Protein AF-0000000072544711 (afdb_homodimer)

Nearest PDB structures (foldseek):
  1evu-assembly1_A  TM=9.319E-01  e=9.091E-73  Homo sapiens
  8oxw-assembly1_A  TM=9.090E-01  e=3.418E-74  Homo sapiens
  1nug-assembly2_B  TM=9.069E-01  e=1.353E-73  Homo sapiens
  1ggu-assembly1_B  TM=9.308E-01  e=1.153E-71  Homo sapiens
  1ggu-assembly1_A  TM=9.263E-01  e=1.093E-71  Homo sapiens

InterPro domains:
  IPR001102 Transglutaminase, N-terminal [PF00868] (5-117)
  IPR002931 Transglutaminase-like [PF01841] (257-354)
  IPR002931 Transglutaminase-like [SM00460] (264-356)
  IPR008958 Transglutaminase, C-terminal [PF00927] (583-675)
  IPR013783 Immunoglobulin-like fold [G3DSA:2.60.40.10] (1-149)
  IPR013783 Immunoglobulin-like fold [G3DSA:2.60.40.10] (472-581)
  IPR013783 Immunoglobulin-like fold [G3DSA:2.60.40.10] (583-677)
  IPR014756 Immunoglobulin E-set [SSF81296] (2-148)
  IPR023608 Protein-glutamine gamma-glutamyltransferase, animal [PIRSF000459] (5-678)
  IPR036238 Transglutaminase, C-terminal domain superfamily [SSF49309] (471-578)
  IPR036238 Transglutaminase, C-terminal domain superfamily [SSF49309] (580-678)
  IPR036985 Transglutaminase-like superfamily [G3DSA:3.90.260.10] (151-466)
  IPR038765 Papain-like cysteine peptidase superfamily [SSF54001] (149-456)
  IPR050779 Protein-glutamine gamma-glutamyltransferases [PTHR11590] (3-679)

Secondary structure (DSSP, 8-state):
---EEEEE--HHHHHHHTT-TT-S-SSEEEETTSEEEEEEEESS---TTTEEEEEEEE-SSS--GGGTSEEEE-S---S-TT--EEEEEE--TTEEEEEEE--TTPPPEEEEEEEEEEEE-SSTT-EEEEEEE-SS-EEEE--TT-TTSTT----HHHHIIIII--EEEEEEEETTEEEEEEEE--TTSHHHHHHHHHHHHHSS--TGGGG-HHHHHHHHHHHHB-TTS-SSEEE--SS--TTS--GGG--BHHHHHHHHHHHTSPEEEE-HHHHHHHHHHHHHHTT--EEEEEEEEEE-S--SSS-EEEEEETTS-B-GGGPPPEEEEEEEEEEEE--TTSSTT--EEEEE--S----BTTB----PEEHHHHHTT-TTBSTTHHHHHHHHS--EEEEEE-TT--EEEEEEETT-SSEEEEEEPTTSSSEEE-HHHH-PPTT-HHHHHHHHHHHHHHT--PPP----S---EEEEEEEEE-TTS-EEEEEEEEE-SSS-EEEEEEEEEEEE-TTS-EEEEEEEEEEEEEESEEEEEEEE-GGGTSSSS-TT-EEEEEEEEEETTT--EEEEEEEE------EEEEE-SEEETTS-EEEEEEEE--SSS-B-S-EEEEE-TTBPPEEEEE-SS-B-TT-EEEEEEEE-BSS-EEEEEEEEEE-SS---EEEEEEEEEE--/---EEEEE--HHHHHHHTT-TT-S-SSEEEETTSEEEEEEEESS---TTTEEEEEEEE-SSS--GGGTSEEEE-S---S-TT--EEEEEE--TTEEEEEEE--TTPPPEEEEEEEEEEEE-SSTT-EEEEEEE-SS-EEEE--TT-TTSTT----HHHHIIIII--EEEEEEEETTEEEEEEEE--TTSHHHHHHHHHHHHHSS--TGGGG-HHHHHHHHHHHHB-TTS-SSEEE--SS--TTS--GGG--BHHHHHHHHHHHTSPEEEE-HHHHHHHHHHHHHHTT--EEEEEEEEEE-S--SSS-EEEEEETTS-B-GGGPPPEEEEEEEEEEEE--TTSSTT--EEEEE--S----BTTB----PEEHHHHHTT-TTBSSSHHHHHHHHS--EEEEEE-TT--EEEEEEETT-SSEEEEEEPTTSSSEEE-HHHH-PPTT-HHHHHHHHHHHHHHT--PPP----S---EEEEEEEEE-TTS-EEEEEEEEE-SSS-EEEEEEEEEEEE-TTS-EEEEEEEEEEEEEESEEEEEEEE-GGGTSSSS-TT-EEEEEEEEEETTT--EEEEEEEE------EEEEE-SEEETTS-EEEEEEEE--SSS-B-S-EEEEE-TTBPPEEEEE-SS-B-TT-EEEEEEEE-BSS-EEEEEEEEEE-SS---EEEEEEEEEE--

Foldseek 3Di:
DWAWPDKAQVQCVQCVVQVLNLAPDPAREHEALDKGKMKTFTPWADDPVFKFKKKWKADFDDTDVVLVRIAIEGADDDPQSQDKYKHFPDRDIRMTMIMIHHHLLHQWAKIWMKMKMWGQDPVRDDIDIDIDTDPGIYGYFHGLCRPPHQQPDDDPLLCCFQQVDQKFWDWDFFLVDTDIAIAGLLLSYPLQQVLLRVLVVLFPDHRSCNSDVFVSLQSLLQQCECPVFQHQAHEDQPLDQPPADDALQHRYQSVSSVVCVVVVTHHPHHDQVNSASNSSSNCSSRPWGKFKKKFAFFFQPDLLQEFWEWEAEPLRHTPLVPTGWTFRMGMWMWTFGQDPVDPPPQGGTFTWGSGQRDDDPNGRTFDSHRLQCQAQLVCVPDGRSSNRNCGQWHKYWYWYAYPVGDIATADMGTRPGGRQIWTADRPDNDIDRPSVSRYDDPPDPSRVVSVVSNNVVSVHDDDDHDHQFDDFKDWDKDWAADLQQKIKIKIKIAGRDPDKWKKWKKKWKFWDESRRHTDGTQDIDIDIDIDHIDMDMDMDARVRQLQDSHQQRKMKMWMKMAIDPRRDIDIDIDMYTGDFWAKEKDFDAAAEAPDKGKIKIKTFGQYQAKFPFKWKWKDKNQKDTDGGDTDPDIAHHGRMDMDMDIMHGNDFAKIKMKMFMGTSRHGNHIYIDIHGYDYD/DWAWPDKAQVQCVQCVVQVLNLAPDPAREHEALDKGKMKTFTPWADDPVFKFKKKWKADFDDTDVVLVRIDIEGADDDPQSQDKYKHFPDRDIRMTMIMIHHHLLHQWAKIWMKMKMWGQDPVRPDIDIDIDTDPGIYGYFHGLCRPPHQQPDDDPLLLCFQQVDQKFWDWDFFLVDTDIAIAGLLLSYPLQQVLLRVLVVLFPDHRSCNSDVFVSLQSLLQQCECPVFQHQAHEDQPLDQVPADDALQHRYQSVSSVVCVVVVTHHPHHDQVNSASNSSSNCSSRPWGKFKKKFAFFFQPDLLQEFWEWEAEPLRHTPLVPTGWTFRMGMWMWTFGQDPVDPPPQGGTFTWGSDQRDDDPNGRTFDSHRLQCQAQLVCVDGGRSSRRNCGQWHKYWYWYAYPVGDIATADMGTRPGGHQIWTADRPDNDIDRPSVSRYDDPPDPSRVVSVVSNNVVSVHDDDDHDHQFDPQKDWDKDWAADLQQKIKIKIKIAGRDPDKWKKWKKKWKFWDESRSHTDGTQDIDIDIDIDHIDMDMDMDARVRFLQDSHQQRKMKMWMKMAIDPRRDIDIDIDMYTGNFWAKEKDFDAAAEAPDKGKIKIKTFAQYQAKFPFKWKWKDKNQKDTDTGDTDPDIAHHGRMDMDMDIMHGNDFAKIKMKMFMGTSRHGNHIYIDIHGYDYD

Radius of gyration: 36.53 Å; Cα contacts (8 Å, |Δi|>4): 3651; chains: 2; bounding box: 116×96×81 Å

Sequence (1360 aa):
ELKPKSVDLLRTVNREGHHTKAFNLPNLIIRRGQEFDIIILFERNYIKIEDEIILKFVTGSRPQQSKSTVIPVYNKESKDANDWWYKVMDDAGKQVTLRVKSGANAIIGRYQLFIDTVHKGQNSKEIEKFRYKHPDDIYLLFNPWCENDMVFIDKEENRQEYVLNQTGRIWLGSANKFCVRPWNYDQFEDVCIIAALALLDKSELGDAARRNPIFITRAIGRSVTNEQDAGVMTGNWSGKYDDGVAPFTWNGSAAILEEYLKKRKGVKFGQCWNFAAVATTLLRAMGIPARCVTSYKAAHDSDFSSALDSHWSTSNKPKINLDDALWDYHVWNEAWFTRPDLPNGHGGWQAFDPTPQECNEGVFTCGPASVKAIKEGELYLGFESKFIFAEVNADRINWEVDNEGNMVPFQMDKQIGGLNISTKSVSSDEREDITNTYKYPHGSSDSKKIVEKASKSTFRCDPKITPIGKEDVEFRFQGESQKSGDIKVTLKIKNDSSEGRVADVYICMVQSFYTGVPLNMVLAKTNTMSIPESDVTMVLKCSEYINCQDGDAHVNVYATAKVRETGQRFAARDSFWLEKPTVEVKTEGNAKLGESFEAVVVLVNTLSAPLTNGIINIEGPGLSRVVDIKTKKSIGPGEEYRETVKLSSKRVGRAEIIANFHCKQITDVCGVGSIEIVNKELKPKSVDLLRTVNREGHHTKAFNLPNLIIRRGQEFDIIILFERNYIKIEDEIILKFVTGSRPQQSKSTVIPVYNKESKDANDWWYKVMDDAGKQVTLRVKSGANAIIGRYQLFIDTVHKGQNSKEIEKFRYKHPDDIYLLFNPWCENDMVFIDKEENRQEYVLNQTGRIWLGSANKFCVRPWNYDQFEDVCIIAALALLDKSELGDAARRNPIFITRAIGRSVTNEQDAGVMTGNWSGKYDDGVAPFTWNGSAAILEEYLKKRKGVKFGQCWNFAAVATTLLRAMGIPARCVTSYKAAHDSDFSSALDSHWSTSNKPKINLDDALWDYHVWNEAWFTRPDLPNGHGGWQAFDPTPQECNEGVFTCGPASVKAIKEGELYLGFESKFIFAEVNADRINWEVDNEGNMVPFQMDKQIGGLNISTKSVSSDEREDITNTYKYPHGSSDSKKIVEKASKSTFRCDPKITPIGKEDVEFRFQGESQKSGDIKVTLKIKNDSSEGRVADVYICMVQSFYTGVPLNMVLAKTNTMSIPESDVTMVLKCSEYINCQDGDAHVNVYATAKVRETGQRFAARDSFWLEKPTVEVKTEGNAKLGESFEAVVVLVNTLSAPLTNGIINIEGPGLSRVVDIKTKKSIGPGEEYRETVKLSSKRVGRAEIIANFHCKQITDVCGVGSIEIVNK

Organism: Lottia gigantea (NCBI:txid225164)

Solvent-accessible surface area (backbone atoms only — not comparable to full-atom values): 68900 Å² total; per-residue (Å²): 115,64,42,76,70,45,74,44,63,47,45,71,64,37,12,54,76,46,74,38,62,75,39,59,58,93,56,44,40,40,30,35,42,43,74,41,49,34,37,39,33,35,77,47,68,68,46,80,91,35,43,43,67,34,41,32,45,34,28,70,94,77,62,33,52,92,59,69,20,33,44,77,28,43,80,46,83,68,89,53,64,62,45,54,21,26,42,79,76,42,66,62,52,38,36,35,32,35,41,35,28,44,12,28,60,46,58,47,43,63,27,40,45,33,42,35,24,39,28,49,49,92,71,75,79,56,77,36,73,43,77,44,73,54,88,62,55,34,38,36,27,49,24,31,86,26,84,78,19,59,32,41,49,88,53,64,62,53,49,43,48,26,45,65,47,41,59,50,56,42,62,46,56,34,74,90,42,80,36,69,39,70,34,27,29,31,26,40,40,50,49,32,44,53,47,42,52,52,49,47,70,71,38,93,62,53,63,64,50,46,37,37,67,68,55,44,50,33,50,48,26,40,37,41,25,20,87,80,76,72,12,45,26,29,75,63,89,80,70,75,40,89,92,46,43,49,47,70,70,59,54,40,31,42,66,51,39,43,54,14,66,76,66,71,40,53,34,50,35,24,43,40,59,50,36,18,45,38,50,31,23,36,38,21,42,44,30,33,29,32,42,55,34,20,26,13,30,22,44,68,80,48,89,43,29,51,66,39,39,38,36,23,35,82,85,48,44,75,39,69,91,69,36,54,52,46,18,33,45,44,36,24,29,32,36,38,31,61,36,74,46,46,66,88,84,39,35,44,50,20,32,30,31,27,47,74,77,61,76,52,88,84,29,45,68,34,28,56,12,31,34,55,30,34,34,62,31,40,48,39,44,48,42,58,20,45,54,55,37,37,14,40,50,25,33,35,37,36,26,38,32,47,97,86,65,52,64,45,56,72,47,74,46,72,56,63,12,34,34,73,18,31,30,57,30,77,90,51,92,43,82,31,77,50,34,74,57,48,37,58,59,85,88,36,72,65,32,52,52,27,50,55,50,32,35,48,51,40,60,46,72,77,81,81,63,65,84,81,60,66,81,49,64,50,75,48,80,49,70,51,57,34,60,43,30,30,37,42,37,37,42,39,38,36,44,74,52,96,61,86,42,42,37,44,35,28,39,35,35,27,33,23,40,71,60,49,49,74,68,48,78,76,47,73,48,78,47,78,43,76,39,57,72,49,74,52,73,52,75,45,58,31,77,77,51,34,85,42,78,31,43,62,36,28,34,36,36,42,38,24,36,36,30,69,84,46,60,37,74,45,78,49,73,50,74,44,55,48,41,71,51,55,35,42,40,44,64,72,78,70,40,40,45,69,39,78,39,65,38,36,39,38,36,45,33,52,31,75,47,66,43,41,73,34,34,35,31,36,39,29,60,57,36,54,72,46,68,76,44,64,52,92,60,67,39,40,56,69,33,74,46,79,47,80,44,81,38,34,30,79,47,73,39,81,32,53,41,38,38,38,36,35,36,68,40,40,47,68,28,43,24,63,23,64,42,42,25,36,79,120,116,65,42,76,70,46,73,45,61,48,45,72,63,37,12,53,77,45,75,37,62,75,39,59,56,93,57,43,41,39,30,35,42,42,74,40,50,34,36,41,32,35,77,46,66,67,45,79,93,35,43,44,67,35,40,33,44,34,29,69,94,76,62,33,52,92,58,68,20,34,43,78,27,43,80,45,82,66,89,53,63,62,46,54,21,27,43,81,76,42,66,64,52,37,38,34,32,36,41,36,29,44,11,29,60,46,57,47,43,62,27,41,44,34,41,35,25,39,30,48,47,93,72,76,80,55,76,36,72,41,79,44,72,54,88,65,55,34,37,36,26,48,24,34,85,27,84,78,18,60,33,42,50,88,52,65,62,54,48,43,50,28,46,66,45,39,61,50,56,42,62,46,56,32,78,90,41,80,36,71,40,69,35,27,28,32,28,39,40,49,48,31,44,52,48,40,52,50,50,49,69,69,38,93,63,53,63,63,49,46,36,37,67,67,56,44,50,33,50,47,26,39,36,41,25,21,85,81,76,71,12,44,26,30,76,64,88,80,69,76,43,88,92,48,43,49,46,70,70,59,55,39,32,43,64,51,41,44,54,14,67,75,66,73,41,53,34,48,35,22,43,39,59,49,37,19,43,38,50,32,22,37,38,22,41,43,31,32,30,31,43,57,33,21,26,13,30,22,45,68,78,50,90,41,29,51,66,40,40,39,38,24,35,82,84,49,42,74,38,69,92,69,36,55,51,46,18,33,48,42,37,25,29,32,35,38,31,60,38,74,46,47,66,87,82,39,37,44,51,20,34,30,31,27,46,73,76,60,76,54,88,84,31,46,66,33,27,54,11,31,33,54,31,33,33,62,31,40,47,36,46,60,35,57,20,47,54,56,36,37,16,40,48,25,33,35,36,36,26,38,32,45,98,86,65,54,63,45,56,72,47,74,47,73,55,64,13,34,34,73,17,32,29,56,31,78,91,49,92,43,82,30,76,51,35,72,57,48,37,58,59,85,87,37,70,65,31,52,53,26,51,56,50,31,33,47,52,39,61,45,72,77,82,81,64,66,85,82,61,66,80,50,63,48,77,47,79,49,71,49,57,35,60,42,30,29,36,40,38,37,41,39,39,37,45,74,51,96,61,86,41,42,36,44,33,30,40,37,36,26,34,24,41,72,59,49,50,74,68,49,77,75,48,74,48,78,45,78,42,75,38,58,72,48,74,51,74,51,74,46,57,29,77,79,49,35,85,41,78,32,44,62,35,28,35,35,36,39,37,24,35,36,30,70,85,47,61,38,73,47,78,49,74,50,71,46,55,50,42,71,51,55,35,42,40,44,61,71,78,69,40,42,46,70,39,76,40,63,36,38,40,37,37,45,33,50,29,74,47,66,43,40,73,34,32,36,33,37,39,29,61,56,37,54,74,44,69,75,43,64,50,90,60,69,40,41,55,69,33,75,47,78,48,80,44,82,38,35,29,80,46,72,39,81,33,54,40,39,38,38,37,33,36,70,40,40,47,70,27,42,24,64,24,64,42,42,25,36,80,120

Structure (mmCIF, N/CA/C/O backbone):
data_AF-0000000072544711-model_v1
#
loop_
_entity.id
_entity.type
_entity.pdbx_description
1 polymer 'Transglutaminase-like domain-containing protein'
#
loop_
_atom_site.group_PDB
_atom_site.id
_atom_site.type_symbol
_atom_site.label_atom_id
_atom_site.label_alt_id
_atom_site.label_comp_id
_atom_site.label_asym_id
_atom_site.label_entity_id
_atom_site.label_seq_id
_atom_site.pdbx_PDB_ins_code
_atom_site.Cartn_x
_atom_site.Cartn_y
_atom_site.Cartn_z
_atom_site.occupancy
_atom_site.B_iso_or_equiv
_atom_site.auth_seq_id
_atom_site.auth_comp_id
_atom_site.auth_asym_id
_atom_site.auth_atom_id
_atom_site.pdbx_PDB_model_num
ATOM 1 N N . GLU A 1 1 ? 55.125 -7.191 -7.34 1 83.81 1 GLU A N 1
ATOM 2 C CA . GLU A 1 1 ? 53.75 -6.762 -7.172 1 83.81 1 GLU A CA 1
ATOM 3 C C . GLU A 1 1 ? 53.656 -5.246 -7.008 1 83.81 1 GLU A C 1
ATOM 5 O O . GLU A 1 1 ? 54.562 -4.617 -6.496 1 83.81 1 GLU A O 1
ATOM 10 N N . LEU A 1 2 ? 52.75 -4.648 -7.672 1 92.25 2 LEU A N 1
ATOM 11 C CA . LEU A 1 2 ? 52.438 -3.248 -7.41 1 92.25 2 LEU A CA 1
ATOM 12 C C . LEU A 1 2 ? 51.594 -3.105 -6.156 1 92.25 2 LEU A C 1
ATOM 14 O O . LEU A 1 2 ? 50.375 -3.324 -6.199 1 92.25 2 LEU A O 1
ATOM 18 N N . LYS A 1 3 ? 52.188 -2.723 -5.031 1 95.44 3 LYS A N 1
ATOM 19 C CA . LYS A 1 3 ? 51.5 -2.682 -3.748 1 95.44 3 LYS A CA 1
ATOM 20 C C . LYS A 1 3 ? 51.219 -1.243 -3.309 1 95.44 3 LYS A C 1
ATOM 22 O O . LYS A 1 3 ? 52.156 -0.462 -3.139 1 95.44 3 LYS A O 1
ATOM 27 N N . PRO A 1 4 ? 50 -0.927 -3.137 1 96.19 4 PRO A N 1
ATOM 28 C CA . PRO A 1 4 ? 49.75 0.389 -2.553 1 96.19 4 PRO A CA 1
ATOM 29 C C . PRO A 1 4 ? 50.25 0.52 -1.125 1 96.19 4 PRO A C 1
ATOM 31 O O . PRO A 1 4 ? 50 -0.348 -0.287 1 96.19 4 PRO A O 1
ATOM 34 N N . LYS A 1 5 ? 50.969 1.53 -0.878 1 95.31 5 LYS A N 1
ATOM 35 C CA . LYS A 1 5 ? 51.469 1.842 0.461 1 95.31 5 LYS A CA 1
ATOM 36 C C . LYS A 1 5 ? 50.438 2.68 1.235 1 95.31 5 LYS A C 1
ATOM 38 O O . LYS A 1 5 ? 50.219 2.441 2.422 1 95.31 5 LYS A O 1
ATOM 43 N N . SER A 1 6 ? 49.969 3.672 0.583 1 95.94 6 SER A N 1
ATOM 44 C CA . SER A 1 6 ? 48.938 4.52 1.178 1 95.94 6 SER A CA 1
ATOM 45 C C . SER A 1 6 ? 48.031 5.129 0.108 1 95.94 6 SER A C 1
ATOM 47 O O . SER A 1 6 ? 48.438 5.227 -1.058 1 95.94 6 SER A O 1
ATOM 49 N N . VAL A 1 7 ? 46.844 5.453 0.559 1 97.75 7 VAL A N 1
ATOM 50 C CA . VAL A 1 7 ? 45.875 6.078 -0.322 1 97.75 7 VAL A CA 1
ATOM 51 C C . VAL A 1 7 ? 45.344 7.355 0.327 1 97.75 7 VAL A C 1
ATOM 53 O O . VAL A 1 7 ? 44.844 7.32 1.454 1 97.75 7 VAL A O 1
ATOM 56 N N . ASP A 1 8 ? 45.5 8.469 -0.318 1 97.69 8 ASP A N 1
ATOM 57 C CA . ASP A 1 8 ? 44.938 9.742 0.105 1 97.69 8 ASP A CA 1
ATOM 58 C C . ASP A 1 8 ? 43.625 10.047 -0.659 1 97.69 8 ASP A C 1
ATOM 60 O O . ASP A 1 8 ? 43.656 10.258 -1.873 1 97.69 8 ASP A O 1
ATOM 64 N N . LEU A 1 9 ? 42.562 10.164 0.005 1 98.25 9 LEU A N 1
ATOM 65 C CA . LEU A 1 9 ? 41.281 10.391 -0.618 1 98.25 9 LEU A CA 1
ATOM 66 C C . LEU A 1 9 ? 41.031 11.875 -0.866 1 98.25 9 LEU A C 1
ATOM 68 O O . LEU A 1 9 ? 39.969 12.266 -1.346 1 98.25 9 LEU A O 1
ATOM 72 N N . LEU A 1 10 ? 42 12.656 -0.584 1 97.81 10 LEU A N 1
ATOM 73 C CA . LEU A 1 10 ? 41.906 14.102 -0.778 1 97.81 10 LEU A CA 1
ATOM 74 C C . LEU A 1 10 ? 40.562 14.641 -0.249 1 97.81 10 LEU A C 1
ATOM 76 O O . LEU A 1 10 ? 39.844 15.328 -0.97 1 97.81 10 LEU A O 1
ATOM 80 N N . ARG A 1 11 ? 40.25 14.375 0.987 1 97.62 11 ARG A N 1
ATOM 81 C CA . ARG A 1 11 ? 38.969 14.609 1.601 1 97.62 11 ARG A CA 1
ATOM 82 C C . ARG A 1 11 ? 38.594 16.094 1.543 1 97.62 11 ARG A C 1
ATOM 84 O O . ARG A 1 11 ? 37.469 16.438 1.178 1 97.62 11 ARG A O 1
ATOM 91 N N . THR A 1 12 ? 39.438 16.984 1.888 1 96.56 12 THR A N 1
ATOM 92 C CA . THR A 1 12 ? 39.125 18.406 1.978 1 96.56 12 THR A CA 1
ATOM 93 C C . THR A 1 12 ? 38.688 18.953 0.624 1 96.56 12 THR A C 1
ATOM 95 O O . THR A 1 12 ? 37.594 19.562 0.517 1 96.56 12 THR A O 1
ATOM 98 N N . VAL A 1 13 ? 39.438 18.672 -0.419 1 97.56 13 VAL A N 1
ATOM 99 C CA . VAL A 1 13 ? 39.156 19.203 -1.752 1 97.56 13 VAL A CA 1
ATOM 100 C C . VAL A 1 13 ? 37.875 18.562 -2.307 1 97.56 13 VAL A C 1
ATOM 102 O O . VAL A 1 13 ? 37.031 19.25 -2.869 1 97.56 13 VAL A O 1
ATOM 105 N N . ASN A 1 14 ? 37.812 17.266 -2.186 1 98.5 14 ASN A N 1
ATOM 106 C CA . ASN A 1 14 ? 36.656 16.562 -2.723 1 98.5 14 ASN A CA 1
ATOM 107 C C . ASN A 1 14 ? 35.375 16.984 -2.012 1 98.5 14 ASN A C 1
ATOM 109 O O . ASN A 1 14 ? 34.344 17.188 -2.652 1 98.5 14 ASN A O 1
ATOM 113 N N . ARG A 1 15 ? 35.375 17.156 -0.721 1 98.25 15 ARG A N 1
ATOM 114 C CA . ARG A 1 15 ? 34.188 17.531 0.041 1 98.25 15 ARG A CA 1
ATOM 115 C C . ARG A 1 15 ? 33.719 18.938 -0.307 1 98.25 15 ARG A C 1
ATOM 117 O O . ARG A 1 15 ? 32.531 19.219 -0.344 1 98.25 15 ARG A O 1
ATOM 124 N N . GLU A 1 16 ? 34.656 19.797 -0.48 1 97.44 16 GLU A N 1
ATOM 125 C CA . GLU A 1 16 ? 34.312 21.156 -0.898 1 97.44 16 GLU A CA 1
ATOM 126 C C . GLU A 1 16 ? 33.625 21.156 -2.26 1 97.44 16 GLU A C 1
ATOM 128 O O . GLU A 1 16 ? 32.594 21.781 -2.432 1 97.44 16 GLU A O 1
ATOM 133 N N . GLY A 1 17 ? 34.219 20.453 -3.209 1 97.88 17 GLY A N 1
ATOM 134 C CA . GLY A 1 17 ? 33.656 20.391 -4.547 1 97.88 17 GLY A CA 1
ATOM 135 C C . GLY A 1 17 ? 32.281 19.75 -4.59 1 97.88 17 GLY A C 1
ATOM 136 O O . GLY A 1 17 ? 31.469 20.078 -5.445 1 97.88 17 GLY A O 1
ATOM 137 N N . HIS A 1 18 ? 32.062 18.828 -3.66 1 98.56 18 HIS A N 1
ATOM 138 C CA . HIS A 1 18 ? 30.828 18.062 -3.652 1 98.56 18 HIS A CA 1
ATOM 139 C C . HIS A 1 18 ? 29.812 18.672 -2.691 1 98.56 18 HIS A C 1
ATOM 141 O O . HIS A 1 18 ? 28.781 18.062 -2.418 1 98.56 18 HIS A O 1
ATOM 147 N N . HIS A 1 19 ? 30.094 19.875 -2.098 1 97.88 19 HIS A N 1
ATOM 148 C CA . HIS A 1 19 ? 29.219 20.594 -1.185 1 97.88 19 HIS A CA 1
ATOM 149 C C . HIS A 1 19 ? 28.906 19.75 0.049 1 97.88 19 HIS A C 1
ATOM 151 O O . HIS A 1 19 ? 27.734 19.625 0.448 1 97.88 19 HIS A O 1
ATOM 157 N N . THR A 1 20 ? 29.922 19.062 0.581 1 98 20 THR A N 1
ATOM 158 C CA . THR A 1 20 ? 29.719 18.219 1.749 1 98 20 THR A CA 1
ATOM 159 C C . THR A 1 20 ? 30.672 18.594 2.875 1 98 20 THR A C 1
ATOM 161 O O . THR A 1 20 ? 30.875 17.828 3.811 1 98 20 THR A O 1
ATOM 164 N N . LYS A 1 21 ? 31.234 19.766 2.82 1 95 21 LYS A N 1
ATOM 165 C CA . LYS A 1 21 ? 32.219 20.203 3.807 1 95 21 LYS A CA 1
ATOM 166 C C . LYS A 1 21 ? 31.594 20.375 5.18 1 95 21 LYS A C 1
ATOM 168 O O . LYS A 1 21 ? 32.25 20.234 6.203 1 95 21 LYS A O 1
ATOM 173 N N . ALA A 1 22 ? 30.281 20.641 5.203 1 93.75 22 ALA A N 1
ATOM 174 C CA . ALA A 1 22 ? 29.609 20.984 6.449 1 93.75 22 ALA A CA 1
ATOM 175 C C . ALA A 1 22 ? 29.344 19.734 7.289 1 93.75 22 ALA A C 1
ATOM 177 O O . ALA A 1 22 ? 29.016 19.844 8.477 1 93.75 22 ALA A O 1
ATOM 178 N N . PHE A 1 23 ? 29.5 18.516 6.707 1 96.25 23 PHE A N 1
ATOM 179 C CA . PHE A 1 23 ? 29.234 17.297 7.453 1 96.25 23 PHE A CA 1
ATOM 180 C C . PHE A 1 23 ? 30.234 17.125 8.586 1 96.25 23 PHE A C 1
ATOM 182 O O . PHE A 1 23 ? 31.438 17.344 8.391 1 96.25 23 PHE A O 1
ATOM 189 N N . ASN A 1 24 ? 29.75 16.797 9.703 1 93.56 24 ASN A N 1
ATOM 190 C CA . ASN A 1 24 ? 30.594 16.562 10.867 1 93.56 24 ASN A CA 1
ATOM 191 C C . ASN A 1 24 ? 31.047 15.117 10.953 1 93.56 24 ASN A C 1
ATOM 193 O O . ASN A 1 24 ? 30.781 14.43 11.945 1 93.56 24 ASN A O 1
ATOM 197 N N . LEU A 1 25 ? 31.688 14.594 9.953 1 94.88 25 LEU A N 1
ATOM 198 C CA . LEU A 1 25 ? 32.312 13.281 9.828 1 94.88 25 LEU A CA 1
ATOM 199 C C . LEU A 1 25 ? 33.688 13.398 9.164 1 94.88 25 LEU A C 1
ATOM 201 O O . LEU A 1 25 ? 33.875 14.195 8.234 1 94.88 25 LEU A O 1
ATOM 205 N N . PRO A 1 26 ? 34.594 12.695 9.664 1 95.12 26 PRO A N 1
ATOM 206 C CA . PRO A 1 26 ? 35.938 12.797 9.078 1 95.12 26 PRO A CA 1
ATOM 207 C C . PRO A 1 26 ? 36.062 12.07 7.742 1 95.12 26 PRO A C 1
ATOM 209 O O . PRO A 1 26 ? 37.062 12.242 7.023 1 95.12 26 PRO A O 1
ATOM 212 N N . ASN A 1 27 ? 35.125 11.273 7.348 1 97.69 27 ASN A N 1
ATOM 213 C CA . ASN A 1 27 ? 35.125 10.43 6.156 1 97.69 27 ASN A CA 1
ATOM 214 C C . ASN A 1 27 ? 35 11.258 4.879 1 97.69 27 ASN A C 1
ATOM 216 O O . ASN A 1 27 ? 34.594 12.43 4.93 1 97.69 27 ASN A O 1
ATOM 220 N N . LEU A 1 28 ? 35.375 10.648 3.771 1 98.56 28 LEU A N 1
ATOM 221 C CA . LEU A 1 28 ? 35.031 11.227 2.475 1 98.56 28 LEU A CA 1
ATOM 222 C C . LEU A 1 28 ? 33.531 11.086 2.195 1 98.56 28 LEU A C 1
ATOM 224 O O . LEU A 1 28 ? 33 9.977 2.25 1 98.56 28 LEU A O 1
ATOM 228 N N . ILE A 1 29 ? 32.906 12.188 2.012 1 98.69 29 ILE A N 1
ATOM 229 C CA . ILE A 1 29 ? 31.484 12.242 1.647 1 98.69 29 ILE A CA 1
ATOM 230 C C . ILE A 1 29 ? 31.328 12.938 0.299 1 98.69 29 ILE A C 1
ATOM 232 O O . ILE A 1 29 ? 31.672 14.117 0.156 1 98.69 29 ILE A O 1
ATOM 236 N N . ILE A 1 30 ? 30.859 12.188 -0.66 1 98.75 30 ILE A N 1
ATOM 237 C CA . ILE A 1 30 ? 30.766 12.758 -2.002 1 98.75 30 ILE A CA 1
ATOM 238 C C . ILE A 1 30 ? 29.375 12.523 -2.57 1 98.75 30 ILE A C 1
ATOM 240 O O . ILE A 1 30 ? 28.594 11.742 -2.018 1 98.75 30 ILE A O 1
ATOM 244 N N . ARG A 1 31 ? 29.047 13.242 -3.609 1 98.88 31 ARG A N 1
ATOM 245 C CA . ARG A 1 31 ? 27.766 13.117 -4.297 1 98.88 31 ARG A CA 1
ATOM 246 C C . ARG A 1 31 ? 27.922 12.367 -5.617 1 98.88 31 ARG A C 1
ATOM 248 O O . ARG A 1 31 ? 28.906 12.57 -6.34 1 98.88 31 ARG A O 1
ATOM 255 N N . ARG A 1 32 ? 27 11.5 -5.867 1 98.75 32 ARG A N 1
ATOM 256 C CA . ARG A 1 32 ? 27.094 10.602 -7.016 1 98.75 32 ARG A CA 1
ATOM 257 C C . ARG A 1 32 ? 27.047 11.391 -8.328 1 98.75 32 ARG A C 1
ATOM 259 O O . ARG A 1 32 ? 26.516 12.5 -8.367 1 98.75 32 ARG A O 1
ATOM 266 N N . GLY A 1 33 ? 27.609 10.836 -9.383 1 98.38 33 GLY A N 1
ATOM 267 C CA . GLY A 1 33 ? 27.594 11.422 -10.711 1 98.38 33 GLY A CA 1
ATOM 268 C C . GLY A 1 33 ? 28.594 12.555 -10.867 1 98.38 33 GLY A C 1
ATOM 269 O O . GLY A 1 33 ? 28.578 13.273 -11.867 1 98.38 33 GLY A O 1
ATOM 270 N N . GLN A 1 34 ? 29.438 12.766 -9.945 1 98.38 34 GLN A N 1
ATOM 271 C CA . GLN A 1 34 ? 30.406 13.844 -9.961 1 98.38 34 GLN A CA 1
ATOM 272 C C . GLN A 1 34 ? 31.828 13.305 -9.734 1 98.38 34 GLN A C 1
ATOM 274 O O . GLN A 1 34 ? 32.031 12.375 -8.961 1 98.38 34 GLN A O 1
ATOM 279 N N . GLU A 1 35 ? 32.812 13.922 -10.328 1 98.12 35 GLU A N 1
ATOM 280 C CA . GLU A 1 35 ? 34.188 13.469 -10.281 1 98.12 35 GLU A CA 1
ATOM 281 C C . GLU A 1 35 ? 34.844 13.82 -8.938 1 98.12 35 GLU A C 1
ATOM 283 O O . GLU A 1 35 ? 34.469 14.828 -8.32 1 98.12 35 GLU A O 1
ATOM 288 N N . PHE A 1 36 ? 35.781 13.031 -8.508 1 98.56 36 PHE A N 1
ATOM 289 C CA . PHE A 1 36 ? 36.625 13.297 -7.352 1 98.56 36 PHE A CA 1
ATOM 290 C C . PHE A 1 36 ? 38 12.688 -7.551 1 98.56 36 PHE A C 1
ATOM 292 O O . PHE A 1 36 ? 38.188 11.797 -8.391 1 98.56 36 PHE A O 1
ATOM 299 N N . ASP A 1 37 ? 39 13.148 -6.797 1 98.31 37 ASP A N 1
ATOM 300 C CA . ASP A 1 37 ? 40.375 12.734 -7.004 1 98.31 37 ASP A CA 1
ATOM 301 C C . ASP A 1 37 ? 40.875 11.922 -5.82 1 98.31 37 ASP A C 1
ATOM 303 O O . ASP A 1 37 ? 40.469 12.141 -4.68 1 98.31 37 ASP A O 1
ATOM 307 N N . ILE A 1 38 ? 41.75 11.008 -6.148 1 98.19 38 ILE A N 1
ATOM 308 C CA . ILE A 1 38 ? 42.469 10.266 -5.117 1 98.19 38 ILE A CA 1
ATOM 309 C C . ILE A 1 38 ? 43.938 10.117 -5.52 1 98.19 38 ILE A C 1
ATOM 311 O O . ILE A 1 38 ? 44.281 10.172 -6.703 1 98.19 38 ILE A O 1
ATOM 315 N N . ILE A 1 39 ? 44.812 9.961 -4.539 1 98.06 39 ILE A N 1
ATOM 316 C CA . ILE A 1 39 ? 46.219 9.734 -4.766 1 98.06 39 ILE A CA 1
ATOM 317 C C . ILE A 1 39 ? 46.625 8.406 -4.145 1 98.06 39 ILE A C 1
ATOM 319 O O . ILE A 1 39 ? 46.344 8.133 -2.979 1 98.06 39 ILE A O 1
ATOM 323 N N . ILE A 1 40 ? 47.25 7.598 -4.941 1 97.81 40 ILE A N 1
ATOM 324 C CA . ILE A 1 40 ? 47.781 6.324 -4.461 1 97.81 40 ILE A CA 1
ATOM 325 C C . ILE A 1 40 ? 49.312 6.367 -4.457 1 97.81 40 ILE A C 1
ATOM 327 O O . ILE A 1 40 ? 49.938 6.719 -5.465 1 97.81 40 ILE A O 1
ATOM 331 N N . LEU A 1 41 ? 49.906 6.059 -3.324 1 97.44 41 LEU A N 1
ATOM 332 C CA . LEU A 1 41 ? 51.344 5.871 -3.203 1 97.44 41 LEU A CA 1
ATOM 333 C C . LEU A 1 41 ? 51.719 4.391 -3.195 1 97.44 41 LEU A C 1
ATOM 335 O O . LEU A 1 41 ? 51.25 3.639 -2.336 1 97.44 41 LEU A O 1
ATOM 339 N N . PHE A 1 42 ? 52.562 4.027 -4.16 1 96.94 42 PHE A N 1
ATOM 340 C CA . PHE A 1 42 ? 52.938 2.621 -4.281 1 96.94 42 PHE A CA 1
ATOM 341 C C . PHE A 1 42 ? 54.344 2.383 -3.701 1 96.94 42 PHE A C 1
ATOM 343 O O . PHE A 1 42 ? 55.062 3.332 -3.443 1 96.94 42 PHE A O 1
ATOM 350 N N . GLU A 1 43 ? 54.625 1.068 -3.48 1 95.94 43 GLU A N 1
ATOM 351 C CA . GLU A 1 43 ? 55.938 0.681 -2.965 1 95.94 43 GLU A CA 1
ATOM 352 C C . GLU A 1 43 ? 57 0.766 -4.051 1 95.94 43 GLU A C 1
ATOM 354 O O . GLU A 1 43 ? 58.188 0.902 -3.75 1 95.94 43 GLU A O 1
ATOM 359 N N . ARG A 1 44 ? 56.594 0.535 -5.27 1 95.06 44 ARG A N 1
ATOM 360 C CA . ARG A 1 44 ? 57.469 0.694 -6.426 1 95.06 44 ARG A CA 1
ATOM 361 C C . ARG A 1 44 ? 56.844 1.592 -7.48 1 95.06 44 ARG A C 1
ATOM 363 O O . ARG A 1 44 ? 55.688 2.006 -7.336 1 95.06 44 ARG A O 1
ATOM 370 N N . ASN A 1 45 ? 57.656 1.934 -8.508 1 95.12 45 ASN A N 1
ATOM 371 C CA . ASN A 1 45 ? 57.156 2.781 -9.578 1 95.12 45 ASN A CA 1
ATOM 372 C C . ASN A 1 45 ? 56.031 2.094 -10.352 1 95.12 45 ASN A C 1
ATOM 374 O O . ASN A 1 45 ? 56.062 0.885 -10.586 1 95.12 45 ASN A O 1
ATOM 378 N N . TYR A 1 46 ? 55.031 2.844 -10.664 1 94.94 46 TYR A N 1
ATOM 379 C CA . TYR A 1 46 ? 53.906 2.408 -11.516 1 94.94 46 TYR A CA 1
ATOM 380 C C . TYR A 1 46 ? 54.344 2.383 -12.984 1 94.94 46 TYR A C 1
ATOM 382 O O . TYR A 1 46 ? 54.906 3.354 -13.484 1 94.94 46 TYR A O 1
ATOM 390 N N . ILE A 1 47 ? 54.094 1.277 -13.617 1 92 47 ILE A N 1
ATOM 391 C CA . ILE A 1 47 ? 54.406 1.127 -15.039 1 92 47 ILE A CA 1
ATOM 392 C C . ILE A 1 47 ? 53.125 0.918 -15.828 1 92 47 ILE A C 1
ATOM 394 O O . ILE A 1 47 ? 52.562 -0.178 -15.828 1 92 47 ILE A O 1
ATOM 398 N N . LYS A 1 48 ? 52.719 1.829 -16.641 1 89.12 48 LYS A N 1
ATOM 399 C CA . LYS A 1 48 ? 51.406 1.92 -17.312 1 89.12 48 LYS A CA 1
ATOM 400 C C . LYS A 1 48 ? 51.125 0.679 -18.156 1 89.12 48 LYS A C 1
ATOM 402 O O . LYS A 1 48 ? 50 0.191 -18.203 1 89.12 48 LYS A O 1
ATOM 407 N N . ILE A 1 49 ? 52.094 0.096 -18.812 1 88.56 49 ILE A N 1
ATOM 408 C CA . ILE A 1 49 ? 51.906 -0.99 -19.766 1 88.56 49 ILE A CA 1
ATOM 409 C C . ILE A 1 49 ? 51.812 -2.32 -19.031 1 88.56 49 ILE A C 1
ATOM 411 O O . ILE A 1 49 ? 51.156 -3.262 -19.5 1 88.56 49 ILE A O 1
ATOM 415 N N . GLU A 1 50 ? 52.438 -2.369 -17.797 1 91.56 50 GLU A N 1
ATOM 416 C CA . GLU A 1 50 ? 52.531 -3.641 -17.094 1 91.56 50 GLU A CA 1
ATOM 417 C C . GLU A 1 50 ? 51.594 -3.697 -15.906 1 91.56 50 GLU A C 1
ATOM 419 O O . GLU A 1 50 ? 51.25 -4.781 -15.43 1 91.56 50 GLU A O 1
ATOM 424 N N . ASP A 1 51 ? 51.312 -2.514 -15.453 1 93.62 51 ASP A N 1
ATOM 425 C CA . ASP A 1 51 ? 50.5 -2.467 -14.227 1 93.62 51 ASP A CA 1
ATOM 426 C C . ASP A 1 51 ? 49.062 -2.064 -14.508 1 93.62 51 ASP A C 1
ATOM 428 O O . ASP A 1 51 ? 48.812 -1.141 -15.289 1 93.62 51 ASP A O 1
ATOM 432 N N . GLU A 1 52 ? 48.125 -2.809 -13.938 1 94.31 52 GLU A N 1
ATOM 433 C CA . GLU A 1 52 ? 46.719 -2.465 -14 1 94.31 52 GLU A CA 1
ATOM 434 C C . GLU A 1 52 ? 46.156 -2.193 -12.609 1 94.31 52 GLU A C 1
ATOM 436 O O . GLU A 1 52 ? 46.438 -2.93 -11.664 1 94.31 52 GLU A O 1
ATOM 441 N N . ILE A 1 53 ? 45.5 -1.068 -12.508 1 96.25 53 ILE A N 1
ATOM 442 C CA . ILE A 1 53 ? 44.781 -0.721 -11.266 1 96.25 53 ILE A CA 1
ATOM 443 C C . ILE A 1 53 ? 43.281 -0.898 -11.453 1 96.25 53 ILE A C 1
ATOM 445 O O . ILE A 1 53 ? 42.719 -0.42 -12.438 1 96.25 53 ILE A O 1
ATOM 449 N N . ILE A 1 54 ? 42.656 -1.657 -10.617 1 96.38 54 ILE A N 1
ATOM 450 C CA . ILE A 1 54 ? 41.188 -1.802 -10.586 1 96.38 54 ILE A CA 1
ATOM 451 C C . ILE A 1 54 ? 40.656 -1.332 -9.242 1 96.38 54 ILE A C 1
ATOM 453 O O . ILE A 1 54 ? 41 -1.896 -8.195 1 96.38 54 ILE A O 1
ATOM 457 N N . LEU A 1 55 ? 39.906 -0.282 -9.305 1 97.94 55 LEU A N 1
ATOM 458 C CA . LEU A 1 55 ? 39.219 0.122 -8.086 1 97.94 55 LEU A CA 1
ATOM 459 C C . LEU A 1 55 ? 37.938 -0.697 -7.895 1 97.94 55 LEU A C 1
ATOM 461 O O . LEU A 1 55 ? 37.25 -1.013 -8.859 1 97.94 55 LEU A O 1
ATOM 465 N N . LYS A 1 56 ? 37.594 -1.086 -6.699 1 97.25 56 LYS A N 1
ATOM 466 C CA . LYS A 1 56 ? 36.344 -1.767 -6.379 1 97.25 56 LYS A CA 1
ATOM 467 C C . LYS A 1 56 ? 35.594 -1.051 -5.254 1 97.25 56 LYS A C 1
ATOM 469 O O . LYS A 1 56 ? 36.094 -0.958 -4.133 1 97.25 56 LYS A O 1
ATOM 474 N N . PHE A 1 57 ? 34.5 -0.555 -5.582 1 98.06 57 PHE A N 1
ATOM 475 C CA . PHE A 1 57 ? 33.625 0.033 -4.586 1 98.06 57 PHE A CA 1
ATOM 476 C C . PHE A 1 57 ? 32.562 -0.967 -4.148 1 98.06 57 PHE A C 1
ATOM 478 O O . PHE A 1 57 ? 31.828 -1.511 -4.98 1 98.06 57 PHE A O 1
ATOM 485 N N . VAL A 1 58 ? 32.438 -1.236 -2.863 1 97.25 58 VAL A N 1
ATOM 486 C CA . VAL A 1 58 ? 31.578 -2.289 -2.332 1 97.25 58 VAL A CA 1
ATOM 487 C C . VAL A 1 58 ? 30.594 -1.691 -1.333 1 97.25 58 VAL A C 1
ATOM 489 O O . VAL A 1 58 ? 30.984 -0.948 -0.43 1 97.25 58 VAL A O 1
ATOM 492 N N . THR A 1 59 ? 29.281 -1.951 -1.527 1 96.38 59 THR A N 1
ATOM 493 C CA . THR A 1 59 ? 28.25 -1.505 -0.609 1 96.38 59 THR A CA 1
ATOM 494 C C . THR A 1 59 ? 27.219 -2.609 -0.381 1 96.38 59 THR A C 1
ATOM 496 O O . THR A 1 59 ? 27.266 -3.65 -1.04 1 96.38 59 THR A O 1
ATOM 499 N N . GLY A 1 60 ? 26.406 -2.496 0.705 1 90.94 60 GLY A N 1
ATOM 500 C CA . GLY A 1 60 ? 25.312 -3.412 0.951 1 90.94 60 GLY A CA 1
ATOM 501 C C . GLY A 1 60 ? 25.641 -4.496 1.958 1 90.94 60 GLY A C 1
ATOM 502 O O . GLY A 1 60 ? 26.797 -4.637 2.359 1 90.94 60 GLY A O 1
ATOM 503 N N . SER A 1 61 ? 24.656 -5.254 2.291 1 86.06 61 SER A N 1
ATOM 504 C CA . SER A 1 61 ? 24.797 -6.27 3.33 1 86.06 61 SER A CA 1
ATOM 505 C C . SER A 1 61 ? 25.328 -7.578 2.76 1 86.06 61 SER A C 1
ATOM 507 O O . SER A 1 61 ? 26.016 -8.328 3.457 1 86.06 61 SER A O 1
ATOM 509 N N . ARG A 1 62 ? 24.984 -7.867 1.464 1 84.75 62 ARG A N 1
ATOM 510 C CA . ARG A 1 62 ? 25.469 -9.031 0.736 1 84.75 62 ARG A CA 1
ATOM 511 C C . ARG A 1 62 ? 26 -8.641 -0.639 1 84.75 62 ARG A C 1
ATOM 513 O O . ARG A 1 62 ? 25.391 -8.977 -1.661 1 84.75 62 ARG A O 1
ATOM 520 N N . PRO A 1 63 ? 27.141 -8.156 -0.585 1 89.88 63 PRO A N 1
ATOM 521 C CA . PRO A 1 63 ? 27.656 -7.543 -1.812 1 89.88 63 PRO A CA 1
ATOM 522 C C . PRO A 1 63 ? 27.906 -8.562 -2.922 1 89.88 63 PRO A C 1
ATOM 524 O O . PRO A 1 63 ? 28.484 -9.625 -2.674 1 89.88 63 PRO A O 1
ATOM 527 N N . GLN A 1 64 ? 27.359 -8.289 -4.059 1 89 64 GLN A N 1
ATOM 528 C CA . GLN A 1 64 ? 27.547 -9.07 -5.277 1 89 64 GLN A CA 1
ATOM 529 C C . GLN A 1 64 ? 27.578 -8.164 -6.508 1 89 64 GLN A C 1
ATOM 531 O O . GLN A 1 64 ? 26.844 -7.188 -6.586 1 89 64 GLN A O 1
ATOM 536 N N . GLN A 1 65 ? 28.438 -8.508 -7.461 1 89.81 65 GLN A N 1
ATOM 537 C CA . GLN A 1 65 ? 28.484 -7.738 -8.695 1 89.81 65 GLN A CA 1
ATOM 538 C C . GLN A 1 65 ? 27.172 -7.812 -9.453 1 89.81 65 GLN A C 1
ATOM 540 O O . GLN A 1 65 ? 26.75 -6.836 -10.078 1 89.81 65 GLN A O 1
ATOM 545 N N . SER A 1 66 ? 26.469 -8.953 -9.32 1 86.56 66 SER A N 1
ATOM 546 C CA . SER A 1 66 ? 25.219 -9.156 -10.023 1 86.56 66 SER A CA 1
ATOM 547 C C . SER A 1 66 ? 24.109 -8.281 -9.445 1 86.56 66 SER A C 1
ATOM 549 O O . SER A 1 66 ? 23.062 -8.078 -10.086 1 86.56 66 SER A O 1
ATOM 551 N N . LYS A 1 67 ? 24.281 -7.746 -8.258 1 84 67 LYS A N 1
ATOM 552 C CA . LYS A 1 67 ? 23.297 -6.879 -7.613 1 84 67 LYS A CA 1
ATOM 553 C C . LYS A 1 67 ? 23.766 -5.426 -7.617 1 84 67 LYS A C 1
ATOM 555 O O . LYS A 1 67 ? 23.172 -4.578 -6.941 1 84 67 LYS A O 1
ATOM 560 N N . SER A 1 68 ? 24.828 -5.145 -8.219 1 86.88 68 SER A N 1
ATOM 561 C CA . SER A 1 68 ? 25.391 -3.809 -8.383 1 86.88 68 SER A CA 1
ATOM 562 C C . SER A 1 68 ? 25.891 -3.242 -7.059 1 86.88 68 SER A C 1
ATOM 564 O O . SER A 1 68 ? 25.859 -2.027 -6.848 1 86.88 68 SER A O 1
ATOM 566 N N . THR A 1 69 ? 26.219 -4.133 -6.121 1 92.31 69 THR A N 1
ATOM 567 C CA . THR A 1 69 ? 26.734 -3.674 -4.832 1 92.31 69 THR A CA 1
ATOM 568 C C . THR A 1 69 ? 28.25 -3.852 -4.758 1 92.31 69 THR A C 1
ATOM 570 O O . THR A 1 69 ? 28.875 -3.426 -3.789 1 92.31 69 THR A O 1
ATOM 573 N N . VAL A 1 70 ? 28.812 -4.527 -5.73 1 94.69 70 VAL A N 1
ATOM 574 C CA . VAL A 1 70 ? 30.25 -4.539 -5.992 1 94.69 70 VAL A CA 1
ATOM 575 C C . VAL A 1 70 ? 30.531 -3.955 -7.375 1 94.69 70 VAL A C 1
ATOM 577 O O . VAL A 1 70 ? 30.094 -4.516 -8.391 1 94.69 70 VAL A O 1
ATOM 580 N N . ILE A 1 71 ? 31.281 -2.914 -7.434 1 95 71 ILE A N 1
ATOM 581 C CA . ILE A 1 71 ? 31.453 -2.191 -8.688 1 95 71 ILE A CA 1
ATOM 582 C C . ILE A 1 71 ? 32.938 -2.096 -9.023 1 95 71 ILE A C 1
ATOM 584 O O . ILE A 1 71 ? 33.656 -1.235 -8.492 1 95 71 ILE A O 1
ATOM 588 N N . PRO A 1 72 ? 33.406 -2.898 -9.875 1 95.25 72 PRO A N 1
ATOM 589 C CA . PRO A 1 72 ? 34.781 -2.699 -10.383 1 95.25 72 PRO A CA 1
ATOM 590 C C . PRO A 1 72 ? 34.875 -1.504 -11.328 1 95.25 72 PRO A C 1
ATOM 592 O O . PRO A 1 72 ? 34.031 -1.329 -12.203 1 95.25 72 PRO A O 1
ATOM 595 N N . VAL A 1 73 ? 35.812 -0.698 -11.102 1 96.81 73 VAL A N 1
ATOM 596 C CA . VAL A 1 73 ? 36.031 0.501 -11.898 1 96.81 73 VAL A CA 1
ATOM 597 C C . VAL A 1 73 ? 37.375 0.415 -12.617 1 96.81 73 VAL A C 1
ATOM 599 O O . VAL A 1 73 ? 38.406 0.194 -11.984 1 96.81 73 VAL A O 1
ATOM 602 N N . TYR A 1 74 ? 37.312 0.666 -13.859 1 94.62 74 TYR A N 1
ATOM 603 C CA . TYR A 1 74 ? 38.5 0.491 -14.695 1 94.62 74 TYR A CA 1
ATOM 604 C C . TYR A 1 74 ? 38.938 1.822 -15.273 1 94.62 74 TYR A C 1
ATOM 606 O O . TYR A 1 74 ? 38.219 2.82 -15.203 1 94.62 74 TYR A O 1
ATOM 614 N N . ASN A 1 75 ? 40.219 1.742 -15.789 1 95.12 75 ASN A N 1
ATOM 615 C CA . ASN A 1 75 ? 40.781 2.92 -16.422 1 95.12 75 ASN A CA 1
ATOM 616 C C . ASN A 1 75 ? 40.25 3.137 -17.828 1 95.12 75 ASN A C 1
ATOM 618 O O . ASN A 1 75 ? 40.938 2.938 -18.812 1 95.12 75 ASN A O 1
ATOM 622 N N . LYS A 1 76 ? 39 3.584 -17.859 1 91 76 LYS A N 1
ATOM 623 C CA . LYS A 1 76 ? 38.344 3.85 -19.141 1 91 76 LYS A CA 1
ATOM 624 C C . LYS A 1 76 ? 37.188 4.848 -18.969 1 91 76 LYS A C 1
ATOM 626 O O . LYS A 1 76 ? 36.188 4.543 -18.312 1 91 76 LYS A O 1
ATOM 631 N N . GLU A 1 77 ? 37.375 5.969 -19.625 1 87.56 77 GLU A N 1
ATOM 632 C CA . GLU A 1 77 ? 36.344 6.973 -19.547 1 87.56 77 GLU A CA 1
ATOM 633 C C . GLU A 1 77 ? 35.094 6.539 -20.344 1 87.56 77 GLU A C 1
ATOM 635 O O . GLU A 1 77 ? 35.219 5.883 -21.375 1 87.56 77 GLU A O 1
ATOM 640 N N . SER A 1 78 ? 33.969 6.875 -19.812 1 90.94 78 SER A N 1
ATOM 641 C CA . SER A 1 78 ? 32.688 6.543 -20.453 1 90.94 78 SER A CA 1
ATOM 642 C C . SER A 1 78 ? 31.828 7.785 -20.641 1 90.94 78 SER A C 1
ATOM 644 O O . SER A 1 78 ? 31.844 8.688 -19.797 1 90.94 78 SER A O 1
ATOM 646 N N . LYS A 1 79 ? 31.047 7.789 -21.719 1 92.25 79 LYS A N 1
ATOM 647 C CA . LYS A 1 79 ? 30.109 8.883 -21.969 1 92.25 79 LYS A CA 1
ATOM 648 C C . LYS A 1 79 ? 28.766 8.633 -21.297 1 92.25 79 LYS A C 1
ATOM 650 O O . LYS A 1 79 ? 27.953 9.547 -21.172 1 92.25 79 LYS A O 1
ATOM 655 N N . ASP A 1 80 ? 28.547 7.414 -20.922 1 92.81 80 ASP A N 1
ATOM 656 C CA . ASP A 1 80 ? 27.328 7.09 -20.203 1 92.81 80 ASP A CA 1
ATOM 657 C C . ASP A 1 80 ? 27.344 7.656 -18.797 1 92.81 80 ASP A C 1
ATOM 659 O O . ASP A 1 80 ? 28.234 7.324 -18 1 92.81 80 ASP A O 1
ATOM 663 N N . ALA A 1 81 ? 26.344 8.469 -18.484 1 94.5 81 ALA A N 1
ATOM 664 C CA . ALA A 1 81 ? 26.297 9.188 -17.219 1 94.5 81 ALA A CA 1
ATOM 665 C C . ALA A 1 81 ? 26.188 8.211 -16.047 1 94.5 81 ALA A C 1
ATOM 667 O O . ALA A 1 81 ? 26.531 8.555 -14.914 1 94.5 81 ALA A O 1
ATOM 668 N N . ASN A 1 82 ? 25.75 6.992 -16.312 1 93.19 82 ASN A N 1
ATOM 669 C CA . ASN A 1 82 ? 25.516 6.043 -15.234 1 93.19 82 ASN A CA 1
ATOM 670 C C . ASN A 1 82 ? 26.688 5.09 -15.055 1 93.19 82 ASN A C 1
ATOM 672 O O . ASN A 1 82 ? 26.672 4.234 -14.164 1 93.19 82 ASN A O 1
ATOM 676 N N . ASP A 1 83 ? 27.75 5.27 -15.836 1 94.31 83 ASP A N 1
ATOM 677 C CA . ASP A 1 83 ? 28.938 4.418 -15.734 1 94.31 83 ASP A CA 1
ATOM 678 C C . ASP A 1 83 ? 29.922 4.957 -14.695 1 94.31 83 ASP A C 1
ATOM 680 O O . ASP A 1 83 ? 30.094 6.172 -14.578 1 94.31 83 ASP A O 1
ATOM 684 N N . TRP A 1 84 ? 30.547 4.008 -14.031 1 96.38 84 TRP A N 1
ATOM 685 C CA . TRP A 1 84 ? 31.719 4.34 -13.227 1 96.38 84 TRP A CA 1
ATOM 686 C C . TRP A 1 84 ? 32.969 4.289 -14.07 1 96.38 84 TRP A C 1
ATOM 688 O O . TRP A 1 84 ? 33.125 3.432 -14.945 1 96.38 84 TRP A O 1
ATOM 698 N N . TRP A 1 85 ? 33.875 5.219 -13.828 1 97.38 85 TRP A N 1
ATOM 699 C CA . TRP A 1 85 ? 35.156 5.172 -14.516 1 97.38 85 TRP A CA 1
ATOM 700 C C . TRP A 1 85 ? 36.188 5.977 -13.758 1 97.38 85 TRP A C 1
ATOM 702 O O . TRP A 1 85 ? 35.875 6.695 -12.805 1 97.38 85 TRP A O 1
ATOM 712 N N . TYR A 1 86 ? 37.5 5.723 -14.023 1 97.81 86 TYR A N 1
ATOM 713 C CA . TYR A 1 86 ? 38.531 6.617 -13.555 1 97.81 86 TYR A CA 1
ATOM 714 C C . TYR A 1 86 ? 39.562 6.879 -14.664 1 97.81 86 TYR A C 1
ATOM 716 O O . TYR A 1 86 ? 39.594 6.176 -15.68 1 97.81 86 TYR A O 1
ATOM 724 N N . LYS A 1 87 ? 40.281 7.949 -14.508 1 96.75 87 LYS A N 1
ATOM 725 C CA . LYS A 1 87 ? 41.375 8.305 -15.391 1 96.75 87 LYS A CA 1
ATOM 726 C C . LYS A 1 87 ? 42.625 8.648 -14.586 1 96.75 87 LYS A C 1
ATOM 728 O O . LYS A 1 87 ? 42.531 9.227 -13.5 1 96.75 87 LYS A O 1
ATOM 733 N N . VAL A 1 88 ? 43.75 8.234 -15.109 1 96.06 88 VAL A N 1
ATOM 734 C CA . VAL A 1 88 ? 45 8.586 -14.492 1 96.06 88 VAL A CA 1
ATOM 735 C C . VAL A 1 88 ? 45.406 10.016 -14.883 1 96.06 88 VAL A C 1
ATOM 737 O O . VAL A 1 88 ? 45.594 10.312 -16.062 1 96.06 88 VAL A O 1
ATOM 740 N N . MET A 1 89 ? 45.438 10.852 -13.93 1 95.44 89 MET A N 1
ATOM 741 C CA . MET A 1 89 ? 45.75 12.258 -14.172 1 95.44 89 MET A CA 1
ATOM 742 C C . MET A 1 89 ? 47.25 12.508 -14.141 1 95.44 89 MET A C 1
ATOM 744 O O . MET A 1 89 ? 47.75 13.367 -14.859 1 95.44 89 MET A O 1
ATOM 748 N N . ASP A 1 90 ? 47.938 11.859 -13.188 1 92.88 90 ASP A N 1
ATOM 749 C CA . ASP A 1 90 ? 49.375 11.992 -12.984 1 92.88 90 ASP A CA 1
ATOM 750 C C . ASP A 1 90 ? 49.969 10.68 -12.477 1 92.88 90 ASP A C 1
ATOM 752 O O . ASP A 1 90 ? 49.375 10.008 -11.625 1 92.88 90 ASP A O 1
ATOM 756 N N . ASP A 1 91 ? 51.094 10.195 -13.094 1 86.88 91 ASP A N 1
ATOM 757 C CA . ASP A 1 91 ? 51.75 8.961 -12.688 1 86.88 91 ASP A CA 1
ATOM 758 C C . ASP A 1 91 ? 53.25 9.18 -12.484 1 86.88 91 ASP A C 1
ATOM 760 O O . ASP A 1 91 ? 54.062 8.414 -13.008 1 86.88 91 ASP A O 1
ATOM 764 N N . ALA A 1 92 ? 53.531 10.055 -11.695 1 84.88 92 ALA A N 1
ATOM 765 C CA . ALA A 1 92 ? 54.906 10.422 -11.43 1 84.88 92 ALA A CA 1
ATOM 766 C C . ALA A 1 92 ? 55.562 9.445 -10.453 1 84.88 92 ALA A C 1
ATOM 768 O O . ALA A 1 92 ? 55.344 9.531 -9.242 1 84.88 92 ALA A O 1
ATOM 769 N N . GLY A 1 93 ? 56.375 8.531 -10.883 1 89.12 93 GLY A N 1
ATOM 770 C CA . GLY A 1 93 ? 57.094 7.637 -10 1 89.12 93 GLY A CA 1
ATOM 771 C C . GLY A 1 93 ? 56.188 6.695 -9.227 1 89.12 93 GLY A C 1
ATOM 772 O O . GLY A 1 93 ? 55.406 5.965 -9.82 1 89.12 93 GLY A O 1
ATOM 773 N N . LYS A 1 94 ? 56.281 6.895 -7.793 1 94.69 94 LYS A N 1
ATOM 774 C CA . LYS A 1 94 ? 55.562 5.996 -6.91 1 94.69 94 LYS A CA 1
ATOM 775 C C . LYS A 1 94 ? 54.156 6.52 -6.641 1 94.69 94 LYS A C 1
ATOM 777 O O . LYS A 1 94 ? 53.312 5.801 -6.098 1 94.69 94 LYS A O 1
ATOM 782 N N . GLN A 1 95 ? 53.938 7.719 -7.066 1 96.31 95 GLN A N 1
ATOM 783 C CA . GLN A 1 95 ? 52.625 8.352 -6.793 1 96.31 95 GLN A CA 1
ATOM 784 C C . GLN A 1 95 ? 51.781 8.422 -8.055 1 96.31 95 GLN A C 1
ATOM 786 O O . GLN A 1 95 ? 52.25 8.859 -9.109 1 96.31 95 GLN A O 1
ATOM 791 N N . VAL A 1 96 ? 50.562 7.965 -7.953 1 97.25 96 VAL A N 1
ATOM 792 C CA . VAL A 1 96 ? 49.594 8.031 -9.055 1 97.25 96 VAL A CA 1
ATOM 793 C C . VAL A 1 96 ? 48.344 8.789 -8.617 1 97.25 96 VAL A C 1
ATOM 795 O O . VAL A 1 96 ? 47.781 8.492 -7.566 1 97.25 96 VAL A O 1
ATOM 798 N N . THR A 1 97 ? 47.969 9.828 -9.344 1 97.38 97 THR A N 1
ATOM 799 C CA . THR A 1 97 ? 46.719 10.562 -9.102 1 97.38 97 THR A CA 1
ATOM 800 C C . THR A 1 97 ? 45.625 10.102 -10.047 1 97.38 97 THR A C 1
ATOM 802 O O . THR A 1 97 ? 45.812 10.117 -11.273 1 97.38 97 THR A O 1
ATOM 805 N N . LEU A 1 98 ? 44.531 9.656 -9.445 1 97.69 98 LEU A N 1
ATOM 806 C CA . LEU A 1 98 ? 43.375 9.211 -10.219 1 97.69 98 LEU A CA 1
ATOM 807 C C . LEU A 1 98 ? 42.188 10.18 -10.078 1 97.69 98 LEU A C 1
ATOM 809 O O . LEU A 1 98 ? 41.969 10.711 -8.992 1 97.69 98 LEU A O 1
ATOM 813 N N . ARG A 1 99 ? 41.531 10.461 -11.227 1 97.69 99 ARG A N 1
ATOM 814 C CA . ARG A 1 99 ? 40.219 11.078 -11.234 1 97.69 99 ARG A CA 1
ATOM 815 C C . ARG A 1 99 ? 39.125 10.031 -11.438 1 97.69 99 ARG A C 1
ATOM 817 O O . ARG A 1 99 ? 39.094 9.344 -12.461 1 97.69 99 ARG A O 1
ATOM 824 N N . VAL A 1 100 ? 38.219 9.938 -10.43 1 98.44 100 VAL A N 1
ATOM 825 C CA . VAL A 1 100 ? 37.219 8.891 -10.414 1 98.44 100 VAL A CA 1
ATOM 826 C C . VAL A 1 100 ? 35.812 9.516 -10.547 1 98.44 100 VAL A C 1
ATOM 828 O O . VAL A 1 100 ? 35.594 10.617 -10.047 1 98.44 100 VAL A O 1
ATOM 831 N N . LYS A 1 101 ? 34.938 8.898 -11.25 1 98.12 101 LYS A N 1
ATOM 832 C CA . LYS A 1 101 ? 33.531 9.328 -11.359 1 98.12 101 LYS A CA 1
ATOM 833 C C . LYS A 1 101 ? 32.594 8.164 -11.102 1 98.12 101 LYS A C 1
ATOM 835 O O . LYS A 1 101 ? 32.719 7.094 -11.695 1 98.12 101 LYS A O 1
ATOM 840 N N . SER A 1 102 ? 31.672 8.359 -10.172 1 97.81 102 SER A N 1
ATOM 841 C CA . SER A 1 102 ? 30.609 7.379 -9.953 1 97.81 102 SER A CA 1
ATOM 842 C C . SER A 1 102 ? 29.484 7.555 -10.961 1 97.81 102 SER A C 1
ATOM 844 O O . SER A 1 102 ? 29.406 8.57 -11.648 1 97.81 102 SER A O 1
ATOM 846 N N . GLY A 1 103 ? 28.625 6.543 -11.062 1 96.44 103 GLY A N 1
ATOM 847 C CA . GLY A 1 103 ? 27.406 6.707 -11.852 1 96.44 103 GLY A CA 1
ATOM 848 C C . GLY A 1 103 ? 26.406 7.664 -11.227 1 96.44 103 GLY A C 1
ATOM 849 O O . GLY A 1 103 ? 26.312 7.754 -10 1 96.44 103 GLY A O 1
ATOM 850 N N . ALA A 1 104 ? 25.609 8.328 -12.078 1 97.25 104 ALA A N 1
ATOM 851 C CA . ALA A 1 104 ? 24.594 9.258 -11.602 1 97.25 104 ALA A CA 1
ATOM 852 C C . ALA A 1 104 ? 23.438 8.516 -10.922 1 97.25 104 ALA A C 1
ATOM 854 O O . ALA A 1 104 ? 22.641 9.117 -10.195 1 97.25 104 ALA A O 1
ATOM 855 N N . ASN A 1 105 ? 23.359 7.219 -11.156 1 94.69 105 ASN A N 1
ATOM 856 C CA . ASN A 1 105 ? 22.328 6.398 -10.531 1 94.69 105 ASN A CA 1
ATOM 857 C C . ASN A 1 105 ? 22.922 5.391 -9.555 1 94.69 105 ASN A C 1
ATOM 859 O O . ASN A 1 105 ? 22.328 4.348 -9.289 1 94.69 105 ASN A O 1
ATOM 863 N N . ALA A 1 106 ? 24.094 5.656 -9.07 1 96.56 106 ALA A N 1
ATOM 864 C CA . ALA A 1 106 ? 24.75 4.766 -8.117 1 96.56 106 ALA A CA 1
ATOM 865 C C . ALA A 1 106 ? 23.938 4.625 -6.84 1 96.56 106 ALA A C 1
ATOM 867 O O . ALA A 1 106 ? 23.219 5.547 -6.453 1 96.56 106 ALA A O 1
ATOM 868 N N . ILE A 1 107 ? 24 3.439 -6.199 1 95.38 107 ILE A N 1
ATOM 869 C CA . ILE A 1 107 ? 23.375 3.201 -4.902 1 95.38 107 ILE A CA 1
ATOM 870 C C . ILE A 1 107 ? 23.953 4.168 -3.869 1 95.38 107 ILE A C 1
ATOM 872 O O . ILE A 1 107 ? 25.156 4.406 -3.834 1 95.38 107 ILE A O 1
ATOM 876 N N . ILE A 1 108 ? 23.125 4.785 -3.127 1 97.62 108 ILE A N 1
ATOM 877 C CA . ILE A 1 108 ? 23.641 5.672 -2.088 1 97.62 108 ILE A CA 1
ATOM 878 C C . ILE A 1 108 ? 23.938 4.871 -0.823 1 97.62 108 ILE A C 1
ATOM 880 O O . ILE A 1 108 ? 23.328 3.824 -0.584 1 97.62 108 ILE A O 1
ATOM 884 N N . GLY A 1 109 ? 24.938 5.383 -0.078 1 96.94 109 GLY A N 1
ATOM 885 C CA . GLY A 1 109 ? 25.25 4.715 1.177 1 96.94 109 GLY A CA 1
ATOM 886 C C . GLY A 1 109 ? 26.734 4.672 1.487 1 96.94 109 GLY A C 1
ATOM 887 O O . GLY A 1 109 ? 27.484 5.543 1.048 1 96.94 109 GLY A O 1
ATOM 888 N N . ARG A 1 110 ? 27.047 3.732 2.35 1 97.06 110 ARG A N 1
ATOM 889 C CA . ARG A 1 110 ? 28.422 3.541 2.801 1 97.06 110 ARG A CA 1
ATOM 890 C C . ARG A 1 110 ? 29.156 2.553 1.905 1 97.06 110 ARG A C 1
ATOM 892 O O . ARG A 1 110 ? 28.656 1.464 1.623 1 97.06 110 ARG A O 1
ATOM 899 N N . TYR A 1 111 ? 30.312 2.963 1.443 1 98.12 111 TYR A N 1
ATOM 900 C CA . TYR A 1 111 ? 31.109 2.131 0.551 1 98.12 111 TYR A CA 1
ATOM 901 C C . TYR A 1 111 ? 32.469 1.795 1.18 1 98.12 111 TYR A C 1
ATOM 903 O O . TYR A 1 111 ? 33.062 2.639 1.837 1 98.12 111 TYR A O 1
ATOM 911 N N . GLN A 1 112 ? 32.906 0.591 0.901 1 97.94 112 GLN A N 1
ATOM 912 C CA . GLN A 1 112 ? 34.312 0.202 1.095 1 97.94 112 GLN A CA 1
ATOM 913 C C . GLN A 1 112 ? 35.094 0.272 -0.217 1 97.94 112 GLN A C 1
ATOM 915 O O . GLN A 1 112 ? 34.562 -0.118 -1.269 1 97.94 112 GLN A O 1
ATOM 920 N N . LEU A 1 113 ? 36.281 0.821 -0.11 1 98.31 113 LEU A N 1
ATOM 921 C CA . LEU A 1 113 ? 37.125 0.91 -1.299 1 98.31 113 LEU A CA 1
ATOM 922 C C . LEU A 1 113 ? 38.219 -0.138 -1.262 1 98.31 113 LEU A C 1
ATOM 924 O O . LEU A 1 113 ? 38.969 -0.228 -0.281 1 98.31 113 LEU A O 1
ATOM 928 N N . PHE A 1 114 ? 38.281 -0.922 -2.297 1 97.5 114 PHE A N 1
ATOM 929 C CA . PHE A 1 114 ? 39.375 -1.84 -2.545 1 97.5 114 PHE A CA 1
ATOM 930 C C . PHE A 1 114 ? 40.156 -1.422 -3.785 1 97.5 114 PHE A C 1
ATOM 932 O O . PHE A 1 114 ? 39.594 -0.905 -4.742 1 97.5 114 PHE A O 1
ATOM 939 N N . ILE A 1 115 ? 41.438 -1.669 -3.748 1 97.62 115 ILE A N 1
ATOM 940 C CA . ILE A 1 115 ? 42.312 -1.429 -4.891 1 97.62 115 ILE A CA 1
ATOM 941 C C . ILE A 1 115 ? 43.031 -2.721 -5.266 1 97.62 115 ILE A C 1
ATOM 943 O O . ILE A 1 115 ? 43.906 -3.18 -4.539 1 97.62 115 ILE A O 1
ATOM 947 N N . ASP A 1 116 ? 42.625 -3.205 -6.387 1 95.75 116 ASP A N 1
ATOM 948 C CA . ASP A 1 116 ? 43.312 -4.379 -6.941 1 95.75 116 ASP A CA 1
ATOM 949 C C . ASP A 1 116 ? 44.344 -3.979 -7.973 1 95.75 116 ASP A C 1
ATOM 951 O O . ASP A 1 116 ? 44.125 -3.104 -8.805 1 95.75 116 ASP A O 1
ATOM 955 N N . THR A 1 117 ? 45.5 -4.59 -7.848 1 95.56 117 THR A N 1
ATOM 956 C CA . THR A 1 117 ? 46.562 -4.352 -8.836 1 95.56 117 THR A CA 1
ATOM 957 C C . THR A 1 117 ? 47 -5.656 -9.492 1 95.56 117 THR A C 1
ATOM 959 O O . THR A 1 117 ? 47.031 -6.707 -8.844 1 95.56 117 THR A O 1
ATOM 962 N N . VAL A 1 118 ? 47.156 -5.551 -10.766 1 93.81 118 VAL A N 1
ATOM 963 C CA . VAL A 1 118 ? 47.625 -6.684 -11.555 1 93.81 118 VAL A CA 1
ATOM 964 C C . VAL A 1 118 ? 48.906 -6.301 -12.297 1 93.81 118 VAL A C 1
ATOM 966 O O . VAL A 1 118 ? 48.938 -5.285 -13 1 93.81 118 VAL A O 1
ATOM 969 N N . HIS A 1 119 ? 49.938 -7.027 -12.047 1 92.44 119 HIS A N 1
ATOM 970 C CA . HIS A 1 119 ? 51.188 -6.828 -12.75 1 92.44 119 HIS A CA 1
ATOM 971 C C . HIS A 1 119 ? 51.469 -7.965 -13.719 1 92.44 119 HIS A C 1
ATOM 973 O O . HIS A 1 119 ? 51.562 -9.125 -13.32 1 92.44 119 HIS A O 1
ATOM 979 N N . LYS A 1 120 ? 51.5 -7.539 -14.961 1 87.62 120 LYS A N 1
ATOM 980 C CA . LYS A 1 120 ? 51.844 -8.508 -16 1 87.62 120 LYS A CA 1
ATOM 981 C C . LYS A 1 120 ? 53.281 -8.383 -16.422 1 87.62 120 LYS A C 1
ATOM 983 O O . LYS A 1 120 ? 53.688 -7.398 -17.047 1 87.62 120 LYS A O 1
ATOM 988 N N . GLY A 1 121 ? 54.188 -9.188 -15.875 1 72.88 121 GLY A N 1
ATOM 989 C CA . GLY A 1 121 ? 55.625 -9.133 -16.172 1 72.88 121 GLY A CA 1
ATOM 990 C C . GLY A 1 121 ? 55.906 -9.328 -17.656 1 72.88 121 GLY A C 1
ATOM 991 O O . GLY A 1 121 ? 55.062 -9.812 -18.406 1 72.88 121 GLY A O 1
ATOM 992 N N . GLN A 1 122 ? 57 -8.688 -18.281 1 64.31 122 GLN A N 1
ATOM 993 C CA . GLN A 1 122 ? 57.438 -8.82 -19.656 1 64.31 122 GLN A CA 1
ATOM 994 C C . GLN A 1 122 ? 57.438 -10.281 -20.094 1 64.31 122 GLN A C 1
ATOM 996 O O . GLN A 1 122 ? 57.188 -10.578 -21.266 1 64.31 122 GLN A O 1
ATOM 1001 N N . ASN A 1 123 ? 57.906 -11.195 -19.234 1 58.44 123 ASN A N 1
ATOM 1002 C CA . ASN A 1 123 ? 57.906 -12.594 -19.641 1 58.44 123 ASN A CA 1
ATOM 1003 C C . ASN A 1 123 ? 56.625 -13.289 -19.219 1 58.44 123 ASN A C 1
ATOM 1005 O O . ASN A 1 123 ? 56.375 -13.5 -18.031 1 58.44 123 ASN A O 1
ATOM 1009 N N . SER A 1 124 ? 55.531 -13.078 -19.875 1 56.91 124 SER A N 1
ATOM 1010 C CA . SER A 1 124 ? 54.125 -13.297 -20.031 1 56.91 124 SER A CA 1
ATOM 1011 C C . SER A 1 124 ? 53.594 -14.227 -18.938 1 56.91 124 SER A C 1
ATOM 1013 O O . SER A 1 124 ? 52.375 -14.383 -18.797 1 56.91 124 SER A O 1
ATOM 1015 N N . LYS A 1 125 ? 54.406 -15.141 -18.281 1 62.28 125 LYS A N 1
ATOM 1016 C CA . LYS A 1 125 ? 53.75 -16.297 -17.703 1 62.28 125 LYS A CA 1
ATOM 1017 C C . LYS A 1 125 ? 53.312 -16.031 -16.266 1 62.28 125 LYS A C 1
ATOM 1019 O O . LYS A 1 125 ? 52.469 -16.734 -15.711 1 62.28 125 LYS A O 1
ATOM 1024 N N . GLU A 1 126 ? 53.844 -15.078 -15.547 1 72 126 GLU A N 1
ATOM 1025 C CA . GLU A 1 126 ? 53.469 -15.016 -14.141 1 72 126 GLU A CA 1
ATOM 1026 C C . GLU A 1 126 ? 52.656 -13.766 -13.844 1 72 126 GLU A C 1
ATOM 1028 O O . GLU A 1 126 ? 53.062 -12.648 -14.164 1 72 126 GLU A O 1
ATOM 1033 N N . ILE A 1 127 ? 51.406 -13.789 -13.602 1 85.38 127 ILE A N 1
ATOM 1034 C CA . ILE A 1 127 ? 50.5 -12.719 -13.219 1 85.38 127 ILE A CA 1
ATOM 1035 C C . ILE A 1 127 ? 50.5 -12.562 -11.695 1 85.38 127 ILE A C 1
ATOM 1037 O O . ILE A 1 127 ? 50.25 -13.531 -10.969 1 85.38 127 ILE A O 1
ATOM 1041 N N . GLU A 1 128 ? 51.031 -11.352 -11.195 1 89.94 128 GLU A N 1
ATOM 1042 C CA . GLU A 1 128 ? 51 -11.031 -9.773 1 89.94 128 GLU A CA 1
ATOM 1043 C C . GLU A 1 128 ? 49.812 -10.141 -9.445 1 89.94 128 GLU A C 1
ATOM 1045 O O . GLU A 1 128 ? 49.531 -9.156 -10.148 1 89.94 128 GLU A O 1
ATOM 1050 N N . LYS A 1 129 ? 49.156 -10.492 -8.422 1 92.75 129 LYS A N 1
ATOM 1051 C CA . LYS A 1 129 ? 47.969 -9.734 -7.992 1 92.75 129 LYS A CA 1
ATOM 1052 C C . LYS A 1 129 ? 48.094 -9.312 -6.531 1 92.75 129 LYS A C 1
ATOM 1054 O O . LYS A 1 129 ? 48.75 -9.992 -5.734 1 92.75 129 LYS A O 1
ATOM 1059 N N . PHE A 1 130 ? 47.625 -8.164 -6.238 1 94.69 130 PHE A N 1
ATOM 1060 C CA . PHE A 1 130 ? 47.562 -7.664 -4.871 1 94.69 130 PHE A CA 1
ATOM 1061 C C . PHE A 1 130 ? 46.25 -6.918 -4.617 1 94.69 130 PHE A C 1
ATOM 1063 O O . PHE A 1 130 ? 45.75 -6.199 -5.492 1 94.69 130 PHE A O 1
ATOM 1070 N N . ARG A 1 131 ? 45.688 -7.02 -3.354 1 95.12 131 ARG A N 1
ATOM 1071 C CA . ARG A 1 131 ? 44.469 -6.309 -2.963 1 95.12 131 ARG A CA 1
ATOM 1072 C C . ARG A 1 131 ? 44.719 -5.438 -1.737 1 95.12 131 ARG A C 1
ATOM 1074 O O . ARG A 1 131 ? 45.156 -5.934 -0.692 1 95.12 131 ARG A O 1
ATOM 1081 N N . TYR A 1 132 ? 44.406 -4.223 -1.919 1 96.81 132 TYR A N 1
ATOM 1082 C CA . TYR A 1 132 ? 44.469 -3.254 -0.829 1 96.81 132 TYR A CA 1
ATOM 1083 C C . TYR A 1 132 ? 43.062 -2.873 -0.377 1 96.81 132 TYR A C 1
ATOM 1085 O O . TYR A 1 132 ? 42.188 -2.555 -1.202 1 96.81 132 TYR A O 1
ATOM 1093 N N . LYS A 1 133 ? 42.812 -2.982 0.921 1 97.06 133 LYS A N 1
ATOM 1094 C CA . LYS A 1 133 ? 41.531 -2.514 1.497 1 97.06 133 LYS A CA 1
ATOM 1095 C C . LYS A 1 133 ? 41.75 -1.188 2.23 1 97.06 133 LYS A C 1
ATOM 1097 O O . LYS A 1 133 ? 42.5 -1.111 3.191 1 97.06 133 LYS A O 1
ATOM 1102 N N . HIS A 1 134 ? 41.125 -0.18 1.763 1 97.5 134 HIS A N 1
ATOM 1103 C CA . HIS A 1 134 ? 41.188 1.095 2.465 1 97.5 134 HIS A CA 1
ATOM 1104 C C . HIS A 1 134 ? 40.469 1.037 3.807 1 97.5 134 HIS A C 1
ATOM 1106 O O . HIS A 1 134 ? 39.375 0.479 3.9 1 97.5 134 HIS A O 1
ATOM 1112 N N . PRO A 1 135 ? 40.938 1.594 4.828 1 96.31 135 PRO A N 1
ATOM 1113 C CA . PRO A 1 135 ? 40.344 1.438 6.172 1 96.31 135 PRO A CA 1
ATOM 1114 C C . PRO A 1 135 ? 39.094 2.283 6.383 1 96.31 135 PRO A C 1
ATOM 1116 O O . PRO A 1 135 ? 38.25 1.922 7.184 1 96.31 135 PRO A O 1
ATOM 1119 N N . ASP A 1 136 ? 39.031 3.436 5.684 1 96.38 136 ASP A N 1
ATOM 1120 C CA . ASP A 1 136 ? 37.906 4.332 5.922 1 96.38 136 ASP A CA 1
ATOM 1121 C C . ASP A 1 136 ? 36.781 4.074 4.934 1 96.38 136 ASP A C 1
ATOM 1123 O O . ASP A 1 136 ? 37.031 3.826 3.75 1 96.38 136 ASP A O 1
ATOM 1127 N N . ASP A 1 137 ? 35.562 4.188 5.449 1 97.25 137 ASP A N 1
ATOM 1128 C CA . ASP A 1 137 ? 34.406 4.137 4.574 1 97.25 137 ASP A CA 1
ATOM 1129 C C . ASP A 1 137 ? 34.25 5.441 3.793 1 97.25 137 ASP A C 1
ATOM 1131 O O . ASP A 1 137 ? 34.688 6.496 4.234 1 97.25 137 ASP A O 1
ATOM 1135 N N . ILE A 1 138 ? 33.594 5.352 2.68 1 98.44 138 ILE A N 1
ATOM 1136 C CA . ILE A 1 138 ? 33.219 6.48 1.84 1 98.44 138 ILE A CA 1
ATOM 1137 C C . ILE A 1 138 ? 31.703 6.57 1.759 1 98.44 138 ILE A C 1
ATOM 1139 O O . ILE A 1 138 ? 31.016 5.555 1.598 1 98.44 138 ILE A O 1
ATOM 1143 N N . TYR A 1 139 ? 31.156 7.781 1.937 1 98.5 139 TYR A N 1
ATOM 1144 C CA . TYR A 1 139 ? 29.719 7.961 1.831 1 98.5 139 TYR A CA 1
ATOM 1145 C C . TYR A 1 139 ? 29.344 8.578 0.49 1 98.5 139 TYR A C 1
ATOM 1147 O O . TYR A 1 139 ? 29.953 9.562 0.059 1 98.5 139 TYR A O 1
ATOM 1155 N N . LEU A 1 140 ? 28.422 7.957 -0.163 1 98.69 140 LEU A N 1
ATOM 1156 C CA . LEU A 1 140 ? 27.906 8.438 -1.441 1 98.69 140 LEU A CA 1
ATOM 1157 C C . LEU A 1 140 ? 26.453 8.898 -1.311 1 98.69 140 LEU A C 1
ATOM 1159 O O . LEU A 1 140 ? 25.609 8.148 -0.833 1 98.69 140 LEU A O 1
ATOM 1163 N N . LEU A 1 141 ? 26.172 10.156 -1.74 1 98.81 141 LEU A N 1
ATOM 1164 C CA . LEU A 1 141 ? 24.859 10.758 -1.578 1 98.81 141 LEU A CA 1
ATOM 1165 C C . LEU A 1 141 ? 24.219 11.047 -2.934 1 98.81 141 LEU A C 1
ATOM 1167 O O . LEU A 1 141 ? 24.906 11.008 -3.963 1 98.81 141 LEU A O 1
ATOM 1171 N N . PHE A 1 142 ? 22.906 11.398 -2.922 1 98.88 142 PHE A N 1
ATOM 1172 C CA . PHE A 1 142 ? 22.25 11.977 -4.09 1 98.88 142 PHE A CA 1
ATOM 1173 C C . PHE A 1 142 ? 22.891 13.312 -4.461 1 98.88 142 PHE A C 1
ATOM 1175 O O . PHE A 1 142 ? 23.547 13.938 -3.635 1 98.88 142 PHE A O 1
ATOM 1182 N N . ASN A 1 143 ? 22.672 13.711 -5.699 1 98.88 143 ASN A N 1
ATOM 1183 C CA . ASN A 1 143 ? 23.359 14.906 -6.172 1 98.88 143 ASN A CA 1
ATOM 1184 C C . ASN A 1 143 ? 22.406 15.867 -6.871 1 98.88 143 ASN A C 1
ATOM 1186 O O . ASN A 1 143 ? 22.234 15.805 -8.086 1 98.88 143 ASN A O 1
ATOM 1190 N N . PRO A 1 144 ? 21.891 16.875 -6.137 1 98.69 144 PRO A N 1
ATOM 1191 C CA . PRO A 1 144 ? 20.984 17.859 -6.746 1 98.69 144 PRO A CA 1
ATOM 1192 C C . PRO A 1 144 ? 21.703 18.781 -7.73 1 98.69 144 PRO A C 1
ATOM 1194 O O . PRO A 1 144 ? 21.062 19.594 -8.406 1 98.69 144 PRO A O 1
ATOM 1197 N N . TRP A 1 145 ? 23.062 18.688 -7.863 1 98.62 145 TRP A N 1
ATOM 1198 C CA . TRP A 1 145 ? 23.844 19.5 -8.805 1 98.62 145 TRP A CA 1
ATOM 1199 C C . TRP A 1 145 ? 24.062 18.75 -10.117 1 98.62 145 TRP A C 1
ATOM 1201 O O . TRP A 1 145 ? 24.547 19.328 -11.094 1 98.62 145 TRP A O 1
ATOM 1211 N N . CYS A 1 146 ? 23.766 17.406 -10.164 1 98.44 146 CYS A N 1
ATOM 1212 C CA . CYS A 1 146 ? 24 16.578 -11.336 1 98.44 146 CYS A CA 1
ATOM 1213 C C . CYS A 1 146 ? 22.719 16.438 -12.164 1 98.44 146 CYS A C 1
ATOM 1215 O O . CYS A 1 146 ? 21.75 15.828 -11.711 1 98.44 146 CYS A O 1
ATOM 1217 N N . GLU A 1 147 ? 22.75 16.859 -13.406 1 97.75 147 GLU A N 1
ATOM 1218 C CA . GLU A 1 147 ? 21.578 16.891 -14.273 1 97.75 147 GLU A CA 1
ATOM 1219 C C . GLU A 1 147 ? 21.031 15.477 -14.516 1 97.75 147 GLU A C 1
ATOM 1221 O O . GLU A 1 147 ? 19.844 15.305 -14.758 1 97.75 147 GLU A O 1
ATOM 1226 N N . ASN A 1 148 ? 21.922 14.523 -14.391 1 97.31 148 ASN A N 1
ATOM 1227 C CA . ASN A 1 148 ? 21.5 13.148 -14.68 1 97.31 148 ASN A CA 1
ATOM 1228 C C . ASN A 1 148 ? 20.984 12.445 -13.43 1 97.31 148 ASN A C 1
ATOM 1230 O O . ASN A 1 148 ? 20.562 11.289 -13.5 1 97.31 148 ASN A O 1
ATOM 1234 N N . ASP A 1 149 ? 21.062 13.102 -12.312 1 98.06 149 ASP A N 1
ATOM 1235 C CA . ASP A 1 149 ? 20.469 12.547 -11.094 1 98.06 149 ASP A CA 1
ATOM 1236 C C . ASP A 1 149 ? 18.984 12.891 -10.984 1 98.06 149 ASP A C 1
ATOM 1238 O O . ASP A 1 149 ? 18.578 13.992 -11.359 1 98.06 149 ASP A O 1
ATOM 1242 N N . MET A 1 150 ? 18.188 12.047 -10.453 1 97.31 150 MET A N 1
ATOM 1243 C CA . MET A 1 150 ? 16.734 12.219 -10.352 1 97.31 150 MET A CA 1
ATOM 1244 C C . MET A 1 150 ? 16.391 13.391 -9.445 1 97.31 150 MET A C 1
ATOM 1246 O O . MET A 1 150 ? 15.281 13.93 -9.516 1 97.31 150 MET A O 1
ATOM 1250 N N . VAL A 1 151 ? 17.281 13.812 -8.555 1 98.69 151 VAL A N 1
ATOM 1251 C CA . VAL A 1 151 ? 16.969 14.844 -7.574 1 98.69 151 VAL A CA 1
ATOM 1252 C C . VAL A 1 151 ? 17.516 16.188 -8.039 1 98.69 151 VAL A C 1
ATOM 1254 O O . VAL A 1 151 ? 17.547 17.156 -7.27 1 98.69 151 VAL A O 1
ATOM 1257 N N . PHE A 1 152 ? 17.984 16.359 -9.32 1 98.56 152 PHE A N 1
ATOM 1258 C CA . PHE A 1 152 ? 18.578 17.562 -9.867 1 98.56 152 PHE A CA 1
ATOM 1259 C C . PHE A 1 152 ? 17.641 18.75 -9.703 1 98.56 152 PHE A C 1
ATOM 1261 O O . PHE A 1 152 ? 16.438 18.641 -9.984 1 98.56 152 PHE A O 1
ATOM 1268 N N . ILE A 1 153 ? 18.172 19.828 -9.133 1 97.19 153 ILE A N 1
ATOM 1269 C CA . ILE A 1 153 ? 17.5 21.125 -9.094 1 97.19 153 ILE A CA 1
ATOM 1270 C C . ILE A 1 153 ? 18.312 22.156 -9.859 1 97.19 153 ILE A C 1
ATOM 1272 O O . ILE A 1 153 ? 19.5 22.359 -9.57 1 97.19 153 ILE A O 1
ATOM 1276 N N . ASP A 1 154 ? 17.672 22.891 -10.68 1 96.44 154 ASP A N 1
ATOM 1277 C CA . ASP A 1 154 ? 18.391 23.797 -11.57 1 96.44 154 ASP A CA 1
ATOM 1278 C C . ASP A 1 154 ? 18.797 25.078 -10.836 1 96.44 154 ASP A C 1
ATOM 1280 O O . ASP A 1 154 ? 19.953 25.5 -10.93 1 96.44 154 ASP A O 1
ATOM 1284 N N . LYS A 1 155 ? 17.938 25.609 -10 1 97.06 155 LYS A N 1
ATOM 1285 C CA . LYS A 1 155 ? 18.172 26.906 -9.375 1 97.06 155 LYS A CA 1
ATOM 1286 C C . LYS A 1 155 ? 19.062 26.75 -8.141 1 97.06 155 LYS A C 1
ATOM 1288 O O . LYS A 1 155 ? 18.719 26 -7.219 1 97.06 155 LYS A O 1
ATOM 1293 N N . GLU A 1 156 ? 20.062 27.516 -8.047 1 97.56 156 GLU A N 1
ATOM 1294 C CA . GLU A 1 156 ? 21.016 27.484 -6.938 1 97.56 156 GLU A CA 1
ATOM 1295 C C . GLU A 1 156 ? 20.328 27.859 -5.621 1 97.56 156 GLU A C 1
ATOM 1297 O O . GLU A 1 156 ? 20.625 27.266 -4.582 1 97.56 156 GLU A O 1
ATOM 1302 N N . GLU A 1 157 ? 19.438 28.812 -5.652 1 97.81 157 GLU A N 1
ATOM 1303 C CA . GLU A 1 157 ? 18.75 29.234 -4.438 1 97.81 157 GLU A CA 1
ATOM 1304 C C . GLU A 1 157 ? 17.953 28.094 -3.828 1 97.81 157 GLU A C 1
ATOM 1306 O O . GLU A 1 157 ? 17.844 27.984 -2.604 1 97.81 157 GLU A O 1
ATOM 1311 N N . ASN A 1 158 ? 17.375 27.312 -4.711 1 98.19 158 ASN A N 1
ATOM 1312 C CA . ASN A 1 158 ? 16.641 26.141 -4.23 1 98.19 158 ASN A CA 1
ATOM 1313 C C . ASN A 1 158 ? 17.562 25.109 -3.605 1 98.19 158 ASN A C 1
ATOM 1315 O O . ASN A 1 158 ? 17.234 24.516 -2.58 1 98.19 158 ASN A O 1
ATOM 1319 N N . ARG A 1 159 ? 18.75 24.844 -4.242 1 98.44 159 ARG A N 1
ATOM 1320 C CA . ARG A 1 159 ? 19.719 23.906 -3.674 1 98.44 159 ARG A CA 1
ATOM 1321 C C . ARG A 1 159 ? 20.188 24.375 -2.303 1 98.44 159 ARG A C 1
ATOM 1323 O O . ARG A 1 159 ? 20.312 23.562 -1.375 1 98.44 159 ARG A O 1
ATOM 1330 N N . GLN A 1 160 ? 20.375 25.656 -2.156 1 97.56 160 GLN A N 1
ATOM 1331 C CA . GLN A 1 160 ? 20.766 26.219 -0.871 1 97.56 160 GLN A CA 1
ATOM 1332 C C . GLN A 1 160 ? 19.688 26.016 0.179 1 97.56 160 GLN A C 1
ATOM 1334 O O . GLN A 1 160 ? 19.969 25.625 1.311 1 97.56 160 GLN A O 1
ATOM 1339 N N . GLU A 1 161 ? 18.453 26.234 -0.19 1 98 161 GLU A N 1
ATOM 1340 C CA . GLU A 1 161 ? 17.344 26.219 0.753 1 98 161 GLU A CA 1
ATOM 1341 C C . GLU A 1 161 ? 16.953 24.797 1.116 1 98 161 GLU A C 1
ATOM 1343 O O . GLU A 1 161 ? 16.734 24.484 2.291 1 98 161 GLU A O 1
ATOM 1348 N N . TYR A 1 162 ? 16.922 23.938 0.116 1 98.38 162 TYR A N 1
ATOM 1349 C CA . TYR A 1 162 ? 16.25 22.672 0.325 1 98.38 162 TYR A CA 1
ATOM 1350 C C . TYR A 1 162 ? 17.25 21.547 0.559 1 98.38 162 TYR A C 1
ATOM 1352 O O . TYR A 1 162 ? 16.875 20.391 0.772 1 98.38 162 TYR A O 1
ATOM 1360 N N . VAL A 1 163 ? 18.578 21.828 0.5 1 98.12 163 VAL A N 1
ATOM 1361 C CA . VAL A 1 163 ? 19.594 20.812 0.7 1 98.12 163 VAL A CA 1
ATOM 1362 C C . VAL A 1 163 ? 20.625 21.281 1.735 1 98.12 163 VAL A C 1
ATOM 1364 O O . VAL A 1 163 ? 20.984 20.531 2.641 1 98.12 163 VAL A O 1
ATOM 1367 N N . LEU A 1 164 ? 21.031 22.547 1.664 1 97 164 LEU A N 1
ATOM 1368 C CA . LEU A 1 164 ? 22.172 22.984 2.455 1 97 164 LEU A CA 1
ATOM 1369 C C . LEU A 1 164 ? 21.719 23.766 3.688 1 97 164 LEU A C 1
ATOM 1371 O O . LEU A 1 164 ? 22.438 23.812 4.691 1 97 164 LEU A O 1
ATOM 1375 N N . ASN A 1 165 ? 20.547 24.422 3.635 1 96.12 165 ASN A N 1
ATOM 1376 C CA . ASN A 1 165 ? 20.062 25.203 4.77 1 96.12 165 ASN A CA 1
ATOM 1377 C C . ASN A 1 165 ? 19.75 24.312 5.969 1 96.12 165 ASN A C 1
ATOM 1379 O O . ASN A 1 165 ? 18.953 23.375 5.859 1 96.12 165 ASN A O 1
ATOM 1383 N N . GLN A 1 166 ? 20.25 24.672 7.117 1 95.69 166 GLN A N 1
ATOM 1384 C CA . GLN A 1 166 ? 20.172 23.766 8.266 1 95.69 166 GLN A CA 1
ATOM 1385 C C . GLN A 1 166 ? 19.047 24.203 9.211 1 95.69 166 GLN A C 1
ATOM 1387 O O . GLN A 1 166 ? 18.797 23.547 10.219 1 95.69 166 GLN A O 1
ATOM 1392 N N . THR A 1 167 ? 18.375 25.297 8.977 1 96.12 167 THR A N 1
ATOM 1393 C CA . THR A 1 167 ? 17.25 25.734 9.789 1 96.12 167 THR A CA 1
ATOM 1394 C C . THR A 1 167 ? 16.016 25.984 8.922 1 96.12 167 THR A C 1
ATOM 1396 O O . THR A 1 167 ? 16.125 26.109 7.699 1 96.12 167 THR A O 1
ATOM 1399 N N . GLY A 1 168 ? 14.891 25.859 9.484 1 96.12 168 GLY A N 1
ATOM 1400 C CA . GLY A 1 168 ? 13.641 26.062 8.766 1 96.12 168 GLY A CA 1
ATOM 1401 C C . GLY A 1 168 ? 12.57 26.719 9.609 1 96.12 168 GLY A C 1
ATOM 1402 O O . GLY A 1 168 ? 12.828 27.156 10.727 1 96.12 168 GLY A O 1
ATOM 1403 N N . ARG A 1 169 ? 11.477 27.047 9.016 1 97.5 169 ARG A N 1
ATOM 1404 C CA . ARG A 1 169 ? 10.258 27.547 9.641 1 97.5 169 ARG A CA 1
ATOM 1405 C C . ARG A 1 169 ? 9.078 26.625 9.328 1 97.5 169 ARG A C 1
ATOM 1407 O O . ARG A 1 169 ? 8.891 26.219 8.18 1 97.5 169 ARG A O 1
ATOM 1414 N N . ILE A 1 170 ? 8.344 26.219 10.336 1 97.38 170 ILE A N 1
ATOM 1415 C CA . ILE A 1 170 ? 7.137 25.422 10.195 1 97.38 170 ILE A CA 1
ATOM 1416 C C . ILE A 1 170 ? 5.941 26.188 10.75 1 97.38 170 ILE A C 1
ATOM 1418 O O . ILE A 1 170 ? 6.016 26.766 11.828 1 97.38 170 ILE A O 1
ATOM 1422 N N . TRP A 1 171 ? 4.914 26.219 10.047 1 96 171 TRP A N 1
ATOM 1423 C CA . TRP A 1 171 ? 3.752 27 10.445 1 96 171 TRP A CA 1
ATOM 1424 C C . TRP A 1 171 ? 2.717 26.125 11.148 1 96 171 TRP A C 1
ATOM 1426 O O . TRP A 1 171 ? 2.215 25.156 10.562 1 96 171 TRP A O 1
ATOM 1436 N N . LEU A 1 172 ? 2.393 26.484 12.344 1 93.12 172 LEU A N 1
ATOM 1437 C CA . LEU A 1 172 ? 1.338 25.859 13.141 1 93.12 172 LEU A CA 1
ATOM 1438 C C . LEU A 1 172 ? 0.144 26.797 13.281 1 93.12 172 LEU A C 1
ATOM 1440 O O . LEU A 1 172 ? -0.031 27.719 12.477 1 93.12 172 LEU A O 1
ATOM 1444 N N . GLY A 1 173 ? -0.762 26.547 14.203 1 91.06 173 GLY A N 1
ATOM 1445 C CA . GLY A 1 173 ? -1.897 27.422 14.438 1 91.06 173 GLY A CA 1
ATOM 1446 C C . GLY A 1 173 ? -3.127 27.031 13.641 1 91.06 173 GLY A C 1
ATOM 1447 O O . GLY A 1 173 ? -3.426 25.844 13.5 1 91.06 173 GLY A O 1
ATOM 1448 N N . SER A 1 174 ? -3.846 28.047 13.273 1 90.19 174 SER A N 1
ATOM 1449 C CA . SER A 1 174 ? -5.074 27.859 12.508 1 90.19 174 SER A CA 1
ATOM 1450 C C . SER A 1 174 ? -5.055 28.672 11.219 1 90.19 174 SER A C 1
ATOM 1452 O O . SER A 1 174 ? -4.137 29.453 10.984 1 90.19 174 SER A O 1
ATOM 1454 N N . ALA A 1 175 ? -6.086 28.469 10.422 1 89.75 175 ALA A N 1
ATOM 1455 C CA . ALA A 1 175 ? -6.16 29.094 9.109 1 89.75 175 ALA A CA 1
ATOM 1456 C C . ALA A 1 175 ? -6.188 30.625 9.242 1 89.75 175 ALA A C 1
ATOM 1458 O O . ALA A 1 175 ? -5.812 31.344 8.305 1 89.75 175 ALA A O 1
ATOM 1459 N N . ASN A 1 176 ? -6.617 31.109 10.383 1 86.5 176 ASN A N 1
ATOM 1460 C CA . ASN A 1 176 ? -6.73 32.562 10.57 1 86.5 176 ASN A CA 1
ATOM 1461 C C . ASN A 1 176 ? -5.613 33.094 11.469 1 86.5 176 ASN A C 1
ATOM 1463 O O . ASN A 1 176 ? -5.535 34.281 11.711 1 86.5 176 ASN A O 1
ATOM 1467 N N . LYS A 1 177 ? -4.777 32.219 11.914 1 89.88 177 LYS A N 1
ATOM 1468 C CA . LYS A 1 177 ? -3.658 32.594 12.773 1 89.88 177 LYS A CA 1
ATOM 1469 C C . LYS A 1 177 ? -2.465 31.688 12.555 1 89.88 177 LYS A C 1
ATOM 1471 O O . LYS A 1 177 ? -2.373 30.625 13.18 1 89.88 177 LYS A O 1
ATOM 1476 N N . PHE A 1 178 ? -1.486 32.281 11.914 1 92.12 178 PHE A N 1
ATOM 1477 C CA . PHE A 1 178 ? -0.289 31.5 11.625 1 92.12 178 PHE A CA 1
ATOM 1478 C C . PHE A 1 178 ? 0.712 31.609 12.773 1 92.12 178 PHE A C 1
ATOM 1480 O O . PHE A 1 178 ? 1.079 32.719 13.18 1 92.12 178 PHE A O 1
ATOM 1487 N N . CYS A 1 179 ? 1.072 30.547 13.312 1 91.5 179 CYS A N 1
ATOM 1488 C CA . CYS A 1 179 ? 2.115 30.484 14.336 1 91.5 179 CYS A CA 1
ATOM 1489 C C . CYS A 1 179 ? 3.369 29.812 13.789 1 91.5 179 CYS A C 1
ATOM 1491 O O . CYS A 1 179 ? 3.346 28.625 13.445 1 91.5 179 CYS A O 1
ATOM 1493 N N . VAL A 1 180 ? 4.445 30.531 13.758 1 93.38 180 VAL A N 1
ATOM 1494 C CA . VAL A 1 180 ? 5.656 30 13.141 1 93.38 180 VAL A CA 1
ATOM 1495 C C . VAL A 1 180 ? 6.488 29.266 14.188 1 93.38 180 VAL A C 1
ATOM 1497 O O . VAL A 1 180 ? 6.621 29.719 15.32 1 93.38 180 VAL A O 1
ATOM 1500 N N . ARG A 1 181 ? 6.953 28.156 13.859 1 95.19 181 ARG A N 1
ATOM 1501 C CA . ARG A 1 181 ? 7.863 27.344 14.656 1 95.19 181 ARG A CA 1
ATOM 1502 C C . ARG A 1 181 ? 9.211 27.188 13.953 1 95.19 181 ARG A C 1
ATOM 1504 O O . ARG A 1 181 ? 9.352 26.344 13.062 1 95.19 181 ARG A O 1
ATOM 1511 N N . PRO A 1 182 ? 10.258 27.969 14.438 1 95.94 182 PRO A N 1
ATOM 1512 C CA . PRO A 1 182 ? 11.594 27.703 13.898 1 95.94 182 PRO A CA 1
ATOM 1513 C C . PRO A 1 182 ? 12.102 26.312 14.242 1 95.94 182 PRO A C 1
ATOM 1515 O O . PRO A 1 182 ? 11.812 25.781 15.32 1 95.94 182 PRO A O 1
ATOM 1518 N N . TRP A 1 183 ? 12.836 25.734 13.336 1 97.19 183 TRP A N 1
ATOM 1519 C CA . TRP A 1 183 ? 13.312 24.359 13.547 1 97.19 183 TRP A CA 1
ATOM 1520 C C . TRP A 1 183 ? 14.773 24.234 13.125 1 97.19 183 TRP A C 1
ATOM 1522 O O . TRP A 1 183 ? 15.188 24.781 12.102 1 97.19 183 TRP A O 1
ATOM 1532 N N . ASN A 1 184 ? 15.523 23.562 13.953 1 97.06 184 ASN A N 1
ATOM 1533 C CA . ASN A 1 184 ? 16.922 23.234 13.688 1 97.06 184 ASN A CA 1
ATOM 1534 C C . ASN A 1 184 ? 17.062 21.859 13.039 1 97.06 184 ASN A C 1
ATOM 1536 O O . ASN A 1 184 ? 17.219 20.859 13.727 1 97.06 184 ASN A O 1
ATOM 1540 N N . TYR A 1 185 ? 17.172 21.797 11.711 1 97.44 185 TYR A N 1
ATOM 1541 C CA . TYR A 1 185 ? 17.344 20.516 11.039 1 97.44 185 TYR A CA 1
ATOM 1542 C C . TYR A 1 185 ? 18.672 19.875 11.398 1 97.44 185 TYR A C 1
ATOM 1544 O O . TYR A 1 185 ? 18.719 18.703 11.781 1 97.44 185 TYR A O 1
ATOM 1552 N N . ASP A 1 186 ? 19.75 20.734 11.234 1 96.38 186 ASP A N 1
ATOM 1553 C CA . ASP A 1 186 ? 21.094 20.312 11.609 1 96.38 186 ASP A CA 1
ATOM 1554 C C . ASP A 1 186 ? 21.484 19 10.906 1 96.38 186 ASP A C 1
ATOM 1556 O O . ASP A 1 186 ? 22.062 18.109 11.523 1 96.38 186 ASP A O 1
ATOM 1560 N N . GLN A 1 187 ? 21.156 18.891 9.609 1 96.75 187 GLN A N 1
ATOM 1561 C CA . GLN A 1 187 ? 21.25 17.641 8.883 1 96.75 187 GLN A CA 1
ATOM 1562 C C . GLN A 1 187 ? 22.703 17.219 8.688 1 96.75 187 GLN A C 1
ATOM 1564 O O . GLN A 1 187 ? 22.969 16.062 8.344 1 96.75 187 GLN A O 1
ATOM 1569 N N . PHE A 1 188 ? 23.703 18.078 8.914 1 96.5 188 PHE A N 1
ATOM 1570 C CA . PHE A 1 188 ? 25.094 17.75 8.633 1 96.5 188 PHE A CA 1
ATOM 1571 C C . PHE A 1 188 ? 25.766 17.172 9.867 1 96.5 188 PHE A C 1
ATOM 1573 O O . PHE A 1 188 ? 26.906 16.703 9.805 1 96.5 188 PHE A O 1
ATOM 1580 N N . GLU A 1 189 ? 25.078 17.172 10.984 1 95.38 189 GLU A N 1
ATOM 1581 C CA . GLU A 1 189 ? 25.609 16.453 12.133 1 95.38 189 GLU A CA 1
ATOM 1582 C C . GLU A 1 189 ? 25.75 14.961 11.844 1 95.38 189 GLU A C 1
ATOM 1584 O O . GLU A 1 189 ? 24.953 14.398 11.086 1 95.38 189 GLU A O 1
ATOM 1589 N N . ASP A 1 190 ? 26.734 14.32 12.453 1 95.31 190 ASP A N 1
ATOM 1590 C CA . ASP A 1 190 ? 27.094 12.938 12.156 1 95.31 190 ASP A CA 1
ATOM 1591 C C . ASP A 1 190 ? 25.906 12 12.398 1 95.31 190 ASP A C 1
ATOM 1593 O O . ASP A 1 190 ? 25.656 11.094 11.617 1 95.31 190 ASP A O 1
ATOM 1597 N N . VAL A 1 191 ? 25.078 12.289 13.375 1 96.44 191 VAL A N 1
ATOM 1598 C CA . VAL A 1 191 ? 24 11.391 13.781 1 96.44 191 VAL A CA 1
ATOM 1599 C C . VAL A 1 191 ? 22.938 11.328 12.688 1 96.44 191 VAL A C 1
ATOM 1601 O O . VAL A 1 191 ? 22.234 10.328 12.555 1 96.44 191 VAL A O 1
ATOM 1604 N N . CYS A 1 192 ? 22.828 12.359 11.891 1 97.56 192 CYS A N 1
ATOM 1605 C CA . CYS A 1 192 ? 21.734 12.438 10.93 1 97.56 192 CYS A CA 1
ATOM 1606 C C . CYS A 1 192 ? 21.938 11.445 9.797 1 97.56 192 CYS A C 1
ATOM 1608 O O . CYS A 1 192 ? 21.062 10.625 9.516 1 97.56 192 CYS A O 1
ATOM 1610 N N . ILE A 1 193 ? 23.141 11.445 9.172 1 97.88 193 ILE A N 1
ATOM 1611 C CA . ILE A 1 193 ? 23.375 10.523 8.07 1 97.88 193 ILE A CA 1
ATOM 1612 C C . ILE A 1 193 ? 23.453 9.094 8.602 1 97.88 193 ILE A C 1
ATOM 1614 O O . ILE A 1 193 ? 23.016 8.148 7.941 1 97.88 193 ILE A O 1
ATOM 1618 N N . ILE A 1 194 ? 24 8.93 9.797 1 97.19 194 ILE A N 1
ATOM 1619 C CA . ILE A 1 194 ? 24.094 7.602 10.398 1 97.19 194 ILE A CA 1
ATOM 1620 C C . ILE A 1 194 ? 22.703 7.051 10.672 1 97.19 194 ILE A C 1
ATOM 1622 O O . ILE A 1 194 ? 22.422 5.887 10.375 1 97.19 194 ILE A O 1
ATOM 1626 N N . ALA A 1 195 ? 21.828 7.906 11.188 1 97.31 195 ALA A N 1
ATOM 1627 C CA . ALA A 1 195 ? 20.453 7.492 11.43 1 97.31 195 ALA A CA 1
ATOM 1628 C C . ALA A 1 195 ? 19.734 7.156 10.125 1 97.31 195 ALA A C 1
ATOM 1630 O O . ALA A 1 195 ? 19.016 6.164 10.047 1 97.31 195 ALA A O 1
ATOM 1631 N N . ALA A 1 196 ? 19.938 7.973 9.117 1 97.44 196 ALA A N 1
ATOM 1632 C CA . ALA A 1 196 ? 19.297 7.746 7.824 1 97.44 196 ALA A CA 1
ATOM 1633 C C . ALA A 1 196 ? 19.672 6.371 7.266 1 97.44 196 ALA A C 1
ATOM 1635 O O . ALA A 1 196 ? 18.781 5.609 6.855 1 97.44 196 ALA A O 1
ATOM 1636 N N . LEU A 1 197 ? 20.922 6.059 7.289 1 96 197 LEU A N 1
ATOM 1637 C 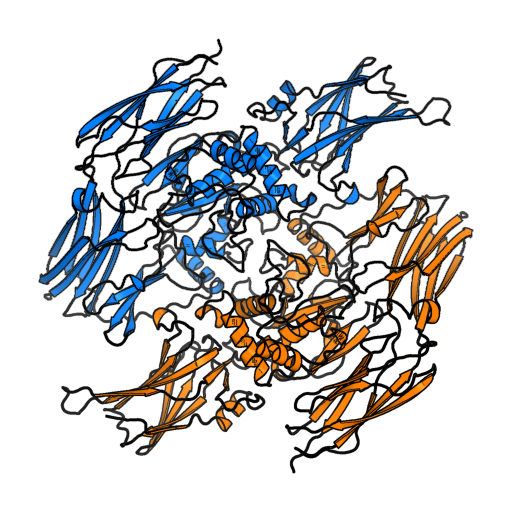CA . LEU A 1 197 ? 21.406 4.789 6.75 1 96 197 LEU A CA 1
ATOM 1638 C C . LEU A 1 197 ? 20.938 3.621 7.617 1 96 197 LEU A C 1
ATOM 1640 O O . LEU A 1 197 ? 20.609 2.553 7.098 1 96 197 LEU A O 1
ATOM 1644 N N . ALA A 1 198 ? 20.922 3.846 8.891 1 94.5 198 ALA A N 1
ATOM 1645 C CA . ALA A 1 198 ? 20.438 2.809 9.797 1 94.5 198 ALA A CA 1
ATOM 1646 C C . ALA A 1 198 ? 18.969 2.496 9.516 1 94.5 198 ALA A C 1
ATOM 1648 O O . ALA A 1 198 ? 18.547 1.335 9.562 1 94.5 198 ALA A O 1
ATOM 1649 N N . LEU A 1 199 ? 18.203 3.527 9.297 1 95.06 199 LEU A N 1
ATOM 1650 C CA . LEU A 1 199 ? 16.781 3.344 9 1 95.06 199 LEU A CA 1
ATOM 1651 C C . LEU A 1 199 ? 16.609 2.604 7.68 1 95.06 199 LEU A C 1
ATOM 1653 O O . LEU A 1 199 ? 15.703 1.772 7.551 1 95.06 199 LEU A O 1
ATOM 1657 N N . LEU A 1 200 ? 17.391 2.891 6.691 1 93.81 200 LEU A N 1
ATOM 1658 C CA . LEU A 1 200 ? 17.328 2.17 5.426 1 93.81 200 LEU A CA 1
ATOM 1659 C C . LEU A 1 200 ? 17.688 0.702 5.617 1 93.81 200 LEU A C 1
ATOM 1661 O O . LEU A 1 200 ? 17.094 -0.176 4.992 1 93.81 200 LEU A O 1
ATOM 1665 N N . ASP A 1 201 ? 18.656 0.447 6.5 1 91.44 201 ASP A N 1
ATOM 1666 C CA . ASP A 1 201 ? 19.047 -0.931 6.797 1 91.44 201 ASP A CA 1
ATOM 1667 C C . ASP A 1 201 ? 17.875 -1.702 7.41 1 91.44 201 ASP A C 1
ATOM 1669 O O . ASP A 1 201 ? 17.734 -2.906 7.184 1 91.44 201 ASP A O 1
ATOM 1673 N N . LYS A 1 202 ? 17.156 -0.979 8.133 1 88.12 202 LYS A N 1
ATOM 1674 C CA . LYS A 1 202 ? 16.031 -1.616 8.82 1 88.12 202 LYS A CA 1
ATOM 1675 C C . LYS A 1 202 ? 14.82 -1.727 7.895 1 88.12 202 LYS A C 1
ATOM 1677 O O . LYS A 1 202 ? 13.906 -2.518 8.148 1 88.12 202 LYS A O 1
ATOM 1682 N N . SER A 1 203 ? 14.844 -0.902 6.906 1 86.75 203 SER A N 1
ATOM 1683 C CA . SER A 1 203 ? 13.719 -0.914 5.98 1 86.75 203 SER A CA 1
ATOM 1684 C C . SER A 1 203 ? 13.711 -2.18 5.133 1 86.75 203 SER A C 1
ATOM 1686 O O . SER A 1 203 ? 14.664 -2.961 5.164 1 86.75 203 SER A O 1
ATOM 1688 N N . GLU A 1 204 ? 12.68 -2.506 4.391 1 79 204 GLU A N 1
ATOM 1689 C CA . GLU A 1 204 ? 12.547 -3.66 3.506 1 79 204 GLU A CA 1
ATOM 1690 C C . GLU A 1 204 ? 13.156 -3.383 2.137 1 79 204 GLU A C 1
ATOM 1692 O O . GLU A 1 204 ? 13.117 -4.234 1.247 1 79 204 GLU A O 1
ATOM 1697 N N . LEU A 1 205 ? 13.812 -2.227 2.035 1 83.69 205 LEU A N 1
ATOM 1698 C CA . LEU A 1 205 ? 14.367 -1.856 0.738 1 83.69 205 LEU A CA 1
ATOM 1699 C C . LEU A 1 205 ? 15.641 -2.645 0.448 1 83.69 205 LEU A C 1
ATOM 1701 O O . LEU A 1 205 ? 16.547 -2.699 1.284 1 83.69 205 LEU A O 1
ATOM 1705 N N . GLY A 1 206 ? 15.695 -3.254 -0.684 1 81.94 206 GLY A N 1
ATOM 1706 C CA . GLY A 1 206 ? 16.938 -3.877 -1.126 1 81.94 206 GLY A CA 1
ATOM 1707 C C . GLY A 1 206 ? 18.031 -2.875 -1.409 1 81.94 206 GLY A C 1
ATOM 1708 O O . GLY A 1 206 ? 17.766 -1.687 -1.597 1 81.94 206 GLY A O 1
ATOM 1709 N N . ASP A 1 207 ? 19.203 -3.281 -1.502 1 87.5 207 ASP A N 1
ATOM 1710 C CA . ASP A 1 207 ? 20.359 -2.4 -1.707 1 87.5 207 ASP A CA 1
ATOM 1711 C C . ASP A 1 207 ? 20.25 -1.667 -3.043 1 87.5 207 ASP A C 1
ATOM 1713 O O . ASP A 1 207 ? 20.5 -0.46 -3.115 1 87.5 207 ASP A O 1
ATOM 1717 N N . ALA A 1 208 ? 19.828 -2.365 -4.035 1 84.81 208 ALA A N 1
ATOM 1718 C CA . ALA A 1 208 ? 19.766 -1.765 -5.363 1 84.81 208 ALA A CA 1
ATOM 1719 C C . ALA A 1 208 ? 18.672 -0.691 -5.43 1 84.81 208 ALA A C 1
ATOM 1721 O O . ALA A 1 208 ? 18.797 0.276 -6.184 1 84.81 208 ALA A O 1
ATOM 1722 N N . ALA A 1 209 ? 17.688 -0.836 -4.605 1 87.44 209 ALA A N 1
ATOM 1723 C CA . ALA A 1 209 ? 16.578 0.111 -4.602 1 87.44 209 ALA A CA 1
ATOM 1724 C C . ALA A 1 209 ? 16.984 1.439 -3.977 1 87.44 209 ALA A C 1
ATOM 1726 O O . ALA A 1 209 ? 16.328 2.461 -4.18 1 87.44 209 ALA A O 1
ATOM 1727 N N . ARG A 1 210 ? 18.109 1.458 -3.32 1 92.38 210 ARG A N 1
ATOM 1728 C CA . ARG A 1 210 ? 18.547 2.648 -2.604 1 92.38 210 ARG A CA 1
ATOM 1729 C C . ARG A 1 210 ? 19.125 3.682 -3.562 1 92.38 210 ARG A C 1
ATOM 1731 O O . ARG A 1 210 ? 19.516 4.781 -3.146 1 92.38 210 ARG A O 1
ATOM 1738 N N . ARG A 1 211 ? 19.125 3.383 -4.848 1 93.44 211 ARG A N 1
ATOM 1739 C CA . ARG A 1 211 ? 19.547 4.375 -5.828 1 93.44 211 ARG A CA 1
ATOM 1740 C C . ARG A 1 211 ? 18.391 5.293 -6.211 1 93.44 211 ARG A C 1
ATOM 1742 O O . ARG A 1 211 ? 18.594 6.336 -6.832 1 93.44 211 ARG A O 1
ATOM 1749 N N . ASN A 1 212 ? 17.203 4.898 -5.852 1 94.19 212 ASN A N 1
ATOM 1750 C CA . ASN A 1 212 ? 15.984 5.578 -6.293 1 94.19 212 ASN A CA 1
ATOM 1751 C C . ASN A 1 212 ? 15.391 6.441 -5.188 1 94.19 212 ASN A C 1
ATOM 1753 O O . ASN A 1 212 ? 14.953 5.922 -4.156 1 94.19 212 ASN A O 1
ATOM 1757 N N . PRO A 1 213 ? 15.305 7.746 -5.43 1 97.25 213 PRO A N 1
ATOM 1758 C CA . PRO A 1 213 ? 14.789 8.625 -4.375 1 97.25 213 PRO A CA 1
ATOM 1759 C C . PRO A 1 213 ? 13.32 8.359 -4.059 1 97.25 213 PRO A C 1
ATOM 1761 O O . PRO A 1 213 ? 12.859 8.648 -2.949 1 97.25 213 PRO A O 1
ATOM 1764 N N . ILE A 1 214 ? 12.57 7.836 -5.016 1 94.75 214 ILE A N 1
ATOM 1765 C CA . ILE A 1 214 ? 11.164 7.516 -4.789 1 94.75 214 ILE A CA 1
ATOM 1766 C C . ILE A 1 214 ? 11.047 6.484 -3.672 1 94.75 214 ILE A C 1
ATOM 1768 O O . ILE A 1 214 ? 10.297 6.688 -2.709 1 94.75 214 ILE A O 1
ATOM 1772 N N . PHE A 1 215 ? 11.836 5.438 -3.756 1 91.81 215 PHE A N 1
ATOM 1773 C CA . PHE A 1 215 ? 11.766 4.344 -2.793 1 91.81 215 PHE A CA 1
ATOM 1774 C C . PHE A 1 215 ? 12.359 4.766 -1.454 1 91.81 215 PHE A C 1
ATOM 1776 O O . PHE A 1 215 ? 11.875 4.363 -0.397 1 91.81 215 PHE A O 1
ATOM 1783 N N . ILE A 1 216 ? 13.359 5.559 -1.516 1 96 216 ILE A N 1
ATOM 1784 C CA . ILE A 1 216 ? 13.984 6.039 -0.289 1 96 216 ILE A CA 1
ATOM 1785 C C . ILE A 1 216 ? 13.008 6.926 0.478 1 96 216 ILE A C 1
ATOM 1787 O O . ILE A 1 216 ? 12.859 6.789 1.694 1 96 216 ILE A O 1
ATOM 1791 N N . THR A 1 217 ? 12.328 7.816 -0.227 1 96.81 217 THR A N 1
ATOM 1792 C CA . THR A 1 217 ? 11.375 8.711 0.417 1 96.81 217 THR A CA 1
ATOM 1793 C C . THR A 1 217 ? 10.242 7.922 1.062 1 96.81 217 THR A C 1
ATOM 1795 O O . THR A 1 217 ? 9.844 8.211 2.191 1 96.81 217 THR A O 1
ATOM 1798 N N . ARG A 1 218 ? 9.812 6.973 0.371 1 93.69 218 ARG A N 1
ATOM 1799 C CA . ARG A 1 218 ? 8.75 6.133 0.911 1 93.69 218 ARG A CA 1
ATOM 1800 C C . ARG A 1 218 ? 9.234 5.363 2.137 1 93.69 218 ARG A C 1
ATOM 1802 O O . ARG A 1 218 ? 8.531 5.293 3.146 1 93.69 218 ARG A O 1
ATOM 1809 N N . ALA A 1 219 ? 10.391 4.758 2.057 1 92.75 219 ALA A N 1
ATOM 1810 C CA . ALA A 1 219 ? 10.953 3.996 3.168 1 92.75 219 ALA A CA 1
ATOM 1811 C C . ALA A 1 219 ? 11.164 4.883 4.391 1 92.75 219 ALA A C 1
ATOM 1813 O O . ALA A 1 219 ? 10.844 4.488 5.516 1 92.75 219 ALA A O 1
ATOM 1814 N N . ILE A 1 220 ? 11.688 6.074 4.148 1 95.44 220 ILE A N 1
ATOM 1815 C CA . ILE A 1 220 ? 11.938 7.004 5.242 1 95.44 220 ILE A CA 1
ATOM 1816 C C . ILE A 1 220 ? 10.609 7.465 5.844 1 95.44 220 ILE A C 1
ATOM 1818 O O . ILE A 1 220 ? 10.469 7.547 7.066 1 95.44 220 ILE A O 1
ATOM 1822 N N . GLY A 1 221 ? 9.656 7.773 5.004 1 93.25 221 GLY A N 1
ATOM 1823 C CA . GLY A 1 221 ? 8.336 8.133 5.504 1 93.25 221 GLY A CA 1
ATOM 1824 C C . GLY A 1 221 ? 7.762 7.109 6.461 1 93.25 221 GLY A C 1
ATOM 1825 O O . GLY A 1 221 ? 7.172 7.469 7.48 1 93.25 221 GLY A O 1
ATOM 1826 N N . ARG A 1 222 ? 7.977 5.902 6.203 1 90.69 222 ARG A N 1
ATOM 1827 C CA . ARG A 1 222 ? 7.445 4.816 7.02 1 90.69 222 ARG A CA 1
ATOM 1828 C C . ARG A 1 222 ? 8.305 4.602 8.266 1 90.69 222 ARG A C 1
ATOM 1830 O O . ARG A 1 222 ? 7.797 4.188 9.312 1 90.69 222 ARG A O 1
ATOM 1837 N N . SER A 1 223 ? 9.562 4.93 8.156 1 92.56 223 SER A N 1
ATOM 1838 C CA . SER A 1 223 ? 10.508 4.555 9.203 1 92.56 223 SER A CA 1
ATOM 1839 C C . SER A 1 223 ? 10.641 5.656 10.25 1 92.56 223 SER A C 1
ATOM 1841 O O . SER A 1 223 ? 11.258 5.453 11.297 1 92.56 223 SER A O 1
ATOM 1843 N N . VAL A 1 224 ? 10.062 6.777 9.992 1 94.94 224 VAL A N 1
ATOM 1844 C CA . VAL A 1 224 ? 10.125 7.852 10.977 1 94.94 224 VAL A CA 1
ATOM 1845 C C . VAL A 1 224 ? 9.141 7.562 12.117 1 94.94 224 VAL A C 1
ATOM 1847 O O . VAL A 1 224 ? 9.43 7.848 13.281 1 94.94 224 VAL A O 1
ATOM 1850 N N . THR A 1 225 ? 8.047 6.934 11.742 1 91.75 225 THR A N 1
ATOM 1851 C CA . THR A 1 225 ? 7.062 6.586 12.766 1 91.75 225 THR A CA 1
ATOM 1852 C C . THR A 1 225 ? 7.43 5.27 13.445 1 91.75 225 THR A C 1
ATOM 1854 O O . THR A 1 225 ? 7.922 4.348 12.789 1 91.75 225 THR A O 1
ATOM 1857 N N . ASN A 1 226 ? 7.172 5.164 14.672 1 87.31 226 ASN A N 1
ATOM 1858 C CA . ASN A 1 226 ? 7.508 3.979 15.453 1 87.31 226 ASN A CA 1
ATOM 1859 C C . ASN A 1 226 ? 6.273 3.125 15.734 1 87.31 226 ASN A C 1
ATOM 1861 O O . ASN A 1 226 ? 6.25 2.359 16.703 1 87.31 226 ASN A O 1
ATOM 1865 N N . GLU A 1 227 ? 5.34 3.311 15.008 1 77.81 227 GLU A N 1
ATOM 1866 C CA . GLU A 1 227 ? 4.098 2.584 15.25 1 77.81 227 GLU A CA 1
ATOM 1867 C C . GLU A 1 227 ? 4.301 1.079 15.109 1 77.81 227 GLU A C 1
ATOM 1869 O O . GLU A 1 227 ? 3.619 0.29 15.766 1 77.81 227 GLU A O 1
ATOM 1874 N N . GLN A 1 228 ? 5.246 0.69 14.344 1 72.12 228 GLN A N 1
ATOM 1875 C CA . GLN A 1 228 ? 5.523 -0.732 14.18 1 72.12 228 GLN A CA 1
ATOM 1876 C C . GLN A 1 228 ? 6.805 -1.129 14.914 1 72.12 228 GLN A C 1
ATOM 1878 O O . GLN A 1 228 ? 7.469 -2.096 14.531 1 72.12 228 GLN A O 1
ATOM 1883 N N . ASP A 1 229 ? 7.145 -0.296 15.883 1 70.38 229 ASP A N 1
ATOM 1884 C CA . ASP A 1 229 ? 8.281 -0.51 16.781 1 70.38 229 ASP A CA 1
ATOM 1885 C C . ASP A 1 229 ? 9.586 -0.595 15.992 1 70.38 229 ASP A C 1
ATOM 1887 O O . ASP A 1 229 ? 10.445 -1.427 16.297 1 70.38 229 ASP A O 1
ATOM 1891 N N . ALA A 1 230 ? 9.633 0.209 15.047 1 76.5 230 ALA A N 1
ATOM 1892 C CA . ALA A 1 230 ? 10.852 0.152 14.234 1 76.5 230 ALA A CA 1
ATOM 1893 C C . ALA A 1 230 ? 11.281 1.549 13.797 1 76.5 230 ALA A C 1
ATOM 1895 O O . ALA A 1 230 ? 12.297 1.705 13.117 1 76.5 230 ALA A O 1
ATOM 1896 N N . GLY A 1 231 ? 10.562 2.574 14.312 1 91.5 231 GLY A N 1
ATOM 1897 C CA . GLY A 1 231 ? 10.836 3.883 13.742 1 91.5 231 GLY A CA 1
ATOM 1898 C C . GLY A 1 231 ? 11.461 4.848 14.727 1 91.5 231 GLY A C 1
ATOM 1899 O O . GLY A 1 231 ? 11.875 4.445 15.82 1 91.5 231 GLY A O 1
ATOM 1900 N N . VAL A 1 232 ? 11.664 6.082 14.375 1 96.44 232 VAL A N 1
ATOM 1901 C CA . VAL A 1 232 ? 12.445 7.094 15.078 1 96.44 232 VAL A CA 1
ATOM 1902 C C . VAL A 1 232 ? 11.625 7.668 16.234 1 96.44 232 VAL A C 1
ATOM 1904 O O . VAL A 1 232 ? 12.156 7.91 17.312 1 96.44 232 VAL A O 1
ATOM 1907 N N . MET A 1 233 ? 10.312 7.906 15.969 1 96.25 233 MET A N 1
ATOM 1908 C CA . MET A 1 233 ? 9.531 8.68 16.938 1 96.25 233 MET A CA 1
ATOM 1909 C C . MET A 1 233 ? 8.172 8.047 17.172 1 96.25 233 MET A C 1
ATOM 1911 O O . MET A 1 233 ? 7.57 7.488 16.25 1 96.25 233 MET A O 1
ATOM 1915 N N . THR A 1 234 ? 7.68 8.141 18.375 1 94.75 234 THR A N 1
ATOM 1916 C CA . THR A 1 234 ? 6.344 7.707 18.75 1 94.75 234 THR A CA 1
ATOM 1917 C C . THR A 1 234 ? 5.398 8.906 18.875 1 94.75 234 THR A C 1
ATOM 1919 O O . THR A 1 234 ? 5.719 9.891 19.531 1 94.75 234 THR A O 1
ATOM 1922 N N . GLY A 1 235 ? 4.328 8.781 18.156 1 91.44 235 GLY A N 1
ATOM 1923 C CA . GLY A 1 235 ? 3.346 9.852 18.203 1 91.44 235 GLY A CA 1
ATOM 1924 C C . GLY A 1 235 ? 2.508 9.828 19.469 1 91.44 235 GLY A C 1
ATOM 1925 O O . GLY A 1 235 ? 2.316 8.766 20.078 1 91.44 235 GLY A O 1
ATOM 1926 N N . ASN A 1 236 ? 2.109 10.93 19.969 1 88.56 236 ASN A N 1
ATOM 1927 C CA . ASN A 1 236 ? 1.205 11.07 21.109 1 88.56 236 ASN A CA 1
ATOM 1928 C C . ASN A 1 236 ? 0.313 12.297 20.969 1 88.56 236 ASN A C 1
ATOM 1930 O O . ASN A 1 236 ? 0.802 13.43 20.969 1 88.56 236 ASN A O 1
ATOM 1934 N N . TRP A 1 237 ? -0.978 12.078 20.906 1 81.38 237 TRP A N 1
ATOM 1935 C CA . TRP A 1 237 ? -1.952 13.141 20.688 1 81.38 237 TRP A CA 1
ATOM 1936 C C . TRP A 1 237 ? -2.814 13.352 21.922 1 81.38 237 TRP A C 1
ATOM 1938 O O . TRP A 1 237 ? -3.777 14.125 21.891 1 81.38 237 TRP A O 1
ATOM 1948 N N . SER A 1 238 ? -2.414 12.766 23.016 1 78.5 238 SER A N 1
ATOM 1949 C CA . SER A 1 238 ? -3.236 12.789 24.219 1 78.5 238 SER A CA 1
ATOM 1950 C C . SER A 1 238 ? -2.986 14.047 25.031 1 78.5 238 SER A C 1
ATOM 1952 O O . SER A 1 238 ? -3.812 14.438 25.859 1 78.5 238 SER A O 1
ATOM 1954 N N . GLY A 1 239 ? -1.837 14.609 24.844 1 80.5 239 GLY A N 1
ATOM 1955 C CA . GLY A 1 239 ? -1.453 15.75 25.656 1 80.5 239 GLY A CA 1
ATOM 1956 C C . GLY A 1 239 ? -0.747 15.352 26.938 1 80.5 239 GLY A C 1
ATOM 1957 O O . GLY A 1 239 ? -0.291 16.219 27.703 1 80.5 239 GLY A O 1
ATOM 1958 N N . LYS A 1 240 ? -0.64 14.086 27.172 1 85.31 240 LYS A N 1
ATOM 1959 C CA . LYS A 1 240 ? 0.07 13.562 28.328 1 85.31 240 LYS A CA 1
ATOM 1960 C C . LYS A 1 240 ? 1.445 13.031 27.938 1 85.31 240 LYS A C 1
ATOM 1962 O O . LYS A 1 240 ? 1.551 12.094 27.141 1 85.31 240 LYS A O 1
ATOM 1967 N N . TYR A 1 241 ? 2.484 13.648 28.562 1 90.94 241 TYR A N 1
ATOM 1968 C CA . TYR A 1 241 ? 3.822 13.305 28.094 1 90.94 241 TYR A CA 1
ATOM 1969 C C . TYR A 1 241 ? 4.719 12.891 29.25 1 90.94 241 TYR A C 1
ATOM 1971 O O . TYR A 1 241 ? 5.945 12.969 29.156 1 90.94 241 TYR A O 1
ATOM 1979 N N . ASP A 1 242 ? 4.148 12.367 30.312 1 90.56 242 ASP A N 1
ATOM 1980 C CA . ASP A 1 242 ? 4.871 12.094 31.562 1 90.56 242 ASP A CA 1
ATOM 1981 C C . ASP A 1 242 ? 5.922 11.008 31.344 1 90.56 242 ASP A C 1
ATOM 1983 O O . ASP A 1 242 ? 6.922 10.961 32.062 1 90.56 242 ASP A O 1
ATOM 1987 N N . ASP A 1 243 ? 5.766 10.188 30.422 1 92.31 243 ASP A N 1
ATOM 1988 C CA . ASP A 1 243 ? 6.672 9.055 30.234 1 92.31 243 ASP A CA 1
ATOM 1989 C C . ASP A 1 243 ? 7.684 9.336 29.125 1 92.31 243 ASP A C 1
ATOM 1991 O O . ASP A 1 243 ? 8.352 8.422 28.641 1 92.31 243 ASP A O 1
ATOM 1995 N N . GLY A 1 244 ? 7.777 10.57 28.719 1 93.5 244 GLY A N 1
ATOM 1996 C CA . GLY A 1 244 ? 8.711 10.961 27.672 1 93.5 244 GLY A CA 1
ATOM 1997 C C . GLY A 1 244 ? 8.914 12.461 27.578 1 93.5 244 GLY A C 1
ATOM 1998 O O . GLY A 1 244 ? 8.734 13.18 28.562 1 93.5 244 GLY A O 1
ATOM 1999 N N . VAL A 1 245 ? 9.43 12.906 26.453 1 93.44 245 VAL A N 1
ATOM 2000 C CA . VAL A 1 245 ? 9.648 14.328 26.188 1 93.44 245 VAL A CA 1
ATOM 2001 C C . VAL A 1 245 ? 8.477 14.883 25.391 1 93.44 245 VAL A C 1
ATOM 2003 O O . VAL A 1 245 ? 8.086 14.312 24.359 1 93.44 245 VAL A O 1
ATOM 2006 N N . ALA A 1 246 ? 7.883 15.984 25.875 1 93.12 246 ALA A N 1
ATOM 2007 C CA . ALA A 1 246 ? 6.789 16.609 25.141 1 93.12 246 ALA A CA 1
ATOM 2008 C C . ALA A 1 246 ? 7.254 17.078 23.766 1 93.12 246 ALA A C 1
ATOM 2010 O O . ALA A 1 246 ? 8.367 17.594 23.609 1 93.12 246 ALA A O 1
ATOM 2011 N N . PRO A 1 247 ? 6.438 16.906 22.766 1 93.62 247 PRO A N 1
ATOM 2012 C CA . PRO A 1 247 ? 6.832 17.266 21.406 1 93.62 247 PRO A CA 1
ATOM 2013 C C . PRO A 1 247 ? 7.289 18.719 21.297 1 93.62 247 PRO A C 1
ATOM 2015 O O . PRO A 1 247 ? 8.219 19.016 20.531 1 93.62 247 PRO A O 1
ATOM 2018 N N . PHE A 1 248 ? 6.723 19.625 22.016 1 92.31 248 PHE A N 1
ATOM 2019 C CA . PHE A 1 248 ? 7 21.062 21.891 1 92.31 248 PHE A CA 1
ATOM 2020 C C . PHE A 1 248 ? 8.336 21.406 22.547 1 92.31 248 PHE A C 1
ATOM 2022 O O . PHE A 1 248 ? 8.844 22.516 22.375 1 92.31 248 PHE A O 1
ATOM 2029 N N . THR A 1 249 ? 8.914 20.438 23.219 1 92.94 249 THR A N 1
ATOM 2030 C CA . THR A 1 249 ? 10.203 20.672 23.859 1 92.94 249 THR A CA 1
ATOM 2031 C C . THR A 1 249 ? 11.344 20.547 22.859 1 92.94 249 THR A C 1
ATOM 2033 O O . THR A 1 249 ? 12.398 21.156 23.031 1 92.94 249 THR A O 1
ATOM 2036 N N . TRP A 1 250 ? 11.133 19.812 21.812 1 93.5 250 TRP A N 1
ATOM 2037 C CA . TRP A 1 250 ? 12.164 19.625 20.797 1 93.5 250 TRP A CA 1
ATOM 2038 C C . TRP A 1 250 ? 12.328 20.891 19.953 1 93.5 250 TRP A C 1
ATOM 2040 O O . TRP A 1 250 ? 11.344 21.516 19.562 1 93.5 250 TRP A O 1
ATOM 2050 N N . ASN A 1 251 ? 13.594 21.266 19.641 1 93.56 251 ASN A N 1
ATOM 2051 C CA . ASN A 1 251 ? 13.859 22.406 18.75 1 93.56 251 ASN A CA 1
ATOM 2052 C C . ASN A 1 251 ? 14.57 21.969 17.484 1 93.56 251 ASN A C 1
ATOM 2054 O O . ASN A 1 251 ? 14.797 22.781 16.578 1 93.56 251 ASN A O 1
ATOM 2058 N N . GLY A 1 252 ? 14.891 20.688 17.531 1 95.56 252 GLY A N 1
ATOM 2059 C CA . GLY A 1 252 ? 15.648 20.25 16.359 1 95.56 252 GLY A CA 1
ATOM 2060 C C . GLY A 1 252 ? 15.648 18.75 16.172 1 95.56 252 GLY A C 1
ATOM 2061 O O . GLY A 1 252 ? 15.312 18 17.094 1 95.56 252 GLY A O 1
ATOM 2062 N N . SER A 1 253 ? 16.109 18.375 14.984 1 97.69 253 SER A N 1
ATOM 2063 C CA . SER A 1 253 ? 16.047 16.969 14.578 1 97.69 253 SER A CA 1
ATOM 2064 C C . SER A 1 253 ? 17.266 16.188 15.094 1 97.69 253 SER A C 1
ATOM 2066 O O . SER A 1 253 ? 17.141 15.016 15.438 1 97.69 253 SER A O 1
ATOM 2068 N N . ALA A 1 254 ? 18.438 16.812 15.133 1 95.94 254 ALA A N 1
ATOM 2069 C CA . ALA A 1 254 ? 19.672 16.109 15.508 1 95.94 254 ALA A CA 1
ATOM 2070 C C . ALA A 1 254 ? 19.562 15.531 16.906 1 95.94 254 ALA A C 1
ATOM 2072 O O . ALA A 1 254 ? 20 14.406 17.156 1 95.94 254 ALA A O 1
ATOM 2073 N N . ALA A 1 255 ? 19 16.328 17.828 1 94.31 255 ALA A N 1
ATOM 2074 C CA . ALA A 1 255 ? 18.828 15.852 19.188 1 94.31 255 ALA A CA 1
ATOM 2075 C C . ALA A 1 255 ? 17.922 14.625 19.25 1 94.31 255 ALA A C 1
ATOM 2077 O O . ALA A 1 255 ? 18.172 13.695 20.016 1 94.31 255 ALA A O 1
ATOM 2078 N N . ILE A 1 256 ? 16.891 14.641 18.5 1 96.75 256 ILE A N 1
ATOM 2079 C CA . ILE A 1 256 ? 15.953 13.523 18.422 1 96.75 256 ILE A CA 1
ATOM 2080 C C . ILE A 1 256 ? 16.656 12.289 17.875 1 96.75 256 ILE A C 1
ATOM 2082 O O . ILE A 1 256 ? 16.547 11.195 18.422 1 96.75 256 ILE A O 1
ATOM 2086 N N . LEU A 1 257 ? 17.438 12.477 16.812 1 97.62 257 LEU A N 1
ATOM 2087 C CA . LEU A 1 257 ? 18.109 11.367 16.156 1 97.62 257 LEU A CA 1
ATOM 2088 C C . LEU A 1 257 ? 19.234 10.812 17.031 1 97.62 257 LEU A C 1
ATOM 2090 O O . LEU A 1 257 ? 19.516 9.617 17.016 1 97.62 257 LEU A O 1
ATOM 2094 N N . GLU A 1 258 ? 19.859 11.695 17.781 1 95.88 258 GLU A N 1
ATOM 2095 C CA . GLU A 1 258 ? 20.844 11.242 18.75 1 95.88 258 GLU A CA 1
ATOM 2096 C C . GLU A 1 258 ? 20.219 10.297 19.781 1 95.88 258 GLU A C 1
ATOM 2098 O O . GLU A 1 258 ? 20.781 9.242 20.094 1 95.88 258 GLU A O 1
ATOM 2103 N N . GLU A 1 259 ? 19.109 10.742 20.266 1 94.75 259 GLU A N 1
ATOM 2104 C CA . GLU A 1 259 ? 18.391 9.906 21.234 1 94.75 259 GLU A CA 1
ATOM 2105 C C . GLU A 1 259 ? 17.984 8.57 20.625 1 94.75 259 GLU A C 1
ATOM 2107 O O . GLU A 1 259 ? 18.062 7.531 21.281 1 94.75 259 GLU A O 1
ATOM 2112 N N . TYR A 1 260 ? 17.562 8.594 19.469 1 96 260 TYR A N 1
ATOM 2113 C CA . TYR A 1 260 ? 17.172 7.379 18.75 1 96 260 TYR A CA 1
ATOM 2114 C C . TYR A 1 260 ? 18.359 6.43 18.625 1 96 260 TYR A C 1
ATOM 2116 O O . TYR A 1 260 ? 18.25 5.234 18.891 1 96 260 TYR A O 1
ATOM 2124 N N . LEU A 1 261 ? 19.469 6.941 18.172 1 95.56 261 LEU A N 1
ATOM 2125 C CA . LEU A 1 261 ? 20.641 6.109 17.891 1 95.56 261 LEU A CA 1
ATOM 2126 C C . LEU A 1 261 ? 21.219 5.535 19.188 1 95.56 261 LEU A C 1
ATOM 2128 O O . LEU A 1 261 ? 21.828 4.465 19.172 1 95.56 261 LEU A O 1
ATOM 2132 N N . LYS A 1 262 ? 21.062 6.234 20.281 1 93.69 262 LYS A N 1
ATOM 2133 C CA . LYS A 1 262 ? 21.578 5.754 21.562 1 93.69 262 LYS A CA 1
ATOM 2134 C C . LYS A 1 262 ? 20.906 4.445 21.969 1 93.69 262 LYS A C 1
ATOM 2136 O O . LYS A 1 262 ? 21.562 3.523 22.453 1 93.69 262 LYS A O 1
ATOM 2141 N N . LYS A 1 263 ? 19.625 4.348 21.719 1 88.5 263 LYS A N 1
ATOM 2142 C CA . LYS A 1 263 ? 18.859 3.213 22.219 1 88.5 263 LYS A CA 1
ATOM 2143 C C . LYS A 1 263 ? 18.281 2.385 21.062 1 88.5 263 LYS A C 1
ATOM 2145 O O . LYS A 1 263 ? 17.844 1.252 21.266 1 88.5 263 LYS A O 1
ATOM 2150 N N . ARG A 1 264 ? 18.328 2.957 19.922 1 86.44 264 ARG A N 1
ATOM 2151 C CA . ARG A 1 264 ? 17.719 2.324 18.75 1 86.44 264 ARG A CA 1
ATOM 2152 C C . ARG A 1 264 ? 16.25 1.991 19.016 1 86.44 264 ARG A C 1
ATOM 2154 O O . ARG A 1 264 ? 15.797 0.895 18.688 1 86.44 264 ARG A O 1
ATOM 2161 N N . LYS A 1 265 ? 15.617 2.787 19.781 1 88.81 265 LYS A N 1
ATOM 2162 C CA . LYS A 1 265 ? 14.195 2.703 20.109 1 88.81 265 LYS A CA 1
ATOM 2163 C C . LYS A 1 265 ? 13.484 4.023 19.828 1 88.81 265 LYS A C 1
ATOM 2165 O O . LYS A 1 265 ? 14.109 5.086 19.859 1 88.81 265 LYS A O 1
ATOM 2170 N N . GLY A 1 266 ? 12.234 3.885 19.609 1 93.25 266 GLY A N 1
ATOM 2171 C CA . GLY A 1 266 ? 11.445 5.07 19.312 1 93.25 266 GLY A CA 1
ATOM 2172 C C . GLY A 1 266 ? 11.539 6.133 20.391 1 93.25 266 GLY A C 1
ATOM 2173 O O . GLY A 1 266 ? 11.469 5.82 21.594 1 93.25 266 GLY A O 1
ATOM 2174 N N . VAL A 1 267 ? 11.773 7.367 19.938 1 96.06 267 VAL A N 1
ATOM 2175 C CA . VAL A 1 267 ? 11.859 8.516 20.844 1 96.06 267 VAL A CA 1
ATOM 2176 C C . VAL A 1 267 ? 10.461 9.039 21.141 1 96.06 267 VAL A C 1
ATOM 2178 O O . VAL A 1 267 ? 9.672 9.305 20.234 1 96.06 267 VAL A O 1
ATOM 2181 N N . LYS A 1 268 ? 10.156 9.148 22.344 1 94.19 268 LYS A N 1
ATOM 2182 C CA . LYS A 1 268 ? 8.883 9.719 22.797 1 94.19 268 LYS A CA 1
ATOM 2183 C C . LYS A 1 268 ? 9.023 11.211 23.094 1 94.19 268 LYS A C 1
ATOM 2185 O O . LYS A 1 268 ? 9.922 11.617 23.828 1 94.19 268 LYS A O 1
ATOM 2190 N N . PHE A 1 269 ? 8.234 12.117 22.656 1 94.25 269 PHE A N 1
ATOM 2191 C CA . PHE A 1 269 ? 7.129 11.93 21.719 1 94.25 269 PHE A CA 1
ATOM 2192 C C . PHE A 1 269 ? 7.238 12.914 20.562 1 94.25 269 PHE A C 1
ATOM 2194 O O . PHE A 1 269 ? 8.008 13.875 20.625 1 94.25 269 PHE A O 1
ATOM 2201 N N . GLY A 1 270 ? 6.477 12.664 19.484 1 94.12 270 GLY A N 1
ATOM 2202 C CA . GLY A 1 270 ? 6.383 13.594 18.359 1 94.12 270 GLY A CA 1
ATOM 2203 C C . GLY A 1 270 ? 4.957 13.852 17.922 1 94.12 270 GLY A C 1
ATOM 2204 O O . GLY A 1 270 ? 4.047 13.086 18.266 1 94.12 270 GLY A O 1
ATOM 2205 N N . GLN A 1 271 ? 4.805 15.016 17.328 1 93 271 GLN A N 1
ATOM 2206 C CA . GLN A 1 271 ? 3.6 15.375 16.578 1 93 271 GLN A CA 1
ATOM 2207 C C . GLN A 1 271 ? 3.896 15.555 15.102 1 93 271 GLN A C 1
ATOM 2209 O O . GLN A 1 271 ? 5.043 15.422 14.672 1 93 271 GLN A O 1
ATOM 2214 N N . CYS A 1 272 ? 2.871 15.852 14.328 1 94.56 272 CYS A N 1
ATOM 2215 C CA . CYS A 1 272 ? 3.004 15.906 12.875 1 94.56 272 CYS A CA 1
ATOM 2216 C C . CYS A 1 272 ? 4.191 16.766 12.469 1 94.56 272 CYS A C 1
ATOM 2218 O O . CYS A 1 272 ? 4.934 16.422 11.547 1 94.56 272 CYS A O 1
ATOM 2220 N N . TRP A 1 273 ? 4.438 17.922 13.117 1 95.88 273 TRP A N 1
ATOM 2221 C CA . TRP A 1 273 ? 5.523 18.812 12.703 1 95.88 273 TRP A CA 1
ATOM 2222 C C . TRP A 1 273 ? 6.879 18.234 13.109 1 95.88 273 TRP A C 1
ATOM 2224 O O . TRP A 1 273 ? 7.887 18.484 12.453 1 95.88 273 TRP A O 1
ATOM 2234 N N . ASN A 1 274 ? 6.902 17.438 14.266 1 97 274 ASN A N 1
ATOM 2235 C CA . ASN A 1 274 ? 8.141 16.75 14.602 1 97 274 ASN A CA 1
ATOM 2236 C C . ASN A 1 274 ? 8.492 15.688 13.562 1 97 274 ASN A C 1
ATOM 2238 O O . ASN A 1 274 ? 9.633 15.609 13.102 1 97 274 ASN A O 1
ATOM 2242 N N . PHE A 1 275 ? 7.477 14.914 13.242 1 97.19 275 PHE A N 1
ATOM 2243 C CA . PHE A 1 275 ? 7.68 13.859 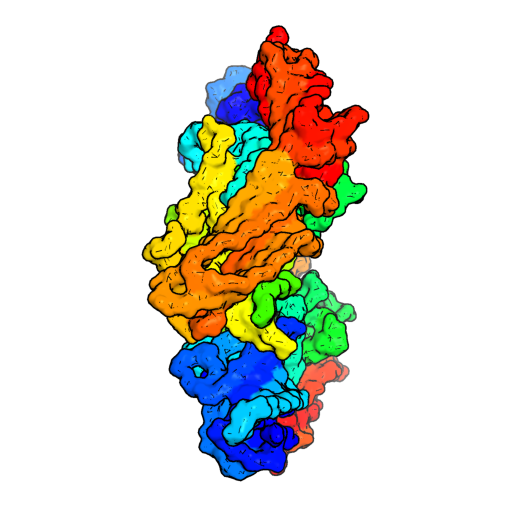12.25 1 97.19 275 PHE A CA 1
ATOM 2244 C C . PHE A 1 275 ? 8.172 14.453 10.93 1 97.19 275 PHE A C 1
ATOM 2246 O O . PHE A 1 275 ? 9.125 13.953 10.336 1 97.19 275 PHE A O 1
ATOM 2253 N N . ALA A 1 276 ? 7.508 15.477 10.508 1 98 276 ALA A N 1
ATOM 2254 C CA . ALA A 1 276 ? 7.84 16.109 9.242 1 98 276 ALA A CA 1
ATOM 2255 C C . ALA A 1 276 ? 9.258 16.672 9.258 1 98 276 ALA A C 1
ATOM 2257 O O . ALA A 1 276 ? 10.008 16.516 8.297 1 98 276 ALA A O 1
ATOM 2258 N N . ALA A 1 277 ? 9.602 17.281 10.328 1 98.56 277 ALA A N 1
ATOM 2259 C CA . ALA A 1 277 ? 10.93 17.906 10.438 1 98.56 277 ALA A CA 1
ATOM 2260 C C . ALA A 1 277 ? 12.023 16.844 10.422 1 98.56 277 ALA A C 1
ATOM 2262 O O . ALA A 1 277 ? 13.055 17.016 9.773 1 98.56 277 ALA A O 1
ATOM 2263 N N . VAL A 1 278 ? 11.805 15.82 11.148 1 98.44 278 VAL A N 1
ATOM 2264 C CA . VAL A 1 278 ? 12.781 14.734 11.188 1 98.44 278 VAL A CA 1
ATOM 2265 C C . VAL A 1 278 ? 12.922 14.117 9.797 1 98.44 278 VAL A C 1
ATOM 2267 O O . VAL A 1 278 ? 14.039 13.875 9.328 1 98.44 278 VAL A O 1
ATOM 2270 N N . ALA A 1 279 ? 11.836 13.883 9.133 1 98.44 279 ALA A N 1
ATOM 2271 C CA . ALA A 1 279 ? 11.883 13.328 7.777 1 98.44 279 ALA A CA 1
ATOM 2272 C C . ALA A 1 279 ? 12.648 14.25 6.836 1 98.44 279 ALA A C 1
ATOM 2274 O O . ALA A 1 279 ? 13.453 13.789 6.02 1 98.44 279 ALA A O 1
ATOM 2275 N N . THR A 1 280 ? 12.359 15.539 6.949 1 98.75 280 THR A N 1
ATOM 2276 C CA . THR A 1 280 ? 13.078 16.516 6.141 1 98.75 280 THR A CA 1
ATOM 2277 C C . THR A 1 280 ? 14.578 16.422 6.371 1 98.75 280 THR A C 1
ATOM 2279 O O . THR A 1 280 ? 15.359 16.391 5.414 1 98.75 280 THR A O 1
ATOM 2282 N N . THR A 1 281 ? 14.953 16.328 7.605 1 98.69 281 THR A N 1
ATOM 2283 C CA . THR A 1 281 ? 16.359 16.25 7.984 1 98.69 281 THR A CA 1
ATOM 2284 C C . THR A 1 281 ? 17.016 15.016 7.375 1 98.69 281 THR A C 1
ATOM 2286 O O . THR A 1 281 ? 18.094 15.102 6.801 1 98.69 281 THR A O 1
ATOM 2289 N N . LEU A 1 282 ? 16.359 13.906 7.477 1 98.69 282 LEU A N 1
ATOM 2290 C CA . LEU A 1 282 ? 16.906 12.641 6.98 1 98.69 282 LEU A CA 1
ATOM 2291 C C . LEU A 1 282 ? 17.078 12.68 5.469 1 98.69 282 LEU A C 1
ATOM 2293 O O . LEU A 1 282 ? 18.109 12.242 4.941 1 98.69 282 LEU A O 1
ATOM 2297 N N . LEU A 1 283 ? 16.094 13.188 4.75 1 98.81 283 LEU A N 1
ATOM 2298 C CA . LEU A 1 283 ? 16.188 13.258 3.297 1 98.81 283 LEU A CA 1
ATOM 2299 C C . LEU A 1 283 ? 17.297 14.211 2.863 1 98.81 283 LEU A C 1
ATOM 2301 O O . LEU A 1 283 ? 18.094 13.891 1.977 1 98.81 283 LEU A O 1
ATOM 2305 N N . ARG A 1 284 ? 17.344 15.352 3.52 1 98.75 284 ARG A N 1
ATOM 2306 C CA . ARG A 1 284 ? 18.375 16.328 3.174 1 98.75 284 ARG A CA 1
ATOM 2307 C C . ARG A 1 284 ? 19.766 15.773 3.48 1 98.75 284 ARG A C 1
ATOM 2309 O O . ARG A 1 284 ? 20.719 16.047 2.744 1 98.75 284 ARG A O 1
ATOM 2316 N N . ALA A 1 285 ? 19.891 15.039 4.508 1 98.56 285 ALA A N 1
ATOM 2317 C CA . ALA A 1 285 ? 21.172 14.43 4.852 1 98.56 285 ALA A CA 1
ATOM 2318 C C . ALA A 1 285 ? 21.656 13.492 3.744 1 98.56 285 ALA A C 1
ATOM 2320 O O . ALA A 1 285 ? 22.859 13.32 3.543 1 98.56 285 ALA A O 1
ATOM 2321 N N . MET A 1 286 ? 20.75 12.938 2.992 1 98.62 286 MET A N 1
ATOM 2322 C CA . MET A 1 286 ? 21.094 12 1.922 1 98.62 286 MET A CA 1
ATOM 2323 C C . MET A 1 286 ? 21.156 12.719 0.576 1 98.62 286 MET A C 1
ATOM 2325 O O . MET A 1 286 ? 21.422 12.094 -0.453 1 98.62 286 MET A O 1
ATOM 2329 N N . GLY A 1 287 ? 20.875 13.984 0.576 1 98.62 287 GLY A N 1
ATOM 2330 C CA . GLY A 1 287 ? 21.016 14.781 -0.632 1 98.62 287 GLY A CA 1
ATOM 2331 C C . GLY A 1 287 ? 19.703 14.922 -1.401 1 98.62 287 GLY A C 1
ATOM 2332 O O . GLY A 1 287 ? 19.703 15.367 -2.551 1 98.62 287 GLY A O 1
ATOM 2333 N N . ILE A 1 288 ? 18.594 14.523 -0.852 1 98.81 288 ILE A N 1
ATOM 2334 C CA . ILE A 1 288 ? 17.297 14.703 -1.498 1 98.81 288 ILE A CA 1
ATOM 2335 C C . ILE A 1 288 ? 16.672 16.016 -1.04 1 98.81 288 ILE A C 1
ATOM 2337 O O . ILE A 1 288 ? 16.453 16.219 0.154 1 98.81 288 ILE A O 1
ATOM 2341 N N . PRO A 1 289 ? 16.391 16.938 -1.976 1 98.75 289 PRO A N 1
ATOM 2342 C CA . PRO A 1 289 ? 15.734 18.172 -1.566 1 98.75 289 PRO A CA 1
ATOM 2343 C C . PRO A 1 289 ? 14.367 17.938 -0.93 1 98.75 289 PRO A C 1
ATOM 2345 O O . PRO A 1 289 ? 13.562 17.156 -1.463 1 98.75 289 PRO A O 1
ATOM 2348 N N . ALA A 1 290 ? 14.117 18.578 0.202 1 98.69 290 ALA A N 1
ATOM 2349 C CA . ALA A 1 290 ? 12.867 18.344 0.922 1 98.69 290 ALA A CA 1
ATOM 2350 C C . ALA A 1 290 ? 12.461 19.578 1.72 1 98.69 290 ALA A C 1
ATOM 2352 O O . ALA A 1 290 ? 13.305 20.422 2.049 1 98.69 290 ALA A O 1
ATOM 2353 N N . ARG A 1 291 ? 11.188 19.719 1.987 1 98.62 291 ARG A N 1
ATOM 2354 C CA . ARG A 1 291 ? 10.672 20.797 2.811 1 98.62 291 ARG A CA 1
ATOM 2355 C C . ARG A 1 291 ? 9.398 20.391 3.543 1 98.62 291 ARG A C 1
ATOM 2357 O O . ARG A 1 291 ? 8.75 19.406 3.164 1 98.62 291 ARG A O 1
ATOM 2364 N N . CYS A 1 292 ? 9.102 21.062 4.648 1 98.44 292 CYS A N 1
ATOM 2365 C CA . CYS A 1 292 ? 7.859 20.891 5.391 1 98.44 292 CYS A CA 1
ATOM 2366 C C . CYS A 1 292 ? 6.73 21.703 4.754 1 98.44 292 CYS A C 1
ATOM 2368 O O . CYS A 1 292 ? 6.953 22.812 4.281 1 98.44 292 CYS A O 1
ATOM 2370 N N . VAL A 1 293 ? 5.57 21.141 4.754 1 98.5 293 VAL A N 1
ATOM 2371 C CA . VAL A 1 293 ? 4.359 21.781 4.258 1 98.5 293 VAL A CA 1
ATOM 2372 C C . VAL A 1 293 ? 3.258 21.703 5.309 1 98.5 293 VAL A C 1
ATOM 2374 O O . VAL A 1 293 ? 2.992 20.625 5.852 1 98.5 293 VAL A O 1
ATOM 2377 N N . THR A 1 294 ? 2.643 22.797 5.598 1 97.94 294 THR A N 1
ATOM 2378 C CA . THR A 1 294 ? 1.521 22.844 6.527 1 97.94 294 THR A CA 1
ATOM 2379 C C . THR A 1 294 ? 0.215 23.109 5.781 1 97.94 294 THR A C 1
ATOM 2381 O O . THR A 1 294 ? 0.14 24.016 4.953 1 97.94 294 THR A O 1
ATOM 2384 N N . SER A 1 295 ? -0.739 22.359 6.031 1 96.69 295 SER A N 1
ATOM 2385 C CA . SER A 1 295 ? -2.09 22.578 5.531 1 96.69 295 SER A CA 1
ATOM 2386 C C . SER A 1 295 ? -3.059 22.891 6.668 1 96.69 295 SER A C 1
ATOM 2388 O O . SER A 1 295 ? -3.111 22.156 7.656 1 96.69 295 SER A O 1
ATOM 2390 N N . TYR A 1 296 ? -3.783 23.984 6.516 1 94.69 296 TYR A N 1
ATOM 2391 C CA . TYR A 1 296 ? -4.762 24.312 7.543 1 94.69 296 TYR A CA 1
ATOM 2392 C C . TYR A 1 296 ? -6.125 23.703 7.219 1 94.69 296 TYR A C 1
ATOM 2394 O O . TYR A 1 296 ? -6.504 23.609 6.047 1 94.69 296 TYR A O 1
ATOM 2402 N N . LYS A 1 297 ? -6.816 23.297 8.258 1 91 297 LYS A N 1
ATOM 2403 C CA . LYS A 1 297 ? -8.078 22.578 8.148 1 91 297 LYS A CA 1
ATOM 2404 C C . LYS A 1 297 ? -7.922 21.328 7.301 1 91 297 LYS A C 1
ATOM 2406 O O . LYS A 1 297 ? -8.562 21.188 6.258 1 91 297 LYS A O 1
ATOM 2411 N N . ALA A 1 298 ? -7.145 20.469 7.746 1 89.25 298 ALA A N 1
ATOM 2412 C CA . ALA A 1 298 ? -6.855 19.219 7.043 1 89.25 298 ALA A CA 1
ATOM 2413 C C . ALA A 1 298 ? -7.754 18.094 7.539 1 89.25 298 ALA A C 1
ATOM 2415 O O . ALA A 1 298 ? -7.801 17.812 8.742 1 89.25 298 ALA A O 1
ATOM 2416 N N . ALA A 1 299 ? -8.438 17.484 6.605 1 84.81 299 ALA A N 1
ATOM 2417 C CA . ALA A 1 299 ? -9.352 16.406 6.961 1 84.81 299 ALA A CA 1
ATOM 2418 C C . ALA A 1 299 ? -8.594 15.117 7.27 1 84.81 299 ALA A C 1
ATOM 2420 O O . ALA A 1 299 ? -7.641 14.766 6.566 1 84.81 299 ALA A O 1
ATOM 2421 N N . HIS A 1 300 ? -8.695 14.43 8.43 1 69.44 300 HIS A N 1
ATOM 2422 C CA . HIS A 1 300 ? -8.016 13.203 8.82 1 69.44 300 HIS A CA 1
ATOM 2423 C C . HIS A 1 300 ? -8.859 11.977 8.492 1 69.44 300 HIS A C 1
ATOM 2425 O O . HIS A 1 300 ? -8.32 10.93 8.125 1 69.44 300 HIS A O 1
ATOM 2431 N N . ASP A 1 301 ? -10.109 11.766 8.984 1 58.91 301 ASP A N 1
ATOM 2432 C CA . ASP A 1 301 ? -10.883 10.531 9.109 1 58.91 301 ASP A CA 1
ATOM 2433 C C . ASP A 1 301 ? -11.57 10.18 7.793 1 58.91 301 ASP A C 1
ATOM 2435 O O . ASP A 1 301 ? -12.516 9.383 7.77 1 58.91 301 ASP A O 1
ATOM 2439 N N . SER A 1 302 ? -10.859 10.578 6.648 1 56.34 302 SER A N 1
ATOM 2440 C CA . SER A 1 302 ? -11.852 10.328 5.609 1 56.34 302 SER A CA 1
ATOM 2441 C C . SER A 1 302 ? -11.453 9.141 4.738 1 56.34 302 SER A C 1
ATOM 2443 O O . SER A 1 302 ? -10.281 8.969 4.414 1 56.34 302 SER A O 1
ATOM 2445 N N . ASP A 1 303 ? -12.008 7.84 5.086 1 56.31 303 ASP A N 1
ATOM 2446 C CA . ASP A 1 303 ? -11.789 6.762 4.125 1 56.31 303 ASP A CA 1
ATOM 2447 C C . ASP A 1 303 ? -11.906 7.273 2.691 1 56.31 303 ASP A C 1
ATOM 2449 O O . ASP A 1 303 ? -12 6.484 1.75 1 56.31 303 ASP A O 1
ATOM 2453 N N . PHE A 1 304 ? -11.688 8.578 2.527 1 59.88 304 PHE A N 1
ATOM 2454 C CA . PHE A 1 304 ? -11.664 9.305 1.263 1 59.88 304 PHE A CA 1
ATOM 2455 C C . PHE A 1 304 ? -13.008 9.188 0.55 1 59.88 304 PHE A C 1
ATOM 2457 O O . PHE A 1 304 ? -13.242 9.859 -0.457 1 59.88 304 PHE A O 1
ATOM 2464 N N . SER A 1 305 ? -13.891 8.367 1.146 1 61.75 305 SER A N 1
ATOM 2465 C CA . SER A 1 305 ? -15.109 8.07 0.395 1 61.75 305 SER A CA 1
ATOM 2466 C C . SER A 1 305 ? -16.281 8.906 0.89 1 61.75 305 SER A C 1
ATOM 2468 O O . SER A 1 305 ? -17.375 8.836 0.336 1 61.75 305 SER A O 1
ATOM 2470 N N . SER A 1 306 ? -15.953 9.719 1.914 1 64.88 306 SER A N 1
ATOM 2471 C CA . SER A 1 306 ? -17.078 10.477 2.434 1 64.88 306 SER A CA 1
ATOM 2472 C C . SER A 1 306 ? -16.672 11.883 2.846 1 64.88 306 SER A C 1
ATOM 2474 O O . SER A 1 306 ? -15.484 12.133 3.098 1 64.88 306 SER A O 1
ATOM 2476 N N . ALA A 1 307 ? -17.688 12.688 2.852 1 77.94 307 ALA A N 1
ATOM 2477 C CA . ALA A 1 307 ? -17.531 14.023 3.418 1 77.94 307 ALA A CA 1
ATOM 2478 C C . ALA A 1 307 ? -17.453 13.969 4.941 1 77.94 307 ALA A C 1
ATOM 2480 O O . ALA A 1 307 ? -17.797 12.961 5.551 1 77.94 307 ALA A O 1
ATOM 2481 N N . LEU A 1 308 ? -16.922 15.016 5.508 1 85.31 308 LEU A N 1
ATOM 2482 C CA . LEU A 1 308 ? -17 15.164 6.957 1 85.31 308 LEU A CA 1
ATOM 2483 C C . LEU A 1 308 ? -18.438 15.469 7.395 1 85.31 308 LEU A C 1
ATOM 2485 O O . LEU A 1 308 ? -19.188 16.125 6.66 1 85.31 308 LEU A O 1
ATOM 2489 N N . ASP A 1 309 ? -18.766 14.992 8.555 1 88.69 309 ASP A N 1
ATOM 2490 C CA . ASP A 1 309 ? -20.109 15.219 9.039 1 88.69 309 ASP A CA 1
ATOM 2491 C C . ASP A 1 309 ? -20.109 16.016 10.344 1 88.69 309 ASP A C 1
ATOM 2493 O O . ASP A 1 309 ? -19.234 15.82 11.195 1 88.69 309 ASP A O 1
ATOM 2497 N N . SER A 1 310 ? -21 16.938 10.391 1 90.44 310 SER A N 1
ATOM 2498 C CA . SER A 1 310 ? -21.375 17.625 11.625 1 90.44 310 SER A CA 1
ATOM 2499 C C . SER A 1 310 ? -22.844 17.422 11.938 1 90.44 310 SER A C 1
ATOM 2501 O O . SER A 1 310 ? -23.688 17.391 11.039 1 90.44 310 SER A O 1
ATOM 2503 N N . HIS A 1 311 ? -23.109 17.297 13.219 1 92.88 311 HIS A N 1
ATOM 2504 C CA . HIS A 1 311 ? -24.484 16.984 13.617 1 92.88 311 HIS A CA 1
ATOM 2505 C C . HIS A 1 311 ? -25.016 18.016 14.602 1 92.88 311 HIS A C 1
ATOM 2507 O O . HIS A 1 311 ? -24.297 18.484 15.484 1 92.88 311 HIS A O 1
ATOM 2513 N N . TRP A 1 312 ? -26.25 18.328 14.406 1 93.56 312 TRP A N 1
ATOM 2514 C CA . TRP A 1 312 ? -26.953 19.344 15.211 1 93.56 312 TRP A CA 1
ATOM 2515 C C . TRP A 1 312 ? -28.312 18.828 15.664 1 93.56 312 TRP A C 1
ATOM 2517 O O . TRP A 1 312 ? -29.016 18.172 14.898 1 93.56 312 TRP A O 1
ATOM 2527 N N . SER A 1 313 ? -28.672 19.188 16.906 1 93.38 313 SER A N 1
ATOM 2528 C CA . SER A 1 313 ? -30 18.828 17.391 1 93.38 313 SER A CA 1
ATOM 2529 C C . SER A 1 313 ? -31.078 19.75 16.797 1 93.38 313 SER A C 1
ATOM 2531 O O . SER A 1 313 ? -30.75 20.781 16.203 1 93.38 313 SER A O 1
ATOM 2533 N N . THR A 1 314 ? -32.312 19.391 17.031 1 90.12 314 THR A N 1
ATOM 2534 C CA . THR A 1 314 ? -33.406 20.203 16.562 1 90.12 314 THR A CA 1
ATOM 2535 C C . THR A 1 314 ? -33.469 21.531 17.328 1 90.12 314 THR A C 1
ATOM 2537 O O . THR A 1 314 ? -34.094 22.484 16.875 1 90.12 314 THR A O 1
ATOM 2540 N N . SER A 1 315 ? -32.812 21.547 18.484 1 87.12 315 SER A N 1
ATOM 2541 C CA . SER A 1 315 ? -32.75 22.781 19.281 1 87.12 315 SER A CA 1
ATOM 2542 C C . SER A 1 315 ? -31.484 23.578 18.938 1 87.12 315 SER A C 1
ATOM 2544 O O . SER A 1 315 ? -31.062 24.422 19.719 1 87.12 315 SER A O 1
ATOM 2546 N N . ASN A 1 316 ? -30.797 23.281 17.922 1 87.62 316 ASN A N 1
ATOM 2547 C CA . ASN A 1 316 ? -29.672 24 17.344 1 87.62 316 ASN A CA 1
ATOM 2548 C C . ASN A 1 316 ? -28.391 23.766 18.141 1 87.62 316 ASN A C 1
ATOM 2550 O O . ASN A 1 316 ? -27.406 24.484 17.984 1 87.62 316 ASN A O 1
ATOM 2554 N N . LYS A 1 317 ? -28.438 22.766 18.938 1 90.06 317 LYS A N 1
ATOM 2555 C CA . LYS A 1 317 ? -27.234 22.453 19.719 1 90.06 317 LYS A CA 1
ATOM 2556 C C . LYS A 1 317 ? -26.359 21.438 18.984 1 90.06 317 LYS A C 1
ATOM 2558 O O . LYS A 1 317 ? -26.875 20.484 18.391 1 90.06 317 LYS A O 1
ATOM 2563 N N . PRO A 1 318 ? -25.062 21.703 18.984 1 89.5 318 PRO A N 1
ATOM 2564 C CA . PRO A 1 318 ? -24.188 20.75 18.312 1 89.5 318 PRO A CA 1
ATOM 2565 C C . PRO A 1 318 ? -24.109 19.406 19.031 1 89.5 318 PRO A C 1
ATOM 2567 O O . PRO A 1 318 ? -24.094 19.375 20.266 1 89.5 318 PRO A O 1
ATOM 2570 N N . LYS A 1 319 ? -24.141 18.344 18.25 1 89.75 319 LYS A N 1
ATOM 2571 C CA . LYS A 1 319 ? -23.859 17 18.75 1 89.75 319 LYS A CA 1
ATOM 2572 C C . LYS A 1 319 ? -22.422 16.594 18.438 1 89.75 319 LYS A C 1
ATOM 2574 O O . LYS A 1 319 ? -22.188 15.719 17.609 1 89.75 319 LYS A O 1
ATOM 2579 N N . ILE A 1 320 ? -21.547 17.031 19.234 1 84.31 320 ILE A N 1
ATOM 2580 C CA . ILE A 1 320 ? -20.109 17.047 18.953 1 84.31 320 ILE A CA 1
ATOM 2581 C C . ILE A 1 320 ? -19.578 15.625 18.906 1 84.31 320 ILE A C 1
ATOM 2583 O O . ILE A 1 320 ? -18.672 15.312 18.125 1 84.31 320 ILE A O 1
ATOM 2587 N N . ASN A 1 321 ? -20.109 14.664 19.609 1 78.75 321 ASN A N 1
ATOM 2588 C CA . ASN A 1 321 ? -19.625 13.289 19.688 1 78.75 321 ASN A CA 1
ATOM 2589 C C . ASN A 1 321 ? -19.875 12.531 18.391 1 78.75 321 ASN A C 1
ATOM 2591 O O . ASN A 1 321 ? -19.297 11.469 18.172 1 78.75 321 ASN A O 1
ATOM 2595 N N . LEU A 1 322 ? -20.688 13.125 17.547 1 78.81 322 LEU A N 1
ATOM 2596 C CA . LEU A 1 322 ? -21.016 12.477 16.281 1 78.81 322 LEU A CA 1
ATOM 2597 C C . LEU A 1 322 ? -20.219 13.07 15.133 1 78.81 322 LEU A C 1
ATOM 2599 O O . LEU A 1 322 ? -20.266 12.57 14.008 1 78.81 322 LEU A O 1
ATOM 2603 N N . ASP A 1 323 ? -19.422 14.047 15.484 1 77.25 323 ASP A N 1
ATOM 2604 C CA . ASP A 1 323 ? -18.781 14.805 14.422 1 77.25 323 ASP A CA 1
ATOM 2605 C C . ASP A 1 323 ? -17.484 14.133 13.984 1 77.25 323 ASP A C 1
ATOM 2607 O O . ASP A 1 323 ? -16.781 13.539 14.797 1 77.25 323 ASP A O 1
ATOM 2611 N N . ASP A 1 324 ? -17.234 14.289 12.664 1 78.88 324 ASP A N 1
ATOM 2612 C CA . ASP A 1 324 ? -15.914 13.938 12.156 1 78.88 324 ASP A CA 1
ATOM 2613 C C . ASP A 1 324 ? -14.883 15.008 12.516 1 78.88 324 ASP A C 1
ATOM 2615 O O . ASP A 1 324 ? -15.227 16.188 12.633 1 78.88 324 ASP A O 1
ATOM 2619 N N . ALA A 1 325 ? -13.68 14.516 12.57 1 75.44 325 ALA A N 1
ATOM 2620 C CA . ALA A 1 325 ? -12.633 15.422 13.031 1 75.44 325 ALA A CA 1
ATOM 2621 C C . ALA A 1 325 ? -11.977 16.156 11.859 1 75.44 325 ALA A C 1
ATOM 2623 O O . ALA A 1 325 ? -11.789 15.578 10.789 1 75.44 325 ALA A O 1
ATOM 2624 N N . LEU A 1 326 ? -11.719 17.406 12.07 1 81.44 326 LEU A N 1
ATOM 2625 C CA . LEU A 1 326 ? -10.938 18.281 11.203 1 81.44 326 LEU A CA 1
ATOM 2626 C C . LEU A 1 326 ? -9.773 18.891 11.961 1 81.44 326 LEU A C 1
ATOM 2628 O O . LEU A 1 326 ? -9.969 19.562 12.984 1 81.44 326 LEU A O 1
ATOM 2632 N N . TRP A 1 327 ? -8.57 18.641 11.477 1 87.19 327 TRP A N 1
ATOM 2633 C CA . TRP A 1 327 ? -7.398 19.203 12.156 1 87.19 327 TRP A CA 1
ATOM 2634 C C . TRP A 1 327 ? -7.188 20.656 11.773 1 87.19 327 TRP A C 1
ATOM 2636 O O . TRP A 1 327 ? -7.344 21.031 10.609 1 87.19 327 TRP A O 1
ATOM 2646 N N . ASP A 1 328 ? -6.848 21.422 12.805 1 89.81 328 ASP A N 1
ATOM 2647 C CA . ASP A 1 328 ? -6.605 22.828 12.539 1 89.81 328 ASP A CA 1
ATOM 2648 C C . ASP A 1 328 ? -5.461 23.016 11.539 1 89.81 328 ASP A C 1
ATOM 2650 O O . ASP A 1 328 ? -5.496 23.922 10.711 1 89.81 328 ASP A O 1
ATOM 2654 N N . TYR A 1 329 ? -4.52 22.203 11.758 1 92.38 329 TYR A N 1
ATOM 2655 C CA . TYR A 1 329 ? -3.408 22.141 10.812 1 92.38 329 TYR A CA 1
ATOM 2656 C C . TYR A 1 329 ? -2.807 20.75 10.773 1 92.38 329 TYR A C 1
ATOM 2658 O O . TYR A 1 329 ? -3.014 19.953 11.688 1 92.38 329 TYR A O 1
ATOM 2666 N N . HIS A 1 330 ? -2.199 20.453 9.727 1 94.06 330 HIS A N 1
ATOM 2667 C CA . HIS A 1 330 ? -1.417 19.234 9.562 1 94.06 330 HIS A CA 1
ATOM 2668 C C . HIS A 1 330 ? -0.145 19.5 8.766 1 94.06 330 HIS A C 1
ATOM 2670 O O . HIS A 1 330 ? -0.167 20.25 7.781 1 94.06 330 HIS A O 1
ATOM 2676 N N . VAL A 1 331 ? 0.944 19.016 9.328 1 96.69 331 VAL A N 1
ATOM 2677 C CA . VAL A 1 331 ? 2.234 19.219 8.68 1 96.69 331 VAL A CA 1
ATOM 2678 C C . VAL A 1 331 ? 2.701 17.922 8.031 1 96.69 331 VAL A C 1
ATOM 2680 O O . VAL A 1 331 ? 2.734 16.875 8.68 1 96.69 331 VAL A O 1
ATOM 2683 N N . TRP A 1 332 ? 2.949 17.953 6.77 1 97.19 332 TRP A N 1
ATOM 2684 C CA . TRP A 1 332 ? 3.586 16.859 6.047 1 97.19 332 TRP A CA 1
ATOM 2685 C C . TRP A 1 332 ? 4.785 17.359 5.25 1 97.19 332 TRP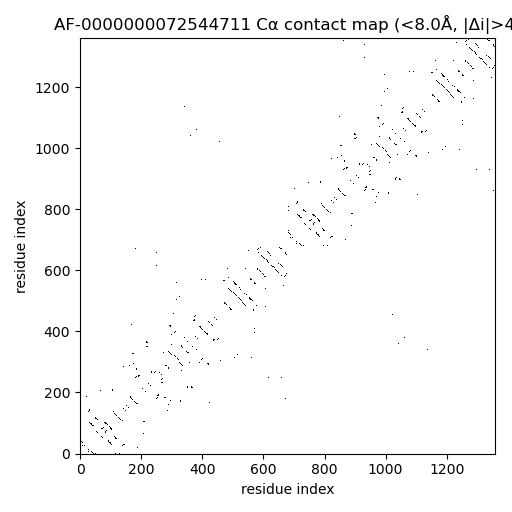 A C 1
ATOM 2687 O O . TRP A 1 332 ? 5.375 18.391 5.586 1 97.19 332 TRP A O 1
ATOM 2697 N N . ASN A 1 333 ? 5.332 16.562 4.227 1 98.44 333 ASN A N 1
ATOM 2698 C CA . ASN A 1 333 ? 6.551 16.938 3.521 1 98.44 333 ASN A CA 1
ATOM 2699 C C . ASN A 1 333 ? 6.348 16.938 2.008 1 98.44 333 ASN A C 1
ATOM 2701 O O . ASN A 1 333 ? 5.398 16.328 1.505 1 98.44 333 ASN A O 1
ATOM 2705 N N . GLU A 1 334 ? 7.219 17.734 1.403 1 98.69 334 GLU A N 1
ATOM 2706 C CA . GLU A 1 334 ? 7.473 17.578 -0.026 1 98.69 334 GLU A CA 1
ATOM 2707 C C . GLU A 1 334 ? 8.938 17.25 -0.297 1 98.69 334 GLU A C 1
ATOM 2709 O O . GLU A 1 334 ? 9.836 17.828 0.324 1 98.69 334 GLU A O 1
ATOM 2714 N N . ALA A 1 335 ? 9.172 16.281 -1.121 1 98.69 335 ALA A N 1
ATOM 2715 C CA . ALA A 1 335 ? 10.5 15.969 -1.648 1 98.69 335 ALA A CA 1
ATOM 2716 C C . ALA A 1 335 ? 10.562 16.219 -3.152 1 98.69 335 ALA A C 1
ATOM 2718 O O . ALA A 1 335 ? 9.57 16.031 -3.861 1 98.69 335 ALA A O 1
ATOM 2719 N N . TRP A 1 336 ? 11.734 16.641 -3.596 1 98.69 336 TRP A N 1
ATOM 2720 C CA . TRP A 1 336 ? 11.859 17 -5 1 98.69 336 TRP A CA 1
ATOM 2721 C C . TRP A 1 336 ? 12.641 15.945 -5.77 1 98.69 336 TRP A C 1
ATOM 2723 O O . TRP A 1 336 ? 13.797 15.672 -5.457 1 98.69 336 TRP A O 1
ATOM 2733 N N . PHE A 1 337 ? 12.07 15.375 -6.789 1 98.19 337 PHE A N 1
ATOM 2734 C CA . PHE A 1 337 ? 12.758 14.5 -7.73 1 98.19 337 PHE A CA 1
ATOM 2735 C C . PHE A 1 337 ? 11.898 14.242 -8.961 1 98.19 337 PHE A C 1
ATOM 2737 O O . PHE A 1 337 ? 10.703 14.539 -8.961 1 98.19 337 PHE A O 1
ATOM 2744 N N . THR A 1 338 ? 12.484 13.758 -10.031 1 96.81 338 THR A N 1
ATOM 2745 C CA . THR A 1 338 ? 11.758 13.375 -11.234 1 96.81 338 THR A CA 1
ATOM 2746 C C . THR A 1 338 ? 10.992 12.07 -11.008 1 96.81 338 THR A C 1
ATOM 2748 O O . THR A 1 338 ? 11.281 11.328 -10.07 1 96.81 338 THR A O 1
ATOM 2751 N N . ARG A 1 339 ? 9.938 11.883 -11.766 1 95 339 ARG A N 1
ATOM 2752 C CA . ARG A 1 339 ? 9.109 10.68 -11.711 1 95 339 ARG A CA 1
ATOM 2753 C C . ARG A 1 339 ? 9.016 10.016 -13.078 1 95 339 ARG A C 1
ATOM 2755 O O . ARG A 1 339 ? 7.965 10.07 -13.727 1 95 339 ARG A O 1
ATOM 2762 N N . PRO A 1 340 ? 10.117 9.414 -13.469 1 91.31 340 PRO A N 1
ATOM 2763 C CA . PRO A 1 340 ? 10.055 8.742 -14.766 1 91.31 340 PRO A CA 1
ATOM 2764 C C . PRO A 1 340 ? 9.031 7.605 -14.797 1 91.31 340 PRO A C 1
ATOM 2766 O O . PRO A 1 340 ? 8.664 7.133 -15.875 1 91.31 340 PRO A O 1
ATOM 2769 N N . ASP A 1 341 ? 8.57 7.102 -13.617 1 88.69 341 ASP A N 1
ATOM 2770 C CA . ASP A 1 341 ? 7.602 6.012 -13.508 1 88.69 341 ASP A CA 1
ATOM 2771 C C . ASP A 1 341 ? 6.184 6.504 -13.797 1 88.69 341 ASP A C 1
ATOM 2773 O O . ASP A 1 341 ? 5.266 5.699 -13.961 1 88.69 341 ASP A O 1
ATOM 2777 N N . LEU A 1 342 ? 5.977 7.828 -13.875 1 93.12 342 LEU A N 1
ATOM 2778 C CA . LEU A 1 342 ? 4.676 8.438 -14.133 1 93.12 342 LEU A CA 1
ATOM 2779 C C . LEU A 1 342 ? 4.668 9.156 -15.477 1 93.12 342 LEU A C 1
ATOM 2781 O O . LEU A 1 342 ? 5.719 9.32 -16.109 1 93.12 342 LEU A O 1
ATOM 2785 N N . PRO A 1 343 ? 3.469 9.531 -16.016 1 91.06 343 PRO A N 1
ATOM 2786 C CA . PRO A 1 343 ? 3.434 10.375 -17.219 1 91.06 343 PRO A CA 1
ATOM 2787 C C . PRO A 1 343 ? 4.211 11.68 -17.047 1 91.06 343 PRO A C 1
ATOM 2789 O O . PRO A 1 343 ? 4.316 12.203 -15.93 1 91.06 343 PRO A O 1
ATOM 2792 N N . ASN A 1 344 ? 4.707 12.125 -18.109 1 93.25 344 ASN A N 1
ATOM 2793 C CA . ASN A 1 344 ? 5.539 13.328 -18.109 1 93.25 344 ASN A CA 1
ATOM 2794 C C . ASN A 1 344 ? 4.859 14.477 -17.375 1 93.25 344 ASN A C 1
ATOM 2796 O O . ASN A 1 344 ? 3.65 14.672 -17.5 1 93.25 344 ASN A O 1
ATOM 2800 N N . GLY A 1 345 ? 5.668 15.125 -16.656 1 95 345 GLY A N 1
ATOM 2801 C CA . GLY A 1 345 ? 5.172 16.328 -16.016 1 95 345 GLY A CA 1
ATOM 2802 C C . GLY A 1 345 ? 4.812 16.125 -14.555 1 95 345 GLY A C 1
ATOM 2803 O O . GLY A 1 345 ? 4.457 17.062 -13.852 1 95 345 GLY A O 1
ATOM 2804 N N . HIS A 1 346 ? 4.965 14.953 -14.086 1 95.81 346 HIS A N 1
ATOM 2805 C CA . HIS A 1 346 ? 4.523 14.672 -12.727 1 95.81 346 HIS A CA 1
ATOM 2806 C C . HIS A 1 346 ? 5.703 14.633 -11.758 1 95.81 346 HIS A C 1
ATOM 2808 O O . HIS A 1 346 ? 5.543 14.258 -10.594 1 95.81 346 HIS A O 1
ATOM 2814 N N . GLY A 1 347 ? 6.906 14.992 -12.266 1 96.19 347 GLY A N 1
ATOM 2815 C CA . GLY A 1 347 ? 8.047 15.195 -11.383 1 96.19 347 GLY A CA 1
ATOM 2816 C C . GLY A 1 347 ? 7.949 16.469 -10.562 1 96.19 347 GLY A C 1
ATOM 2817 O O . GLY A 1 347 ? 6.871 17.047 -10.43 1 96.19 347 GLY A O 1
ATOM 2818 N N . GLY A 1 348 ? 9.023 16.812 -9.938 1 97.31 348 GLY A N 1
ATOM 2819 C CA . GLY A 1 348 ? 9.031 17.969 -9.055 1 97.31 348 GLY A CA 1
ATOM 2820 C C . GLY A 1 348 ? 8.727 17.625 -7.609 1 97.31 348 GLY A C 1
ATOM 2821 O O . GLY A 1 348 ? 9.297 16.672 -7.059 1 97.31 348 GLY A O 1
ATOM 2822 N N . TRP A 1 349 ? 7.883 18.438 -7.008 1 98.31 349 TRP A N 1
ATOM 2823 C CA . TRP A 1 349 ? 7.543 18.219 -5.605 1 98.31 349 TRP A CA 1
ATOM 2824 C C . TRP A 1 349 ? 6.609 17.031 -5.441 1 98.31 349 TRP A C 1
ATOM 2826 O O . TRP A 1 349 ? 5.578 16.938 -6.113 1 98.31 349 TRP A O 1
ATOM 2836 N N . GLN A 1 350 ? 7 16.125 -4.621 1 98.25 350 GLN A N 1
ATOM 2837 C CA . GLN A 1 350 ? 6.242 14.938 -4.238 1 98.25 350 GLN A CA 1
ATOM 2838 C C . GLN A 1 350 ? 5.844 14.992 -2.766 1 98.25 350 GLN A C 1
ATOM 2840 O O . GLN A 1 350 ? 6.707 15.055 -1.887 1 98.25 350 GLN A O 1
ATOM 2845 N N . ALA A 1 351 ? 4.551 14.898 -2.488 1 97.81 351 ALA A N 1
ATOM 2846 C CA . ALA A 1 351 ? 4.062 15 -1.115 1 97.81 351 ALA A CA 1
ATOM 2847 C C . ALA A 1 351 ? 4.117 13.648 -0.41 1 97.81 351 ALA A C 1
ATOM 2849 O O . ALA A 1 351 ? 3.793 12.617 -1.005 1 97.81 351 ALA A O 1
ATOM 2850 N N . PHE A 1 352 ? 4.566 13.602 0.815 1 96.56 352 PHE A N 1
ATOM 2851 C CA . PHE A 1 352 ? 4.527 12.406 1.652 1 96.56 352 PHE A CA 1
ATOM 2852 C C . PHE A 1 352 ? 4.367 12.781 3.121 1 96.56 352 PHE A C 1
ATOM 2854 O O . PHE A 1 352 ? 4.695 13.898 3.521 1 96.56 352 PHE A O 1
ATOM 2861 N N . ASP A 1 353 ? 3.756 11.945 3.908 1 95.25 353 ASP A N 1
ATOM 2862 C CA . ASP A 1 353 ? 3.426 12.227 5.301 1 95.25 353 ASP A CA 1
ATOM 2863 C C . ASP A 1 353 ? 3.979 11.141 6.227 1 95.25 353 ASP A C 1
ATOM 2865 O O . ASP A 1 353 ? 3.51 10 6.207 1 95.25 353 ASP A O 1
ATOM 2869 N N . PRO A 1 354 ? 4.934 11.453 7.066 1 95.06 354 PRO A N 1
ATOM 2870 C CA . PRO A 1 354 ? 5.5 10.469 7.988 1 95.06 354 PRO A CA 1
ATOM 2871 C C . PRO A 1 354 ? 4.691 10.32 9.273 1 95.06 354 PRO A C 1
ATOM 2873 O O . PRO A 1 354 ? 5.039 9.516 10.141 1 95.06 354 PRO A O 1
ATOM 2876 N N . THR A 1 355 ? 3.621 11.109 9.43 1 93.25 355 THR A N 1
ATOM 2877 C CA . THR A 1 355 ? 2.795 11.039 10.625 1 93.25 355 THR A CA 1
ATOM 2878 C C . THR A 1 355 ? 1.957 9.766 10.641 1 93.25 355 THR A C 1
ATOM 2880 O O . THR A 1 355 ? 1.332 9.422 9.633 1 93.25 355 THR A O 1
ATOM 2883 N N . PRO A 1 356 ? 1.977 9 11.789 1 87.81 356 PRO A N 1
ATOM 2884 C CA . PRO A 1 356 ? 1.137 7.797 11.859 1 87.81 356 PRO A CA 1
ATOM 2885 C C . PRO A 1 356 ? -0.333 8.125 12.117 1 87.81 356 PRO A C 1
ATOM 2887 O O . PRO A 1 356 ? -0.858 7.824 13.188 1 87.81 356 PRO A O 1
ATOM 2890 N N . GLN A 1 357 ? -0.978 8.719 11.305 1 72.62 357 GLN A N 1
ATOM 2891 C CA . GLN A 1 357 ? -2.346 9.18 11.523 1 72.62 357 GLN A CA 1
ATOM 2892 C C . GLN A 1 357 ? -3.352 8.062 11.242 1 72.62 357 GLN A C 1
ATOM 2894 O O . GLN A 1 357 ? -4.184 7.742 12.086 1 72.62 357 GLN A O 1
ATOM 2899 N N . GLU A 1 358 ? -3.377 7.629 10.031 1 68.69 358 GLU A N 1
ATOM 2900 C CA . GLU A 1 358 ? -4.359 6.613 9.648 1 68.69 358 GLU A CA 1
ATOM 2901 C C . GLU A 1 358 ? -3.676 5.352 9.133 1 68.69 358 GLU A C 1
ATOM 2903 O O . GLU A 1 358 ? -2.752 5.422 8.32 1 68.69 358 GLU A O 1
ATOM 2908 N N . CYS A 1 359 ? -4.027 4.316 9.859 1 70.81 359 CYS A N 1
ATOM 2909 C CA . CYS A 1 359 ? -3.58 3.029 9.344 1 70.81 359 CYS A CA 1
ATOM 2910 C C . CYS A 1 359 ? -4.316 2.674 8.055 1 70.81 359 CYS A C 1
ATOM 2912 O O . CYS A 1 359 ? -5.547 2.727 8 1 70.81 359 CYS A O 1
ATOM 2914 N N . ASN A 1 360 ? -3.549 2.561 7.051 1 70.38 360 ASN A N 1
ATOM 2915 C CA . ASN A 1 360 ? -4.121 2.141 5.777 1 70.38 360 ASN A CA 1
ATOM 2916 C C . ASN A 1 360 ? -3.596 0.774 5.348 1 70.38 360 ASN A C 1
ATOM 2918 O O . ASN A 1 360 ? -2.41 0.628 5.043 1 70.38 360 ASN A O 1
ATOM 2922 N N . GLU A 1 361 ? -4.562 -0.113 5.367 1 73.62 361 GLU A N 1
ATOM 2923 C CA . GLU A 1 361 ? -4.254 -1.475 4.941 1 73.62 361 GLU A CA 1
ATOM 2924 C C . GLU A 1 361 ? -3.092 -2.053 5.742 1 73.62 361 GLU A C 1
ATOM 2926 O O . GLU A 1 361 ? -2.174 -2.646 5.172 1 73.62 361 GLU A O 1
ATOM 2931 N N . GLY A 1 362 ? -3.031 -1.664 6.984 1 72 362 GLY A N 1
ATOM 2932 C CA . GLY A 1 362 ? -2.111 -2.291 7.918 1 72 362 GLY A CA 1
ATOM 2933 C C . GLY A 1 362 ? -0.822 -1.512 8.102 1 72 362 GLY A C 1
ATOM 2934 O O . GLY A 1 362 ? 0.031 -1.891 8.906 1 72 362 GLY A O 1
ATOM 2935 N N . VAL A 1 363 ? -0.704 -0.421 7.336 1 77 363 VAL A N 1
ATOM 2936 C CA . VAL A 1 363 ? 0.538 0.336 7.453 1 77 363 VAL A CA 1
ATOM 2937 C C . VAL A 1 363 ? 0.224 1.825 7.582 1 77 363 VAL A C 1
ATOM 2939 O O . VAL A 1 363 ? -0.836 2.283 7.148 1 77 363 VAL A O 1
ATOM 2942 N N . PHE A 1 364 ? 1.175 2.494 8.227 1 83.06 364 PHE A N 1
ATOM 2943 C CA . PHE A 1 364 ? 1.109 3.947 8.328 1 83.06 364 PHE A CA 1
ATOM 2944 C C . PHE A 1 364 ? 2.041 4.602 7.316 1 83.06 364 PHE A C 1
ATOM 2946 O O . PHE A 1 364 ? 3.201 4.879 7.621 1 83.06 364 PHE A O 1
ATOM 2953 N N . THR A 1 365 ? 1.623 4.637 6.086 1 84.31 365 THR A N 1
ATOM 2954 C CA . THR A 1 365 ? 2.473 5.191 5.039 1 84.31 365 THR A CA 1
ATOM 2955 C C . THR A 1 365 ? 1.66 6.066 4.09 1 84.31 365 THR A C 1
ATOM 2957 O O . THR A 1 365 ? 0.506 5.758 3.789 1 84.31 365 THR A O 1
ATOM 2960 N N . CYS A 1 366 ? 2.215 7.227 3.807 1 90.38 366 CYS A N 1
ATOM 2961 C CA . CYS A 1 366 ? 1.587 8.125 2.848 1 90.38 366 CYS A CA 1
ATOM 2962 C C . CYS A 1 366 ? 2.623 8.727 1.905 1 90.38 366 CYS A C 1
ATOM 2964 O O . CYS A 1 366 ? 3.576 9.375 2.352 1 90.38 366 CYS A O 1
ATOM 2966 N N . GLY A 1 367 ? 2.396 8.562 0.548 1 92.44 367 GLY A N 1
ATOM 2967 C CA . GLY A 1 367 ? 3.277 9.141 -0.456 1 92.44 367 GLY A CA 1
ATOM 2968 C C . GLY A 1 367 ? 4.473 8.258 -0.775 1 92.44 367 GLY A C 1
ATOM 2969 O O . GLY A 1 367 ? 4.562 7.129 -0.288 1 92.44 367 GLY A O 1
ATOM 2970 N N . PRO A 1 368 ? 5.441 8.836 -1.687 1 95.88 368 PRO A N 1
ATOM 2971 C CA . PRO A 1 368 ? 5.438 10.211 -2.203 1 95.88 368 PRO A CA 1
ATOM 2972 C C . PRO A 1 368 ? 4.465 10.398 -3.363 1 95.88 368 PRO A C 1
ATOM 2974 O O . PRO A 1 368 ? 4.648 9.812 -4.434 1 95.88 368 PRO A O 1
ATOM 2977 N N . ALA A 1 369 ? 3.449 11.258 -3.215 1 95.81 369 ALA A N 1
ATOM 2978 C CA . ALA A 1 369 ? 2.428 11.547 -4.219 1 95.81 369 ALA A CA 1
ATOM 2979 C C . ALA A 1 369 ? 2.758 12.828 -4.984 1 95.81 369 ALA A C 1
ATOM 2981 O O . ALA A 1 369 ? 3.109 13.844 -4.387 1 95.81 369 ALA A O 1
ATOM 2982 N N . SER A 1 370 ? 2.658 12.75 -6.352 1 97.25 370 SER A N 1
ATOM 2983 C CA . SER A 1 370 ? 2.906 13.938 -7.16 1 97.25 370 SER A CA 1
ATOM 2984 C C . SER A 1 370 ? 1.952 15.07 -6.789 1 97.25 370 SER A C 1
ATOM 2986 O O . SER A 1 370 ? 0.732 14.898 -6.828 1 97.25 370 SER A O 1
ATOM 2988 N N . VAL A 1 371 ? 2.49 16.219 -6.398 1 98 371 VAL A N 1
ATOM 2989 C CA . VAL A 1 371 ? 1.67 17.359 -6.035 1 98 371 VAL A CA 1
ATOM 2990 C C . VAL A 1 371 ? 0.788 17.766 -7.215 1 98 371 VAL A C 1
ATOM 2992 O O . VAL A 1 371 ? -0.384 18.109 -7.035 1 98 371 VAL A O 1
ATOM 2995 N N . LYS A 1 372 ? 1.317 17.656 -8.422 1 96.94 372 LYS A N 1
ATOM 2996 C CA . LYS A 1 372 ? 0.532 17.953 -9.617 1 96.94 372 LYS A CA 1
ATOM 2997 C C . LYS A 1 372 ? -0.644 16.984 -9.75 1 96.94 372 LYS A C 1
ATOM 2999 O O . LYS A 1 372 ? -1.755 17.391 -10.094 1 96.94 372 LYS A O 1
ATOM 3004 N N . ALA A 1 373 ? -0.364 15.703 -9.539 1 95.12 373 ALA A N 1
ATOM 3005 C CA . ALA A 1 373 ? -1.434 14.711 -9.625 1 95.12 373 ALA A CA 1
ATOM 3006 C C . ALA A 1 373 ? -2.551 15.023 -8.633 1 95.12 373 ALA A C 1
ATOM 3008 O O . ALA A 1 373 ? -3.734 14.883 -8.961 1 95.12 373 ALA A O 1
ATOM 3009 N N . ILE A 1 374 ? -2.211 15.383 -7.422 1 94.38 374 ILE A N 1
ATOM 3010 C CA . ILE A 1 374 ? -3.184 15.773 -6.402 1 94.38 374 ILE A CA 1
ATOM 3011 C C . ILE A 1 374 ? -4.016 16.953 -6.906 1 94.38 374 ILE A C 1
ATOM 3013 O O . ILE A 1 374 ? -5.25 16.906 -6.875 1 94.38 374 ILE A O 1
ATOM 3017 N N . LYS A 1 375 ? -3.352 17.938 -7.426 1 96.19 375 LYS A N 1
ATOM 3018 C CA . LYS A 1 375 ? -4.035 19.141 -7.895 1 96.19 375 LYS A CA 1
ATOM 3019 C C . LYS A 1 375 ? -4.988 18.828 -9.039 1 96.19 375 LYS A C 1
ATOM 3021 O O . LYS A 1 375 ? -6.113 19.328 -9.078 1 96.19 375 LYS A O 1
ATOM 3026 N N . GLU A 1 376 ? -4.547 17.953 -9.938 1 94.69 376 GLU A N 1
ATOM 3027 C CA . GLU A 1 376 ? -5.293 17.672 -11.156 1 94.69 376 GLU A CA 1
ATOM 3028 C C . GLU A 1 376 ? -6.312 16.562 -10.938 1 94.69 376 GLU A C 1
ATOM 3030 O O . GLU A 1 376 ? -6.988 16.141 -11.875 1 94.69 376 GLU A O 1
ATOM 3035 N N . GLY A 1 377 ? -6.43 16.078 -9.758 1 91.38 377 GLY A N 1
ATOM 3036 C CA . GLY A 1 377 ? -7.387 15.023 -9.461 1 91.38 377 GLY A CA 1
ATOM 3037 C C . GLY A 1 377 ? -7.051 13.703 -10.133 1 91.38 377 GLY A C 1
ATOM 3038 O O . GLY A 1 377 ? -7.938 12.891 -10.406 1 91.38 377 GLY A O 1
ATOM 3039 N N . GLU A 1 378 ? -5.777 13.531 -10.484 1 91.44 378 GLU A N 1
ATOM 3040 C CA . GLU A 1 378 ? -5.316 12.266 -11.047 1 91.44 378 GLU A CA 1
ATOM 3041 C C . GLU A 1 378 ? -4.879 11.297 -9.945 1 91.44 378 GLU A C 1
ATOM 3043 O O . GLU A 1 378 ? -3.699 10.953 -9.859 1 91.44 378 GLU A O 1
ATOM 3048 N N . LEU A 1 379 ? -5.891 10.789 -9.266 1 90 379 LEU A N 1
ATOM 3049 C CA . LEU A 1 379 ? -5.672 10.156 -7.969 1 90 379 LEU A CA 1
ATOM 3050 C C . LEU A 1 379 ? -5.27 8.695 -8.141 1 90 379 LEU A C 1
ATOM 3052 O O . LEU A 1 379 ? -4.941 8.016 -7.168 1 90 379 LEU A O 1
ATOM 3056 N N . TYR A 1 380 ? -5.238 8.227 -9.383 1 89.19 380 TYR A N 1
ATOM 3057 C CA . TYR A 1 380 ? -4.797 6.863 -9.672 1 89.19 380 TYR A CA 1
ATOM 3058 C C . TYR A 1 380 ? -3.281 6.809 -9.836 1 89.19 380 TYR A C 1
ATOM 3060 O O . TYR A 1 380 ? -2.695 5.727 -9.898 1 89.19 380 TYR A O 1
ATOM 3068 N N . LEU A 1 381 ? -2.756 8.031 -9.859 1 88.19 381 LEU A N 1
ATOM 3069 C CA . LEU A 1 381 ? -1.311 8.086 -10.055 1 88.19 381 LEU A CA 1
ATOM 3070 C C . LEU A 1 381 ? -0.573 7.926 -8.734 1 88.19 381 LEU A C 1
ATOM 3072 O O . LEU A 1 381 ? -0.709 8.766 -7.836 1 88.19 381 LEU A O 1
ATOM 3076 N N . GLY A 1 382 ? 0.041 6.902 -8.523 1 71.12 382 GLY A N 1
ATOM 3077 C CA . GLY A 1 382 ? 1.093 6.52 -7.598 1 71.12 382 GLY A CA 1
ATOM 3078 C C . GLY A 1 382 ? 0.768 6.855 -6.156 1 71.12 382 GLY A C 1
ATOM 3079 O O . GLY A 1 382 ? -0.068 7.719 -5.887 1 71.12 382 GLY A O 1
ATOM 3080 N N . PHE A 1 383 ? 1.197 6.402 -5.121 1 79.44 383 PHE A N 1
ATOM 3081 C CA . PHE A 1 383 ? 1.405 6.43 -3.676 1 79.44 383 PHE A CA 1
ATOM 3082 C C . PHE A 1 383 ? 0.333 7.266 -2.99 1 79.44 383 PHE A C 1
ATOM 3084 O O . PHE A 1 383 ? 0.579 8.414 -2.621 1 79.44 383 PHE A O 1
ATOM 3091 N N . GLU A 1 384 ? -0.775 7.113 -2.391 1 83.81 384 GLU A N 1
ATOM 3092 C CA . GLU A 1 384 ? -1.887 7.586 -1.574 1 83.81 384 GLU A CA 1
ATOM 3093 C C . GLU A 1 384 ? -2.268 9.023 -1.939 1 83.81 384 GLU A C 1
ATOM 3095 O O . GLU A 1 384 ? -2.533 9.844 -1.06 1 83.81 384 GLU A O 1
ATOM 3100 N N . SER A 1 385 ? -2.324 9.438 -3.254 1 88.62 385 SER A N 1
ATOM 3101 C CA . SER A 1 385 ? -2.773 10.742 -3.742 1 88.62 385 SER A CA 1
ATOM 3102 C C . SER A 1 385 ? -4.215 11.016 -3.336 1 88.62 385 SER A C 1
ATOM 3104 O O . SER A 1 385 ? -4.582 12.156 -3.053 1 88.62 385 SER A O 1
ATOM 3106 N N . LYS A 1 386 ? -4.977 9.961 -3.217 1 86.12 386 LYS A N 1
ATOM 3107 C CA . LYS A 1 386 ? -6.375 10.094 -2.814 1 86.12 386 LYS A CA 1
ATOM 3108 C C . LYS A 1 386 ? -6.488 10.648 -1.4 1 86.12 386 LYS A C 1
ATOM 3110 O O . LYS A 1 386 ? -7.352 11.492 -1.128 1 86.12 386 LYS A O 1
ATOM 3115 N N . PHE A 1 387 ? -5.688 10.234 -0.596 1 87 387 PHE A N 1
ATOM 3116 C CA . PHE A 1 387 ? -5.711 10.633 0.806 1 87 387 PHE A CA 1
ATOM 3117 C C . PHE A 1 387 ? -5.402 12.117 0.95 1 87 387 PHE A C 1
ATOM 3119 O O . PHE A 1 387 ? -6.129 12.844 1.632 1 87 387 PHE A O 1
ATOM 3126 N N . ILE A 1 388 ? -4.336 12.539 0.354 1 90.94 388 ILE A N 1
ATOM 3127 C CA . ILE A 1 388 ? -3.934 13.938 0.481 1 90.94 388 ILE A CA 1
ATOM 3128 C C . ILE A 1 388 ? -4.949 14.828 -0.225 1 90.94 388 ILE A C 1
ATOM 3130 O O . ILE A 1 388 ? -5.266 15.922 0.256 1 90.94 388 ILE A O 1
ATOM 3134 N N . PHE A 1 389 ? -5.484 14.391 -1.367 1 91.69 389 PHE A N 1
ATOM 3135 C CA . PHE A 1 389 ? -6.531 15.141 -2.051 1 91.69 389 PHE A CA 1
ATOM 3136 C C . PHE A 1 389 ? -7.723 15.375 -1.126 1 91.69 389 PHE A C 1
ATOM 3138 O O . PHE A 1 389 ? -8.258 16.484 -1.068 1 91.69 389 PHE A O 1
ATOM 3145 N N . ALA A 1 390 ? -8.141 14.328 -0.476 1 88.06 390 ALA A N 1
ATOM 3146 C CA . ALA A 1 390 ? -9.273 14.438 0.447 1 88.06 390 ALA A CA 1
ATOM 3147 C C . ALA A 1 390 ? -8.969 15.43 1.569 1 88.06 390 ALA A C 1
ATOM 3149 O O . ALA A 1 390 ? -9.844 16.172 1.998 1 88.06 390 ALA A O 1
ATOM 3150 N N . GLU A 1 391 ? -7.758 15.43 2.029 1 89.88 391 GLU A N 1
ATOM 3151 C CA . GLU A 1 391 ? -7.371 16.328 3.115 1 89.88 391 GLU A CA 1
ATOM 3152 C C . GLU A 1 391 ? -7.492 17.797 2.691 1 89.88 391 GLU A C 1
ATOM 3154 O O . GLU A 1 391 ? -7.867 18.641 3.494 1 89.88 391 GLU A O 1
ATOM 3159 N N . VAL A 1 392 ? -7.191 18.031 1.409 1 92.38 392 VAL A N 1
ATOM 3160 C CA . VAL A 1 392 ? -7.094 19.438 1.021 1 92.38 392 VAL A CA 1
ATOM 3161 C C . VAL A 1 392 ? -8.375 19.875 0.314 1 92.38 392 VAL A C 1
ATOM 3163 O O . VAL A 1 392 ? -8.539 21.047 -0.035 1 92.38 392 VAL A O 1
ATOM 3166 N N . ASN A 1 393 ? -9.352 18.953 0.079 1 90 393 ASN A N 1
ATOM 3167 C CA . ASN A 1 393 ? -10.586 19.297 -0.612 1 90 393 ASN A CA 1
ATOM 3168 C C . ASN A 1 393 ? -11.812 18.812 0.163 1 90 393 ASN A C 1
ATOM 3170 O O . ASN A 1 393 ? -12.883 18.609 -0.416 1 90 393 ASN A O 1
ATOM 3174 N N . ALA A 1 394 ? -11.742 18.688 1.345 1 88.19 394 ALA A N 1
ATOM 3175 C CA . ALA A 1 394 ? -12.805 18.109 2.154 1 88.19 394 ALA A CA 1
ATOM 3176 C C . ALA A 1 394 ? -14.039 19.016 2.164 1 88.19 394 ALA A C 1
ATOM 3178 O O . ALA A 1 394 ? -13.914 20.234 2.215 1 88.19 394 ALA A O 1
ATOM 3179 N N . ASP A 1 395 ? -15.203 18.375 2.111 1 89.12 395 ASP A N 1
ATOM 3180 C CA . ASP A 1 395 ? -16.5 19.016 2.352 1 89.12 395 ASP A CA 1
ATOM 3181 C C . ASP A 1 395 ? -17.062 18.609 3.711 1 89.12 395 ASP A C 1
ATOM 3183 O O . ASP A 1 395 ? -16.641 17.594 4.285 1 89.12 395 ASP A O 1
ATOM 3187 N N . ARG A 1 396 ? -17.953 19.406 4.164 1 90.5 396 ARG A N 1
ATOM 3188 C CA . ARG A 1 396 ? -18.656 19.094 5.406 1 90.5 396 ARG A CA 1
ATOM 3189 C C . ARG A 1 396 ? -20.156 19.172 5.223 1 90.5 396 ARG A C 1
ATOM 3191 O O . ARG A 1 396 ? -20.672 20.141 4.68 1 90.5 396 ARG A O 1
ATOM 3198 N N . ILE A 1 397 ? -20.781 18.109 5.672 1 92.06 397 ILE A N 1
ATOM 3199 C CA . ILE A 1 397 ? -22.25 18.078 5.648 1 92.06 397 ILE A CA 1
ATOM 3200 C C . ILE A 1 397 ? -22.781 18.281 7.062 1 92.06 397 ILE A C 1
ATOM 3202 O O . ILE A 1 397 ? -22.359 17.609 8 1 92.06 397 ILE A O 1
ATOM 3206 N N . ASN A 1 398 ? -23.703 19.219 7.137 1 93.31 398 ASN A N 1
ATOM 3207 C CA . ASN A 1 398 ? -24.391 19.438 8.398 1 93.31 398 ASN A CA 1
ATOM 3208 C C . ASN A 1 398 ? -25.734 18.703 8.438 1 93.31 398 ASN A C 1
ATOM 3210 O O . ASN A 1 398 ? -26.547 18.859 7.531 1 93.31 398 ASN A O 1
ATOM 3214 N N . TRP A 1 399 ? -25.828 17.906 9.477 1 94.06 399 TRP A N 1
ATOM 3215 C CA . TRP A 1 399 ? -27.031 17.094 9.648 1 94.06 399 TRP A CA 1
ATOM 3216 C C . TRP A 1 399 ? -27.844 17.547 10.859 1 94.06 399 TRP A C 1
ATOM 3218 O O . TRP A 1 399 ? -27.281 17.875 11.906 1 94.06 399 TRP A O 1
ATOM 3228 N N . GLU A 1 400 ? -29.156 17.656 10.68 1 93.88 400 GLU A N 1
ATOM 3229 C CA . GLU A 1 400 ? -30.047 17.766 11.836 1 93.88 400 GLU A CA 1
ATOM 3230 C C . GLU A 1 400 ? -30.453 16.406 12.359 1 93.88 400 GLU A C 1
ATOM 3232 O O . GLU A 1 400 ? -30.828 15.523 11.578 1 93.88 400 GLU A O 1
ATOM 3237 N N . VAL A 1 401 ? -30.344 16.266 13.617 1 94.69 401 VAL A N 1
ATOM 3238 C CA . VAL A 1 401 ? -30.703 15.008 14.266 1 94.69 401 VAL A CA 1
ATOM 3239 C C . VAL A 1 401 ? -31.906 15.219 15.172 1 94.69 401 VAL A C 1
ATOM 3241 O O . VAL A 1 401 ? -31.844 16.016 16.109 1 94.69 401 VAL A O 1
ATOM 3244 N N . ASP A 1 402 ? -32.938 14.461 14.945 1 92.38 402 ASP A N 1
ATOM 3245 C CA . ASP A 1 402 ? -34.125 14.633 15.789 1 92.38 402 ASP A CA 1
ATOM 3246 C C . ASP A 1 402 ? -34.062 13.711 17 1 92.38 402 ASP A C 1
ATOM 3248 O O . ASP A 1 402 ? -33.062 13.023 17.219 1 92.38 402 ASP A O 1
ATOM 3252 N N . ASN A 1 403 ? -35.062 13.758 17.828 1 89.12 403 ASN A N 1
ATOM 3253 C CA . ASN A 1 403 ? -35.094 13.047 19.094 1 89.12 403 ASN A CA 1
ATOM 3254 C C . ASN A 1 403 ? -35.156 11.531 18.906 1 89.12 403 ASN A C 1
ATOM 3256 O O . ASN A 1 403 ? -34.781 10.773 19.797 1 89.12 403 ASN A O 1
ATOM 3260 N N . GLU A 1 404 ? -35.594 11.141 17.672 1 87.31 404 GLU A N 1
ATOM 3261 C CA . GLU A 1 404 ? -35.688 9.711 17.391 1 87.31 404 GLU A CA 1
ATOM 3262 C C . GLU A 1 404 ? -34.406 9.195 16.703 1 87.31 404 GLU A C 1
ATOM 3264 O O . GLU A 1 404 ? -34.312 8 16.422 1 87.31 404 GLU A O 1
ATOM 3269 N N . GLY A 1 405 ? -33.5 10.086 16.453 1 87.75 405 GLY A N 1
ATOM 3270 C CA . GLY A 1 405 ? -32.25 9.695 15.852 1 87.75 405 GLY A CA 1
ATOM 3271 C C . GLY A 1 405 ? -32.219 9.812 14.336 1 87.75 405 GLY A C 1
ATOM 3272 O O . GLY A 1 405 ? -31.234 9.484 13.688 1 87.75 405 GLY A O 1
ATOM 3273 N N . ASN A 1 406 ? -33.312 10.289 13.766 1 91.12 406 ASN A N 1
ATOM 3274 C CA . ASN A 1 406 ? -33.344 10.516 12.32 1 91.12 406 ASN A CA 1
ATOM 3275 C C . ASN A 1 406 ? -32.469 11.703 11.938 1 91.12 406 ASN A C 1
ATOM 3277 O O . ASN A 1 406 ? -32.406 12.703 12.656 1 91.12 406 ASN A O 1
ATOM 3281 N N . MET A 1 407 ? -31.766 11.555 10.836 1 93.31 407 MET A N 1
ATOM 3282 C CA . MET A 1 407 ? -30.844 12.594 10.375 1 93.31 407 MET A CA 1
ATOM 3283 C C . MET A 1 407 ? -31.266 13.133 9.016 1 93.31 407 MET A C 1
ATOM 3285 O O . MET A 1 407 ? -31.609 12.367 8.117 1 93.31 407 MET A O 1
ATOM 3289 N N . VAL A 1 408 ? -31.281 14.398 8.914 1 92.25 408 VAL A N 1
ATOM 3290 C CA . VAL A 1 408 ? -31.594 15.055 7.652 1 92.25 408 VAL A CA 1
ATOM 3291 C C . VAL A 1 408 ? -30.5 16.078 7.324 1 92.25 408 VAL A C 1
ATOM 3293 O O . VAL A 1 408 ? -30.219 16.984 8.117 1 92.25 408 VAL A O 1
ATOM 3296 N N . PRO A 1 409 ? -29.844 15.867 6.176 1 93 409 PRO A N 1
ATOM 3297 C CA . PRO A 1 409 ? -28.859 16.891 5.809 1 93 409 PRO A CA 1
ATOM 3298 C C . PRO A 1 409 ? -29.484 18.219 5.438 1 93 409 PRO A C 1
ATOM 3300 O O . PRO A 1 409 ? -30.547 18.25 4.801 1 93 409 PRO A O 1
ATOM 3303 N N . PHE A 1 410 ? -28.828 19.422 5.84 1 92.19 410 PHE A N 1
ATOM 3304 C CA . PHE A 1 410 ? -29.5 20.688 5.551 1 92.19 410 PHE A CA 1
ATOM 3305 C C . PHE A 1 410 ? -28.516 21.688 4.969 1 92.19 410 PHE A C 1
ATOM 3307 O O . PHE A 1 410 ? -28.922 22.719 4.438 1 92.19 410 PHE A O 1
ATOM 3314 N N . GLN A 1 411 ? -27.234 21.391 5.09 1 91.62 411 GLN A N 1
ATOM 3315 C CA . GLN A 1 411 ? -26.219 22.328 4.59 1 91.62 411 GLN A CA 1
ATOM 3316 C C . GLN A 1 411 ? -24.938 21.594 4.234 1 91.62 411 GLN A C 1
ATOM 3318 O O . GLN A 1 411 ? -24.516 20.672 4.945 1 91.62 411 GLN A O 1
ATOM 3323 N N . MET A 1 412 ? -24.328 21.984 3.111 1 90.62 412 MET A N 1
ATOM 3324 C CA . MET A 1 412 ? -23.016 21.469 2.725 1 90.62 412 MET A CA 1
ATOM 3325 C C . MET A 1 412 ? -22 22.609 2.6 1 90.62 412 MET A C 1
ATOM 3327 O O . MET A 1 412 ? -22.234 23.578 1.866 1 90.62 412 MET A O 1
ATOM 3331 N N . ASP A 1 413 ? -20.984 22.531 3.426 1 90.25 413 ASP A N 1
ATOM 3332 C CA . ASP A 1 413 ? -19.859 23.438 3.275 1 90.25 413 ASP A CA 1
ATOM 3333 C C . ASP A 1 413 ? -18.797 22.844 2.342 1 90.25 413 ASP A C 1
ATOM 3335 O O . ASP A 1 413 ? -18.094 21.906 2.711 1 90.25 413 ASP A O 1
ATOM 3339 N N . LYS A 1 414 ? -18.625 23.469 1.213 1 87.62 414 LYS A N 1
ATOM 3340 C CA . LYS A 1 414 ? -17.75 22.891 0.204 1 87.62 414 LYS A CA 1
ATOM 3341 C C . LYS A 1 414 ? -16.297 23.344 0.405 1 87.62 414 LYS A C 1
ATOM 3343 O O . LYS A 1 414 ? -16.062 24.5 0.775 1 87.62 414 LYS A O 1
ATOM 3348 N N . GLN A 1 415 ? -15.375 22.484 0.176 1 86 415 GLN A N 1
ATOM 3349 C CA . GLN A 1 415 ? -13.938 22.703 0.13 1 86 415 GLN A CA 1
ATOM 3350 C C . GLN A 1 415 ? -13.461 23.484 1.354 1 86 415 GLN A C 1
ATOM 3352 O O . GLN A 1 415 ? -12.773 24.5 1.224 1 86 415 GLN A O 1
ATOM 3357 N N . ILE A 1 416 ? -13.812 22.969 2.486 1 88.81 416 ILE A N 1
ATOM 3358 C CA . ILE A 1 416 ? -13.43 23.641 3.729 1 88.81 416 ILE A CA 1
ATOM 3359 C C . ILE A 1 416 ? -12 23.25 4.102 1 88.81 416 ILE A C 1
ATOM 3361 O O . ILE A 1 416 ? -11.383 23.891 4.957 1 88.81 416 ILE A O 1
ATOM 3365 N N . GLY A 1 417 ? -11.531 22.172 3.453 1 88.81 417 GLY A N 1
ATOM 3366 C CA . GLY A 1 417 ? -10.195 21.703 3.787 1 88.81 417 GLY A CA 1
ATOM 3367 C C . GLY A 1 417 ? -9.109 22.312 2.922 1 88.81 417 GLY A C 1
ATOM 3368 O O . GLY A 1 417 ? -9.375 22.734 1.799 1 88.81 417 GLY A O 1
ATOM 3369 N N . GLY A 1 418 ? -7.852 22.234 3.496 1 92.19 418 GLY A N 1
ATOM 3370 C CA . GLY A 1 418 ? -6.676 22.625 2.738 1 92.19 418 GLY A CA 1
ATOM 3371 C C . GLY A 1 418 ? -6.598 24.125 2.502 1 92.19 418 GLY A C 1
ATOM 3372 O O . GLY A 1 418 ? -6.496 24.578 1.359 1 92.19 418 GLY A O 1
ATOM 3373 N N . LEU A 1 419 ? -6.621 24.875 3.602 1 94.44 419 LEU A N 1
ATOM 3374 C CA . LEU A 1 419 ? -6.52 26.328 3.488 1 94.44 419 LEU A CA 1
ATOM 3375 C C . LEU A 1 419 ? -5.098 26.797 3.783 1 94.44 419 LEU A C 1
ATOM 3377 O O . LEU A 1 419 ? -4.387 26.172 4.574 1 94.44 419 LEU A O 1
ATOM 3381 N N . ASN A 1 420 ? -4.738 27.812 3.061 1 96.44 420 ASN A N 1
ATOM 3382 C CA . ASN A 1 420 ? -3.459 28.469 3.309 1 96.44 420 ASN A CA 1
ATOM 3383 C C . ASN A 1 420 ? -2.328 27.453 3.459 1 96.44 420 ASN A C 1
ATOM 3385 O O . ASN A 1 420 ? -1.601 27.484 4.453 1 96.44 420 ASN A O 1
ATOM 3389 N N . ILE A 1 421 ? -2.252 26.609 2.471 1 97.75 421 ILE A N 1
ATOM 3390 C CA . ILE A 1 421 ? -1.156 25.641 2.531 1 97.75 421 ILE A CA 1
ATOM 3391 C C . ILE A 1 421 ? 0.181 26.375 2.494 1 97.75 421 ILE A C 1
ATOM 3393 O O . ILE A 1 421 ? 0.451 27.141 1.562 1 97.75 421 ILE A O 1
ATOM 3397 N N . SER A 1 422 ? 1.069 26.094 3.516 1 98.19 422 SER A N 1
ATOM 3398 C CA . SER A 1 422 ? 2.174 27 3.795 1 98.19 422 SER A CA 1
ATOM 3399 C C . SER A 1 422 ? 3.504 26.266 3.846 1 98.19 422 SER A C 1
ATOM 3401 O O . SER A 1 422 ? 3.562 25.109 4.281 1 98.19 422 SER A O 1
ATOM 3403 N N . THR A 1 423 ? 4.52 26.891 3.379 1 98.31 423 THR A N 1
ATOM 3404 C CA . THR A 1 423 ? 5.914 26.5 3.545 1 98.31 423 THR A CA 1
ATOM 3405 C C . THR A 1 423 ? 6.812 27.734 3.666 1 98.31 423 THR A C 1
ATOM 3407 O O . THR A 1 423 ? 6.324 28.859 3.662 1 98.31 423 THR A O 1
ATOM 3410 N N . LYS A 1 424 ? 8.062 27.469 3.916 1 98.25 424 LYS A N 1
ATOM 3411 C CA . LYS A 1 424 ? 9.016 28.578 3.998 1 98.25 424 LYS A CA 1
ATOM 3412 C C . LYS A 1 424 ? 9.414 29.062 2.607 1 98.25 424 LYS A C 1
ATOM 3414 O O . LYS A 1 424 ? 9.711 28.25 1.725 1 98.25 424 LYS A O 1
ATOM 3419 N N . SER A 1 425 ? 9.453 30.375 2.438 1 97.5 425 SER A N 1
ATOM 3420 C CA . SER A 1 425 ? 9.891 30.953 1.169 1 97.5 425 SER A CA 1
ATOM 3421 C C . SER A 1 425 ? 11.383 30.766 0.964 1 97.5 425 SER A C 1
ATOM 3423 O O . SER A 1 425 ? 12.164 30.859 1.914 1 97.5 425 SER A O 1
ATOM 3425 N N . VAL A 1 426 ? 11.758 30.578 -0.274 1 97.12 426 VAL A N 1
ATOM 3426 C CA . VAL A 1 426 ? 13.156 30.359 -0.624 1 97.12 426 VAL A CA 1
ATOM 3427 C C . VAL A 1 426 ? 13.977 31.594 -0.292 1 97.12 426 VAL A C 1
ATOM 3429 O O . VAL A 1 426 ? 13.578 32.719 -0.624 1 97.12 426 VAL A O 1
ATOM 3432 N N . SER A 1 427 ? 15.07 31.453 0.305 1 92.75 427 SER A N 1
ATOM 3433 C CA . SER A 1 427 ? 16.047 32.5 0.625 1 92.75 427 SER A CA 1
ATOM 3434 C C . SER A 1 427 ? 15.422 33.562 1.522 1 92.75 427 SER A C 1
ATOM 3436 O O . SER A 1 427 ? 15.758 34.75 1.408 1 92.75 427 SER A O 1
ATOM 3438 N N . SER A 1 428 ? 14.359 33.125 2.258 1 93.44 428 SER A N 1
ATOM 3439 C CA . SER A 1 428 ? 13.711 34.062 3.189 1 93.44 428 SER A CA 1
ATOM 3440 C C . SER A 1 428 ? 13.148 33.312 4.398 1 93.44 428 SER A C 1
ATOM 3442 O O . SER A 1 428 ? 13.172 32.062 4.441 1 93.44 428 SER A O 1
ATOM 3444 N N . ASP A 1 429 ? 12.789 34.031 5.406 1 93 429 ASP A N 1
ATOM 3445 C CA . ASP A 1 429 ? 12.141 33.438 6.566 1 93 429 ASP A CA 1
ATOM 3446 C C . ASP A 1 429 ? 10.633 33.656 6.535 1 93 429 ASP A C 1
ATOM 3448 O O . ASP A 1 429 ? 9.938 33.375 7.516 1 93 429 ASP A O 1
ATOM 3452 N N . GLU A 1 430 ? 10.18 34.031 5.406 1 96.31 430 GLU A N 1
ATOM 3453 C CA . GLU A 1 430 ? 8.758 34.375 5.27 1 96.31 430 GLU A CA 1
ATOM 3454 C C . GLU A 1 430 ? 7.949 33.156 4.852 1 96.31 430 GLU A C 1
ATOM 3456 O O . GLU A 1 430 ? 8.5 32.188 4.324 1 96.31 430 GLU A O 1
ATOM 3461 N N . ARG A 1 431 ? 6.648 33.25 5.16 1 97.44 431 ARG A N 1
ATOM 3462 C CA . ARG A 1 431 ? 5.703 32.219 4.75 1 97.44 431 ARG A CA 1
ATOM 3463 C C . ARG A 1 431 ? 5.383 32.344 3.264 1 97.44 431 ARG A C 1
ATOM 3465 O O . ARG A 1 431 ? 5.215 33.438 2.736 1 97.44 431 ARG A O 1
ATOM 3472 N N . GLU A 1 432 ? 5.391 31.219 2.605 1 98.06 432 GLU A N 1
ATOM 3473 C CA . GLU A 1 432 ? 4.906 31.125 1.231 1 98.06 432 GLU A CA 1
ATOM 3474 C C . GLU A 1 432 ? 3.623 30.297 1.155 1 98.06 432 GLU A C 1
ATOM 3476 O O . GLU A 1 432 ? 3.568 29.172 1.662 1 98.06 432 GLU A O 1
ATOM 3481 N N . ASP A 1 433 ? 2.594 30.922 0.614 1 97.94 433 ASP A N 1
ATOM 3482 C CA . ASP A 1 433 ? 1.345 30.203 0.382 1 97.94 433 ASP A CA 1
ATOM 3483 C C . ASP A 1 433 ? 1.402 29.406 -0.92 1 97.94 433 ASP A C 1
ATOM 3485 O O . ASP A 1 433 ? 1.474 29.984 -2.006 1 97.94 433 ASP A O 1
ATOM 3489 N N . ILE A 1 434 ? 1.34 28.094 -0.781 1 98.25 434 ILE A N 1
ATOM 3490 C CA . ILE A 1 434 ? 1.447 27.266 -1.979 1 98.25 434 ILE A CA 1
ATOM 3491 C C . ILE A 1 434 ? 0.125 26.547 -2.229 1 98.25 434 ILE A C 1
ATOM 3493 O O . ILE A 1 434 ? 0.107 25.438 -2.787 1 98.25 434 ILE A O 1
ATOM 3497 N N . THR A 1 435 ? -0.98 27.062 -1.786 1 97.5 435 THR A N 1
ATOM 3498 C CA . THR A 1 435 ? -2.297 26.453 -1.946 1 97.5 435 THR A CA 1
ATOM 3499 C C . THR A 1 435 ? -2.59 26.188 -3.418 1 97.5 435 THR A C 1
ATOM 3501 O O . THR A 1 435 ? -3.17 25.156 -3.76 1 97.5 435 THR A O 1
ATOM 3504 N N . ASN A 1 436 ? -2.174 27.062 -4.262 1 97.12 436 ASN A N 1
ATOM 3505 C CA . ASN A 1 436 ? -2.461 26.953 -5.688 1 97.12 436 ASN A CA 1
ATOM 3506 C C . ASN A 1 436 ? -1.743 25.766 -6.316 1 97.12 436 ASN A C 1
ATOM 3508 O O . ASN A 1 436 ? -2.051 25.359 -7.441 1 97.12 436 ASN A O 1
ATOM 3512 N N . THR A 1 437 ? -0.72 25.219 -5.641 1 97.94 437 THR A N 1
ATOM 3513 C CA . THR A 1 437 ? -0.043 24.047 -6.176 1 97.94 437 THR A CA 1
ATOM 3514 C C . THR A 1 437 ? -0.834 22.781 -5.867 1 97.94 437 THR A C 1
ATOM 3516 O O . THR A 1 437 ? -0.614 21.734 -6.484 1 97.94 437 THR A O 1
ATOM 3519 N N . TYR A 1 438 ? -1.77 22.844 -4.938 1 96.69 438 TYR A N 1
ATOM 3520 C CA . TYR A 1 438 ? -2.506 21.656 -4.504 1 96.69 438 TYR A CA 1
ATOM 3521 C C . TYR A 1 438 ? -3.936 21.688 -5.031 1 96.69 438 TYR A C 1
ATOM 3523 O O . TYR A 1 438 ? -4.562 20.641 -5.188 1 96.69 438 TYR A O 1
ATOM 3531 N N . LYS A 1 439 ? -4.449 22.844 -5.203 1 95 439 LYS A N 1
ATOM 3532 C CA . LYS A 1 439 ? -5.855 22.906 -5.598 1 95 439 LYS A CA 1
ATOM 3533 C C . LYS A 1 439 ? -6.16 24.203 -6.336 1 95 439 LYS A C 1
ATOM 3535 O O . LYS A 1 439 ? -5.41 25.172 -6.234 1 95 439 LYS A O 1
ATOM 3540 N N . TYR A 1 440 ? -7.258 24.25 -7.066 1 95.44 440 TYR A N 1
ATOM 3541 C CA . TYR A 1 440 ? -7.758 25.438 -7.754 1 95.44 440 TYR A CA 1
ATOM 3542 C C . TYR A 1 440 ? -8.664 26.25 -6.84 1 95.44 440 TYR A C 1
ATOM 3544 O O . TYR A 1 440 ? -9.211 25.719 -5.867 1 95.44 440 TYR A O 1
ATOM 3552 N N . PRO A 1 441 ? -8.766 27.484 -7.184 1 93.38 441 PRO A N 1
ATOM 3553 C CA . PRO A 1 441 ? -9.633 28.312 -6.344 1 93.38 441 PRO A CA 1
ATOM 3554 C C . PRO A 1 441 ? -11.062 27.781 -6.266 1 93.38 441 PRO A C 1
ATOM 3556 O O . PRO A 1 441 ? -11.609 27.312 -7.27 1 93.38 441 PRO A O 1
ATOM 3559 N N . HIS A 1 442 ? -11.508 27.906 -5.082 1 89.5 442 HIS A N 1
ATOM 3560 C CA . HIS A 1 442 ? -12.867 27.438 -4.855 1 89.5 442 HIS A CA 1
ATOM 3561 C C . HIS A 1 442 ? -13.852 28.141 -5.781 1 89.5 442 HIS A C 1
ATOM 3563 O O . HIS A 1 442 ? -13.781 29.359 -5.957 1 89.5 442 HIS A O 1
ATOM 3569 N N . GLY A 1 443 ? -14.781 27.344 -6.387 1 87.81 443 GLY A N 1
ATOM 3570 C CA . GLY A 1 443 ? -15.82 27.906 -7.234 1 87.81 443 GLY A CA 1
ATOM 3571 C C . GLY A 1 443 ? -15.391 28.047 -8.688 1 87.81 443 GLY A C 1
ATOM 3572 O O . GLY A 1 443 ? -16.219 28.266 -9.562 1 87.81 443 GLY A O 1
ATOM 3573 N N . SER A 1 444 ? -14.094 27.891 -8.953 1 93 444 SER A N 1
ATOM 3574 C CA . SER A 1 444 ? -13.617 27.984 -10.328 1 93 444 SER A CA 1
ATOM 3575 C C . SER A 1 444 ? -14.07 26.781 -11.156 1 93 444 SER A C 1
ATOM 3577 O O . SER A 1 444 ? -14.484 25.766 -10.602 1 93 444 SER A O 1
ATOM 3579 N N . SER A 1 445 ? -14.117 26.969 -12.461 1 93.75 445 SER A N 1
ATOM 3580 C CA . SER A 1 445 ? -14.492 25.891 -13.367 1 93.75 445 SER A CA 1
ATOM 3581 C C . SER A 1 445 ? -13.555 24.703 -13.219 1 93.75 445 SER A C 1
ATOM 3583 O O . SER A 1 445 ? -14 23.547 -13.211 1 93.75 445 SER A O 1
ATOM 3585 N N . ASP A 1 446 ? -12.289 25 -13.062 1 93.94 446 ASP A N 1
ATOM 3586 C CA . ASP A 1 446 ? -11.305 23.922 -12.906 1 93.94 446 ASP A CA 1
ATOM 3587 C C . ASP A 1 446 ? -11.547 23.141 -11.617 1 93.94 446 ASP A C 1
ATOM 3589 O O . ASP A 1 446 ? -11.461 21.922 -11.609 1 93.94 446 ASP A O 1
ATOM 3593 N N . SER A 1 447 ? -11.797 23.875 -10.617 1 93.06 447 SER A N 1
ATOM 3594 C CA . SER A 1 447 ? -12.055 23.219 -9.344 1 93.06 447 SER A CA 1
ATOM 3595 C C . SER A 1 447 ? -13.234 22.266 -9.438 1 93.06 447 SER A C 1
ATOM 3597 O O . SER A 1 447 ? -13.18 21.141 -8.93 1 93.06 447 SER A O 1
ATOM 3599 N N . LYS A 1 448 ? -14.273 22.672 -10.117 1 90.81 448 LYS A N 1
ATOM 3600 C CA . LYS A 1 448 ? -15.461 21.828 -10.273 1 90.81 448 LYS A CA 1
ATOM 3601 C C . LYS A 1 448 ? -15.141 20.578 -11.078 1 90.81 448 LYS A C 1
ATOM 3603 O O . LYS A 1 448 ? -15.547 19.469 -10.703 1 90.81 448 LYS A O 1
ATOM 3608 N N . LYS A 1 449 ? -14.469 20.797 -12.078 1 92.5 449 LYS A N 1
ATOM 3609 C CA . LYS A 1 449 ? -14.102 19.688 -12.938 1 92.5 449 LYS A CA 1
ATOM 3610 C C . LYS A 1 449 ? -13.258 18.656 -12.172 1 92.5 449 LYS A C 1
ATOM 3612 O O . LYS A 1 449 ? -13.484 17.453 -12.297 1 92.5 449 LYS A O 1
ATOM 3617 N N . ILE A 1 450 ? -12.32 19.141 -11.422 1 91.12 450 ILE A N 1
ATOM 3618 C CA . ILE A 1 450 ? -11.391 18.281 -10.711 1 91.12 450 ILE A CA 1
ATOM 3619 C C . ILE A 1 450 ? -12.133 17.531 -9.594 1 91.12 450 ILE A C 1
ATOM 3621 O O . ILE A 1 450 ? -11.875 16.359 -9.352 1 91.12 450 ILE A O 1
ATOM 3625 N N . VAL A 1 451 ? -12.984 18.188 -8.969 1 86.94 451 VAL A N 1
ATOM 3626 C CA . VAL A 1 451 ? -13.734 17.578 -7.879 1 86.94 451 VAL A CA 1
ATOM 3627 C C . VAL A 1 451 ? -14.641 16.484 -8.438 1 86.94 451 VAL A C 1
ATOM 3629 O O . VAL A 1 451 ? -14.789 15.414 -7.828 1 86.94 451 VAL A O 1
ATOM 3632 N N . GLU A 1 452 ? -15.203 16.734 -9.539 1 86.56 452 GLU A N 1
ATOM 3633 C CA . GLU A 1 452 ? -16.031 15.719 -10.195 1 86.56 452 GLU A CA 1
ATOM 3634 C C . GLU A 1 452 ? -15.195 14.508 -10.594 1 86.56 452 GLU A C 1
ATOM 3636 O O . GLU A 1 452 ? -15.609 13.367 -10.391 1 86.56 452 GLU A O 1
ATOM 3641 N N . LYS A 1 453 ? -14.086 14.789 -11.109 1 86.94 453 LYS A N 1
ATOM 3642 C CA . LYS A 1 453 ? -13.164 13.727 -11.484 1 86.94 453 LYS A CA 1
ATOM 3643 C C . LYS A 1 453 ? -12.742 12.914 -10.266 1 86.94 453 LYS A C 1
ATOM 3645 O O . LYS A 1 453 ? -12.75 11.68 -10.305 1 86.94 453 LYS A O 1
ATOM 3650 N N . ALA A 1 454 ? -12.422 13.586 -9.227 1 85.19 454 ALA A N 1
ATOM 3651 C CA . ALA A 1 454 ? -11.961 12.945 -8 1 85.19 454 ALA A CA 1
ATOM 3652 C C . ALA A 1 454 ? -13.078 12.133 -7.352 1 85.19 454 ALA A C 1
ATOM 3654 O O . ALA A 1 454 ? -12.82 11.086 -6.746 1 85.19 454 ALA A O 1
ATOM 3655 N N . SER A 1 455 ? -14.273 12.609 -7.457 1 82.81 455 SER A N 1
ATOM 3656 C CA . SER A 1 455 ? -15.398 11.898 -6.859 1 82.81 455 SER A CA 1
ATOM 3657 C C . SER A 1 455 ? -15.562 10.508 -7.461 1 82.81 455 SER A C 1
ATOM 3659 O O . SER A 1 455 ? -15.93 9.562 -6.758 1 82.81 455 SER A O 1
ATOM 3661 N N . LYS A 1 456 ? -15.281 10.352 -8.664 1 79.06 456 LYS A N 1
ATOM 3662 C CA . LYS A 1 456 ? -15.336 9.047 -9.32 1 79.06 456 LYS A CA 1
ATOM 3663 C C . LYS A 1 456 ? -14.266 8.109 -8.773 1 79.06 456 LYS A C 1
ATOM 3665 O O . LYS A 1 456 ? -14.492 6.902 -8.641 1 79.06 456 LYS A O 1
ATOM 3670 N N . SER A 1 457 ? -13.203 8.703 -8.43 1 79.44 457 SER A N 1
ATOM 3671 C CA . SER A 1 457 ? -12.07 7.922 -7.938 1 79.44 457 SER A CA 1
ATOM 3672 C C . SER A 1 457 ? -12.258 7.543 -6.469 1 79.44 457 SER A C 1
ATOM 3674 O O . SER A 1 457 ? -11.797 6.488 -6.031 1 79.44 457 SER A O 1
ATOM 3676 N N . THR A 1 458 ? -12.898 8.352 -5.77 1 75.88 458 THR A N 1
ATOM 3677 C CA . THR A 1 458 ? -13.039 8.117 -4.34 1 75.88 458 THR A CA 1
ATOM 3678 C C . THR A 1 458 ? -14.344 7.387 -4.039 1 75.88 458 THR A C 1
ATOM 3680 O O . THR A 1 458 ? -14.547 6.891 -2.93 1 75.88 458 THR A O 1
ATOM 3683 N N . PHE A 1 459 ? -15.25 7.367 -5.023 1 76.75 459 PHE A N 1
ATOM 3684 C CA . PHE A 1 459 ? -16.562 6.73 -4.902 1 76.75 459 PHE A CA 1
ATOM 3685 C C . PHE A 1 459 ? -17.375 7.383 -3.797 1 76.75 459 PHE A C 1
ATOM 3687 O O . PHE A 1 459 ? -18.062 6.691 -3.039 1 76.75 459 PHE A O 1
ATOM 3694 N N . ARG A 1 460 ? -17.141 8.625 -3.703 1 76.5 460 ARG A N 1
ATOM 3695 C CA . ARG A 1 460 ? -17.859 9.406 -2.707 1 76.5 460 ARG A CA 1
ATOM 3696 C C . ARG A 1 460 ? -19.328 9.555 -3.082 1 76.5 460 ARG A C 1
ATOM 3698 O O . ARG A 1 460 ? -19.656 9.758 -4.25 1 76.5 460 ARG A O 1
ATOM 3705 N N . CYS A 1 461 ? -20.203 9.242 -2.094 1 75 461 CYS A N 1
ATOM 3706 C CA . CYS A 1 461 ? -21.641 9.43 -2.252 1 75 461 CYS A CA 1
ATOM 3707 C C . CYS A 1 461 ? -22.172 10.469 -1.262 1 75 461 CYS A C 1
ATOM 3709 O O . CYS A 1 461 ? -22.219 10.203 -0.058 1 75 461 CYS A O 1
ATOM 3711 N N . ASP A 1 462 ? -22.531 11.602 -1.811 1 79.81 462 ASP A N 1
ATOM 3712 C CA . ASP A 1 462 ? -23.062 12.656 -0.955 1 79.81 462 ASP A CA 1
ATOM 3713 C C . ASP A 1 462 ? -24.578 12.602 -0.895 1 79.81 462 ASP A C 1
ATOM 3715 O O . ASP A 1 462 ? -25.234 12.273 -1.889 1 79.81 462 ASP A O 1
ATOM 3719 N N . PRO A 1 463 ? -25.062 12.883 0.262 1 85.12 463 PRO A N 1
ATOM 3720 C CA . PRO A 1 463 ? -26.516 12.945 0.356 1 85.12 463 PRO A CA 1
ATOM 3721 C C . PRO A 1 463 ? -27.109 14.125 -0.424 1 85.12 463 PRO A C 1
ATOM 3723 O O . PRO A 1 463 ? -26.422 15.125 -0.652 1 85.12 463 PRO A O 1
ATOM 3726 N N . LYS A 1 464 ? -28.359 13.914 -0.795 1 83.44 464 LYS A N 1
ATOM 3727 C CA . LYS A 1 464 ? -29.078 15.008 -1.431 1 83.44 464 LYS A CA 1
ATOM 3728 C C . LYS A 1 464 ? -29.672 15.961 -0.389 1 83.44 464 LYS A C 1
ATOM 3730 O O . LYS A 1 464 ? -30.328 15.516 0.553 1 83.44 464 LYS A O 1
ATOM 3735 N N . ILE A 1 465 ? -29.312 17.188 -0.551 1 88.12 465 ILE A N 1
ATOM 3736 C CA . ILE A 1 465 ? -29.859 18.203 0.337 1 88.12 465 ILE A CA 1
ATOM 3737 C C . ILE A 1 465 ? -31.047 18.875 -0.331 1 88.12 465 ILE A C 1
ATOM 3739 O O . ILE A 1 465 ? -30.906 19.5 -1.387 1 88.12 465 ILE A O 1
ATOM 3743 N N . THR A 1 466 ? -32.156 18.641 0.289 1 83.25 466 THR A N 1
ATOM 3744 C CA . THR A 1 466 ? -33.375 19.266 -0.237 1 83.25 466 THR A CA 1
ATOM 3745 C C . THR A 1 466 ? -33.531 20.688 0.281 1 83.25 466 THR A C 1
ATOM 3747 O O . THR A 1 466 ? -33.469 20.938 1.489 1 83.25 466 THR A O 1
ATOM 3750 N N . PRO A 1 467 ? -33.75 21.516 -0.714 1 80 467 PRO A N 1
ATOM 3751 C CA . PRO A 1 467 ? -33.969 22.891 -0.241 1 80 467 PRO A CA 1
ATOM 3752 C C . PRO A 1 467 ? -35.25 23.031 0.577 1 80 467 PRO A C 1
ATOM 3754 O O . PRO A 1 467 ? -36.281 22.438 0.233 1 80 467 PRO A O 1
ATOM 3757 N N . ILE A 1 468 ? -35.438 23.469 1.712 1 72.38 468 ILE A N 1
ATOM 3758 C CA . ILE A 1 468 ? -36.562 23.547 2.607 1 72.38 468 ILE A CA 1
ATOM 3759 C C . ILE A 1 468 ? -37.438 24.734 2.23 1 72.38 468 ILE A C 1
ATOM 3761 O O . ILE A 1 468 ? -38.656 24.672 2.352 1 72.38 468 ILE A O 1
ATOM 3765 N N . GLY A 1 469 ? -36.938 25.953 1.78 1 72.69 469 GLY A N 1
ATOM 3766 C CA . GLY A 1 469 ? -37.719 27.141 1.496 1 72.69 469 GLY A CA 1
ATOM 3767 C C . GLY A 1 469 ? -36.875 28.281 0.952 1 72.69 469 GLY A C 1
ATOM 3768 O O . GLY A 1 469 ? -35.875 28.062 0.284 1 72.69 469 GLY A O 1
ATOM 3769 N N . LYS A 1 470 ? -37.531 29.469 1.154 1 82.88 470 LYS A N 1
ATOM 3770 C CA . LYS A 1 470 ? -36.875 30.688 0.742 1 82.88 470 LYS A CA 1
ATOM 3771 C C . LYS A 1 470 ? -35.625 30.953 1.591 1 82.88 470 LYS A C 1
ATOM 3773 O O . LYS A 1 470 ? -35.688 30.828 2.816 1 82.88 470 LYS A O 1
ATOM 3778 N N . GLU A 1 471 ? -34.531 31.156 1.097 1 87.12 471 GLU A N 1
ATOM 3779 C CA . GLU A 1 471 ? -33.312 31.547 1.779 1 87.12 471 GLU A CA 1
ATOM 3780 C C . GLU A 1 471 ? -33.031 33.031 1.651 1 87.12 471 GLU A C 1
ATOM 3782 O O . GLU A 1 471 ? -32.156 33.469 0.886 1 87.12 471 GLU A O 1
ATOM 3787 N N . ASP A 1 472 ? -33.75 33.844 2.514 1 91 472 ASP A N 1
ATOM 3788 C CA . ASP A 1 472 ? -33.688 35.281 2.361 1 91 472 ASP A CA 1
ATOM 3789 C C . ASP A 1 472 ? -33.062 35.938 3.58 1 91 472 ASP A C 1
ATOM 3791 O O . ASP A 1 472 ? -33.281 37.125 3.84 1 91 472 ASP A O 1
ATOM 3795 N N . VAL A 1 473 ? -32.438 35.219 4.457 1 92.94 473 VAL A N 1
ATOM 3796 C CA . VAL A 1 473 ? -31.688 35.781 5.582 1 92.94 473 VAL A CA 1
ATOM 3797 C C . VAL A 1 473 ? -30.203 35.469 5.406 1 92.94 473 VAL A C 1
ATOM 3799 O O . VAL A 1 473 ? -29.828 34.312 5.156 1 92.94 473 VAL A O 1
ATOM 3802 N N . GLU A 1 474 ? -29.391 36.5 5.512 1 94 474 GLU A N 1
ATOM 3803 C CA . GLU A 1 474 ? -27.938 36.344 5.379 1 94 474 GLU A CA 1
ATOM 3804 C C . GLU A 1 474 ? -27.281 36.219 6.746 1 94 474 GLU A C 1
ATOM 3806 O O . GLU A 1 474 ? -27.547 37 7.648 1 94 474 GLU A O 1
ATOM 3811 N N . PHE A 1 475 ? -26.438 35.188 6.891 1 93.75 475 PHE A N 1
ATOM 3812 C CA . PHE A 1 475 ? -25.672 34.969 8.109 1 93.75 475 PHE A CA 1
ATOM 3813 C C . PHE A 1 475 ? -24.172 35.094 7.84 1 93.75 475 PHE A C 1
ATOM 3815 O O . PHE A 1 475 ? -23.672 34.562 6.852 1 93.75 475 PHE A O 1
ATOM 3822 N N . ARG A 1 476 ? -23.453 35.844 8.695 1 93.5 476 ARG A N 1
ATOM 3823 C CA . ARG A 1 476 ? -22 35.969 8.625 1 93.5 476 ARG A CA 1
ATOM 3824 C C . ARG A 1 476 ? -21.359 35.75 9.992 1 93.5 476 ARG A C 1
ATOM 3826 O O . ARG A 1 476 ? -21.578 36.531 10.914 1 93.5 476 ARG A O 1
ATOM 3833 N N . PHE A 1 477 ? -20.547 34.781 10.062 1 93.44 477 PHE A N 1
ATOM 3834 C CA . PHE A 1 477 ? -19.875 34.438 11.312 1 93.44 477 PHE A CA 1
ATOM 3835 C C . PHE A 1 477 ? -18.406 34.844 11.258 1 93.44 477 PHE A C 1
ATOM 3837 O O . PHE A 1 477 ? -17.703 34.531 10.305 1 93.44 477 PHE A O 1
ATOM 3844 N N . GLN A 1 478 ? -17.969 35.625 12.258 1 92.19 478 GLN A N 1
ATOM 3845 C CA . GLN A 1 478 ? -16.578 36.094 12.32 1 92.19 478 GLN A CA 1
ATOM 3846 C C . GLN A 1 478 ? -16.062 36.125 13.758 1 92.19 478 GLN A C 1
ATOM 3848 O O . GLN A 1 478 ? -16.859 36.156 14.703 1 92.19 478 GLN A O 1
ATOM 3853 N N . GLY A 1 479 ? -14.758 36 13.859 1 92.44 479 GLY A N 1
ATOM 3854 C CA . GLY A 1 479 ? -14.148 36.031 15.18 1 92.44 479 GLY A CA 1
ATOM 3855 C C . GLY A 1 479 ? -12.656 36.312 15.133 1 92.44 479 GLY A C 1
ATOM 3856 O O . GLY A 1 479 ? -12.055 36.312 14.062 1 92.44 479 GLY A O 1
ATOM 3857 N N . GLU A 1 480 ? -12.148 36.656 16.344 1 91.31 480 GLU A N 1
ATOM 3858 C CA . GLU A 1 480 ? -10.719 36.938 16.453 1 91.31 480 GLU A CA 1
ATOM 3859 C C . GLU A 1 480 ? -10.203 36.625 17.859 1 91.31 480 GLU A C 1
ATOM 3861 O O . GLU A 1 480 ? -10.961 36.656 18.828 1 91.31 480 GLU A O 1
ATOM 3866 N N . SER A 1 481 ? -9.008 36.281 17.906 1 91.5 481 SER A N 1
ATOM 3867 C CA . SER A 1 481 ? -8.258 36.219 19.156 1 91.5 481 SER A CA 1
ATOM 3868 C C . SER A 1 481 ? -7.469 37.5 19.406 1 91.5 481 SER A C 1
ATOM 3870 O O . SER A 1 481 ? -6.699 37.938 18.547 1 91.5 481 SER A O 1
ATOM 3872 N N . GLN A 1 482 ? -7.555 38 20.594 1 92.31 482 GLN A N 1
ATOM 3873 C CA . GLN A 1 482 ? -6.887 39.25 20.953 1 92.31 482 GLN A CA 1
ATOM 3874 C C . GLN A 1 482 ? -5.539 39 21.609 1 92.31 482 GLN A C 1
ATOM 3876 O O . GLN A 1 482 ? -5.273 37.875 22.078 1 92.31 482 GLN A O 1
ATOM 3881 N N . LYS A 1 483 ? -4.746 40 21.75 1 92.31 483 LYS A N 1
ATOM 3882 C CA . LYS A 1 483 ? -3.418 39.906 22.359 1 92.31 483 LYS A CA 1
ATOM 3883 C C . LYS A 1 483 ? -3.514 39.531 23.828 1 92.31 483 LYS A C 1
ATOM 3885 O O . LYS A 1 483 ? -2.627 38.844 24.359 1 92.31 483 LYS A O 1
ATOM 3890 N N . SER A 1 484 ? -4.566 39.969 24.406 1 93.06 484 SER A N 1
ATOM 3891 C CA . SER A 1 484 ? -4.773 39.656 25.812 1 93.06 484 SER A CA 1
ATOM 3892 C C . SER A 1 484 ? -5.102 38.188 26.016 1 93.06 484 SER A C 1
ATOM 3894 O O . SER A 1 484 ? -5.07 37.688 27.156 1 93.06 484 SER A O 1
ATOM 3896 N N . GLY A 1 485 ? -5.406 37.562 24.906 1 93.12 485 GLY A N 1
ATOM 3897 C CA . GLY A 1 485 ? -5.824 36.156 24.984 1 93.12 485 GLY A CA 1
ATOM 3898 C C . GLY A 1 485 ? -7.332 35.969 24.906 1 93.12 485 GLY A C 1
ATOM 3899 O O . GLY A 1 485 ? -7.824 34.875 24.766 1 93.12 485 GLY A O 1
ATOM 3900 N N . ASP A 1 486 ? -8.07 37.031 25 1 94.88 486 ASP A N 1
ATOM 3901 C CA . ASP A 1 486 ? -9.523 36.969 24.906 1 94.88 486 ASP A CA 1
ATOM 3902 C C . ASP A 1 486 ? -9.953 36.594 23.484 1 94.88 486 ASP A C 1
ATOM 3904 O O . ASP A 1 486 ? -9.258 36.906 22.516 1 94.88 486 ASP A O 1
ATOM 3908 N N . ILE A 1 487 ? -11.039 35.844 23.375 1 95 487 ILE A N 1
ATOM 3909 C CA . ILE A 1 487 ? -11.625 35.469 22.094 1 95 487 ILE A CA 1
ATOM 3910 C C . ILE A 1 487 ? -12.984 36.156 21.938 1 95 487 ILE A C 1
ATOM 3912 O O . ILE A 1 487 ? -13.852 36.031 22.797 1 95 487 ILE A O 1
ATOM 3916 N N . LYS A 1 488 ? -13.109 36.875 20.891 1 95.88 488 LYS A N 1
ATOM 3917 C CA . LYS A 1 488 ? -14.359 37.562 20.578 1 95.88 488 LYS A CA 1
ATOM 3918 C C . LYS A 1 488 ? -14.945 37.031 19.266 1 95.88 488 LYS A C 1
ATOM 3920 O O . LYS A 1 488 ? -14.266 37.031 18.25 1 95.88 488 LYS A O 1
ATOM 3925 N N . VAL A 1 489 ? -16.234 36.594 19.281 1 96 489 VAL A N 1
ATOM 3926 C CA . VAL A 1 489 ? -16.906 36.125 18.078 1 96 489 VAL A CA 1
ATOM 3927 C C . VAL A 1 489 ? -18.219 36.844 17.875 1 96 489 VAL A C 1
ATOM 3929 O O . VAL A 1 489 ? -18.844 37.281 18.859 1 96 489 VAL A O 1
ATOM 3932 N N . THR A 1 490 ? -18.609 37.031 16.641 1 95.38 490 THR A N 1
ATOM 3933 C CA . THR A 1 490 ? -19.844 37.719 16.297 1 95.38 490 THR A CA 1
ATOM 3934 C C . THR A 1 490 ? -20.562 37 15.148 1 95.38 490 THR A C 1
ATOM 3936 O O . THR A 1 490 ? -19.922 36.625 14.164 1 95.38 490 THR A O 1
ATOM 3939 N N . LEU A 1 491 ? -21.828 36.75 15.297 1 95.12 491 LEU A N 1
ATOM 3940 C CA . LEU A 1 491 ? -22.719 36.312 14.211 1 95.12 491 LEU A CA 1
ATOM 3941 C C . LEU A 1 491 ? -23.594 37.469 13.742 1 95.12 491 LEU A C 1
ATOM 3943 O O . LEU A 1 491 ? -24.453 37.969 14.492 1 95.12 491 LEU A O 1
ATOM 3947 N N . LYS A 1 492 ? -23.359 37.906 12.523 1 94.69 492 LYS A N 1
ATOM 3948 C CA . LYS A 1 492 ? -24.172 38.969 11.922 1 94.69 492 LYS A CA 1
ATOM 3949 C C . LYS A 1 492 ? -25.344 38.375 11.133 1 94.69 492 LYS A C 1
ATOM 3951 O O . LYS A 1 492 ? -25.172 37.438 10.383 1 94.69 492 LYS A O 1
ATOM 3956 N N . ILE A 1 493 ? -26.531 38.969 11.336 1 94.5 493 ILE A N 1
ATOM 3957 C CA . ILE A 1 493 ? -27.75 38.469 10.695 1 94.5 493 ILE A CA 1
ATOM 3958 C C . ILE A 1 493 ? -28.438 39.625 9.984 1 94.5 493 ILE A C 1
ATOM 3960 O O . ILE A 1 493 ? -28.688 40.688 10.578 1 94.5 493 ILE A O 1
ATOM 3964 N N . LYS A 1 494 ? -28.719 39.406 8.727 1 93.88 494 LYS A N 1
ATOM 3965 C CA . LYS A 1 494 ? -29.406 40.406 7.93 1 93.88 494 LYS A CA 1
ATOM 3966 C C . LYS A 1 494 ? -30.594 39.844 7.191 1 93.88 494 LYS A C 1
ATOM 3968 O O . LYS A 1 494 ? -30.453 38.844 6.445 1 93.88 494 LYS A O 1
ATOM 3973 N N . ASN A 1 495 ? -31.75 40.375 7.383 1 93.38 495 ASN A N 1
ATOM 3974 C CA . ASN A 1 495 ? -32.938 39.969 6.664 1 93.38 495 ASN A CA 1
ATOM 3975 C C . ASN A 1 495 ? -33.062 40.688 5.32 1 93.38 495 ASN A C 1
ATOM 3977 O O . ASN A 1 495 ? -33.219 41.906 5.273 1 93.38 495 ASN A O 1
ATOM 3981 N N . ASP A 1 496 ? -33.062 40.031 4.293 1 90.06 496 ASP A N 1
ATOM 3982 C CA . ASP A 1 496 ? -33.125 40.625 2.957 1 90.06 496 ASP A CA 1
ATOM 3983 C C . ASP A 1 496 ? -34.531 40.594 2.4 1 90.06 496 ASP A C 1
ATOM 3985 O O . ASP A 1 496 ? -34.75 40.906 1.233 1 90.06 496 ASP A O 1
ATOM 3989 N N . SER A 1 497 ? -35.469 40.156 3.225 1 88.31 497 SER A N 1
ATOM 3990 C CA . SER A 1 497 ? -36.844 40.094 2.77 1 88.31 497 SER A CA 1
ATOM 3991 C C . SER A 1 497 ? -37.656 41.281 3.264 1 88.31 497 SER A C 1
ATOM 3993 O O . SER A 1 497 ? -37.188 42 4.152 1 88.31 497 SER A O 1
ATOM 3995 N N . SER A 1 498 ? -38.875 41.5 2.645 1 87.88 498 SER A N 1
ATOM 3996 C CA . SER A 1 498 ? -39.781 42.531 3.064 1 87.88 498 SER A CA 1
ATOM 3997 C C . SER A 1 498 ? -40.656 42.094 4.246 1 87.88 498 SER A C 1
ATOM 3999 O O . SER A 1 498 ? -41.25 42.938 4.926 1 87.88 498 SER A O 1
ATOM 4001 N N . GLU A 1 499 ? -40.594 40.875 4.492 1 90.06 499 GLU A N 1
ATOM 4002 C CA . GLU A 1 499 ? -41.375 40.344 5.594 1 90.06 499 GLU A CA 1
ATOM 4003 C C . GLU A 1 499 ? -40.531 40.188 6.863 1 90.06 499 GLU A C 1
ATOM 4005 O O . GLU A 1 499 ? -39.312 40.031 6.793 1 90.06 499 GLU A O 1
ATOM 4010 N N . GLY A 1 500 ? -41.219 40.344 7.961 1 89.81 500 GLY A N 1
ATOM 4011 C CA . GLY A 1 500 ? -40.531 40.125 9.227 1 89.81 500 GLY A CA 1
ATOM 4012 C C . GLY A 1 500 ? -40.094 38.688 9.422 1 89.81 500 GLY A C 1
ATOM 4013 O O . GLY A 1 500 ? -40.812 37.75 9.031 1 89.81 500 GLY A O 1
ATOM 4014 N N . ARG A 1 501 ? -38.875 38.562 9.969 1 93.5 501 ARG A N 1
ATOM 4015 C CA . ARG A 1 501 ? -38.312 37.25 10.273 1 93.5 501 ARG A CA 1
ATOM 4016 C C . ARG A 1 501 ? -37.844 37.188 11.719 1 93.5 501 ARG A C 1
ATOM 4018 O O . ARG A 1 501 ? -37.406 38.188 12.289 1 93.5 501 ARG A O 1
ATOM 4025 N N . VAL A 1 502 ? -38.062 36 12.352 1 94.31 502 VAL A N 1
ATOM 4026 C CA . VAL A 1 502 ? -37.531 35.719 13.672 1 94.31 502 VAL A CA 1
ATOM 4027 C C . VAL A 1 502 ? -36.5 34.594 13.562 1 94.31 502 VAL A C 1
ATOM 4029 O O . VAL A 1 502 ? -36.75 33.531 12.969 1 94.31 502 VAL A O 1
ATOM 4032 N N . ALA A 1 503 ? -35.25 34.875 14.117 1 93.38 503 ALA A N 1
ATOM 4033 C CA . ALA A 1 503 ? -34.188 33.875 14.07 1 93.38 503 ALA A CA 1
ATOM 4034 C C . ALA A 1 503 ? -33.875 33.344 15.461 1 93.38 503 ALA A C 1
ATOM 4036 O O . ALA A 1 503 ? -33.75 34.125 16.422 1 93.38 503 ALA A O 1
ATOM 4037 N N . ASP A 1 504 ? -33.875 32.031 15.617 1 94.19 504 ASP A N 1
ATOM 4038 C CA . ASP A 1 504 ? -33.312 31.375 16.812 1 94.19 504 ASP A CA 1
ATOM 4039 C C . ASP A 1 504 ? -31.828 31.078 16.641 1 94.19 504 ASP A C 1
ATOM 4041 O O . ASP A 1 504 ? -31.438 30.312 15.766 1 94.19 504 ASP A O 1
ATOM 4045 N N . VAL A 1 505 ? -31 31.734 17.516 1 94.19 505 VAL A N 1
ATOM 4046 C CA . VAL A 1 505 ? -29.562 31.641 17.391 1 94.19 505 VAL A CA 1
ATOM 4047 C C . VAL A 1 505 ? -28.984 30.922 18.609 1 94.19 505 VAL A C 1
ATOM 4049 O O . VAL A 1 505 ? -29.469 31.094 19.719 1 94.19 505 VAL A O 1
ATOM 4052 N N . TYR A 1 506 ? -28.031 30.047 18.344 1 95 506 TYR A N 1
ATOM 4053 C CA . TYR A 1 506 ? -27.266 29.391 19.391 1 95 506 TYR A CA 1
ATOM 4054 C C . TYR A 1 506 ? -25.766 29.438 19.078 1 95 506 TYR A C 1
ATOM 4056 O O . TYR A 1 506 ? -25.344 29.062 17.984 1 95 506 TYR A O 1
ATOM 4064 N N . ILE A 1 507 ? -24.938 29.969 20.047 1 95.44 507 ILE A N 1
ATOM 4065 C CA . ILE A 1 507 ? -23.484 29.969 19.938 1 95.44 507 ILE A CA 1
ATOM 4066 C C . ILE A 1 507 ? -22.859 29.328 21.172 1 95.44 507 ILE A C 1
ATOM 4068 O O . ILE A 1 507 ? -23.266 29.625 22.312 1 95.44 507 ILE A O 1
ATOM 4072 N N . CYS A 1 508 ? -21.984 28.422 20.922 1 94.81 508 CYS A N 1
ATOM 4073 C CA . CYS A 1 508 ? -21.266 27.875 22.062 1 94.81 508 CYS A CA 1
ATOM 4074 C C . CYS A 1 508 ? -19.781 27.781 21.781 1 94.81 508 CYS A C 1
ATOM 4076 O O . CYS A 1 508 ? -19.359 27.703 20.625 1 94.81 508 CYS A O 1
ATOM 4078 N N . MET A 1 509 ? -18.969 27.891 22.828 1 94.19 509 MET A N 1
ATOM 4079 C CA . MET A 1 509 ? -17.516 27.797 22.781 1 94.19 509 MET A CA 1
ATOM 4080 C C . MET A 1 509 ? -17.016 26.594 23.594 1 94.19 509 MET A C 1
ATOM 4082 O O . MET A 1 509 ? -17.375 26.438 24.75 1 94.19 509 MET A O 1
ATOM 4086 N N . VAL A 1 510 ? -16.25 25.812 22.859 1 92 510 VAL A N 1
ATOM 4087 C CA . VAL A 1 510 ? -15.797 24.547 23.438 1 92 510 VAL A CA 1
ATOM 4088 C C . VAL A 1 510 ? -14.273 24.469 23.406 1 92 510 VAL A C 1
ATOM 4090 O O . VAL A 1 510 ? -13.656 24.609 22.344 1 92 510 VAL A O 1
ATOM 4093 N N . GLN A 1 511 ? -13.711 24.234 24.625 1 89.31 511 GLN A N 1
ATOM 4094 C CA . GLN A 1 511 ? -12.281 23.922 24.641 1 89.31 511 GLN A CA 1
ATOM 4095 C C . GLN A 1 511 ? -12 22.625 23.891 1 89.31 511 GLN A C 1
ATOM 4097 O O . GLN A 1 511 ? -12.773 21.672 23.984 1 89.31 511 GLN A O 1
ATOM 4102 N N . SER A 1 512 ? -10.969 22.688 23.062 1 83.69 512 SER A N 1
ATOM 4103 C CA . SER A 1 512 ? -10.672 21.516 22.266 1 83.69 512 SER A CA 1
ATOM 4104 C C . SER A 1 512 ? -9.164 21.312 22.109 1 83.69 512 SER A C 1
ATOM 4106 O O . SER A 1 512 ? -8.391 22.234 22.328 1 83.69 512 SER A O 1
ATOM 4108 N N . PHE A 1 513 ? -8.836 20.094 21.766 1 78 513 PHE A N 1
ATOM 4109 C CA . PHE A 1 513 ? -7.473 19.812 21.312 1 78 513 PHE A CA 1
ATOM 4110 C C . PHE A 1 513 ? -7.273 20.281 19.875 1 78 513 PHE A C 1
ATOM 4112 O O . PHE A 1 513 ? -8.242 20.484 19.141 1 78 513 PHE A O 1
ATOM 4119 N N . TYR A 1 514 ? -6.008 20.422 19.562 1 73.31 514 TYR A N 1
ATOM 4120 C CA . TYR A 1 514 ? -5.684 20.828 18.203 1 73.31 514 TYR A CA 1
ATOM 4121 C C . TYR A 1 514 ? -6.191 19.812 17.203 1 73.31 514 TYR A C 1
ATOM 4123 O O . TYR A 1 514 ? -6.348 20.109 16.016 1 73.31 514 TYR A O 1
ATOM 4131 N N . THR A 1 515 ? -6.566 18.578 17.609 1 72.44 515 THR A N 1
ATOM 4132 C CA . THR A 1 515 ? -7.109 17.531 16.766 1 72.44 515 THR A CA 1
ATOM 4133 C C . THR A 1 515 ? -8.609 17.734 16.531 1 72.44 515 THR A C 1
ATOM 4135 O O . THR A 1 515 ? -9.227 17.016 15.75 1 72.44 515 THR A O 1
ATOM 4138 N N . GLY A 1 516 ? -9.133 18.672 17.203 1 72.06 516 GLY A N 1
ATOM 4139 C CA . GLY A 1 516 ? -10.562 18.922 17.062 1 72.06 516 GLY A CA 1
ATOM 4140 C C . GLY A 1 516 ? -11.406 18.188 18.094 1 72.06 516 GLY A C 1
ATOM 4141 O O . GLY A 1 516 ? -12.617 18.406 18.172 1 72.06 516 GLY A O 1
ATOM 4142 N N . VAL A 1 517 ? -10.742 17.406 18.844 1 74.56 517 VAL A N 1
ATOM 4143 C CA . VAL A 1 517 ? -11.461 16.672 19.875 1 74.56 517 VAL A CA 1
ATOM 4144 C C . VAL A 1 517 ? -11.922 17.625 20.969 1 74.56 517 VAL A C 1
ATOM 4146 O O . VAL A 1 517 ? -11.117 18.359 21.547 1 74.56 517 VAL A O 1
ATOM 4149 N N . PRO A 1 518 ? -13.211 17.562 21.25 1 80.62 518 PRO A N 1
ATOM 4150 C CA . PRO A 1 518 ? -13.75 18.5 22.234 1 80.62 518 PRO A CA 1
ATOM 4151 C C . PRO A 1 518 ? -13.391 18.125 23.672 1 80.62 518 PRO A C 1
ATOM 4153 O O . PRO A 1 518 ? -13.242 16.938 23.984 1 80.62 518 PRO A O 1
ATOM 4156 N N . LEU A 1 519 ? -13.242 19.109 24.469 1 82.19 519 LEU A N 1
ATOM 4157 C CA . LEU A 1 519 ? -13.055 18.953 25.906 1 82.19 519 LEU A CA 1
ATOM 4158 C C . LEU A 1 519 ? -14.273 19.469 26.672 1 82.19 519 LEU A C 1
ATOM 4160 O O . LEU A 1 519 ? -15.344 18.875 26.609 1 82.19 519 LEU A O 1
ATOM 4164 N N . ASN A 1 520 ? -14.18 20.688 27.172 1 84.69 520 ASN A N 1
ATOM 4165 C CA . ASN A 1 520 ? -15.273 21.234 27.969 1 84.69 520 ASN A CA 1
ATOM 4166 C C . ASN A 1 520 ? -15.906 22.453 27.297 1 84.69 520 ASN A C 1
ATOM 4168 O O . ASN A 1 520 ? -15.203 23.281 26.719 1 84.69 520 ASN A O 1
ATOM 4172 N N . MET A 1 521 ? -17.266 22.375 27.344 1 88.62 521 MET A N 1
ATOM 4173 C CA . MET A 1 521 ? -17.953 23.594 26.938 1 88.62 521 MET A CA 1
ATOM 4174 C C . MET A 1 521 ? -17.75 24.703 27.969 1 88.62 521 MET A C 1
ATOM 4176 O O . MET A 1 521 ? -18.016 24.516 29.156 1 88.62 521 MET A O 1
ATOM 4180 N N . VAL A 1 522 ? -17.328 25.844 27.578 1 90 522 VAL A N 1
ATOM 4181 C CA . VAL A 1 522 ? -16.969 26.906 28.516 1 90 522 VAL A CA 1
ATOM 4182 C C . VAL A 1 522 ? -18.031 28 28.516 1 90 522 VAL A C 1
ATOM 4184 O O . VAL A 1 522 ? -18.219 28.688 29.516 1 90 522 VAL A O 1
ATOM 4187 N N . LEU A 1 523 ? -18.578 28.25 27.406 1 93.5 523 LEU A N 1
ATOM 4188 C CA . LEU A 1 523 ? -19.547 29.328 27.281 1 93.5 523 LEU A CA 1
ATOM 4189 C C . LEU A 1 523 ? -20.594 28.984 26.219 1 93.5 523 LEU A C 1
ATOM 4191 O O . LEU A 1 523 ? -20.281 28.375 25.203 1 93.5 523 LEU A O 1
ATOM 4195 N N . ALA A 1 524 ? -21.844 29.297 26.453 1 94.31 524 ALA A N 1
ATOM 4196 C CA . ALA A 1 524 ? -22.938 29.125 25.5 1 94.31 524 ALA A CA 1
ATOM 4197 C C . ALA A 1 524 ? -23.953 30.25 25.625 1 94.31 524 ALA A C 1
ATOM 4199 O O . ALA A 1 524 ? -24.156 30.797 26.703 1 94.31 524 ALA A O 1
ATOM 4200 N N . LYS A 1 525 ? -24.516 30.562 24.547 1 93.69 525 LYS A N 1
ATOM 4201 C CA . LYS A 1 525 ? -25.531 31.609 24.516 1 93.69 525 LYS A CA 1
ATOM 4202 C C . LYS A 1 525 ? -26.656 31.25 23.547 1 93.69 525 LYS A C 1
ATOM 4204 O O . LYS A 1 525 ? -26.391 30.797 22.438 1 93.69 525 LYS A O 1
ATOM 4209 N N . THR A 1 526 ? -27.891 31.359 24.047 1 92.44 526 THR A N 1
ATOM 4210 C CA . THR A 1 526 ? -29.094 31.234 23.219 1 92.44 526 THR A CA 1
ATOM 4211 C C . THR A 1 526 ? -29.781 32.594 23.078 1 92.44 526 THR A C 1
ATOM 4213 O O . THR A 1 526 ? -29.969 33.312 24.047 1 92.44 526 THR A O 1
ATOM 4216 N N . ASN A 1 527 ? -30.141 32.906 21.812 1 91.06 527 ASN A N 1
ATOM 4217 C CA . ASN A 1 527 ? -30.797 34.188 21.547 1 91.06 527 ASN A CA 1
ATOM 4218 C C . ASN A 1 527 ? -31.891 34.031 20.5 1 91.06 527 ASN A C 1
ATOM 4220 O O . ASN A 1 527 ? -31.688 33.375 19.484 1 91.06 527 ASN A O 1
ATOM 4224 N N . THR A 1 528 ? -33.094 34.469 20.797 1 91.81 528 THR A N 1
ATOM 4225 C CA . THR A 1 528 ? -34.156 34.625 19.828 1 91.81 528 THR A CA 1
ATOM 4226 C C . THR A 1 528 ? -34.406 36.094 19.484 1 91.81 528 THR A C 1
ATOM 4228 O O . THR A 1 528 ? -34.688 36.906 20.375 1 91.81 528 THR A O 1
ATOM 4231 N N . MET A 1 529 ? -34.312 36.406 18.156 1 89.5 529 MET A N 1
ATOM 4232 C CA . MET A 1 529 ? -34.375 37.812 17.828 1 89.5 529 MET A CA 1
ATOM 4233 C C . MET A 1 529 ? -35.188 38.062 16.578 1 89.5 529 MET A C 1
ATOM 4235 O O . MET A 1 529 ? -35.156 37.25 15.648 1 89.5 529 MET A O 1
ATOM 4239 N N . SER A 1 530 ? -35.906 39.156 16.688 1 88.25 530 SER A N 1
ATOM 4240 C CA . SER A 1 530 ? -36.562 39.656 15.484 1 88.25 530 SER A CA 1
ATOM 4241 C C . SER A 1 530 ? -35.562 40.375 14.57 1 88.25 530 SER A C 1
ATOM 4243 O O . SER A 1 530 ? -34.75 41.156 15.031 1 88.25 530 SER A O 1
ATOM 4245 N N . ILE A 1 531 ? -35.594 40.031 13.242 1 78.94 531 ILE A N 1
ATOM 4246 C CA . ILE A 1 531 ? -34.562 40.469 12.32 1 78.94 531 ILE A CA 1
ATOM 4247 C C . ILE A 1 531 ? -35.094 41.531 11.391 1 78.94 531 ILE A C 1
ATOM 4249 O O . ILE A 1 531 ? -36.062 41.281 10.648 1 78.94 531 ILE A O 1
ATOM 4253 N N . PRO A 1 532 ? -34.656 42.844 11.57 1 77.62 532 PRO A N 1
ATOM 4254 C CA . PRO A 1 532 ? -34.156 43.25 10.266 1 77.62 532 PRO A CA 1
ATOM 4255 C C . PRO A 1 532 ? -32.656 43.062 10.133 1 77.62 532 PRO A C 1
ATOM 4257 O O . PRO A 1 532 ? -32.188 42.562 9.109 1 77.62 532 PRO A O 1
ATOM 4260 N N . GLU A 1 533 ? -31.844 43.688 10.984 1 76.06 533 GLU A N 1
ATOM 4261 C CA . GLU A 1 533 ? -30.391 43.531 11.102 1 76.06 533 GLU A CA 1
ATOM 4262 C C . GLU A 1 533 ? -29.969 43.438 12.562 1 76.06 533 GLU A C 1
ATOM 4264 O O . GLU A 1 533 ? -30.312 44.281 13.383 1 76.06 533 GLU A O 1
ATOM 4269 N N . SER A 1 534 ? -29.328 42.312 12.992 1 84.5 534 SER A N 1
ATOM 4270 C CA . SER A 1 534 ? -28.938 42.094 14.383 1 84.5 534 SER A CA 1
ATOM 4271 C C . SER A 1 534 ? -27.594 41.375 14.469 1 84.5 534 SER A C 1
ATOM 4273 O O . SER A 1 534 ? -27.203 40.656 13.531 1 84.5 534 SER A O 1
ATOM 4275 N N . ASP A 1 535 ? -26.797 41.719 15.555 1 90.12 535 ASP A N 1
ATOM 4276 C CA . ASP A 1 535 ? -25.531 41.062 15.844 1 90.12 535 ASP A CA 1
ATOM 4277 C C . ASP A 1 535 ? -25.578 40.344 17.188 1 90.12 535 ASP A C 1
ATOM 4279 O O . ASP A 1 535 ? -26.109 40.875 18.172 1 90.12 535 ASP A O 1
ATOM 4283 N N . VAL A 1 536 ? -25.188 39.125 17.172 1 92.56 536 VAL A N 1
ATOM 4284 C CA . VAL A 1 536 ? -24.984 38.406 18.406 1 92.56 536 VAL A CA 1
ATOM 4285 C C . VAL A 1 536 ? -23.5 38.219 18.688 1 92.56 536 VAL A C 1
ATOM 4287 O O . VAL A 1 536 ? -22.797 37.562 17.922 1 92.56 536 VAL A O 1
ATOM 4290 N N . THR A 1 537 ? -22.969 38.844 19.828 1 94.44 537 THR A N 1
ATOM 4291 C CA . THR A 1 537 ? -21.547 38.812 20.141 1 94.44 537 THR A CA 1
ATOM 4292 C C . THR A 1 537 ? -21.297 38.062 21.453 1 94.44 537 THR A C 1
ATOM 4294 O O . THR A 1 537 ? -22.078 38.188 22.391 1 94.44 537 THR A O 1
ATOM 4297 N N . MET A 1 538 ? -20.234 37.281 21.453 1 94.88 538 MET A N 1
ATOM 4298 C CA . MET A 1 538 ? -19.766 36.594 22.656 1 94.88 538 MET A CA 1
ATOM 4299 C C . MET A 1 538 ? -18.281 36.781 22.859 1 94.88 538 MET A C 1
ATOM 4301 O O . MET A 1 538 ? -17.5 36.781 21.891 1 94.88 538 MET A O 1
ATOM 4305 N N . VAL A 1 539 ? -17.859 36.969 24.125 1 95.56 539 VAL A N 1
ATOM 4306 C CA . VAL A 1 539 ? -16.453 37.156 24.469 1 95.56 539 VAL A CA 1
ATOM 4307 C C . VAL A 1 539 ? -16.062 36.125 25.531 1 95.56 539 VAL A C 1
ATOM 4309 O O . VAL A 1 539 ? -16.734 36 26.547 1 95.56 539 VAL A O 1
ATOM 4312 N N . LEU A 1 540 ? -15.031 35.438 25.266 1 95.06 540 LEU A N 1
ATOM 4313 C CA . LEU A 1 540 ? -14.438 34.5 26.234 1 95.06 540 LEU A CA 1
ATOM 4314 C C . LEU A 1 540 ? -13.125 35.062 26.781 1 95.06 540 LEU A C 1
ATOM 4316 O O . LEU A 1 540 ? -12.188 35.312 26.016 1 95.06 540 LEU A O 1
ATOM 4320 N N . LYS A 1 541 ? -13.062 35.188 28.062 1 94.12 541 LYS A N 1
ATOM 4321 C CA . LYS A 1 541 ? -11.859 35.719 28.703 1 94.12 541 LYS A CA 1
ATOM 4322 C C . LYS A 1 541 ? -10.758 34.688 28.766 1 94.12 541 LYS A C 1
ATOM 4324 O O . LYS A 1 541 ? -11.031 33.5 29 1 94.12 541 LYS A O 1
ATOM 4329 N N . CYS A 1 542 ? -9.531 35.188 28.672 1 93.25 542 CYS A N 1
ATOM 4330 C CA . CYS A 1 542 ? -8.352 34.312 28.672 1 93.25 542 CYS A CA 1
ATOM 4331 C C . CYS A 1 542 ? -8.297 33.469 29.938 1 93.25 542 CYS A C 1
ATOM 4333 O O . CYS A 1 542 ? -8.031 32.281 29.875 1 93.25 542 CYS A O 1
ATOM 4335 N N . SER A 1 543 ? -8.594 34.031 31.047 1 90.12 543 SER A N 1
ATOM 4336 C CA . SER A 1 543 ? -8.469 33.375 32.344 1 90.12 543 SER A CA 1
ATOM 4337 C C . SER A 1 543 ? -9.461 32.219 32.469 1 90.12 543 SER A C 1
ATOM 4339 O O . SER A 1 543 ? -9.273 31.312 33.281 1 90.12 543 SER A O 1
ATOM 4341 N N . GLU A 1 544 ? -10.414 32.188 31.562 1 90.06 544 GLU A N 1
ATOM 4342 C CA . GLU A 1 544 ? -11.477 31.188 31.688 1 90.06 544 GLU A CA 1
ATOM 4343 C C . GLU A 1 544 ? -11.102 29.891 30.969 1 90.06 544 GLU A C 1
ATOM 4345 O O . GLU A 1 544 ? -11.719 28.844 31.219 1 90.06 544 GLU A O 1
ATOM 4350 N N . TYR A 1 545 ? -10.078 30 30.125 1 90.5 545 TYR A N 1
ATOM 4351 C CA . TYR A 1 545 ? -9.852 28.797 29.344 1 90.5 545 TYR A CA 1
ATOM 4352 C C . TYR A 1 545 ? -8.367 28.469 29.25 1 90.5 545 TYR A C 1
ATOM 4354 O O . TYR A 1 545 ? -7.984 27.391 28.812 1 90.5 545 TYR A O 1
ATOM 4362 N N . ILE A 1 546 ? -7.496 29.281 29.703 1 89.88 546 ILE A N 1
ATOM 4363 C CA . ILE A 1 546 ? -6.066 29.125 29.469 1 89.88 546 ILE A CA 1
ATOM 4364 C C . ILE A 1 546 ? -5.539 27.953 30.281 1 89.88 546 ILE A C 1
ATOM 4366 O O . ILE A 1 546 ? -4.543 27.328 29.906 1 89.88 546 ILE A O 1
ATOM 4370 N N . ASN A 1 547 ? -6.125 27.688 31.422 1 82.56 547 ASN A N 1
ATOM 4371 C CA . ASN A 1 547 ? -5.684 26.562 32.25 1 82.56 547 ASN A CA 1
ATOM 4372 C C . ASN A 1 547 ? -6.336 25.25 31.797 1 82.56 547 ASN A C 1
ATOM 4374 O O . ASN A 1 547 ? -7.199 24.719 32.5 1 82.56 547 ASN A O 1
ATOM 4378 N N . CYS A 1 548 ? -6.039 24.891 30.531 1 76.38 548 CYS A N 1
ATOM 4379 C CA . CYS A 1 548 ? -6.617 23.641 30.016 1 76.38 548 CYS A CA 1
ATOM 4380 C C . CYS A 1 548 ? -5.531 22.625 29.703 1 76.38 548 CYS A C 1
ATOM 4382 O O . CYS A 1 548 ? -4.344 22.891 29.891 1 76.38 548 CYS A O 1
ATOM 4384 N N . GLN A 1 549 ? -5.949 21.406 29.391 1 70.12 549 GLN A N 1
ATOM 4385 C CA . GLN A 1 549 ? -5.039 20.297 29.125 1 70.12 549 GLN A CA 1
ATOM 4386 C C . GLN A 1 549 ? -4.309 20.484 27.797 1 70.12 549 GLN A C 1
ATOM 4388 O O . GLN A 1 549 ? -3.268 19.875 27.562 1 70.12 549 GLN A O 1
ATOM 4393 N N . ASP A 1 550 ? -4.871 21.312 27 1 74.81 550 ASP A N 1
ATOM 4394 C CA . ASP A 1 550 ? -4.25 21.578 25.703 1 74.81 550 ASP A CA 1
ATOM 4395 C C . ASP A 1 550 ? -3.27 22.75 25.797 1 74.81 550 ASP A C 1
ATOM 4397 O O . ASP A 1 550 ? -3.668 23.875 26.109 1 74.81 550 ASP A O 1
ATOM 4401 N N . GLY A 1 551 ? -2.031 22.484 25.484 1 74.94 551 GLY A N 1
ATOM 4402 C CA . GLY A 1 551 ? -1.013 23.516 25.609 1 74.94 551 GLY A CA 1
ATOM 4403 C C . GLY A 1 551 ? -1.172 24.641 24.594 1 74.94 551 GLY A C 1
ATOM 4404 O O . GLY A 1 551 ? -0.561 25.703 24.734 1 74.94 551 GLY A O 1
ATOM 4405 N N . ASP A 1 552 ? -1.992 24.422 23.562 1 78.38 552 ASP A N 1
ATOM 4406 C CA . ASP A 1 552 ? -2.244 25.469 22.578 1 78.38 552 ASP A CA 1
ATOM 4407 C C . ASP A 1 552 ? -3.504 26.266 22.922 1 78.38 552 ASP A C 1
ATOM 4409 O O . ASP A 1 552 ? -3.77 27.312 22.328 1 78.38 552 ASP A O 1
ATOM 4413 N N . ALA A 1 553 ? -4.188 25.875 23.906 1 77.94 553 ALA A N 1
ATOM 4414 C CA . ALA A 1 553 ? -5.375 26.531 24.438 1 77.94 553 ALA A CA 1
ATOM 4415 C C . ALA A 1 553 ? -6.324 26.953 23.328 1 77.94 553 ALA A C 1
ATOM 4417 O O . ALA A 1 553 ? -6.703 28.125 23.25 1 77.94 553 ALA A O 1
ATOM 4418 N N . HIS A 1 554 ? -6.777 26.031 22.469 1 85.94 554 HIS A N 1
ATOM 4419 C CA . HIS A 1 554 ? -7.664 26.469 21.391 1 85.94 554 HIS A CA 1
ATOM 4420 C C . HIS A 1 554 ? -9.125 26.234 21.75 1 85.94 554 HIS A C 1
ATOM 4422 O O . HIS A 1 554 ? -9.422 25.484 22.672 1 85.94 554 HIS A O 1
ATOM 4428 N N . VAL A 1 555 ? -9.945 26.984 21.141 1 90.62 555 VAL A N 1
ATOM 4429 C CA . VAL A 1 555 ? -11.383 26.984 21.375 1 90.62 555 VAL A CA 1
ATOM 4430 C C . VAL A 1 555 ? -12.125 26.812 20.047 1 90.62 555 VAL A C 1
ATOM 4432 O O . VAL A 1 555 ? -11.859 27.547 19.078 1 90.62 555 VAL A O 1
ATOM 4435 N N . ASN A 1 556 ? -12.969 25.797 20 1 90.75 556 ASN A N 1
ATOM 4436 C CA . ASN A 1 556 ? -13.891 25.656 18.891 1 90.75 556 ASN A CA 1
ATOM 4437 C C . ASN A 1 556 ? -15.211 26.375 19.156 1 90.75 556 ASN A C 1
ATOM 4439 O O . ASN A 1 556 ? -15.797 26.219 20.234 1 90.75 556 ASN A O 1
ATOM 4443 N N . VAL A 1 557 ? -15.594 27.125 18.203 1 93.06 557 VAL A N 1
ATOM 4444 C CA . VAL A 1 557 ? -16.859 27.844 18.344 1 93.06 557 VAL A CA 1
ATOM 4445 C C . VAL A 1 557 ? -17.875 27.297 17.344 1 93.06 557 VAL A C 1
ATOM 4447 O O . VAL A 1 557 ? -17.562 27.109 16.172 1 93.06 557 VAL A O 1
ATOM 4450 N N . TYR A 1 558 ? -19.047 27 17.859 1 93.5 558 TYR A N 1
ATOM 4451 C CA . TYR A 1 558 ? -20.172 26.547 17.047 1 93.5 558 TYR A CA 1
ATOM 4452 C C . TYR A 1 558 ? -21.297 27.578 17.047 1 93.5 558 TYR A C 1
ATOM 4454 O O . TYR A 1 558 ? -21.703 28.047 18.094 1 93.5 558 TYR A O 1
ATOM 4462 N N . ALA A 1 559 ? -21.734 27.922 15.875 1 94.38 559 ALA A N 1
ATOM 4463 C CA . ALA A 1 559 ? -22.844 28.859 15.734 1 94.38 559 ALA A CA 1
ATOM 4464 C C . ALA A 1 559 ? -23.938 28.297 14.828 1 94.38 559 ALA A C 1
ATOM 4466 O O . ALA A 1 559 ? -23.641 27.797 13.742 1 94.38 559 ALA A O 1
ATOM 4467 N N . THR A 1 560 ? -25.125 28.328 15.328 1 94.56 560 THR A N 1
ATOM 4468 C CA . THR A 1 560 ? -26.266 27.875 14.539 1 94.56 560 THR A CA 1
ATOM 4469 C C . THR A 1 560 ? -27.406 28.891 14.602 1 94.56 560 THR A C 1
ATOM 4471 O O . THR A 1 560 ? -27.484 29.688 15.547 1 94.56 560 THR A O 1
ATOM 4474 N N . ALA A 1 561 ? -28.203 28.859 13.531 1 93.31 561 ALA A N 1
ATOM 4475 C CA . ALA A 1 561 ? -29.391 29.703 13.477 1 93.31 561 ALA A CA 1
ATOM 4476 C C . ALA A 1 561 ? -30.5 29.047 12.664 1 93.31 561 ALA A C 1
ATOM 4478 O O . ALA A 1 561 ? -30.219 28.281 11.734 1 93.31 561 ALA A O 1
ATOM 4479 N N . LYS A 1 562 ? -31.688 29.266 13.055 1 92.94 562 LYS A N 1
ATOM 4480 C CA . LYS A 1 562 ? -32.875 28.797 12.344 1 92.94 562 LYS A CA 1
ATOM 4481 C C . LYS A 1 562 ? -33.906 29.906 12.234 1 92.94 562 LYS A C 1
ATOM 4483 O O . LYS A 1 562 ? -34.281 30.531 13.234 1 92.94 562 LYS A O 1
ATOM 4488 N N . VAL A 1 563 ? -34.375 30.125 11 1 93.12 563 VAL A N 1
ATOM 4489 C CA . VAL A 1 563 ? -35.438 31.109 10.773 1 93.12 563 VAL A CA 1
ATOM 4490 C C . VAL A 1 563 ? -36.781 30.453 10.93 1 93.12 563 VAL A C 1
ATOM 4492 O O . VAL A 1 563 ? -37.094 29.484 10.227 1 93.12 563 VAL A O 1
ATOM 4495 N N . ARG A 1 564 ? -37.656 30.938 11.711 1 91.38 564 ARG A N 1
ATOM 4496 C CA . ARG A 1 564 ? -38.875 30.266 12.094 1 91.38 564 ARG A CA 1
ATOM 4497 C C . ARG A 1 564 ? -39.875 30.234 10.93 1 91.38 564 ARG A C 1
ATOM 4499 O O . ARG A 1 564 ? -40.531 29.219 10.711 1 91.38 564 ARG A O 1
ATOM 4506 N N . GLU A 1 565 ? -39.938 31.328 10.195 1 91.25 565 GLU A N 1
ATOM 4507 C CA . GLU A 1 565 ? -40.969 31.469 9.188 1 91.25 565 GLU A CA 1
ATOM 4508 C C . GLU A 1 565 ? -40.656 30.609 7.957 1 91.25 565 GLU A C 1
ATOM 4510 O O . GLU A 1 565 ? -41.562 30.047 7.348 1 91.25 565 GLU A O 1
ATOM 4515 N N . THR A 1 566 ? -39.406 30.547 7.582 1 91.12 566 THR A N 1
ATOM 4516 C CA . THR A 1 566 ? -39.062 29.891 6.324 1 91.12 566 THR A CA 1
ATOM 4517 C C . THR A 1 566 ? -38.438 28.531 6.578 1 91.12 566 THR A C 1
ATOM 4519 O O . THR A 1 566 ? -38.344 27.703 5.672 1 91.12 566 THR A O 1
ATOM 4522 N N . GLY A 1 567 ? -37.906 28.328 7.793 1 89.38 567 GLY A N 1
ATOM 4523 C CA . GLY A 1 567 ? -37.219 27.094 8.086 1 89.38 567 GLY A CA 1
ATOM 4524 C C . GLY A 1 567 ? -35.75 27.109 7.66 1 89.38 567 GLY A C 1
ATOM 4525 O O . GLY A 1 567 ? -35.062 26.109 7.805 1 89.38 567 GLY A O 1
ATOM 4526 N N . GLN A 1 568 ? -35.281 28.297 7.25 1 91 568 GLN A N 1
ATOM 4527 C CA . GLN A 1 568 ? -33.875 28.438 6.84 1 91 568 GLN A CA 1
ATOM 4528 C C . GLN A 1 568 ? -32.938 28.141 8 1 91 568 GLN A C 1
ATOM 4530 O O . GLN A 1 568 ? -33.188 28.562 9.133 1 91 568 GLN A O 1
ATOM 4535 N N . ARG A 1 569 ? -31.938 27.375 7.645 1 91.5 569 ARG A N 1
ATOM 4536 C CA . ARG A 1 569 ? -30.984 27 8.672 1 91.5 569 ARG A CA 1
ATOM 4537 C C . ARG A 1 569 ? -29.578 27.484 8.32 1 91.5 569 ARG A C 1
ATOM 4539 O O . ARG A 1 569 ? -29.25 27.625 7.141 1 91.5 569 ARG A O 1
ATOM 4546 N N . PHE A 1 570 ? -28.828 27.766 9.438 1 92.25 570 PHE A N 1
ATOM 4547 C CA . PHE A 1 570 ? -27.438 28.156 9.32 1 92.25 570 PHE A CA 1
ATOM 4548 C C . PHE A 1 570 ? -26.578 27.469 10.375 1 92.25 570 PHE A C 1
ATOM 4550 O O . PHE A 1 570 ? -27 27.328 11.523 1 92.25 570 PHE A O 1
ATOM 4557 N N . ALA A 1 571 ? -25.422 26.938 9.914 1 93.94 571 ALA A N 1
ATOM 4558 C CA . ALA A 1 571 ? -24.453 26.359 10.836 1 93.94 571 ALA A CA 1
ATOM 4559 C C . ALA A 1 571 ? -23.031 26.766 10.461 1 93.94 571 ALA A C 1
ATOM 4561 O O . ALA A 1 571 ? -22.688 26.812 9.273 1 93.94 571 ALA A O 1
ATOM 4562 N N . ALA A 1 572 ? -22.266 27.125 11.445 1 92.19 572 ALA A N 1
ATOM 4563 C CA . ALA A 1 572 ? -20.859 27.453 11.242 1 92.19 572 ALA A CA 1
ATOM 4564 C C . ALA A 1 572 ? -20.016 26.969 12.422 1 92.19 572 ALA A C 1
ATOM 4566 O O . ALA A 1 572 ? -20.516 26.844 13.547 1 92.19 572 ALA A O 1
ATOM 4567 N N . ARG A 1 573 ? -18.828 26.641 12.055 1 89.75 573 ARG A N 1
ATOM 4568 C CA . ARG A 1 573 ? -17.844 26.25 13.047 1 89.75 573 ARG A CA 1
ATOM 4569 C C . ARG A 1 573 ? -16.469 26.828 12.703 1 89.75 573 ARG A C 1
ATOM 4571 O O . ARG A 1 573 ? -16.078 26.859 11.531 1 89.75 573 ARG A O 1
ATOM 4578 N N . ASP A 1 574 ? -15.766 27.328 13.742 1 88.94 574 ASP A N 1
ATOM 4579 C CA . ASP A 1 574 ? -14.406 27.828 13.555 1 88.94 574 ASP A CA 1
ATOM 4580 C C . ASP A 1 574 ? -13.555 27.562 14.797 1 88.94 574 ASP A C 1
ATOM 4582 O O . ASP A 1 574 ? -14.086 27.359 15.891 1 88.94 574 ASP A O 1
ATOM 4586 N N . SER A 1 575 ? -12.273 27.516 14.523 1 89.94 575 SER A N 1
ATOM 4587 C CA . SER A 1 575 ? -11.312 27.312 15.602 1 89.94 575 SER A CA 1
ATOM 4588 C C . SER A 1 575 ? -10.484 28.578 15.852 1 89.94 575 SER A C 1
ATOM 4590 O O . SER A 1 575 ? -10.055 29.234 14.898 1 89.94 575 SER A O 1
ATOM 4592 N N . PHE A 1 576 ? -10.312 28.875 17.109 1 90.88 576 PHE A N 1
ATOM 4593 C CA . PHE A 1 576 ? -9.516 30.031 17.5 1 90.88 576 PHE A CA 1
ATOM 4594 C C . PHE A 1 576 ? -8.359 29.625 18.406 1 90.88 576 PHE A C 1
ATOM 4596 O O . PHE A 1 576 ? -8.562 28.891 19.375 1 90.88 576 PHE A O 1
ATOM 4603 N N . TRP A 1 577 ? -7.203 30.109 18.031 1 90.25 577 TRP A N 1
ATOM 4604 C CA . TRP A 1 577 ? -6.008 29.844 18.828 1 90.25 577 TRP A CA 1
ATOM 4605 C C . TRP A 1 577 ? -5.66 31.062 19.688 1 90.25 577 TRP A C 1
ATOM 4607 O O . TRP A 1 577 ? -5.793 32.219 19.25 1 90.25 577 TRP A O 1
ATOM 4617 N N . LEU A 1 578 ? -5.18 30.672 20.875 1 90.12 578 LEU A N 1
ATOM 4618 C CA . LEU A 1 578 ? -4.695 31.734 21.766 1 90.12 578 LEU A CA 1
ATOM 4619 C C . LEU A 1 578 ? -3.541 32.5 21.109 1 90.12 578 LEU A C 1
ATOM 4621 O O . LEU A 1 578 ? -2.643 31.891 20.531 1 90.12 578 LEU A O 1
ATOM 4625 N N . GLU A 1 579 ? -3.65 33.844 21.188 1 90.5 579 GLU A N 1
ATOM 4626 C CA . GLU A 1 579 ? -2.512 34.625 20.75 1 90.5 579 GLU A CA 1
ATOM 4627 C C . GLU A 1 579 ? -1.38 34.594 21.781 1 90.5 579 GLU A C 1
ATOM 4629 O O . GLU A 1 579 ? -1.4 35.312 22.766 1 90.5 579 GLU A O 1
ATOM 4634 N N . LYS A 1 580 ? -0.376 33.906 21.406 1 91.12 580 LYS A N 1
ATOM 4635 C CA . LYS A 1 580 ? 0.716 33.688 22.359 1 91.12 580 LYS A CA 1
ATOM 4636 C C . LYS A 1 580 ? 1.733 34.844 22.281 1 91.12 580 LYS A C 1
ATOM 4638 O O . LYS A 1 580 ? 1.895 35.469 21.234 1 91.12 580 LYS A O 1
ATOM 4643 N N . PRO A 1 581 ? 2.439 35.031 23.453 1 92.94 581 PRO A N 1
ATOM 4644 C CA . PRO A 1 581 ? 3.559 35.969 23.406 1 92.94 581 PRO A CA 1
ATOM 4645 C C . PRO A 1 581 ? 4.703 35.5 22.516 1 92.94 581 PRO A C 1
ATOM 4647 O O . PRO A 1 581 ? 4.676 34.344 22.031 1 92.94 581 PRO A O 1
ATOM 4650 N N . THR A 1 582 ? 5.586 36.406 22.25 1 90.75 582 THR A N 1
ATOM 4651 C CA . THR A 1 582 ? 6.758 36.031 21.469 1 90.75 582 THR A CA 1
ATOM 4652 C C . THR A 1 582 ? 8.023 36.062 22.328 1 90.75 582 THR A C 1
ATOM 4654 O O . THR A 1 582 ? 8.062 36.75 23.344 1 90.75 582 THR A O 1
ATOM 4657 N N . VAL A 1 583 ? 8.93 35.312 21.875 1 95.12 583 VAL A N 1
ATOM 4658 C CA . VAL A 1 583 ? 10.258 35.281 22.484 1 95.12 583 VAL A CA 1
ATOM 4659 C C . VAL A 1 583 ? 11.25 36 21.547 1 95.12 583 VAL A C 1
ATOM 4661 O O . VAL A 1 583 ? 11.18 35.812 20.328 1 95.12 583 VAL A O 1
ATOM 4664 N N . GLU A 1 584 ? 12.062 36.812 22.141 1 95.75 584 GLU A N 1
ATOM 4665 C CA . GLU A 1 584 ? 13.148 37.438 21.391 1 95.75 584 GLU A CA 1
ATOM 4666 C C . GLU A 1 584 ? 14.508 36.938 21.891 1 95.75 584 GLU A C 1
ATOM 4668 O O . GLU A 1 584 ? 14.703 36.75 23.094 1 95.75 584 GLU A O 1
ATOM 4673 N N . VAL A 1 585 ? 15.383 36.781 20.938 1 96.88 585 VAL A N 1
ATOM 4674 C CA . VAL A 1 585 ? 16.75 36.406 21.266 1 96.88 585 VAL A CA 1
ATOM 4675 C C . VAL A 1 585 ? 17.703 37.5 20.781 1 96.88 585 VAL A C 1
ATOM 4677 O O . VAL A 1 585 ? 17.75 37.812 19.594 1 96.88 585 VAL A O 1
ATOM 4680 N N . LYS A 1 586 ? 18.406 38.031 21.734 1 95.62 586 LYS A N 1
ATOM 4681 C CA . LYS A 1 586 ? 19.312 39.125 21.422 1 95.62 586 LYS A CA 1
ATOM 4682 C C . LYS A 1 586 ? 20.766 38.75 21.734 1 95.62 586 LYS A C 1
ATOM 4684 O O . LYS A 1 586 ? 21.031 38.062 22.719 1 95.62 586 LYS A O 1
ATOM 4689 N N . THR A 1 587 ? 21.562 39.125 20.797 1 94.38 587 THR A N 1
ATOM 4690 C CA . THR A 1 587 ? 23 39 20.984 1 94.38 587 THR A CA 1
ATOM 4691 C C . THR A 1 587 ? 23.719 40.312 20.656 1 94.38 587 THR A C 1
ATOM 4693 O O . THR A 1 587 ? 23.141 41.219 20.062 1 94.38 587 THR A O 1
ATOM 4696 N N . GLU A 1 588 ? 24.953 40.406 21.219 1 90.56 588 GLU A N 1
ATOM 4697 C CA . GLU A 1 588 ? 25.734 41.594 20.922 1 90.56 588 GLU A CA 1
ATOM 4698 C C . GLU A 1 588 ? 27.031 41.25 20.203 1 90.56 588 GLU A C 1
ATOM 4700 O O . GLU A 1 588 ? 27.703 40.281 20.547 1 90.56 588 GLU A O 1
ATOM 4705 N N . GLY A 1 589 ? 27.312 41.938 19.125 1 88.81 589 GLY A N 1
ATOM 4706 C CA . GLY A 1 589 ? 28.562 41.812 18.422 1 88.81 589 GLY A CA 1
ATOM 4707 C C . GLY A 1 589 ? 28.719 40.469 17.719 1 88.81 589 GLY A C 1
ATOM 4708 O O . GLY A 1 589 ? 27.75 39.906 17.219 1 88.81 589 GLY A O 1
ATOM 4709 N N . ASN A 1 590 ? 30.016 40.156 17.469 1 93.12 590 ASN A N 1
ATOM 4710 C CA . ASN A 1 590 ? 30.406 38.875 16.875 1 93.12 590 ASN A CA 1
ATOM 4711 C C . ASN A 1 590 ? 30.984 37.938 17.922 1 93.12 590 ASN A C 1
ATOM 4713 O O . ASN A 1 590 ? 31.469 38.375 18.969 1 93.12 590 ASN A O 1
ATOM 4717 N N . ALA A 1 591 ? 30.734 36.688 17.703 1 93.56 591 ALA A N 1
ATOM 4718 C CA . ALA A 1 591 ? 31.312 35.688 18.578 1 93.56 591 ALA A CA 1
ATOM 4719 C C . ALA A 1 591 ? 32.5 35 17.906 1 93.56 591 ALA A C 1
ATOM 4721 O O . ALA A 1 591 ? 32.594 34.969 16.688 1 93.56 591 ALA A O 1
ATOM 4722 N N . LYS A 1 592 ? 33.375 34.469 18.719 1 94 592 LYS A N 1
ATOM 4723 C CA . LYS A 1 592 ? 34.562 33.781 18.219 1 94 592 LYS A CA 1
ATOM 4724 C C . LYS A 1 592 ? 34.375 32.25 18.328 1 94 592 LYS A C 1
ATOM 4726 O O . LYS A 1 592 ? 33.812 31.766 19.297 1 94 592 LYS A O 1
ATOM 4731 N N . LEU A 1 593 ? 34.969 31.641 17.297 1 93.5 593 LEU A N 1
ATOM 4732 C CA . LEU A 1 593 ? 34.875 30.188 17.25 1 93.5 593 LEU A CA 1
ATOM 4733 C C . LEU A 1 593 ? 35.438 29.562 18.531 1 93.5 593 LEU A C 1
ATOM 4735 O O . LEU A 1 593 ? 36.562 29.891 18.938 1 93.5 593 LEU A O 1
ATOM 4739 N N . GLY A 1 594 ? 34.656 28.734 19.172 1 90.75 594 GLY A N 1
ATOM 4740 C CA . GLY A 1 594 ? 35.094 27.969 20.328 1 90.75 594 GLY A CA 1
ATOM 4741 C C . GLY A 1 594 ? 34.969 28.75 21.625 1 90.75 594 GLY A C 1
ATOM 4742 O O . GLY A 1 594 ? 35.062 28.172 22.703 1 90.75 594 GLY A O 1
ATOM 4743 N N . GLU A 1 595 ? 34.719 30.016 21.578 1 92.81 595 GLU A N 1
ATOM 4744 C CA . GLU A 1 595 ? 34.562 30.828 22.781 1 92.81 595 GLU A CA 1
ATOM 4745 C C . GLU A 1 595 ? 33.094 31.031 23.141 1 92.81 595 GLU A C 1
ATOM 4747 O O . GLU A 1 595 ? 32.25 31.078 22.25 1 92.81 595 GLU A O 1
ATOM 4752 N N . SER A 1 596 ? 32.969 31.188 24.406 1 94.31 596 SER A N 1
ATOM 4753 C CA . SER A 1 596 ? 31.594 31.406 24.875 1 94.31 596 SER A CA 1
ATOM 4754 C C . SER A 1 596 ? 31.141 32.844 24.625 1 94.31 596 SER A C 1
ATOM 4756 O O . SER A 1 596 ? 31.938 33.781 24.703 1 94.31 596 SER A O 1
ATOM 4758 N N . PHE A 1 597 ? 29.891 33 24.281 1 94.94 597 PHE A N 1
ATOM 4759 C CA . PHE A 1 597 ? 29.25 34.312 24.141 1 94.94 597 PHE A CA 1
ATOM 4760 C C . PHE A 1 597 ? 27.875 34.312 24.797 1 94.94 597 PHE A C 1
ATOM 4762 O O . PHE A 1 597 ? 27.328 33.25 25.109 1 94.94 597 PHE A O 1
ATOM 4769 N N . GLU A 1 598 ? 27.375 35.438 25.016 1 95.62 598 GLU A N 1
ATOM 4770 C CA . GLU A 1 598 ? 26.109 35.594 25.734 1 95.62 598 GLU A CA 1
ATOM 4771 C C . GLU A 1 598 ? 24.953 35.875 24.766 1 95.62 598 GLU A C 1
ATOM 4773 O O . GLU A 1 598 ? 25.125 36.625 23.812 1 95.62 598 GLU A O 1
ATOM 4778 N N . ALA A 1 599 ? 23.875 35.219 24.969 1 96.19 599 ALA A N 1
ATOM 4779 C CA . ALA A 1 599 ? 22.594 35.531 24.328 1 96.19 599 ALA A CA 1
ATOM 4780 C C . ALA A 1 599 ? 21.516 35.844 25.375 1 96.19 599 ALA A C 1
ATOM 4782 O O . ALA A 1 599 ? 21.469 35.188 26.422 1 96.19 599 ALA A O 1
ATOM 4783 N N . VAL A 1 600 ? 20.719 36.812 25.141 1 97 600 VAL A N 1
ATOM 4784 C CA . VAL A 1 600 ? 19.672 37.219 26.062 1 97 600 VAL A CA 1
ATOM 4785 C C . VAL A 1 600 ? 18.312 36.844 25.469 1 97 600 VAL A C 1
ATOM 4787 O O . VAL A 1 600 ? 17.953 37.281 24.375 1 97 600 VAL A O 1
ATOM 4790 N N . VAL A 1 601 ? 17.594 36.031 26.219 1 96.62 601 VAL A N 1
ATOM 4791 C CA . VAL A 1 601 ? 16.219 35.688 25.844 1 96.62 601 VAL A CA 1
ATOM 4792 C C . VAL A 1 601 ? 15.234 36.562 26.578 1 96.62 601 VAL A C 1
ATOM 4794 O O . VAL A 1 601 ? 15.25 36.656 27.812 1 96.62 601 VAL A O 1
ATOM 4797 N N . VAL A 1 602 ? 14.359 37.188 25.812 1 97.12 602 VAL A N 1
ATOM 4798 C CA . VAL A 1 602 ? 13.383 38.125 26.375 1 97.12 602 VAL A CA 1
ATOM 4799 C C . VAL A 1 602 ? 11.969 37.688 26.031 1 97.12 602 VAL A C 1
ATOM 4801 O O . VAL A 1 602 ? 11.672 37.375 24.875 1 97.12 602 VAL A O 1
ATOM 4804 N N . LEU A 1 603 ? 11.133 37.625 27.031 1 96.56 603 LEU A N 1
ATOM 4805 C CA . LEU A 1 603 ? 9.719 37.281 26.875 1 96.56 603 LEU A CA 1
ATOM 4806 C C . LEU A 1 603 ? 8.836 38.312 27.594 1 96.56 603 LEU A C 1
ATOM 4808 O O . LEU A 1 603 ? 9.086 38.625 28.766 1 96.56 603 LEU A O 1
ATOM 4812 N N . VAL A 1 604 ? 7.852 38.844 26.938 1 96.38 604 VAL A N 1
ATOM 4813 C CA . VAL A 1 604 ? 6.848 39.719 27.562 1 96.38 604 VAL A CA 1
ATOM 4814 C C . VAL A 1 604 ? 5.496 39 27.562 1 96.38 604 VAL A C 1
ATOM 4816 O O . VAL A 1 604 ? 4.977 38.625 26.5 1 96.38 604 VAL A O 1
ATOM 4819 N N . ASN A 1 605 ? 4.965 38.812 28.766 1 96.94 605 ASN A N 1
ATOM 4820 C CA . ASN A 1 605 ? 3.65 38.188 28.859 1 96.94 605 ASN A CA 1
ATOM 4821 C C . ASN A 1 605 ? 2.537 39.125 28.438 1 96.94 605 ASN A C 1
ATOM 4823 O O . ASN A 1 605 ? 2.088 39.969 29.234 1 96.94 605 ASN A O 1
ATOM 4827 N N . THR A 1 606 ? 1.984 38.938 27.297 1 95.75 606 THR A N 1
ATOM 4828 C CA . THR A 1 606 ? 0.933 39.844 26.797 1 95.75 606 THR A CA 1
ATOM 4829 C C . THR A 1 606 ? -0.442 39.344 27.234 1 95.75 606 THR A C 1
ATOM 4831 O O . THR A 1 606 ? -1.45 40 27.016 1 95.75 606 THR A O 1
ATOM 4834 N N . LEU A 1 607 ? -0.509 38.188 27.844 1 95.38 607 LEU A N 1
ATOM 4835 C CA . LEU A 1 607 ? -1.779 37.594 28.234 1 95.38 607 LEU A CA 1
ATOM 4836 C C . LEU A 1 607 ? -2.285 38.188 29.531 1 95.38 607 LEU A C 1
ATOM 4838 O O . LEU A 1 607 ? -1.507 38.781 30.297 1 95.38 607 LEU A O 1
ATOM 4842 N N . SER A 1 608 ? -3.615 38.031 29.766 1 94.5 608 SER A N 1
ATOM 4843 C CA . SER A 1 608 ? -4.219 38.594 30.969 1 94.5 608 SER A CA 1
ATOM 4844 C C . SER A 1 608 ? -4.078 37.625 32.156 1 94.5 608 SER A C 1
ATOM 4846 O O . SER A 1 608 ? -4.598 37.906 33.219 1 94.5 608 SER A O 1
ATOM 4848 N N . ALA A 1 609 ? -3.41 36.562 31.953 1 93.88 609 ALA A N 1
ATOM 4849 C CA . ALA A 1 609 ? -3.176 35.562 33 1 93.88 609 ALA A CA 1
ATOM 4850 C C . ALA A 1 609 ? -1.684 35.375 33.219 1 93.88 609 ALA A C 1
ATOM 4852 O O . ALA A 1 609 ? -0.877 35.5 32.312 1 93.88 609 ALA A O 1
ATOM 4853 N N . PRO A 1 610 ? -1.339 35.031 34.438 1 94.81 610 PRO A N 1
ATOM 4854 C CA . PRO A 1 610 ? 0.076 34.781 34.719 1 94.81 610 PRO A CA 1
ATOM 4855 C C . PRO A 1 610 ? 0.562 33.469 34.156 1 94.81 610 PRO A C 1
ATOM 4857 O O . PRO A 1 610 ? -0.219 32.5 34.031 1 94.81 610 PRO A O 1
ATOM 4860 N N . LEU A 1 611 ? 1.825 33.438 33.812 1 95.5 611 LEU A N 1
ATOM 4861 C CA . LEU A 1 611 ? 2.492 32.25 33.344 1 95.5 611 LEU A CA 1
ATOM 4862 C C . LEU A 1 611 ? 3.367 31.656 34.438 1 95.5 611 LEU A C 1
ATOM 4864 O O . LEU A 1 611 ? 4.141 32.375 35.094 1 95.5 611 LEU A O 1
ATOM 4868 N N . THR A 1 612 ? 3.178 30.344 34.719 1 95.19 612 THR A N 1
ATOM 4869 C CA . THR A 1 612 ? 3.889 29.719 35.812 1 95.19 612 THR A CA 1
ATOM 4870 C C . THR A 1 612 ? 4.691 28.516 35.312 1 95.19 612 THR A C 1
ATOM 4872 O O . THR A 1 612 ? 4.359 27.906 34.312 1 95.19 612 THR A O 1
ATOM 4875 N N . ASN A 1 613 ? 5.801 28.234 36.031 1 94.44 613 ASN A N 1
ATOM 4876 C CA . ASN A 1 613 ? 6.637 27.062 35.781 1 94.44 613 ASN A CA 1
ATOM 4877 C C . ASN A 1 613 ? 7.176 27.078 34.344 1 94.44 613 ASN A C 1
ATOM 4879 O O . ASN A 1 613 ? 7.035 26.094 33.625 1 94.44 613 ASN A O 1
ATOM 4883 N N . GLY A 1 614 ? 7.766 28.172 34 1 95.69 614 GLY A N 1
ATOM 4884 C CA . GLY A 1 614 ? 8.297 28.312 32.656 1 95.69 614 GLY A CA 1
ATOM 4885 C C . GLY A 1 614 ? 9.617 27.594 32.438 1 95.69 614 GLY A C 1
ATOM 4886 O O . GLY A 1 614 ? 10.406 27.469 33.375 1 95.69 614 GLY A O 1
ATOM 4887 N N . ILE A 1 615 ? 9.859 27.094 31.266 1 96.44 615 ILE A N 1
ATOM 4888 C CA . ILE A 1 615 ? 11.094 26.438 30.859 1 96.44 615 ILE A CA 1
ATOM 4889 C C . ILE A 1 615 ? 11.555 26.969 29.516 1 96.44 615 ILE A C 1
ATOM 4891 O O . ILE A 1 615 ? 10.742 27.141 28.594 1 96.44 615 ILE A O 1
ATOM 4895 N N . ILE A 1 616 ? 12.867 27.234 29.375 1 96.38 616 ILE A N 1
ATOM 4896 C CA . ILE A 1 616 ? 13.453 27.719 28.141 1 96.38 616 ILE A CA 1
ATOM 4897 C C . ILE A 1 616 ? 14.445 26.703 27.594 1 96.38 616 ILE A C 1
ATOM 4899 O O . ILE A 1 616 ? 15.242 26.141 28.359 1 96.38 616 ILE A O 1
ATOM 4903 N N . ASN A 1 617 ? 14.344 26.406 26.359 1 95.69 617 ASN A N 1
ATOM 4904 C CA . ASN A 1 617 ? 15.297 25.578 25.641 1 95.69 617 ASN A CA 1
ATOM 4905 C C . ASN A 1 617 ? 15.922 26.328 24.469 1 95.69 617 ASN A C 1
ATOM 4907 O O . ASN A 1 617 ? 15.242 27.062 23.75 1 95.69 617 ASN A O 1
ATOM 4911 N N . ILE A 1 618 ? 17.25 26.188 24.297 1 95.62 618 ILE A N 1
ATOM 4912 C CA . ILE A 1 618 ? 17.953 26.906 23.25 1 95.62 618 ILE A CA 1
ATOM 4913 C C . ILE A 1 618 ? 18.781 25.922 22.422 1 95.62 618 ILE A C 1
ATOM 4915 O O . ILE A 1 618 ? 19.453 25.047 22.969 1 95.62 618 ILE A O 1
ATOM 4919 N N . GLU A 1 619 ? 18.672 26.062 21.094 1 94.06 619 GLU A N 1
ATOM 4920 C CA . GLU A 1 619 ? 19.422 25.234 20.141 1 94.06 619 GLU A CA 1
ATOM 4921 C C . GLU A 1 619 ? 19.781 26.016 18.891 1 94.06 619 GLU A C 1
ATOM 4923 O O . GLU A 1 619 ? 19.219 27.094 18.641 1 94.06 619 GLU A O 1
ATOM 4928 N N . GLY A 1 620 ? 20.656 25.5 18.156 1 93.25 620 GLY A N 1
ATOM 4929 C CA . GLY A 1 620 ? 21.078 26.031 16.859 1 93.25 620 GLY A CA 1
ATOM 4930 C C . GLY A 1 620 ? 22.156 25.203 16.203 1 93.25 620 GLY A C 1
ATOM 4931 O O . GLY A 1 620 ? 22.938 24.516 16.875 1 93.25 620 GLY A O 1
ATOM 4932 N N . PRO A 1 621 ? 22.172 25.312 14.898 1 92.25 621 PRO A N 1
ATOM 4933 C CA . PRO A 1 621 ? 23.203 24.531 14.211 1 92.25 621 PRO A CA 1
ATOM 4934 C C . PRO A 1 621 ? 24.625 24.875 14.672 1 92.25 621 PRO A C 1
ATOM 4936 O O . PRO A 1 621 ? 25.016 26.047 14.625 1 92.25 621 PRO A O 1
ATOM 4939 N N . GLY A 1 622 ? 25.344 23.891 15.055 1 88.44 622 GLY A N 1
ATOM 4940 C CA . GLY A 1 622 ? 26.719 24.094 15.438 1 88.44 622 GLY A CA 1
ATOM 4941 C C . GLY A 1 622 ? 26.891 24.703 16.812 1 88.44 622 GLY A C 1
ATOM 4942 O O . GLY A 1 622 ? 28 24.875 17.297 1 88.44 622 GLY A O 1
ATOM 4943 N N . LEU A 1 623 ? 25.797 25.078 17.469 1 92.75 623 LEU A N 1
ATOM 4944 C CA . LEU A 1 623 ? 25.844 25.719 18.781 1 92.75 623 LEU A CA 1
ATOM 4945 C C . LEU A 1 623 ? 25.688 24.688 19.891 1 92.75 623 LEU A C 1
ATOM 4947 O O . LEU A 1 623 ? 25.156 23.609 19.672 1 92.75 623 LEU A O 1
ATOM 4951 N N . SER A 1 624 ? 26.203 25.094 21.016 1 91.12 624 SER A N 1
ATOM 4952 C CA . SER A 1 624 ? 25.938 24.266 22.188 1 91.12 624 SER A CA 1
ATOM 4953 C C . SER A 1 624 ? 24.453 24.297 22.547 1 91.12 624 SER A C 1
ATOM 4955 O O . SER A 1 624 ? 23.781 25.312 22.391 1 91.12 624 SER A O 1
ATOM 4957 N N . ARG A 1 625 ? 23.922 23.188 22.906 1 89.94 625 ARG A N 1
ATOM 4958 C CA . ARG A 1 625 ? 22.516 23.047 23.281 1 89.94 625 ARG A CA 1
ATOM 4959 C C . ARG A 1 625 ? 22.312 23.312 24.781 1 89.94 625 ARG A C 1
ATOM 4961 O O . ARG A 1 625 ? 23.047 22.766 25.609 1 89.94 625 ARG A O 1
ATOM 4968 N N . VAL A 1 626 ? 21.375 24.172 25.109 1 92.94 626 VAL A N 1
ATOM 4969 C CA . VAL A 1 626 ? 21.031 24.469 26.5 1 92.94 626 VAL A CA 1
ATOM 4970 C C . VAL A 1 626 ? 19.531 24.219 26.719 1 92.94 626 VAL A C 1
ATOM 4972 O O . VAL A 1 626 ? 18.688 24.891 26.141 1 92.94 626 VAL A O 1
ATOM 4975 N N . VAL A 1 627 ? 19.266 23.281 27.688 1 92.62 627 VAL A N 1
ATOM 4976 C CA . VAL A 1 627 ? 17.875 22.891 27.859 1 92.62 627 VAL A CA 1
ATOM 4977 C C . VAL A 1 627 ? 17.469 23.031 29.328 1 92.62 627 VAL A C 1
ATOM 4979 O O . VAL A 1 627 ? 18.328 23.109 30.203 1 92.62 627 VAL A O 1
ATOM 4982 N N . ASP A 1 628 ? 16.234 23.156 29.547 1 93.25 628 ASP A N 1
ATOM 4983 C CA . ASP A 1 628 ? 15.594 23.078 30.859 1 93.25 628 ASP A CA 1
ATOM 4984 C C . ASP A 1 628 ? 16.016 24.234 31.75 1 93.25 628 ASP A C 1
ATOM 4986 O O . ASP A 1 628 ? 16.359 24.031 32.938 1 93.25 628 ASP A O 1
ATOM 4990 N N . ILE A 1 629 ? 16.031 25.391 31.141 1 96.12 629 ILE A N 1
ATOM 4991 C CA . ILE A 1 629 ? 16.234 26.594 31.953 1 96.12 629 ILE A CA 1
ATOM 4992 C C . ILE A 1 629 ? 14.914 27 32.594 1 96.12 629 ILE A C 1
ATOM 4994 O O . ILE A 1 629 ? 14.031 27.547 31.953 1 96.12 629 ILE A O 1
ATOM 4998 N N . LYS A 1 630 ? 14.797 26.875 33.844 1 96.19 630 LYS A N 1
ATOM 4999 C CA . LYS A 1 630 ? 13.57 27.156 34.562 1 96.19 630 LYS A CA 1
ATOM 5000 C C . LYS A 1 630 ? 13.477 28.641 34.906 1 96.19 630 LYS A C 1
ATOM 5002 O O . LYS A 1 630 ? 14.477 29.266 35.281 1 96.19 630 LYS A O 1
ATOM 5007 N N . THR A 1 631 ? 12.266 29.125 34.688 1 94.31 631 THR A N 1
ATOM 5008 C CA . THR A 1 631 ? 12.047 30.5 35.125 1 94.31 631 THR A CA 1
ATOM 5009 C C . THR A 1 631 ? 11.961 30.562 36.656 1 94.31 631 THR A C 1
ATOM 5011 O O . THR A 1 631 ? 11.391 29.688 37.281 1 94.31 631 THR A O 1
ATOM 5014 N N . LYS A 1 632 ? 12.492 31.531 37.281 1 87.69 632 LYS A N 1
ATOM 5015 C CA . LYS A 1 632 ? 12.609 31.641 38.719 1 87.69 632 LYS A CA 1
ATOM 5016 C C . LYS A 1 632 ? 11.297 32.125 39.344 1 87.69 632 LYS A C 1
ATOM 5018 O O . LYS A 1 632 ? 11.031 31.844 40.531 1 87.69 632 LYS A O 1
ATOM 5023 N N . LYS A 1 633 ? 10.555 32.875 38.656 1 91.94 633 LYS A N 1
ATOM 5024 C CA . LYS A 1 633 ? 9.297 33.406 39.156 1 91.94 633 LYS A CA 1
ATOM 5025 C C . LYS A 1 633 ? 8.203 33.375 38.094 1 91.94 633 LYS A C 1
ATOM 5027 O O . LYS A 1 633 ? 8.492 33.125 36.906 1 91.94 633 LYS A O 1
ATOM 5032 N N . SER A 1 634 ? 6.977 33.531 38.625 1 95.62 634 SER A N 1
ATOM 5033 C CA . SER A 1 634 ? 5.859 33.688 37.719 1 95.62 634 SER A CA 1
ATOM 5034 C C . SER A 1 634 ? 5.984 35 36.906 1 95.62 634 SER A C 1
ATOM 5036 O O . SER A 1 634 ? 6.543 35.969 37.406 1 95.62 634 SER A O 1
ATOM 5038 N N . ILE A 1 635 ? 5.504 34.875 35.719 1 97.38 635 ILE A N 1
ATOM 5039 C CA . ILE A 1 635 ? 5.523 36.062 34.875 1 97.38 635 ILE A CA 1
ATOM 5040 C C . ILE A 1 635 ? 4.117 36.656 34.781 1 97.38 635 ILE A C 1
ATOM 5042 O O . ILE A 1 635 ? 3.264 36.125 34.062 1 97.38 635 ILE A O 1
ATOM 5046 N N . GLY A 1 636 ? 3.887 37.75 35.375 1 96.06 636 GLY A N 1
ATOM 5047 C CA . GLY A 1 636 ? 2.562 38.344 35.406 1 96.06 636 GLY A CA 1
ATOM 5048 C C . GLY A 1 636 ? 2.178 39.031 34.125 1 96.06 636 GLY A C 1
ATOM 5049 O O . GLY A 1 636 ? 3.027 39.25 33.25 1 96.06 636 GLY A O 1
ATOM 5050 N N . PRO A 1 637 ? 0.825 39.406 34.031 1 96 637 PRO A N 1
ATOM 5051 C CA . PRO A 1 637 ? 0.374 40.125 32.844 1 96 637 PRO A CA 1
ATOM 5052 C C . PRO A 1 637 ? 1.169 41.406 32.562 1 96 637 PRO A C 1
ATOM 5054 O O . PRO A 1 637 ? 1.306 42.25 33.469 1 96 637 PRO A O 1
ATOM 5057 N N . GLY A 1 638 ? 1.737 41.5 31.422 1 95.25 638 GLY A N 1
ATOM 5058 C CA . GLY A 1 638 ? 2.492 42.688 31.031 1 95.25 638 GLY A CA 1
ATOM 5059 C C . GLY A 1 638 ? 3.932 42.656 31.5 1 95.25 638 GLY A C 1
ATOM 5060 O O . GLY A 1 638 ? 4.73 43.531 31.141 1 95.25 638 GLY A O 1
ATOM 5061 N N . GLU A 1 639 ? 4.312 41.688 32.219 1 96.75 639 GLU A N 1
ATOM 5062 C CA . GLU A 1 639 ? 5.648 41.625 32.812 1 96.75 639 GLU A CA 1
ATOM 5063 C C . GLU A 1 639 ? 6.656 41.062 31.797 1 96.75 639 GLU A C 1
ATOM 5065 O O . GLU A 1 639 ? 6.328 40.156 31.016 1 96.75 639 GLU A O 1
ATOM 5070 N N . GLU A 1 640 ? 7.855 41.625 31.844 1 96.5 640 GLU A N 1
ATOM 5071 C CA . GLU A 1 640 ? 8.961 41.156 31.016 1 96.5 640 GLU A CA 1
ATOM 5072 C C . GLU A 1 640 ? 9.867 40.219 31.781 1 96.5 640 GLU A C 1
ATOM 5074 O O . GLU A 1 640 ? 10.188 40.438 32.938 1 96.5 640 GLU A O 1
ATOM 5079 N N . TYR A 1 641 ? 10.18 39.156 31.188 1 96.44 641 TYR A N 1
ATOM 5080 C CA . TYR A 1 641 ? 11.141 38.188 31.719 1 96.44 641 TYR A CA 1
ATOM 5081 C C . TYR A 1 641 ? 12.398 38.125 30.859 1 96.44 641 TYR A C 1
ATOM 5083 O O . TYR A 1 641 ? 12.312 38.125 29.625 1 96.44 641 TYR A O 1
ATOM 5091 N N . ARG A 1 642 ? 13.57 38.156 31.516 1 96.19 642 ARG A N 1
ATOM 5092 C CA . ARG A 1 642 ? 14.859 38.125 30.828 1 96.19 642 ARG A CA 1
ATOM 5093 C C . ARG A 1 642 ? 15.742 37 31.375 1 96.19 642 ARG A C 1
ATOM 5095 O O . ARG A 1 642 ? 15.812 36.812 32.594 1 96.19 642 ARG A O 1
ATOM 5102 N N . GLU A 1 643 ? 16.328 36.281 30.484 1 95.69 643 GLU A N 1
ATOM 5103 C CA . GLU A 1 643 ? 17.281 35.219 30.844 1 95.69 643 GLU A CA 1
ATOM 5104 C C . GLU A 1 643 ? 18.531 35.312 29.984 1 95.69 643 GLU A C 1
ATOM 5106 O O . GLU A 1 643 ? 18.469 35.344 28.75 1 95.69 643 GLU A O 1
ATOM 5111 N N . THR A 1 644 ? 19.703 35.375 30.625 1 96.25 644 THR A N 1
ATOM 5112 C CA . THR A 1 644 ? 20.969 35.375 29.906 1 96.25 644 THR A CA 1
ATOM 5113 C C . THR A 1 644 ? 21.578 33.969 29.891 1 96.25 644 THR A C 1
ATOM 5115 O O . THR A 1 644 ? 21.719 33.344 30.922 1 96.25 644 THR A O 1
ATOM 5118 N N . VAL A 1 645 ? 21.938 33.594 28.703 1 95.44 645 VAL A N 1
ATOM 5119 C CA . VAL A 1 645 ? 22.484 32.25 28.531 1 95.44 645 VAL A CA 1
ATOM 5120 C C . VAL A 1 645 ? 23.844 32.312 27.828 1 95.44 645 VAL A C 1
ATOM 5122 O O . VAL A 1 645 ? 24.047 33.156 26.953 1 95.44 645 VAL A O 1
ATOM 5125 N N . LYS A 1 646 ? 24.734 31.359 28.188 1 95.38 646 LYS A N 1
ATOM 5126 C CA . LYS A 1 646 ? 26.031 31.25 27.562 1 95.38 646 LYS A CA 1
ATOM 5127 C C . LYS A 1 646 ? 26.047 30.141 26.516 1 95.38 646 LYS A C 1
ATOM 5129 O O . LYS A 1 646 ? 25.625 29.016 26.781 1 95.38 646 LYS A O 1
ATOM 5134 N N . LEU A 1 647 ? 26.531 30.531 25.281 1 96 647 LEU A N 1
ATOM 5135 C CA . LEU A 1 647 ? 26.594 29.594 24.156 1 96 647 LEU A CA 1
ATOM 5136 C C . LEU A 1 647 ? 27.984 29.578 23.547 1 96 647 LEU A C 1
ATOM 5138 O O . LEU A 1 647 ? 28.781 30.484 23.766 1 96 647 LEU A O 1
ATOM 5142 N N . SER A 1 648 ? 28.297 28.531 22.875 1 94.75 648 SER A N 1
ATOM 5143 C CA . SER A 1 648 ? 29.5 28.406 22.062 1 94.75 648 SER A CA 1
ATOM 5144 C C . SER A 1 648 ? 29.203 27.75 20.719 1 94.75 648 SER A C 1
ATOM 5146 O O . SER A 1 648 ? 28.188 27.062 20.562 1 94.75 648 SER A O 1
ATOM 5148 N N . SER A 1 649 ? 30.062 28.047 19.734 1 92.69 649 SER A N 1
ATOM 5149 C CA . SER A 1 649 ? 29.859 27.484 18.406 1 92.69 649 SER A CA 1
ATOM 5150 C C . SER A 1 649 ? 31.078 26.672 17.953 1 92.69 649 SER A C 1
ATOM 5152 O O . SER A 1 649 ? 32.219 27.047 18.266 1 92.69 649 SER A O 1
ATOM 5154 N N . LYS A 1 650 ? 30.844 25.688 17.25 1 87.25 650 LYS A N 1
ATOM 5155 C CA . LYS A 1 650 ? 31.891 24.859 16.672 1 87.25 650 LYS A CA 1
ATOM 5156 C C . LYS A 1 650 ? 32.062 25.141 15.188 1 87.25 650 LYS A C 1
ATOM 5158 O O . LYS A 1 650 ? 32.844 24.484 14.508 1 87.25 650 LYS A O 1
ATOM 5163 N N . ARG A 1 651 ? 31.359 26.031 14.734 1 88.06 651 ARG A N 1
ATOM 5164 C CA . ARG A 1 651 ? 31.406 26.344 13.305 1 88.06 651 ARG A CA 1
ATOM 5165 C C . ARG A 1 651 ? 31.484 27.859 13.078 1 88.06 651 ARG A C 1
ATOM 5167 O O . ARG A 1 651 ? 30.938 28.641 13.852 1 88.06 651 ARG A O 1
ATOM 5174 N N . VAL A 1 652 ? 32.094 28.172 12.008 1 89.44 652 VAL A N 1
ATOM 5175 C CA . VAL A 1 652 ? 32.219 29.578 11.633 1 89.44 652 VAL A CA 1
ATOM 5176 C C . VAL A 1 652 ? 31.031 29.969 10.734 1 89.44 652 VAL A C 1
ATOM 5178 O O . VAL A 1 652 ? 30.438 29.109 10.078 1 89.44 652 VAL A O 1
ATOM 5181 N N . GLY A 1 653 ? 30.703 31.234 10.82 1 88.25 653 GLY A N 1
ATOM 5182 C CA . GLY A 1 653 ? 29.656 31.734 9.969 1 88.25 653 GLY A CA 1
ATOM 5183 C C . GLY A 1 653 ? 28.422 32.188 10.742 1 88.25 653 GLY A C 1
ATOM 5184 O O . GLY A 1 653 ? 28.453 32.25 11.977 1 88.25 653 GLY A O 1
ATOM 5185 N N . ARG A 1 654 ? 27.438 32.5 10.008 1 90.38 654 ARG A N 1
ATOM 5186 C CA . ARG A 1 654 ? 26.203 32.969 10.641 1 90.38 654 ARG A CA 1
ATOM 5187 C C . ARG A 1 654 ? 25.484 31.828 11.344 1 90.38 654 ARG A C 1
ATOM 5189 O O . ARG A 1 654 ? 25.219 30.781 10.742 1 90.38 654 ARG A O 1
ATOM 5196 N N . ALA A 1 655 ? 25.25 32.031 12.594 1 92.31 655 ALA A N 1
ATOM 5197 C CA . ALA A 1 655 ? 24.562 31.031 13.383 1 92.31 655 ALA A CA 1
ATOM 5198 C C . ALA A 1 655 ? 23.188 31.516 13.836 1 92.31 655 ALA A C 1
ATOM 5200 O O . ALA A 1 655 ? 23.062 32.656 14.305 1 92.31 655 ALA A O 1
ATOM 5201 N N . GLU A 1 656 ? 22.203 30.766 13.648 1 94.69 656 GLU A N 1
ATOM 5202 C CA . GLU A 1 656 ? 20.859 31.047 14.156 1 94.69 656 GLU A CA 1
ATOM 5203 C C . GLU A 1 656 ? 20.656 30.422 15.531 1 94.69 656 GLU A C 1
ATOM 5205 O O . GLU A 1 656 ? 20.984 29.25 15.742 1 94.69 656 GLU A O 1
ATOM 5210 N N . ILE A 1 657 ? 20.172 31.234 16.453 1 96.31 657 ILE A N 1
ATOM 5211 C CA . ILE A 1 657 ? 19.859 30.797 17.797 1 96.31 657 ILE A CA 1
ATOM 5212 C C . ILE A 1 657 ? 18.359 30.656 17.969 1 96.31 657 ILE A C 1
ATOM 5214 O O . ILE A 1 657 ? 17.625 31.656 17.891 1 96.31 657 ILE A O 1
ATOM 5218 N N . ILE A 1 658 ? 17.875 29.453 18.219 1 96.44 658 ILE A N 1
ATOM 5219 C CA . ILE A 1 658 ? 16.438 29.188 18.375 1 96.44 658 ILE A CA 1
ATOM 5220 C C . ILE A 1 658 ? 16.109 28.969 19.844 1 96.44 658 ILE A C 1
ATOM 5222 O O . ILE A 1 658 ? 16.672 28.078 20.484 1 96.44 658 ILE A O 1
ATOM 5226 N N . ALA A 1 659 ? 15.211 29.75 20.344 1 96.44 659 ALA A N 1
ATOM 5227 C CA . ALA A 1 659 ? 14.742 29.641 21.719 1 96.44 659 ALA A CA 1
ATOM 5228 C C . ALA A 1 659 ? 13.273 29.234 21.766 1 96.44 659 ALA A C 1
ATOM 5230 O O . ALA A 1 659 ? 12.469 29.719 20.953 1 96.44 659 ALA A O 1
ATOM 5231 N N . ASN A 1 660 ? 12.977 28.344 22.641 1 95.38 660 ASN A N 1
ATOM 5232 C CA . ASN A 1 660 ? 11.617 27.875 22.891 1 95.38 660 ASN A CA 1
ATOM 5233 C C . ASN A 1 660 ? 11.234 28.031 24.359 1 95.38 660 ASN A C 1
ATOM 5235 O O . ASN A 1 660 ? 12.031 27.719 25.234 1 95.38 660 ASN A O 1
ATOM 5239 N N . PHE A 1 661 ? 10.047 28.578 24.578 1 95.81 661 PHE A N 1
ATOM 5240 C CA . PHE A 1 661 ? 9.508 28.734 25.922 1 95.81 661 PHE A CA 1
ATOM 5241 C C . PHE A 1 661 ? 8.18 28 26.062 1 95.81 661 PHE A C 1
ATOM 5243 O O . PHE A 1 661 ? 7.332 28.062 25.172 1 95.81 661 PHE A O 1
ATOM 5250 N N . HIS A 1 662 ? 8.062 27.219 27.094 1 94.5 662 HIS A N 1
ATOM 5251 C CA . HIS A 1 662 ? 6.789 26.625 27.469 1 94.5 662 HIS A CA 1
ATOM 5252 C C . HIS A 1 662 ? 6.57 26.672 28.969 1 94.5 662 HIS A C 1
ATOM 5254 O O . HIS A 1 662 ? 7.527 26.812 29.734 1 94.5 662 HIS A O 1
ATOM 5260 N N . CYS A 1 663 ? 5.383 26.672 29.359 1 94.12 663 CYS A N 1
ATOM 5261 C CA . CYS A 1 663 ? 5.012 26.703 30.781 1 94.12 663 CYS A CA 1
ATOM 5262 C C . CYS A 1 663 ? 3.734 25.906 31.031 1 94.12 663 CYS A C 1
ATOM 5264 O O . CYS A 1 663 ? 3.318 25.109 30.172 1 94.12 663 CYS A O 1
ATOM 5266 N N . LYS A 1 664 ? 3.176 26.047 32.125 1 91.31 664 LYS A N 1
ATOM 5267 C CA . LYS A 1 664 ? 1.974 25.297 32.5 1 91.31 664 LYS A CA 1
ATOM 5268 C C . LYS A 1 664 ? 0.793 25.703 31.609 1 91.31 664 LYS A C 1
ATOM 5270 O O . LYS A 1 664 ? -0.028 24.859 31.234 1 91.31 664 LYS A O 1
ATOM 5275 N N . GLN A 1 665 ? 0.743 26.984 31.25 1 91.88 665 GLN A N 1
ATOM 5276 C CA . GLN A 1 665 ? -0.435 27.531 30.578 1 91.88 665 GLN A CA 1
ATOM 5277 C C . GLN A 1 665 ? -0.317 27.422 29.062 1 91.88 665 GLN A C 1
ATOM 5279 O O . GLN A 1 665 ? -1.312 27.188 28.375 1 91.88 665 GLN A O 1
ATOM 5284 N N . ILE A 1 666 ? 0.882 27.656 28.562 1 92.06 666 ILE A N 1
ATOM 5285 C CA . ILE A 1 666 ? 1.035 27.703 27.109 1 92.06 666 ILE A CA 1
ATOM 5286 C C . ILE A 1 666 ? 2.307 26.953 26.703 1 92.06 666 ILE A C 1
ATOM 5288 O O . ILE A 1 666 ? 3.244 26.828 27.5 1 92.06 666 ILE A O 1
ATOM 5292 N N . THR A 1 667 ? 2.248 26.5 25.438 1 91.06 667 THR A N 1
ATOM 5293 C CA . THR A 1 667 ? 3.416 25.828 24.891 1 91.06 667 THR A CA 1
ATOM 5294 C C . THR A 1 667 ? 3.787 26.422 23.531 1 91.06 667 THR A C 1
ATOM 5296 O O . THR A 1 667 ? 3.047 27.234 22.969 1 91.06 667 THR A O 1
ATOM 5299 N N . ASP A 1 668 ? 4.977 26.125 23.062 1 89.38 668 ASP A N 1
ATOM 5300 C CA . ASP A 1 668 ? 5.438 26.422 21.703 1 89.38 668 ASP A CA 1
ATOM 5301 C C . ASP A 1 668 ? 5.57 27.922 21.484 1 89.38 668 ASP A C 1
ATOM 5303 O O . ASP A 1 668 ? 5.094 28.453 20.484 1 89.38 668 ASP A O 1
ATOM 5307 N N . VAL A 1 669 ? 6.062 28.641 22.453 1 93.94 669 VAL A N 1
ATOM 5308 C CA . VAL A 1 669 ? 6.438 30.031 22.281 1 93.94 669 VAL A CA 1
ATOM 5309 C C . VAL A 1 669 ? 7.891 30.125 21.828 1 93.94 669 VAL A C 1
ATOM 5311 O O . VAL A 1 669 ? 8.812 29.797 22.594 1 93.94 669 VAL A O 1
ATOM 5314 N N . CYS A 1 670 ? 8.039 30.594 20.578 1 93.75 670 CYS A N 1
ATOM 5315 C CA . CYS A 1 670 ? 9.383 30.484 20.031 1 93.75 670 CYS A CA 1
ATOM 5316 C C . CYS A 1 670 ? 9.891 31.828 19.547 1 93.75 670 CYS A C 1
ATOM 5318 O O . CYS A 1 670 ? 9.102 32.75 19.297 1 93.75 670 CYS A O 1
ATOM 5320 N N . GLY A 1 671 ? 11.227 31.953 19.469 1 93.88 671 GLY A N 1
ATOM 5321 C CA . GLY A 1 671 ? 11.938 33.094 18.922 1 93.88 671 GLY A CA 1
ATOM 5322 C C . GLY A 1 671 ? 13.297 32.719 18.344 1 93.88 671 GLY A C 1
ATOM 5323 O O . GLY A 1 671 ? 13.836 31.672 18.641 1 93.88 671 GLY A O 1
ATOM 5324 N N . VAL A 1 672 ? 13.734 33.594 17.422 1 95.31 672 VAL A N 1
ATOM 5325 C CA . VAL A 1 672 ? 15 33.344 16.75 1 95.31 672 VAL A CA 1
ATOM 5326 C C . VAL A 1 672 ? 15.898 34.562 16.812 1 95.31 672 VAL A C 1
ATOM 5328 O O . VAL A 1 672 ? 15.414 35.688 16.75 1 95.31 672 VAL A O 1
ATOM 5331 N N . GLY A 1 673 ? 17.109 34.344 17.094 1 94.62 673 GLY A N 1
ATOM 5332 C CA . GLY A 1 673 ? 18.172 35.344 16.953 1 94.62 673 GLY A CA 1
ATOM 5333 C C . GLY A 1 673 ? 19.344 34.844 16.125 1 94.62 673 GLY A C 1
ATOM 5334 O O . GLY A 1 673 ? 19.375 33.688 15.711 1 94.62 673 GLY A O 1
ATOM 5335 N N . SER A 1 674 ? 20.203 35.75 15.734 1 94 674 SER A N 1
ATOM 5336 C CA . SER A 1 674 ? 21.359 35.344 14.945 1 94 674 SER A CA 1
ATOM 5337 C C . SER A 1 674 ? 22.625 36 15.438 1 94 674 SER A C 1
ATOM 5339 O O . SER A 1 674 ? 22.562 37.062 16.062 1 94 674 SER A O 1
ATOM 5341 N N . ILE A 1 675 ? 23.703 35.344 15.164 1 94.62 675 ILE A N 1
ATOM 5342 C CA . ILE A 1 675 ? 25.016 35.906 15.516 1 94.62 675 ILE A CA 1
ATOM 5343 C C . ILE A 1 675 ? 26.062 35.438 14.5 1 94.62 675 ILE A C 1
ATOM 5345 O O . ILE A 1 675 ? 25.938 34.344 13.922 1 94.62 675 ILE A O 1
ATOM 5349 N N . GLU A 1 676 ? 27 36.25 14.211 1 95 676 GLU A N 1
ATOM 5350 C CA . GLU A 1 676 ? 28.109 35.906 13.336 1 95 676 GLU A CA 1
ATOM 5351 C C . GLU A 1 676 ? 29.281 35.312 14.133 1 95 676 GLU A C 1
ATOM 5353 O O . GLU A 1 676 ? 29.75 35.969 15.078 1 95 676 GLU A O 1
ATOM 5358 N N . ILE A 1 677 ? 29.672 34.188 13.758 1 94.25 677 ILE A N 1
ATOM 5359 C CA . ILE A 1 677 ? 30.812 33.531 14.383 1 94.25 677 ILE A CA 1
ATOM 5360 C C . ILE A 1 677 ? 32.062 33.719 13.523 1 94.25 677 ILE A C 1
ATOM 5362 O O . ILE A 1 677 ? 32.094 33.312 12.359 1 94.25 677 ILE A O 1
ATOM 5366 N N . VAL A 1 678 ? 33.062 34.25 14.062 1 94.12 678 VAL A N 1
ATOM 5367 C CA . VAL A 1 678 ? 34.312 34.5 13.328 1 94.12 678 VAL A CA 1
ATOM 5368 C C . VAL A 1 678 ? 35.438 33.625 13.875 1 94.12 678 VAL A C 1
ATOM 5370 O O . VAL A 1 678 ? 35.312 33.094 14.977 1 94.12 678 VAL A O 1
ATOM 5373 N N . ASN A 1 679 ? 36.438 33.438 12.953 1 89.5 679 ASN A N 1
ATOM 5374 C CA . ASN A 1 679 ? 37.594 32.656 13.375 1 89.5 679 ASN A CA 1
ATOM 5375 C C . ASN A 1 679 ? 38.344 33.312 14.516 1 89.5 679 ASN A C 1
ATOM 5377 O O . ASN A 1 679 ? 38.312 34.562 14.656 1 89.5 679 ASN A O 1
ATOM 5381 N N . LYS A 1 680 ? 39.125 32.562 15.289 1 78.94 680 LYS A N 1
ATOM 5382 C CA . LYS A 1 680 ? 39.969 33.094 16.375 1 78.94 680 LYS A CA 1
ATOM 5383 C C . LYS A 1 680 ? 41.125 33.938 15.82 1 78.94 680 LYS A C 1
ATOM 5385 O O . LYS A 1 680 ? 41.688 33.625 14.773 1 78.94 680 LYS A O 1
ATOM 5390 N N . GLU B 1 1 ? -53.344 2.889 15.602 1 84 1 GLU B N 1
ATOM 5391 C CA . GLU B 1 1 ? -52 2.66 15.008 1 84 1 GLU B CA 1
ATOM 5392 C C . GLU B 1 1 ? -52.062 1.595 13.922 1 84 1 GLU B C 1
ATOM 5394 O O . GLU B 1 1 ? -52.906 0.693 13.969 1 84 1 GLU B O 1
ATOM 5399 N N . LEU B 1 2 ? -51.469 1.832 12.836 1 92.31 2 LEU B N 1
ATOM 5400 C CA . LEU B 1 2 ? -51.25 0.792 11.836 1 92.31 2 LEU B CA 1
ATOM 5401 C C . LEU B 1 2 ? -50.125 -0.151 12.234 1 92.31 2 LEU B C 1
ATOM 5403 O O . LEU B 1 2 ? -48.969 0.178 12.078 1 92.31 2 LEU B O 1
ATOM 5407 N N . LYS B 1 3 ? -50.469 -1.328 12.75 1 95.5 3 LYS B N 1
ATOM 5408 C CA . LYS B 1 3 ? -49.469 -2.252 13.281 1 95.5 3 LYS B CA 1
ATOM 5409 C C . LYS B 1 3 ? -49.281 -3.459 12.367 1 95.5 3 LYS B C 1
ATOM 5411 O O . LYS B 1 3 ? -50.25 -4.199 12.117 1 95.5 3 LYS B O 1
ATOM 5416 N N . PRO B 1 4 ? -48.094 -3.635 11.898 1 96.25 4 PRO B N 1
ATOM 5417 C CA . PRO B 1 4 ? -47.875 -4.875 11.164 1 96.25 4 PRO B CA 1
ATOM 5418 C C . PRO B 1 4 ? -48 -6.121 12.031 1 96.25 4 PRO B C 1
ATOM 5420 O O . PRO B 1 4 ? -47.438 -6.188 13.125 1 96.25 4 PRO B O 1
ATOM 5423 N N . LYS B 1 5 ? -48.75 -7.039 11.594 1 95.25 5 LYS B N 1
ATOM 5424 C CA . LYS B 1 5 ? -48.906 -8.328 12.273 1 95.25 5 LYS B CA 1
ATOM 5425 C C . LYS B 1 5 ? -47.844 -9.32 11.812 1 95.25 5 LYS B C 1
ATOM 5427 O O . LYS B 1 5 ? -47.25 -10.047 12.633 1 95.25 5 LYS B O 1
ATOM 5432 N N . SER B 1 6 ? -47.688 -9.398 10.547 1 95.88 6 SER B N 1
ATOM 5433 C CA . SER B 1 6 ? -46.656 -10.258 9.977 1 95.88 6 SER B CA 1
ATOM 5434 C C . SER B 1 6 ? -46.156 -9.703 8.641 1 95.88 6 SER B C 1
ATOM 5436 O O . SER B 1 6 ? -46.844 -8.922 7.992 1 95.88 6 SER B O 1
ATOM 5438 N N . VAL B 1 7 ? -44.938 -10.094 8.352 1 97.75 7 VAL B N 1
ATOM 5439 C CA . VAL B 1 7 ? -44.312 -9.688 7.098 1 97.75 7 VAL B CA 1
ATOM 5440 C C . VAL B 1 7 ? -43.781 -10.922 6.355 1 97.75 7 VAL B C 1
ATOM 5442 O O . VAL B 1 7 ? -43 -11.703 6.91 1 97.75 7 VAL B O 1
ATOM 5445 N N . ASP B 1 8 ? -44.25 -11.141 5.152 1 97.69 8 ASP B N 1
ATOM 5446 C CA . ASP B 1 8 ? -43.75 -12.188 4.27 1 97.69 8 ASP B CA 1
ATOM 5447 C C . ASP B 1 8 ? -42.75 -11.625 3.254 1 97.69 8 ASP B C 1
ATOM 5449 O O . ASP B 1 8 ? -43.125 -10.836 2.389 1 97.69 8 ASP B O 1
ATOM 5453 N N . LEU B 1 9 ? -41.562 -12.07 3.281 1 98.25 9 LEU B N 1
ATOM 5454 C CA . LEU B 1 9 ? -40.531 -11.57 2.402 1 98.25 9 LEU B CA 1
ATOM 5455 C C . LEU B 1 9 ? -40.562 -12.281 1.056 1 98.25 9 LEU B C 1
ATOM 5457 O O . LEU B 1 9 ? -39.719 -12.031 0.196 1 98.25 9 LEU B O 1
ATOM 5461 N N . LEU B 1 10 ? -41.5 -13.117 0.869 1 97.81 10 LEU B N 1
ATOM 5462 C CA . LEU B 1 10 ? -41.625 -13.859 -0.375 1 97.81 10 LEU B CA 1
ATOM 5463 C C . LEU B 1 10 ? -40.312 -14.438 -0.825 1 97.81 10 LEU B C 1
ATOM 5465 O O . LEU B 1 10 ? -39.875 -14.227 -1.965 1 97.81 10 LEU B O 1
ATOM 5469 N N . ARG B 1 11 ? -39.625 -15.188 0.015 1 97.62 11 ARG B N 1
ATOM 5470 C CA . ARG B 1 11 ? -38.25 -15.641 -0.147 1 97.62 11 ARG B CA 1
ATOM 5471 C C . ARG B 1 11 ? -38.094 -16.484 -1.412 1 97.62 11 ARG B C 1
ATOM 5473 O O . ARG B 1 11 ? -37.156 -16.266 -2.189 1 97.62 11 ARG B O 1
ATOM 5480 N N . THR B 1 12 ? -38.938 -17.422 -1.679 1 96.56 12 THR B N 1
ATOM 5481 C CA . THR B 1 12 ? -38.812 -18.344 -2.799 1 96.56 12 THR B CA 1
ATOM 5482 C C . THR B 1 12 ? -38.812 -17.594 -4.125 1 96.56 12 THR B C 1
ATOM 5484 O O . THR B 1 12 ? -37.875 -17.75 -4.93 1 96.56 12 THR B O 1
ATOM 5487 N N . VAL B 1 13 ? -39.75 -16.703 -4.32 1 97.56 13 VAL B N 1
ATOM 5488 C CA . VAL B 1 13 ? -39.906 -15.984 -5.578 1 97.56 13 VAL B CA 1
ATOM 5489 C C . VAL B 1 13 ? -38.75 -14.992 -5.75 1 97.56 13 VAL B C 1
ATOM 5491 O O . VAL B 1 13 ? -38.188 -14.891 -6.836 1 97.56 13 VAL B O 1
ATOM 5494 N N . ASN B 1 14 ? -38.5 -14.266 -4.703 1 98.5 14 ASN B N 1
ATOM 5495 C CA . ASN B 1 14 ? -37.438 -13.258 -4.785 1 98.5 14 ASN B CA 1
ATOM 5496 C C . ASN B 1 14 ? -36.094 -13.898 -5.023 1 98.5 14 ASN B C 1
ATOM 5498 O O . ASN B 1 14 ? -35.281 -13.406 -5.832 1 98.5 14 ASN B O 1
ATOM 5502 N N . ARG B 1 15 ? -35.781 -15.008 -4.398 1 98.31 15 ARG B N 1
ATOM 5503 C CA . ARG B 1 15 ? -34.469 -15.672 -4.547 1 98.31 15 ARG B CA 1
ATOM 5504 C C . ARG B 1 15 ? -34.312 -16.234 -5.953 1 98.31 15 ARG B C 1
ATOM 5506 O O . ARG B 1 15 ? -33.219 -16.219 -6.5 1 98.31 15 ARG B O 1
ATOM 5513 N N . GLU B 1 16 ? -35.375 -16.766 -6.48 1 97.44 16 GLU B N 1
ATOM 5514 C CA . GLU B 1 16 ? -35.312 -17.25 -7.855 1 97.44 16 GLU B CA 1
ATOM 5515 C C . GLU B 1 16 ? -35.031 -16.125 -8.828 1 97.44 16 GLU B C 1
ATOM 5517 O O . GLU B 1 16 ? -34.125 -16.25 -9.688 1 97.44 16 GLU B O 1
ATOM 5522 N N . GLY B 1 17 ? -35.75 -15.031 -8.695 1 97.88 17 GLY B N 1
ATOM 5523 C CA . GLY B 1 17 ? -35.562 -13.891 -9.578 1 97.88 17 GLY B CA 1
ATOM 5524 C C . GLY B 1 17 ? -34.156 -13.273 -9.461 1 97.88 17 GLY B C 1
ATOM 5525 O O . GLY B 1 17 ? -33.656 -12.719 -10.43 1 97.88 17 GLY B O 1
ATOM 5526 N N . HIS B 1 18 ? -33.594 -13.383 -8.273 1 98.56 18 HIS B N 1
ATOM 5527 C CA . HIS B 1 18 ? -32.312 -12.742 -8 1 98.56 18 HIS B CA 1
ATOM 5528 C C . HIS B 1 18 ? -31.172 -13.727 -8.172 1 98.56 18 HIS B C 1
ATOM 5530 O O . HIS B 1 18 ? -30.031 -13.422 -7.824 1 98.56 18 HIS B O 1
ATOM 5536 N N . HIS B 1 19 ? -31.438 -14.992 -8.68 1 97.88 19 HIS B N 1
ATOM 5537 C CA . HIS B 1 19 ? -30.438 -16.031 -8.922 1 97.88 19 HIS B CA 1
ATOM 5538 C C . HIS B 1 19 ? -29.703 -16.406 -7.641 1 97.88 19 HIS B C 1
ATOM 5540 O O . HIS B 1 19 ? -28.469 -16.484 -7.617 1 97.88 19 HIS B O 1
ATOM 5546 N N . THR B 1 20 ? -30.453 -16.5 -6.535 1 98.06 20 THR B N 1
ATOM 5547 C CA . THR B 1 20 ? -29.844 -16.844 -5.258 1 98.06 20 THR B CA 1
ATOM 5548 C C . THR B 1 20 ? -30.5 -18.078 -4.645 1 98.06 20 THR B C 1
ATOM 5550 O O . THR B 1 20 ? -30.359 -18.328 -3.447 1 98.06 20 THR B O 1
ATOM 5553 N N . LYS B 1 21 ? -31.203 -18.828 -5.41 1 95.06 21 LYS B N 1
ATOM 5554 C CA . LYS B 1 21 ? -31.938 -19.984 -4.914 1 95.06 21 LYS B CA 1
ATOM 5555 C C . LYS B 1 21 ? -30.984 -21.062 -4.414 1 95.06 21 LYS B C 1
ATOM 5557 O O . LYS B 1 21 ? -31.328 -21.844 -3.529 1 95.06 21 LYS B O 1
ATOM 5562 N N . ALA B 1 22 ? -29.766 -21.078 -4.941 1 93.81 22 ALA B N 1
ATOM 5563 C CA . ALA B 1 22 ? -28.828 -22.156 -4.656 1 93.81 22 ALA B CA 1
ATOM 5564 C C . ALA B 1 22 ? -28.188 -21.984 -3.277 1 93.81 22 ALA B C 1
ATOM 5566 O O . ALA B 1 22 ? -27.578 -22.922 -2.748 1 93.81 22 ALA B O 1
ATOM 5567 N N . PHE B 1 23 ? -28.359 -20.797 -2.646 1 96.31 23 PHE B N 1
ATOM 5568 C CA . PHE B 1 23 ? -27.734 -20.562 -1.344 1 96.31 23 PHE B CA 1
ATOM 5569 C C . PHE B 1 23 ? -28.375 -21.453 -0.281 1 96.31 23 PHE B C 1
ATOM 5571 O O . PHE B 1 23 ? -29.609 -21.594 -0.244 1 96.31 23 PHE B O 1
ATOM 5578 N N . ASN B 1 24 ? -27.562 -22.047 0.501 1 93.69 24 ASN B N 1
ATOM 5579 C CA . ASN B 1 24 ? -28.047 -22.906 1.581 1 93.69 24 ASN B CA 1
ATOM 5580 C C . ASN B 1 24 ? -28.281 -22.109 2.865 1 93.69 24 ASN B C 1
ATOM 5582 O O . ASN B 1 24 ? -27.672 -22.406 3.898 1 93.69 24 ASN B O 1
ATOM 5586 N N . LEU B 1 25 ? -29.094 -21.109 2.846 1 94.94 25 LEU B N 1
ATOM 5587 C CA . LEU B 1 25 ? -29.562 -20.266 3.939 1 94.94 25 LEU B CA 1
ATOM 5588 C C . LEU B 1 25 ? -31.062 -20.016 3.82 1 94.94 25 LEU B C 1
ATOM 5590 O O . LEU B 1 25 ? -31.578 -19.828 2.717 1 94.94 25 LEU B O 1
ATOM 5594 N N . PRO B 1 26 ? -31.734 -20.062 4.898 1 95.19 26 PRO B N 1
ATOM 5595 C CA . PRO B 1 26 ? -33.188 -19.844 4.836 1 95.19 26 PRO B CA 1
ATOM 5596 C C . PRO B 1 26 ? -33.531 -18.375 4.637 1 95.19 26 PRO B C 1
ATOM 5598 O O . PRO B 1 26 ? -34.688 -18.062 4.355 1 95.19 26 PRO B O 1
ATOM 5601 N N . ASN B 1 27 ? -32.656 -17.453 4.754 1 97.69 27 ASN B N 1
ATOM 5602 C CA . ASN B 1 27 ? -32.875 -16.016 4.711 1 97.69 27 ASN B CA 1
ATOM 5603 C C . ASN B 1 27 ? -33.188 -15.539 3.297 1 97.69 27 ASN B C 1
ATOM 5605 O O . ASN B 1 27 ? -32.938 -16.266 2.328 1 97.69 27 ASN B O 1
ATOM 5609 N N . LEU B 1 28 ? -33.75 -14.352 3.215 1 98.56 28 LEU B N 1
ATOM 5610 C CA . LEU B 1 28 ? -33.844 -13.672 1.927 1 98.56 28 LEU B CA 1
ATOM 5611 C C . LEU B 1 28 ? -32.469 -13.18 1.477 1 98.56 28 LEU B C 1
ATOM 5613 O O . LEU B 1 28 ? -31.797 -12.453 2.211 1 98.56 28 LEU B O 1
ATOM 5617 N N . ILE B 1 29 ? -32.062 -13.656 0.355 1 98.69 29 ILE B N 1
ATOM 5618 C CA . ILE B 1 29 ? -30.797 -13.227 -0.273 1 98.69 29 ILE B CA 1
ATOM 5619 C C . ILE B 1 29 ? -31.094 -12.617 -1.639 1 98.69 29 ILE B C 1
ATOM 5621 O O . ILE B 1 29 ? -31.609 -13.289 -2.533 1 98.69 29 ILE B O 1
ATOM 5625 N N . ILE B 1 30 ? -30.797 -11.344 -1.747 1 98.75 30 ILE B N 1
ATOM 5626 C CA . ILE B 1 30 ? -31.156 -10.664 -2.988 1 98.75 30 ILE B CA 1
ATOM 5627 C C . ILE B 1 30 ? -29.938 -9.898 -3.512 1 98.75 30 ILE B C 1
ATOM 5629 O O . ILE B 1 30 ? -28.938 -9.727 -2.797 1 98.75 30 ILE B O 1
ATOM 5633 N N . ARG B 1 31 ? -29.984 -9.523 -4.754 1 98.88 31 ARG B N 1
ATOM 5634 C CA . ARG B 1 31 ? -28.922 -8.75 -5.398 1 98.88 31 ARG B CA 1
ATOM 5635 C C . ARG B 1 31 ? -29.328 -7.285 -5.551 1 98.88 31 ARG B C 1
ATOM 5637 O O . ARG B 1 31 ? -30.484 -6.984 -5.875 1 98.88 31 ARG B O 1
ATOM 5644 N N . ARG B 1 32 ? -28.391 -6.426 -5.281 1 98.75 32 ARG B N 1
ATOM 5645 C CA . ARG B 1 32 ? -28.688 -4.996 -5.238 1 98.75 32 ARG B CA 1
ATOM 5646 C C . ARG B 1 32 ? -29.078 -4.477 -6.617 1 98.75 32 ARG B C 1
ATOM 5648 O O . ARG B 1 32 ? -28.734 -5.074 -7.637 1 98.75 32 ARG B O 1
ATOM 5655 N N . GLY B 1 33 ? -29.828 -3.393 -6.66 1 98.31 33 GLY B N 1
ATOM 5656 C CA . GLY B 1 33 ? -30.25 -2.744 -7.895 1 98.31 33 GLY B CA 1
ATOM 5657 C C . GLY B 1 33 ? -31.391 -3.459 -8.594 1 98.31 33 GLY B C 1
ATOM 5658 O O . GLY B 1 33 ? -31.719 -3.141 -9.734 1 98.31 33 GLY B O 1
ATOM 5659 N N . GLN B 1 34 ? -31.969 -4.41 -7.992 1 98.38 34 GLN B N 1
ATOM 5660 C CA . GLN B 1 34 ? -33.031 -5.199 -8.57 1 98.38 34 GLN B CA 1
ATOM 5661 C C . GLN B 1 34 ? -34.281 -5.211 -7.656 1 98.38 34 GLN B C 1
ATOM 5663 O O . GLN B 1 34 ? -34.125 -5.246 -6.434 1 98.38 34 GLN B O 1
ATOM 5668 N N . GLU B 1 35 ? -35.438 -5.27 -8.219 1 98.12 35 GLU B N 1
ATOM 5669 C CA . GLU B 1 35 ? -36.688 -5.203 -7.48 1 98.12 35 GLU B CA 1
ATOM 5670 C C . GLU B 1 35 ? -37 -6.531 -6.797 1 98.12 35 GLU B C 1
ATOM 5672 O O . GLU B 1 35 ? -36.625 -7.594 -7.301 1 98.12 35 GLU B O 1
ATOM 5677 N N . PHE B 1 36 ? -37.688 -6.492 -5.688 1 98.56 36 PHE B N 1
ATOM 5678 C CA . PHE B 1 36 ? -38.219 -7.648 -4.988 1 98.56 36 PHE B CA 1
ATOM 5679 C C . PHE B 1 36 ? -39.531 -7.289 -4.277 1 98.56 36 PHE B C 1
ATOM 5681 O O . PHE B 1 36 ? -39.812 -6.109 -4.035 1 98.56 36 PHE B O 1
ATOM 5688 N N . ASP B 1 37 ? -40.312 -8.273 -3.93 1 98.31 37 ASP B N 1
ATOM 5689 C CA . ASP B 1 37 ? -41.656 -8.031 -3.369 1 98.31 37 ASP B CA 1
ATOM 5690 C C . ASP B 1 37 ? -41.719 -8.5 -1.917 1 98.31 37 ASP B C 1
ATOM 5692 O O . ASP B 1 37 ? -41.062 -9.453 -1.53 1 98.31 37 ASP B O 1
ATOM 5696 N N . ILE B 1 38 ? -42.531 -7.781 -1.183 1 98.19 38 ILE B N 1
ATOM 5697 C CA . ILE B 1 38 ? -42.844 -8.195 0.178 1 98.19 38 ILE B CA 1
ATOM 5698 C C . ILE B 1 38 ? -44.344 -7.98 0.445 1 98.19 38 ILE B C 1
ATOM 5700 O O . ILE B 1 38 ? -44.969 -7.145 -0.198 1 98.19 38 ILE B O 1
ATOM 5704 N N . ILE B 1 39 ? -44.875 -8.758 1.367 1 98.06 39 ILE B N 1
ATOM 5705 C CA . ILE B 1 39 ? -46.281 -8.617 1.783 1 98.06 39 ILE B CA 1
ATOM 5706 C C . ILE B 1 39 ? -46.344 -8.305 3.275 1 98.06 39 ILE B C 1
ATOM 5708 O O . ILE B 1 39 ? -45.719 -8.992 4.086 1 98.06 39 ILE B O 1
ATOM 5712 N N . ILE B 1 40 ? -47.031 -7.266 3.582 1 97.88 40 ILE B N 1
ATOM 5713 C CA . ILE B 1 40 ? -47.25 -6.898 4.98 1 97.88 40 ILE B CA 1
ATOM 5714 C C . ILE B 1 40 ? -48.719 -7.125 5.348 1 97.88 40 ILE B C 1
ATOM 5716 O O . ILE B 1 40 ? -49.625 -6.648 4.652 1 97.88 40 ILE B O 1
ATOM 5720 N N . LEU B 1 41 ? -48.969 -7.879 6.414 1 97.44 41 LEU B N 1
ATOM 5721 C CA . LEU B 1 41 ? -50.281 -8.039 7.008 1 97.44 41 LEU B CA 1
ATOM 5722 C C . LEU B 1 41 ? -50.438 -7.16 8.242 1 97.44 41 LEU B C 1
ATOM 5724 O O . LEU B 1 41 ? -49.656 -7.289 9.203 1 97.44 41 LEU B O 1
ATOM 5728 N N . PHE B 1 42 ? -51.469 -6.297 8.18 1 97 42 PHE B N 1
ATOM 5729 C CA . PHE B 1 42 ? -51.688 -5.371 9.281 1 97 42 PHE B CA 1
ATOM 5730 C C . PHE B 1 42 ? -52.812 -5.844 10.172 1 97 42 PHE B C 1
ATOM 5732 O O . PHE B 1 42 ? -53.594 -6.73 9.789 1 97 42 PHE B O 1
ATOM 5739 N N . GLU B 1 43 ? -52.875 -5.215 11.391 1 95.94 43 GLU B N 1
ATOM 5740 C CA . GLU B 1 43 ? -53.938 -5.535 12.336 1 95.94 43 GLU B CA 1
ATOM 5741 C C . GLU B 1 43 ? -55.25 -4.895 11.914 1 95.94 43 GLU B C 1
ATOM 5743 O O . GLU B 1 43 ? -56.344 -5.359 12.305 1 95.94 43 GLU B O 1
ATOM 5748 N N . ARG B 1 44 ? -55.156 -3.764 11.266 1 95.06 44 ARG B N 1
ATOM 5749 C CA . ARG B 1 44 ? -56.312 -3.092 10.695 1 95.06 44 ARG B CA 1
ATOM 5750 C C . ARG B 1 44 ? -56.094 -2.766 9.219 1 95.06 44 ARG B C 1
ATOM 5752 O O . ARG B 1 44 ? -55 -2.992 8.688 1 95.06 44 ARG B O 1
ATOM 5759 N N . ASN B 1 45 ? -57.188 -2.285 8.578 1 95.12 45 ASN B N 1
ATOM 5760 C CA . ASN B 1 45 ? -57.094 -1.931 7.164 1 95.12 45 ASN B CA 1
ATOM 5761 C C . ASN B 1 45 ? -56.125 -0.766 6.945 1 95.12 45 ASN B C 1
ATOM 5763 O O . ASN B 1 45 ? -56.094 0.168 7.75 1 95.12 45 ASN B O 1
ATOM 5767 N N . TYR B 1 46 ? -55.344 -0.878 5.93 1 94.94 46 TYR B N 1
ATOM 5768 C CA . TYR B 1 46 ? -54.469 0.186 5.477 1 94.94 46 TYR B CA 1
ATOM 5769 C C . TYR B 1 46 ? -55.25 1.272 4.742 1 94.94 46 TYR B C 1
ATOM 5771 O O . TYR B 1 46 ? -56.031 0.979 3.85 1 94.94 46 TYR B O 1
ATOM 5779 N N . ILE B 1 47 ? -55.031 2.492 5.156 1 92.06 47 ILE B N 1
ATOM 5780 C CA . ILE B 1 47 ? -55.688 3.635 4.523 1 92.06 47 ILE B CA 1
ATOM 5781 C C . ILE B 1 47 ? -54.656 4.539 3.883 1 92.06 47 ILE B C 1
ATOM 5783 O O . ILE B 1 47 ? -53.969 5.297 4.578 1 92.06 47 ILE B O 1
ATOM 5787 N N . LYS B 1 48 ? -54.594 4.66 2.607 1 89.12 48 LYS B N 1
ATOM 5788 C CA . LYS B 1 48 ? -53.531 5.281 1.811 1 89.12 48 LYS B CA 1
ATOM 5789 C C . LYS B 1 48 ? -53.344 6.746 2.197 1 89.12 48 LYS B C 1
ATOM 5791 O O . LYS B 1 48 ? -52.219 7.234 2.246 1 89.12 48 LYS B O 1
ATOM 5796 N N . ILE B 1 49 ? -54.344 7.496 2.494 1 88.5 49 ILE B N 1
ATOM 5797 C CA . ILE B 1 49 ? -54.281 8.938 2.723 1 88.5 49 ILE B CA 1
ATOM 5798 C C . ILE B 1 49 ? -53.844 9.211 4.156 1 88.5 49 ILE B C 1
ATOM 5800 O O . ILE B 1 49 ? -53.219 10.25 4.434 1 88.5 49 ILE B O 1
ATOM 5804 N N . GLU B 1 50 ? -54.094 8.227 5.062 1 91.56 50 GLU B N 1
ATOM 5805 C CA . GLU B 1 50 ? -53.844 8.461 6.484 1 91.56 50 GLU B CA 1
ATOM 5806 C C . GLU B 1 50 ? -52.625 7.707 6.969 1 91.56 50 GLU B C 1
ATOM 5808 O O . GLU B 1 50 ? -52.031 8.062 7.992 1 91.56 50 GLU B O 1
ATOM 5813 N N . ASP B 1 51 ? -52.375 6.648 6.246 1 93.56 51 ASP B N 1
ATOM 5814 C CA . ASP B 1 51 ? -51.312 5.773 6.723 1 93.56 51 ASP B CA 1
ATOM 5815 C C . ASP B 1 51 ? -50.062 5.922 5.871 1 93.56 51 ASP B C 1
ATOM 5817 O O . ASP B 1 51 ? -50.125 5.977 4.641 1 93.56 51 ASP B O 1
ATOM 5821 N N . GLU B 1 52 ? -48.906 6.078 6.535 1 94.31 52 GLU B N 1
ATOM 5822 C CA . GLU B 1 52 ? -47.625 6.09 5.867 1 94.31 52 GLU B CA 1
ATOM 5823 C C . GLU B 1 52 ? -46.75 4.918 6.324 1 94.31 52 GLU B C 1
ATOM 5825 O O . GLU B 1 52 ? -46.688 4.617 7.516 1 94.31 52 GLU B O 1
ATOM 5830 N N . ILE B 1 53 ? -46.219 4.215 5.348 1 96.31 53 ILE B N 1
ATOM 5831 C CA . ILE B 1 53 ? -45.281 3.135 5.617 1 96.31 53 ILE B CA 1
ATOM 5832 C C . ILE B 1 53 ? -43.875 3.58 5.25 1 96.31 53 ILE B C 1
ATOM 5834 O O . ILE B 1 53 ? -43.656 4.109 4.16 1 96.31 53 ILE B O 1
ATOM 5838 N N . ILE B 1 54 ? -42.938 3.494 6.148 1 96.38 54 ILE B N 1
ATOM 5839 C CA . ILE B 1 54 ? -41.531 3.748 5.895 1 96.38 54 ILE B CA 1
ATOM 5840 C C . ILE B 1 54 ? -40.719 2.486 6.184 1 96.38 54 ILE B C 1
ATOM 5842 O O . ILE B 1 54 ? -40.688 1.999 7.316 1 96.38 54 ILE B O 1
ATOM 5846 N N . LEU B 1 55 ? -40.156 1.972 5.141 1 98 55 LEU B N 1
ATOM 5847 C CA . LEU B 1 55 ? -39.219 0.874 5.359 1 98 55 LEU B CA 1
ATOM 5848 C C . LEU B 1 55 ? -37.844 1.4 5.77 1 98 55 LEU B C 1
ATOM 5850 O O . LEU B 1 55 ? -37.406 2.434 5.266 1 98 55 LEU B O 1
ATOM 5854 N N . LYS B 1 56 ? -37.156 0.769 6.672 1 97.25 56 LYS B N 1
ATOM 5855 C CA . LYS B 1 56 ? -35.781 1.11 7.051 1 97.25 56 LYS B CA 1
ATOM 5856 C C . LYS B 1 56 ? -34.875 -0.108 6.965 1 97.25 56 LYS B C 1
ATOM 5858 O O . LYS B 1 56 ? -35.062 -1.093 7.676 1 97.25 56 LYS B O 1
ATOM 5863 N N . PHE B 1 57 ? -33.969 -0.021 6.094 1 98.12 57 PHE B N 1
ATOM 5864 C CA . PHE B 1 57 ? -32.938 -1.044 5.992 1 98.12 57 PHE B CA 1
ATOM 5865 C C . PHE B 1 57 ? -31.672 -0.617 6.738 1 98.12 57 PHE B C 1
ATOM 5867 O O . PHE B 1 57 ? -31.125 0.456 6.477 1 98.12 57 PHE B O 1
ATOM 5874 N N . VAL B 1 58 ? -31.203 -1.419 7.676 1 97.31 58 VAL B N 1
ATOM 5875 C CA . VAL B 1 58 ? -30.109 -1.058 8.57 1 97.31 58 VAL B CA 1
ATOM 5876 C C . VAL B 1 58 ? -28.969 -2.072 8.43 1 97.31 58 VAL B C 1
ATOM 5878 O O . VAL B 1 58 ? -29.203 -3.281 8.492 1 97.31 58 VAL B O 1
ATOM 5881 N N . THR B 1 59 ? -27.734 -1.594 8.172 1 96.44 59 THR B N 1
ATOM 5882 C CA . THR B 1 59 ? -26.562 -2.443 8.094 1 96.44 59 THR B CA 1
ATOM 5883 C C . THR B 1 59 ? -25.375 -1.795 8.805 1 96.44 59 THR B C 1
ATOM 5885 O O . THR B 1 59 ? -25.469 -0.646 9.242 1 96.44 59 THR B O 1
ATOM 5888 N N . GLY B 1 60 ? -24.328 -2.59 9.133 1 91.06 60 GLY B N 1
ATOM 5889 C CA . GLY B 1 60 ? -23.094 -2.062 9.695 1 91.06 60 GLY B CA 1
ATOM 5890 C C . GLY B 1 60 ? -23.016 -2.201 11.203 1 91.06 60 GLY B C 1
ATOM 5891 O O . GLY B 1 60 ? -24 -2.574 11.844 1 91.06 60 GLY B O 1
ATOM 5892 N N . SER B 1 61 ? -21.891 -1.859 11.727 1 86.38 61 SER B N 1
ATOM 5893 C CA . SER B 1 61 ? -21.625 -2.039 13.148 1 86.38 61 SER B CA 1
ATOM 5894 C C . SER B 1 61 ? -22.125 -0.854 13.969 1 86.38 61 SER B C 1
ATOM 5896 O O . SER B 1 61 ? -22.516 -1.011 15.125 1 86.38 61 SER B O 1
ATOM 5898 N N . ARG B 1 62 ? -22.078 0.368 13.359 1 85.19 62 ARG B N 1
ATOM 5899 C CA . ARG B 1 62 ? -22.594 1.595 13.961 1 85.19 62 ARG B CA 1
ATOM 5900 C C . ARG B 1 62 ? -23.5 2.338 12.992 1 85.19 62 ARG B C 1
ATOM 5902 O O . ARG B 1 62 ? -23.156 3.412 12.5 1 85.19 62 ARG B O 1
ATOM 5909 N N . PRO B 1 63 ? -24.641 1.854 12.938 1 90.25 63 PRO B N 1
ATOM 5910 C CA . PRO B 1 63 ? -25.531 2.352 11.883 1 90.25 63 PRO B CA 1
ATOM 5911 C C . PRO B 1 63 ? -25.938 3.811 12.086 1 90.25 63 PRO B C 1
ATOM 5913 O O . PRO B 1 63 ? -26.281 4.207 13.203 1 90.25 63 PRO B O 1
ATOM 5916 N N . GLN B 1 64 ? -25.75 4.59 11.07 1 89.19 64 GLN B N 1
ATOM 5917 C CA . GLN B 1 64 ? -26.156 5.988 11 1 89.19 64 GLN B CA 1
ATOM 5918 C C . GLN B 1 64 ? -26.625 6.363 9.594 1 89.19 64 GLN B C 1
ATOM 5920 O O . GLN B 1 64 ? -26.047 5.902 8.609 1 89.19 64 GLN B O 1
ATOM 5925 N N . GLN B 1 65 ? -27.641 7.207 9.516 1 90.06 65 GLN B N 1
ATOM 5926 C CA . GLN B 1 65 ? -28.109 7.668 8.219 1 90.06 65 GLN B CA 1
ATOM 5927 C C . GLN B 1 65 ? -27.031 8.461 7.484 1 90.06 65 GLN B C 1
ATOM 5929 O O . GLN B 1 65 ? -26.922 8.375 6.262 1 90.06 65 GLN B O 1
ATOM 5934 N N . SER B 1 66 ? -26.188 9.172 8.25 1 86.75 66 SER B N 1
ATOM 5935 C CA . SER B 1 66 ? -25.141 9.992 7.664 1 86.75 66 SER B CA 1
ATOM 5936 C C . SER B 1 66 ? -24.047 9.133 7.035 1 86.75 66 SER B C 1
ATOM 5938 O O . SER B 1 66 ? -23.25 9.625 6.227 1 86.75 66 SER B O 1
ATOM 5940 N N . LYS B 1 67 ? -23.984 7.859 7.387 1 84 67 LYS B N 1
ATOM 5941 C CA . LYS B 1 67 ? -22.984 6.945 6.84 1 84 67 LYS B CA 1
ATOM 5942 C C . LYS B 1 67 ? -23.609 5.977 5.844 1 84 67 LYS B C 1
ATOM 5944 O O . LYS B 1 67 ? -22.984 5 5.434 1 84 67 LYS B O 1
ATOM 5949 N N . SER B 1 68 ? -24.812 6.117 5.543 1 87 68 SER B N 1
ATOM 5950 C CA . SER B 1 68 ? -25.578 5.34 4.566 1 87 68 SER B CA 1
ATOM 5951 C C . SER B 1 68 ? -25.766 3.904 5.035 1 87 68 SER B C 1
ATOM 5953 O O . SER B 1 68 ? -25.844 2.982 4.219 1 87 68 SER B O 1
ATOM 5955 N N . THR B 1 69 ? -25.734 3.699 6.352 1 92.44 69 THR B N 1
ATOM 5956 C CA . THR B 1 69 ? -25.953 2.359 6.887 1 92.44 69 THR B CA 1
ATOM 5957 C C . THR B 1 69 ? -27.359 2.219 7.461 1 92.44 69 THR B C 1
ATOM 5959 O O . THR B 1 69 ? -27.766 1.128 7.863 1 92.44 69 THR B O 1
ATOM 5962 N N . VAL B 1 70 ? -28.062 3.318 7.562 1 94.88 70 VAL B N 1
ATOM 5963 C CA . VAL B 1 70 ? -29.5 3.342 7.797 1 94.88 70 VAL B CA 1
ATOM 5964 C C . VAL B 1 70 ? -30.203 4 6.617 1 94.88 70 VAL B C 1
ATOM 5966 O O . VAL B 1 70 ? -30 5.188 6.348 1 94.88 70 VAL B O 1
ATOM 5969 N N . ILE B 1 71 ? -31.078 3.293 5.98 1 95.06 71 ILE B N 1
ATOM 5970 C CA . ILE B 1 71 ? -31.672 3.781 4.742 1 95.06 71 ILE B CA 1
ATOM 5971 C C . ILE B 1 71 ? -33.188 3.787 4.867 1 95.06 71 ILE B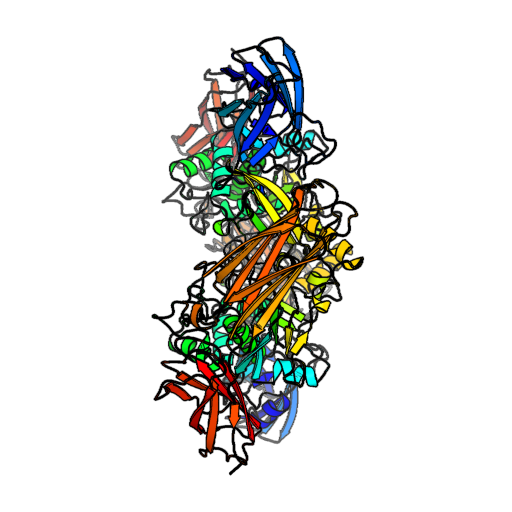 C 1
ATOM 5973 O O . ILE B 1 71 ? -33.844 2.746 4.711 1 95.06 71 ILE B O 1
ATOM 5977 N N . PRO B 1 72 ? -33.75 4.891 5.102 1 95.25 72 PRO B N 1
ATOM 5978 C CA . PRO B 1 72 ? -35.219 4.98 5.004 1 95.25 72 PRO B CA 1
ATOM 5979 C C . PRO B 1 72 ? -35.719 4.941 3.562 1 95.25 72 PRO B C 1
ATOM 5981 O O . PRO B 1 72 ? -35.156 5.613 2.691 1 95.25 72 PRO B O 1
ATOM 5984 N N . VAL B 1 73 ? -36.656 4.141 3.336 1 96.81 73 VAL B N 1
ATOM 5985 C CA . VAL B 1 73 ? -37.219 3.977 2 1 96.81 73 VAL B CA 1
ATOM 5986 C C . VAL B 1 73 ? -38.688 4.41 2.002 1 96.81 73 VAL B C 1
ATOM 5988 O O . VAL B 1 73 ? -39.469 3.932 2.814 1 96.81 73 VAL B O 1
ATOM 5991 N N . TYR B 1 74 ? -39 5.215 1.062 1 94.69 74 TYR B N 1
ATOM 5992 C CA . TYR B 1 74 ? -40.312 5.816 1.02 1 94.69 74 TYR B CA 1
ATOM 5993 C C . TYR B 1 74 ? -41.062 5.371 -0.224 1 94.69 74 TYR B C 1
ATOM 5995 O O . TYR B 1 74 ? -40.5 4.781 -1.137 1 94.69 74 TYR B O 1
ATOM 6003 N N . ASN B 1 75 ? -42.406 5.652 -0.131 1 95.19 75 ASN B N 1
ATOM 6004 C CA . ASN B 1 75 ? -43.281 5.328 -1.252 1 95.19 75 ASN B CA 1
ATOM 6005 C C . ASN B 1 75 ? -43.156 6.344 -2.383 1 95.19 75 ASN B C 1
ATOM 6007 O O . ASN B 1 75 ? -44.031 7.156 -2.602 1 95.19 75 ASN B O 1
ATOM 6011 N N . LYS B 1 76 ? -42.031 6.234 -3.082 1 91.12 76 LYS B N 1
ATOM 6012 C CA . LYS B 1 76 ? -41.75 7.133 -4.203 1 91.12 76 LYS B CA 1
ATOM 6013 C C . LYS B 1 76 ? -40.75 6.52 -5.168 1 91.12 76 LYS B C 1
ATOM 6015 O O . LYS B 1 76 ? -39.594 6.332 -4.82 1 91.12 76 LYS B O 1
ATOM 6020 N N . GLU B 1 77 ? -41.25 6.305 -6.371 1 87.75 77 GLU B N 1
ATOM 6021 C CA . GLU B 1 77 ? -40.344 5.754 -7.375 1 87.75 77 GLU B CA 1
ATOM 6022 C C . GLU B 1 77 ? -39.312 6.785 -7.828 1 87.75 77 GLU B C 1
ATOM 6024 O O . GLU B 1 77 ? -39.625 7.98 -7.902 1 87.75 77 GLU B O 1
ATOM 6029 N N . SER B 1 78 ? -38.156 6.328 -8.078 1 91 78 SER B N 1
ATOM 6030 C CA . SER B 1 78 ? -37.062 7.184 -8.523 1 91 78 SER B CA 1
ATOM 6031 C C . SER B 1 78 ? -36.438 6.652 -9.805 1 91 78 SER B C 1
ATOM 6033 O O . SER B 1 78 ? -36.344 5.441 -10 1 91 78 SER B O 1
ATOM 6035 N N . LYS B 1 79 ? -35.969 7.57 -10.656 1 92.5 79 LYS B N 1
ATOM 6036 C CA . LYS B 1 79 ? -35.281 7.199 -11.891 1 92.5 79 LYS B CA 1
ATOM 6037 C C . LYS B 1 79 ? -33.781 7.008 -11.648 1 92.5 79 LYS B C 1
ATOM 6039 O O . LYS B 1 79 ? -33.094 6.438 -12.492 1 92.5 79 LYS B O 1
ATOM 6044 N N . ASP B 1 80 ? -33.344 7.512 -10.562 1 92.88 80 ASP B N 1
ATOM 6045 C CA . ASP B 1 80 ? -31.922 7.32 -10.211 1 92.88 80 ASP B CA 1
ATOM 6046 C C . ASP B 1 80 ? -31.656 5.875 -9.812 1 92.88 80 ASP B C 1
ATOM 6048 O O . ASP B 1 80 ? -32.25 5.363 -8.867 1 92.88 80 ASP B O 1
ATOM 6052 N N . ALA B 1 81 ? -30.703 5.258 -10.516 1 94.62 81 ALA B N 1
ATOM 6053 C CA . ALA B 1 81 ? -30.422 3.838 -10.328 1 94.62 81 ALA B CA 1
ATOM 6054 C C . ALA B 1 81 ? -29.891 3.566 -8.922 1 94.62 81 ALA B C 1
ATOM 6056 O O . ALA B 1 81 ? -29.953 2.438 -8.438 1 94.62 81 ALA B O 1
ATOM 6057 N N . ASN B 1 82 ? -29.391 4.59 -8.266 1 93.25 82 ASN B N 1
ATOM 6058 C CA . ASN B 1 82 ? -28.75 4.391 -6.965 1 93.25 82 ASN B CA 1
ATOM 6059 C C . ASN B 1 82 ? -29.719 4.695 -5.82 1 93.25 82 ASN B C 1
ATOM 6061 O O . ASN B 1 82 ? -29.359 4.551 -4.648 1 93.25 82 ASN B O 1
ATOM 6065 N N . ASP B 1 83 ? -30.969 5.047 -6.133 1 94.38 83 ASP B N 1
ATOM 6066 C CA . ASP B 1 83 ? -31.969 5.359 -5.109 1 94.38 83 ASP B CA 1
ATOM 6067 C C . ASP B 1 83 ? -32.688 4.102 -4.66 1 94.38 83 ASP B C 1
ATOM 6069 O O . ASP B 1 83 ? -33 3.221 -5.473 1 94.38 83 ASP B O 1
ATOM 6073 N N . TRP B 1 84 ? -33 4.102 -3.383 1 96.38 84 TRP B N 1
ATOM 6074 C CA . TRP B 1 84 ? -33.938 3.129 -2.857 1 96.38 84 TRP B CA 1
ATOM 6075 C C . TRP B 1 84 ? -35.375 3.645 -2.979 1 96.38 84 TRP B C 1
ATOM 6077 O O . TRP B 1 84 ? -35.625 4.836 -2.791 1 96.38 84 TRP B O 1
ATOM 6087 N N . TRP B 1 85 ? -36.281 2.762 -3.316 1 97.38 85 TRP B N 1
ATOM 6088 C CA . TRP B 1 85 ? -37.688 3.152 -3.34 1 97.38 85 TRP B CA 1
ATOM 6089 C C . TRP B 1 85 ? -38.594 1.929 -3.24 1 97.38 85 TRP B C 1
ATOM 6091 O O . TRP B 1 85 ? -38.125 0.792 -3.324 1 97.38 85 TRP B O 1
ATOM 6101 N N . TYR B 1 86 ? -39.844 2.131 -2.865 1 97.81 86 TYR B N 1
ATOM 6102 C CA . TYR B 1 86 ? -40.844 1.08 -3.002 1 97.81 86 TYR B CA 1
ATOM 6103 C C . TYR B 1 86 ? -42.156 1.635 -3.58 1 97.81 86 TYR B C 1
ATOM 6105 O O . TYR B 1 86 ? -42.344 2.852 -3.631 1 97.81 86 TYR B O 1
ATOM 6113 N N . LYS B 1 87 ? -42.938 0.756 -4.129 1 96.81 87 LYS B N 1
ATOM 6114 C CA . LYS B 1 87 ? -44.25 1.063 -4.621 1 96.81 87 LYS B CA 1
ATOM 6115 C C . LYS B 1 87 ? -45.281 0.069 -4.086 1 96.81 87 LYS B C 1
ATOM 6117 O O . LYS B 1 87 ? -45 -1.114 -3.918 1 96.81 87 LYS B O 1
ATOM 6122 N N . VAL B 1 88 ? -46.438 0.603 -3.779 1 96.19 88 VAL B N 1
ATOM 6123 C CA . VAL B 1 88 ? -47.531 -0.26 -3.354 1 96.19 88 VAL B CA 1
ATOM 6124 C C . VAL B 1 88 ? -48.188 -0.91 -4.574 1 96.19 88 VAL B C 1
ATOM 6126 O O . VAL B 1 88 ? -48.719 -0.218 -5.441 1 96.19 88 VAL B O 1
ATOM 6129 N N . MET B 1 89 ? -48.094 -2.184 -4.637 1 95.5 89 MET B N 1
ATOM 6130 C CA . MET B 1 89 ? -48.625 -2.92 -5.781 1 95.5 89 MET B CA 1
ATOM 6131 C C . MET B 1 89 ? -50.062 -3.297 -5.555 1 95.5 89 MET B C 1
ATOM 6133 O O . MET B 1 89 ? -50.875 -3.354 -6.504 1 95.5 89 MET B O 1
ATOM 6137 N N . ASP B 1 90 ? -50.406 -3.697 -4.316 1 93 90 ASP B N 1
ATOM 6138 C CA . ASP B 1 90 ? -51.719 -4.121 -3.918 1 93 90 ASP B CA 1
ATOM 6139 C C . ASP B 1 90 ? -52 -3.766 -2.459 1 93 90 ASP B C 1
ATOM 6141 O O . ASP B 1 90 ? -51.125 -3.922 -1.602 1 93 90 ASP B O 1
ATOM 6145 N N . ASP B 1 91 ? -53.188 -3.129 -2.146 1 86.94 91 ASP B N 1
ATOM 6146 C CA . ASP B 1 91 ? -53.562 -2.744 -0.788 1 86.94 91 ASP B CA 1
ATOM 6147 C C . ASP B 1 91 ? -54.969 -3.221 -0.443 1 86.94 91 ASP B C 1
ATOM 6149 O O . ASP B 1 91 ? -55.781 -2.457 0.091 1 86.94 91 ASP B O 1
ATOM 6153 N N . ALA B 1 92 ? -55.125 -4.414 -0.603 1 84.69 92 ALA B N 1
ATOM 6154 C CA . ALA B 1 92 ? -56.438 -5.016 -0.359 1 84.69 92 ALA B CA 1
ATOM 6155 C C . ALA B 1 92 ? -56.656 -5.242 1.132 1 84.69 92 ALA B C 1
ATOM 6157 O O . ALA B 1 92 ? -56.125 -6.195 1.71 1 84.69 92 ALA B O 1
ATOM 6158 N N . GLY B 1 93 ? -57.438 -4.453 1.812 1 89 93 GLY B N 1
ATOM 6159 C CA . GLY B 1 93 ? -57.781 -4.672 3.209 1 89 93 GLY B CA 1
ATOM 6160 C C . GLY B 1 93 ? -56.594 -4.559 4.141 1 89 93 GLY B C 1
ATOM 6161 O O . GLY B 1 93 ? -55.906 -3.543 4.148 1 89 93 GLY B O 1
ATOM 6162 N N . LYS B 1 94 ? -56.344 -5.785 4.844 1 94.62 94 LYS B N 1
ATOM 6163 C CA . LYS B 1 94 ? -55.281 -5.805 5.855 1 94.62 94 LYS B CA 1
ATOM 6164 C C . LYS B 1 94 ? -53.938 -6.156 5.238 1 94.62 94 LYS B C 1
ATOM 6166 O O . LYS B 1 94 ? -52.906 -6.008 5.883 1 94.62 94 LYS B O 1
ATOM 6171 N N . GLN B 1 95 ? -54 -6.578 4.008 1 96.31 95 GLN B N 1
ATOM 6172 C CA . GLN B 1 95 ? -52.75 -7.016 3.344 1 96.31 95 GLN B CA 1
ATOM 6173 C C . GLN B 1 95 ? -52.281 -5.98 2.328 1 96.31 95 GLN B C 1
ATOM 6175 O O . GLN B 1 95 ? -53.062 -5.512 1.503 1 96.31 95 GLN B O 1
ATOM 6180 N N . VAL B 1 96 ? -51.031 -5.605 2.414 1 97.25 96 VAL B N 1
ATOM 6181 C CA . VAL B 1 96 ? -50.406 -4.68 1.469 1 97.25 96 VAL B CA 1
ATOM 6182 C C . VAL B 1 96 ? -49.188 -5.336 0.816 1 97.25 96 VAL B C 1
ATOM 6184 O O . VAL B 1 96 ? -48.344 -5.883 1.506 1 97.25 96 VAL B O 1
ATOM 6187 N N . THR B 1 97 ? -49.156 -5.379 -0.514 1 97.44 97 THR B N 1
ATOM 6188 C CA . THR B 1 97 ? -48 -5.871 -1.264 1 97.44 97 THR B CA 1
ATOM 6189 C C . THR B 1 97 ? -47.125 -4.715 -1.752 1 97.44 97 THR B C 1
ATOM 6191 O O . THR B 1 97 ? -47.625 -3.811 -2.432 1 97.44 97 THR B O 1
ATOM 6194 N N . LEU B 1 98 ? -45.875 -4.762 -1.342 1 97.75 98 LEU B N 1
ATOM 6195 C CA . LEU B 1 98 ? -44.906 -3.736 -1.753 1 97.75 98 LEU B CA 1
ATOM 6196 C C . LEU B 1 98 ? -43.875 -4.305 -2.727 1 97.75 98 LEU B C 1
ATOM 6198 O O . LEU B 1 98 ? -43.438 -5.441 -2.564 1 97.75 98 LEU B O 1
ATOM 6202 N N . ARG B 1 99 ? -43.594 -3.521 -3.797 1 97.69 99 ARG B N 1
ATOM 6203 C CA . ARG B 1 99 ? -42.406 -3.732 -4.621 1 97.69 99 ARG B CA 1
ATOM 6204 C C . ARG B 1 99 ? -41.281 -2.775 -4.227 1 97.69 99 ARG B C 1
ATOM 6206 O O . ARG B 1 99 ? -41.438 -1.557 -4.289 1 97.69 99 ARG B O 1
ATOM 6213 N N . VAL B 1 100 ? -40.156 -3.375 -3.803 1 98.44 100 VAL B N 1
ATOM 6214 C CA . VAL B 1 100 ? -39.031 -2.602 -3.258 1 98.44 100 VAL B CA 1
ATOM 6215 C C . VAL B 1 100 ? -37.844 -2.713 -4.184 1 98.44 100 VAL B C 1
ATOM 6217 O O . VAL B 1 100 ? -37.625 -3.758 -4.801 1 98.44 100 VAL B O 1
ATOM 6220 N N . LYS B 1 101 ? -37.094 -1.665 -4.352 1 98.12 101 LYS B N 1
ATOM 6221 C CA . LYS B 1 101 ? -35.844 -1.675 -5.109 1 98.12 101 LYS B CA 1
ATOM 6222 C C . LYS B 1 101 ? -34.688 -1.028 -4.316 1 98.12 101 LYS B C 1
ATOM 6224 O O . LYS B 1 101 ? -34.844 0.082 -3.801 1 98.12 101 LYS B O 1
ATOM 6229 N N . SER B 1 102 ? -33.625 -1.742 -4.156 1 97.81 102 SER B N 1
ATOM 6230 C CA . SER B 1 102 ? -32.406 -1.16 -3.553 1 97.81 102 SER B CA 1
ATOM 6231 C C . SER B 1 102 ? -31.625 -0.349 -4.57 1 97.81 102 SER B C 1
ATOM 6233 O O . SER B 1 102 ? -31.875 -0.446 -5.777 1 97.81 102 SER B O 1
ATOM 6235 N N . GLY B 1 103 ? -30.703 0.471 -4.082 1 96.44 103 GLY B N 1
ATOM 6236 C CA . GLY B 1 103 ? -29.766 1.134 -4.984 1 96.44 103 GLY B CA 1
ATOM 6237 C C . GLY B 1 103 ? -28.781 0.182 -5.621 1 96.44 103 GLY B C 1
ATOM 6238 O O . GLY B 1 103 ? -28.359 -0.802 -5 1 96.44 103 GLY B O 1
ATOM 6239 N N . ALA B 1 104 ? -28.312 0.524 -6.84 1 97.31 104 ALA B N 1
ATOM 6240 C CA . ALA B 1 104 ? -27.328 -0.299 -7.547 1 97.31 104 ALA B CA 1
ATOM 6241 C C . ALA B 1 104 ? -25.969 -0.211 -6.879 1 97.31 104 ALA B C 1
ATOM 6243 O O . ALA B 1 104 ? -25.094 -1.038 -7.137 1 97.31 104 ALA B O 1
ATOM 6244 N N . ASN B 1 105 ? -25.781 0.789 -6.047 1 94.75 105 ASN B N 1
ATOM 6245 C CA . ASN B 1 105 ? -24.516 0.958 -5.32 1 94.75 105 ASN B CA 1
ATOM 6246 C C . ASN B 1 105 ? -24.703 0.76 -3.82 1 94.75 105 ASN B C 1
ATOM 6248 O O . ASN B 1 105 ? -23.938 1.286 -3.02 1 94.75 105 ASN B O 1
ATOM 6252 N N . ALA B 1 106 ? -25.734 0.069 -3.439 1 96.62 106 ALA B N 1
ATOM 6253 C CA . ALA B 1 106 ? -26.016 -0.187 -2.025 1 96.62 106 ALA B CA 1
ATOM 6254 C C . ALA B 1 106 ? -24.875 -0.976 -1.385 1 96.62 106 ALA B C 1
ATOM 6256 O O . ALA B 1 106 ? -24.203 -1.761 -2.055 1 96.62 106 ALA B O 1
ATOM 6257 N N . ILE B 1 107 ? -24.609 -0.724 -0.081 1 95.44 107 ILE B N 1
ATOM 6258 C CA . ILE B 1 107 ? -23.641 -1.485 0.694 1 95.44 107 ILE B CA 1
ATOM 6259 C C . ILE B 1 107 ? -24.031 -2.961 0.705 1 95.44 107 ILE B C 1
ATOM 6261 O O . ILE B 1 107 ? -25.203 -3.297 0.862 1 95.44 107 ILE B O 1
ATOM 6265 N N . ILE B 1 108 ? -23.125 -3.811 0.458 1 97.62 108 ILE B N 1
ATOM 6266 C CA . ILE B 1 108 ? -23.453 -5.234 0.515 1 97.62 108 ILE B CA 1
ATOM 6267 C C . ILE B 1 108 ? -23.297 -5.738 1.948 1 97.62 108 ILE B C 1
ATOM 6269 O O . ILE B 1 108 ? -22.531 -5.188 2.73 1 97.62 108 ILE B O 1
ATOM 6273 N N . GLY B 1 109 ? -24.125 -6.762 2.254 1 97 109 GLY B N 1
ATOM 6274 C CA . GLY B 1 109 ? -24 -7.344 3.578 1 97 109 GLY B CA 1
ATOM 6275 C C . GLY B 1 109 ? -25.328 -7.746 4.188 1 97 109 GLY B C 1
ATOM 6276 O O . GLY B 1 109 ? -26.281 -8.055 3.463 1 97 109 GLY B O 1
ATOM 6277 N N . ARG B 1 110 ? -25.281 -7.863 5.492 1 97.12 110 ARG B N 1
ATOM 6278 C CA . ARG B 1 110 ? -26.453 -8.266 6.27 1 97.12 110 ARG B CA 1
ATOM 6279 C C . ARG B 1 110 ? -27.281 -7.051 6.695 1 97.12 110 ARG B C 1
ATOM 6281 O O . ARG B 1 110 ? -26.734 -6.086 7.23 1 97.12 110 ARG B O 1
ATOM 6288 N N . TYR B 1 111 ? -28.562 -7.105 6.414 1 98.12 111 TYR B N 1
ATOM 6289 C CA . TYR B 1 111 ? -29.453 -6 6.738 1 98.12 111 TYR B CA 1
ATOM 6290 C C . TYR B 1 111 ? -30.531 -6.441 7.719 1 98.12 111 TYR B C 1
ATOM 6292 O O . TYR B 1 111 ? -31.047 -7.555 7.621 1 98.12 111 TYR B O 1
ATOM 6300 N N . GLN B 1 112 ? -30.875 -5.52 8.602 1 98 112 GLN B N 1
ATOM 6301 C CA . GLN B 1 112 ? -32.125 -5.602 9.383 1 98 112 GLN B CA 1
ATOM 6302 C C . GLN B 1 112 ? -33.219 -4.738 8.766 1 98 112 GLN B C 1
ATOM 6304 O O . GLN B 1 112 ? -32.938 -3.623 8.312 1 98 112 GLN B O 1
ATOM 6309 N N . LEU B 1 113 ? -34.406 -5.32 8.719 1 98.38 113 LEU B N 1
ATOM 6310 C CA . LEU B 1 113 ? -35.531 -4.574 8.172 1 98.38 113 LEU B CA 1
ATOM 6311 C C . LEU B 1 113 ? -36.438 -4.082 9.289 1 98.38 113 LEU B C 1
ATOM 6313 O O . LEU B 1 113 ? -36.875 -4.871 10.133 1 98.38 113 LEU B O 1
ATOM 6317 N N . PHE B 1 114 ? -36.656 -2.799 9.305 1 97.56 114 PHE B N 1
ATOM 6318 C CA . PHE B 1 114 ? -37.688 -2.172 10.148 1 97.56 114 PHE B CA 1
ATOM 6319 C C . PHE B 1 114 ? -38.812 -1.584 9.312 1 97.56 114 PHE B C 1
ATOM 6321 O O . PHE B 1 114 ? -38.562 -1.104 8.203 1 97.56 114 PHE B O 1
ATOM 6328 N N . ILE B 1 115 ? -39.969 -1.617 9.852 1 97.69 115 ILE B N 1
ATOM 6329 C CA . ILE B 1 115 ? -41.125 -1.003 9.234 1 97.69 115 ILE B CA 1
ATOM 6330 C C . ILE B 1 115 ? -41.75 0.005 10.195 1 97.69 115 ILE B C 1
ATOM 6332 O O . ILE B 1 115 ? -42.344 -0.378 11.211 1 97.69 115 ILE B O 1
ATOM 6336 N N . ASP B 1 116 ? -41.625 1.229 9.812 1 95.81 116 ASP B N 1
ATOM 6337 C CA . ASP B 1 116 ? -42.25 2.307 10.562 1 95.81 116 ASP B CA 1
ATOM 6338 C C . ASP B 1 116 ? -43.594 2.711 9.93 1 95.81 116 ASP B C 1
ATOM 6340 O O . ASP B 1 116 ? -43.688 2.832 8.711 1 95.81 116 ASP B O 1
ATOM 6344 N N . THR B 1 117 ? -44.594 2.848 10.773 1 95.69 117 THR B N 1
ATOM 6345 C CA . THR B 1 117 ? -45.875 3.318 10.289 1 95.69 117 THR B CA 1
ATOM 6346 C C . THR B 1 117 ? -46.281 4.594 11.016 1 95.69 117 THR B C 1
ATOM 6348 O O . THR B 1 117 ? -46.031 4.754 12.211 1 95.69 117 THR B O 1
ATOM 6351 N N . VAL B 1 118 ? -46.781 5.492 10.227 1 93.88 118 VAL B N 1
ATOM 6352 C CA . VAL B 1 118 ? -47.312 6.75 10.766 1 93.88 118 VAL B CA 1
ATOM 6353 C C . VAL B 1 118 ? -48.781 6.918 10.375 1 93.88 118 VAL B C 1
ATOM 6355 O O . VAL B 1 118 ? -49.125 6.809 9.195 1 93.88 118 VAL B O 1
ATOM 6358 N N . HIS B 1 119 ? -49.594 7.043 11.359 1 92.5 119 HIS B N 1
ATOM 6359 C CA . HIS B 1 119 ? -51.031 7.293 11.125 1 92.5 119 HIS B CA 1
ATOM 6360 C C . HIS B 1 119 ? -51.406 8.727 11.5 1 92.5 119 HIS B C 1
ATOM 6362 O O . HIS B 1 119 ? -51.219 9.133 12.648 1 92.5 119 HIS B O 1
ATOM 6368 N N . LYS B 1 120 ? -51.781 9.406 10.445 1 87.62 120 LYS B N 1
ATOM 6369 C CA . LYS B 1 120 ? -52.281 10.766 10.672 1 87.62 120 LYS B CA 1
ATOM 6370 C C . LYS B 1 120 ? -53.781 10.82 10.711 1 87.62 120 LYS B C 1
ATOM 6372 O O . LYS B 1 120 ? -54.469 10.625 9.688 1 87.62 120 LYS B O 1
ATOM 6377 N N . GLY B 1 121 ? -54.406 10.805 11.906 1 72.75 121 GLY B N 1
ATOM 6378 C CA . GLY B 1 121 ? -55.844 10.82 12.062 1 72.75 121 GLY B CA 1
ATOM 6379 C C . GLY B 1 121 ? -56.5 12.023 11.406 1 72.75 121 GLY B C 1
ATOM 6380 O O . GLY B 1 121 ? -55.844 13 11.086 1 72.75 121 GLY B O 1
ATOM 6381 N N . GLN B 1 122 ? -57.781 11.961 10.859 1 64.19 122 GLN B N 1
ATOM 6382 C CA . GLN B 1 122 ? -58.562 13.039 10.273 1 64.19 122 GLN B CA 1
ATOM 6383 C C . GLN B 1 122 ? -58.469 14.312 11.109 1 64.19 122 GLN B C 1
ATOM 6385 O O . GLN B 1 122 ? -58.5 15.422 10.57 1 64.19 122 GLN B O 1
ATOM 6390 N N . ASN B 1 123 ? -58.562 14.172 12.469 1 58.88 123 ASN B N 1
ATOM 6391 C CA . ASN B 1 123 ? -58.469 15.375 13.281 1 58.88 123 ASN B CA 1
ATOM 6392 C C . ASN B 1 123 ? -57.031 15.648 13.695 1 58.88 123 ASN B C 1
ATOM 6394 O O . ASN B 1 123 ? -56.438 14.891 14.469 1 58.88 123 ASN B O 1
ATOM 6398 N N . SER B 1 124 ? -56.188 16.125 12.859 1 57.03 124 SER B N 1
ATOM 6399 C CA . SER B 1 124 ? -54.812 16.531 12.562 1 57.03 124 SER B CA 1
ATOM 6400 C C . SER B 1 124 ? -53.938 16.406 13.789 1 57.03 124 SER B C 1
ATOM 6402 O O . SER B 1 124 ? -52.719 16.531 13.695 1 57.03 124 SER B O 1
ATOM 6404 N N . LYS B 1 125 ? -54.438 16.406 15.094 1 62.22 125 LYS B N 1
ATOM 6405 C CA . LYS B 1 125 ? -53.531 16.781 16.172 1 62.22 125 LYS B CA 1
ATOM 6406 C C . LYS B 1 125 ? -52.781 15.562 16.719 1 62.22 125 LYS B C 1
ATOM 6408 O O . LYS B 1 125 ? -51.781 15.711 17.391 1 62.22 125 LYS B O 1
ATOM 6413 N N . GLU B 1 126 ? -53.25 14.328 16.516 1 72.88 126 GLU B N 1
ATOM 6414 C CA . GLU B 1 126 ? -52.531 13.25 17.188 1 72.88 126 GLU B CA 1
ATOM 6415 C C . GLU B 1 126 ? -51.812 12.344 16.188 1 72.88 126 GLU B C 1
ATOM 6417 O O . GLU B 1 126 ? -52.438 11.852 15.242 1 72.88 126 GLU B O 1
ATOM 6422 N N . ILE B 1 127 ? -50.594 12.305 16.016 1 85.38 127 ILE B N 1
ATOM 6423 C CA . ILE B 1 127 ? -49.719 11.453 15.188 1 85.38 127 ILE B CA 1
ATOM 6424 C C . ILE B 1 127 ? -49.344 10.195 15.961 1 85.38 127 ILE B C 1
ATOM 6426 O O . ILE B 1 127 ? -48.812 10.273 17.062 1 85.38 127 ILE B O 1
ATOM 6430 N N . GLU B 1 128 ? -49.875 8.969 15.469 1 90.06 128 GLU B N 1
ATOM 6431 C CA . GLU B 1 128 ? -49.5 7.68 16.047 1 90.06 128 GLU B CA 1
ATOM 6432 C C . GLU B 1 128 ? -48.406 7.016 15.242 1 90.06 128 GLU B C 1
ATOM 6434 O O . GLU B 1 128 ? -48.438 6.977 14.008 1 90.06 128 GLU B O 1
ATOM 6439 N N . LYS B 1 129 ? -47.469 6.547 15.93 1 92.88 129 LYS B N 1
ATOM 6440 C CA . LYS B 1 129 ? -46.312 5.887 15.289 1 92.88 129 LYS B CA 1
ATOM 6441 C C . LYS B 1 129 ? -46.125 4.484 15.852 1 92.88 129 LYS B C 1
ATOM 6443 O O . LYS B 1 129 ? -46.438 4.215 17 1 92.88 129 LYS B O 1
ATOM 6448 N N . PHE B 1 130 ? -45.719 3.59 15.016 1 94.69 130 PHE B N 1
ATOM 6449 C CA . PHE B 1 130 ? -45.344 2.232 15.414 1 94.69 130 PHE B CA 1
ATOM 6450 C C . PHE B 1 130 ? -44.125 1.739 14.648 1 94.69 130 PHE B C 1
ATOM 6452 O O . PHE B 1 130 ? -44 2.023 13.461 1 94.69 130 PHE B O 1
ATOM 6459 N N . ARG B 1 131 ? -43.25 0.903 15.32 1 95.25 131 ARG B N 1
ATOM 6460 C CA . ARG B 1 131 ? -42.094 0.315 14.68 1 95.25 131 ARG B CA 1
ATOM 6461 C C . ARG B 1 131 ? -42.094 -1.206 14.789 1 95.25 131 ARG B C 1
ATOM 6463 O O . ARG B 1 131 ? -42.188 -1.754 15.891 1 95.25 131 ARG B O 1
ATOM 6470 N N . TYR B 1 132 ? -42.031 -1.78 13.672 1 96.88 132 TYR B N 1
ATOM 6471 C CA . TYR B 1 132 ? -41.906 -3.23 13.578 1 96.88 132 TYR B CA 1
ATOM 6472 C C . TYR B 1 132 ? -40.5 -3.639 13.188 1 96.88 132 TYR B C 1
ATOM 6474 O O . TYR B 1 132 ? -39.906 -3.09 12.242 1 96.88 132 TYR B O 1
ATOM 6482 N N . LYS B 1 133 ? -39.906 -4.547 13.961 1 97.06 133 LYS B N 1
ATOM 6483 C CA . LYS B 1 133 ? -38.594 -5.121 13.609 1 97.06 133 LYS B CA 1
ATOM 6484 C C . LYS B 1 133 ? -38.75 -6.543 13.078 1 97.06 133 LYS B C 1
ATOM 6486 O O . LYS B 1 133 ? -39.25 -7.426 13.781 1 97.06 133 LYS B O 1
ATOM 6491 N N . HIS B 1 134 ? -38.406 -6.738 11.867 1 97.56 134 HIS B N 1
ATOM 6492 C CA . HIS B 1 134 ? -38.469 -8.086 11.32 1 97.56 134 HIS B CA 1
ATOM 6493 C C . HIS B 1 134 ? -37.406 -8.984 11.953 1 97.56 134 HIS B C 1
ATOM 6495 O O . HIS B 1 134 ? -36.25 -8.57 12.141 1 97.56 134 HIS B O 1
ATOM 6501 N N . PRO B 1 135 ? -37.656 -10.188 12.242 1 96.31 135 PRO B N 1
ATOM 6502 C CA . PRO B 1 135 ? -36.719 -11.039 12.992 1 96.31 135 PRO B CA 1
ATOM 6503 C C . PRO B 1 135 ? -35.594 -11.578 12.141 1 96.31 135 PRO B C 1
ATOM 6505 O O . PRO B 1 135 ? -34.5 -11.852 12.648 1 96.31 135 PRO B O 1
ATOM 6508 N N . ASP B 1 136 ? -35.844 -11.773 10.828 1 96.38 136 ASP B N 1
ATOM 6509 C CA . ASP B 1 136 ? -34.844 -12.383 9.984 1 96.38 136 ASP B CA 1
ATOM 6510 C C . ASP B 1 136 ? -33.969 -11.32 9.305 1 96.38 136 ASP B C 1
ATOM 6512 O O . ASP B 1 136 ? -34.5 -10.289 8.852 1 96.38 136 ASP B O 1
ATOM 6516 N N . ASP B 1 137 ? -32.688 -11.617 9.203 1 97.19 137 ASP B N 1
ATOM 6517 C CA . ASP B 1 137 ? -31.797 -10.766 8.422 1 97.19 137 ASP B CA 1
ATOM 6518 C C . ASP B 1 137 ? -32 -10.961 6.926 1 97.19 137 ASP B C 1
ATOM 6520 O O . ASP B 1 137 ? -32.469 -12.023 6.492 1 97.19 137 ASP B O 1
ATOM 6524 N N . ILE B 1 138 ? -31.672 -9.977 6.176 1 98.44 138 ILE B N 1
ATOM 6525 C CA . ILE B 1 138 ? -31.672 -9.992 4.719 1 98.44 138 ILE B CA 1
ATOM 6526 C C . ILE B 1 138 ? -30.25 -9.789 4.203 1 98.44 138 ILE B C 1
ATOM 6528 O O . ILE B 1 138 ? -29.516 -8.945 4.715 1 98.44 138 ILE B O 1
ATOM 6532 N N . TYR B 1 139 ? -29.844 -10.617 3.23 1 98.5 139 TYR B N 1
ATOM 6533 C CA . TYR B 1 139 ? -28.516 -10.461 2.65 1 98.5 139 TYR B CA 1
ATOM 6534 C C . TYR B 1 139 ? -28.594 -9.773 1.294 1 98.5 139 TYR B C 1
ATOM 6536 O O . TYR B 1 139 ? -29.422 -10.133 0.451 1 98.5 139 TYR B O 1
ATOM 6544 N N . LEU B 1 140 ? -27.797 -8.766 1.149 1 98.69 140 LEU B N 1
ATOM 6545 C CA . LEU B 1 140 ? -27.719 -8.023 -0.104 1 98.69 140 LEU B CA 1
ATOM 6546 C C . LEU B 1 140 ? -26.359 -8.227 -0.763 1 98.69 140 LEU B C 1
ATOM 6548 O O . LEU B 1 140 ? -25.312 -8.023 -0.131 1 98.69 140 LEU B O 1
ATOM 6552 N N . LEU B 1 141 ? -26.359 -8.648 -2.053 1 98.81 141 LEU B N 1
ATOM 6553 C CA . LEU B 1 141 ? -25.125 -8.984 -2.773 1 98.81 141 LEU B CA 1
ATOM 6554 C C . LEU B 1 141 ? -24.922 -8.047 -3.955 1 98.81 141 LEU B C 1
ATOM 6556 O O . LEU B 1 141 ? -25.828 -7.309 -4.336 1 98.81 141 LEU B O 1
ATOM 6560 N N . PHE B 1 142 ? -23.703 -8.102 -4.555 1 98.88 142 PHE B N 1
ATOM 6561 C CA . PHE B 1 142 ? -23.453 -7.484 -5.855 1 98.88 142 PHE B CA 1
ATOM 6562 C C . PHE B 1 142 ? -24.328 -8.117 -6.93 1 98.88 142 PHE B C 1
ATOM 6564 O O . PHE B 1 142 ? -24.828 -9.234 -6.758 1 98.88 142 PHE B O 1
ATOM 6571 N N . ASN B 1 143 ? -24.5 -7.395 -8.016 1 98.88 143 ASN B N 1
ATOM 6572 C CA . ASN B 1 143 ? -25.438 -7.871 -9.031 1 98.88 143 ASN B CA 1
ATOM 6573 C C . ASN B 1 143 ? -24.828 -7.812 -10.43 1 98.88 143 ASN B C 1
ATOM 6575 O O . ASN B 1 143 ? -24.969 -6.812 -11.125 1 98.88 143 ASN B O 1
ATOM 6579 N N . PRO B 1 144 ? -24.281 -8.945 -10.906 1 98.69 144 PRO B N 1
ATOM 6580 C CA . PRO B 1 144 ? -23.703 -8.969 -12.25 1 98.69 144 PRO B CA 1
ATOM 6581 C C . PRO B 1 144 ? -24.766 -8.891 -13.352 1 98.69 144 PRO B C 1
ATOM 6583 O O . PRO B 1 144 ? -24.422 -8.789 -14.531 1 98.69 144 PRO B O 1
ATOM 6586 N N . TRP B 1 145 ? -26.078 -8.906 -12.992 1 98.62 145 TRP B N 1
ATOM 6587 C CA . TRP B 1 145 ? -27.172 -8.797 -13.961 1 98.62 145 TRP B CA 1
ATOM 6588 C C . TRP B 1 145 ? -27.625 -7.344 -14.094 1 98.62 145 TRP B C 1
ATOM 6590 O O . TRP B 1 145 ? -28.422 -7.02 -14.977 1 98.62 145 TRP B O 1
ATOM 6600 N N . CYS B 1 146 ? -27.203 -6.434 -13.172 1 98.44 146 CYS B N 1
ATOM 6601 C CA . CYS B 1 146 ? -27.625 -5.039 -13.156 1 98.44 146 CYS B CA 1
ATOM 6602 C C . CYS B 1 146 ? -26.609 -4.152 -13.875 1 98.44 146 CYS B C 1
ATOM 6604 O O . CYS B 1 146 ? -25.484 -3.992 -13.398 1 98.44 146 CYS B O 1
ATOM 6606 N N . GLU B 1 147 ? -27.016 -3.473 -14.914 1 97.75 147 GLU B N 1
ATOM 6607 C CA . GLU B 1 147 ? -26.125 -2.672 -15.75 1 97.75 147 GLU B CA 1
ATOM 6608 C C . GLU B 1 147 ? -25.5 -1.537 -14.953 1 97.75 147 GLU B C 1
ATOM 6610 O O . GLU B 1 147 ? -24.391 -1.085 -15.281 1 97.75 147 GLU B O 1
ATOM 6615 N N . ASN B 1 148 ? -26.172 -1.136 -13.914 1 97.38 148 ASN B N 1
ATOM 6616 C CA . ASN B 1 148 ? -25.688 0.002 -13.141 1 97.38 148 ASN B CA 1
ATOM 6617 C C . ASN B 1 148 ? -24.766 -0.446 -12 1 97.38 148 ASN B C 1
ATOM 6619 O O . ASN B 1 148 ? -24.234 0.386 -11.266 1 97.38 148 ASN B O 1
ATOM 6623 N N . ASP B 1 149 ? -24.625 -1.729 -11.844 1 98.06 149 ASP B N 1
ATOM 6624 C CA . ASP B 1 149 ? -23.672 -2.244 -10.859 1 98.06 149 ASP B CA 1
ATOM 6625 C C . ASP B 1 149 ? -22.281 -2.354 -11.453 1 98.06 149 ASP B C 1
ATOM 6627 O O . ASP B 1 149 ? -22.125 -2.709 -12.617 1 98.06 149 ASP B O 1
ATOM 6631 N N . MET B 1 150 ? -21.25 -2.129 -10.703 1 97.31 150 MET B N 1
ATOM 6632 C CA . MET B 1 150 ? -19.859 -2.123 -11.156 1 97.31 150 MET B CA 1
ATOM 6633 C C . MET B 1 150 ? -19.438 -3.514 -11.625 1 97.31 150 MET B C 1
ATOM 6635 O O . MET B 1 150 ? -18.469 -3.652 -12.375 1 97.31 150 MET B O 1
ATOM 6639 N N . VAL B 1 151 ? -20.109 -4.574 -11.188 1 98.69 151 VAL B N 1
ATOM 6640 C CA . VAL B 1 151 ? -19.688 -5.941 -11.484 1 98.69 151 VAL B CA 1
ATOM 6641 C C . VAL B 1 151 ? -20.516 -6.496 -12.641 1 98.69 151 VAL B C 1
ATOM 6643 O O . VAL B 1 151 ? -20.469 -7.699 -12.922 1 98.69 151 VAL B O 1
ATOM 6646 N N . PHE B 1 152 ? -21.297 -5.672 -13.391 1 98.56 152 PHE B N 1
ATOM 6647 C CA . PHE B 1 152 ? -22.172 -6.09 -14.484 1 98.56 152 PHE B CA 1
ATOM 6648 C C . PHE B 1 152 ? -21.391 -6.844 -15.547 1 98.56 152 PHE B C 1
ATOM 6650 O O . PHE B 1 152 ? -20.297 -6.414 -15.945 1 98.56 152 PHE B O 1
ATOM 6657 N N . ILE B 1 153 ? -21.891 -8.031 -15.898 1 97.19 153 ILE B N 1
ATOM 6658 C CA . ILE B 1 153 ? -21.406 -8.781 -17.047 1 97.19 153 ILE B CA 1
ATOM 6659 C C . ILE B 1 153 ? -22.516 -8.953 -18.078 1 97.19 153 ILE B C 1
ATOM 6661 O O . ILE B 1 153 ? -23.609 -9.445 -17.75 1 97.19 153 ILE B O 1
ATOM 6665 N N . ASP B 1 154 ? -22.234 -8.695 -19.281 1 96.38 154 ASP B N 1
ATOM 6666 C CA . ASP B 1 154 ? -23.266 -8.688 -20.312 1 96.38 154 ASP B CA 1
ATOM 6667 C C . ASP B 1 154 ? -23.625 -10.102 -20.75 1 96.38 154 ASP B C 1
ATOM 6669 O O . ASP B 1 154 ? -24.797 -10.453 -20.828 1 96.38 154 ASP B O 1
ATOM 6673 N N . LYS B 1 155 ? -22.625 -10.961 -20.906 1 97.06 155 LYS B N 1
ATOM 6674 C CA . LYS B 1 155 ? -22.844 -12.281 -21.469 1 97.06 155 LYS B CA 1
ATOM 6675 C C . LYS B 1 155 ? -23.328 -13.258 -20.406 1 97.06 155 LYS B C 1
ATOM 6677 O O . LYS B 1 155 ? -22.672 -13.461 -19.391 1 97.06 155 LYS B O 1
ATOM 6682 N N . GLU B 1 156 ? -24.375 -13.938 -20.672 1 97.56 156 GLU B N 1
ATOM 6683 C CA . GLU B 1 156 ? -24.984 -14.898 -19.75 1 97.56 156 GLU B CA 1
ATOM 6684 C C . GLU B 1 156 ? -24.031 -16.047 -19.438 1 97.56 156 GLU B C 1
ATOM 6686 O O . GLU B 1 156 ? -23.953 -16.5 -18.297 1 97.56 156 GLU B O 1
ATOM 6691 N N . GLU B 1 157 ? -23.297 -16.516 -20.422 1 97.81 157 GLU B N 1
ATOM 6692 C CA . GLU B 1 157 ? -22.359 -17.625 -20.219 1 97.81 157 GLU B CA 1
ATOM 6693 C C . GLU B 1 157 ? -21.297 -17.266 -19.188 1 97.81 157 GLU B C 1
ATOM 6695 O O . GLU B 1 157 ? -20.859 -18.109 -18.422 1 97.81 157 GLU B O 1
ATOM 6700 N N . ASN B 1 158 ? -20.891 -16.016 -19.266 1 98.19 158 ASN B N 1
ATOM 6701 C CA . ASN B 1 158 ? -19.906 -15.555 -18.281 1 98.19 158 ASN B CA 1
ATOM 6702 C C . ASN B 1 158 ? -20.5 -15.508 -16.875 1 98.19 158 ASN B C 1
ATOM 6704 O O . ASN B 1 158 ? -19.828 -15.875 -15.906 1 98.19 158 ASN B O 1
ATOM 6708 N N . ARG B 1 159 ? -21.766 -15 -16.734 1 98.44 159 ARG B N 1
ATOM 6709 C CA . ARG B 1 159 ? -22.422 -14.969 -15.43 1 98.44 159 ARG B CA 1
ATOM 6710 C C . ARG B 1 159 ? -22.562 -16.375 -14.859 1 98.44 159 ARG B C 1
ATOM 6712 O O . ARG B 1 159 ? -22.328 -16.609 -13.672 1 98.44 159 ARG B O 1
ATOM 6719 N N . GLN B 1 160 ? -22.859 -17.328 -15.703 1 97.56 160 GLN B N 1
ATOM 6720 C CA . GLN B 1 160 ? -22.984 -18.719 -15.281 1 97.56 160 GLN B CA 1
ATOM 6721 C C . GLN B 1 160 ? -21.641 -19.266 -14.812 1 97.56 160 GLN B C 1
ATOM 6723 O O . GLN B 1 160 ? -21.562 -19.906 -13.766 1 97.56 160 GLN B O 1
ATOM 6728 N N . GLU B 1 161 ? -20.594 -18.953 -15.508 1 98 161 GLU B N 1
ATOM 6729 C CA . GLU B 1 161 ? -19.266 -19.516 -15.242 1 98 161 GLU B CA 1
ATOM 6730 C C . GLU B 1 161 ? -18.609 -18.859 -14.039 1 98 161 GLU B C 1
ATOM 6732 O O . GLU B 1 161 ? -18.062 -19.531 -13.164 1 98 161 GLU B O 1
ATOM 6737 N N . TYR B 1 162 ? -18.75 -17.547 -13.977 1 98.38 162 TYR B N 1
ATOM 6738 C CA . TYR B 1 162 ? -17.891 -16.812 -13.055 1 98.38 162 TYR B CA 1
ATOM 6739 C C . TYR B 1 162 ? -18.656 -16.422 -11.797 1 98.38 162 TYR B C 1
ATOM 6741 O O . TYR B 1 162 ? -18.094 -15.812 -10.883 1 98.38 162 TYR B O 1
ATOM 6749 N N . VAL B 1 163 ? -19.969 -16.734 -11.703 1 98.12 163 VAL B N 1
ATOM 6750 C CA . VAL B 1 163 ? -20.766 -16.375 -10.531 1 98.12 163 VAL B CA 1
ATOM 6751 C C . VAL B 1 163 ? -21.516 -17.594 -10.023 1 98.12 163 VAL B C 1
ATOM 6753 O O . VAL B 1 163 ? -21.531 -17.859 -8.82 1 98.12 163 VAL B O 1
ATOM 6756 N N . LEU B 1 164 ? -22.094 -18.391 -10.93 1 97 164 LEU B N 1
ATOM 6757 C CA . LEU B 1 164 ? -23.031 -19.422 -10.492 1 97 164 LEU B CA 1
ATOM 6758 C C . LEU B 1 164 ? -22.375 -20.797 -10.484 1 97 164 LEU B C 1
ATOM 6760 O O . LEU B 1 164 ? -22.797 -21.688 -9.742 1 97 164 LEU B O 1
ATOM 6764 N N . ASN B 1 165 ? -21.344 -21.016 -11.328 1 96.12 165 ASN B N 1
ATOM 6765 C CA . ASN B 1 165 ? -20.688 -22.312 -11.391 1 96.12 165 ASN B CA 1
ATOM 6766 C C . ASN B 1 165 ? -19.953 -22.641 -10.094 1 96.12 165 ASN B C 1
ATOM 6768 O O . ASN B 1 165 ? -19.125 -21.859 -9.633 1 96.12 165 ASN B O 1
ATOM 6772 N N . GLN B 1 166 ? -20.172 -23.812 -9.555 1 95.69 166 GLN B N 1
ATOM 6773 C CA . GLN B 1 166 ? -19.672 -24.109 -8.219 1 95.69 166 GLN B CA 1
ATOM 6774 C C . GLN B 1 166 ? -18.406 -24.953 -8.289 1 95.69 166 GLN B C 1
ATOM 6776 O O . GLN B 1 166 ? -17.812 -25.281 -7.254 1 95.69 166 GLN B O 1
ATOM 6781 N N . THR B 1 167 ? -17.969 -25.375 -9.438 1 96.12 167 THR B N 1
ATOM 6782 C CA . THR B 1 167 ? -16.734 -26.141 -9.602 1 96.12 167 THR B CA 1
ATOM 6783 C C . THR B 1 167 ? -15.812 -25.453 -10.617 1 96.12 167 THR B C 1
ATOM 6785 O O . THR B 1 167 ? -16.266 -24.609 -11.398 1 96.12 167 THR B O 1
ATOM 6788 N N . GLY B 1 168 ? -14.57 -25.672 -10.5 1 96.12 168 GLY B N 1
ATOM 6789 C CA . GLY B 1 168 ? -13.594 -25.094 -11.406 1 96.12 168 GLY B CA 1
ATOM 6790 C C . GLY B 1 168 ? -12.43 -26.016 -11.703 1 96.12 168 GLY B C 1
ATOM 6791 O O . GLY B 1 168 ? -12.438 -27.172 -11.32 1 96.12 168 GLY B O 1
ATOM 6792 N N . ARG B 1 169 ? -11.586 -25.625 -12.586 1 97.5 169 ARG B N 1
ATOM 6793 C CA . ARG B 1 169 ? -10.312 -26.25 -12.922 1 97.5 169 ARG B CA 1
ATOM 6794 C C . ARG B 1 169 ? -9.148 -25.281 -12.719 1 97.5 169 ARG B C 1
ATOM 6796 O O . ARG B 1 169 ? -9.227 -24.109 -13.125 1 97.5 169 ARG B O 1
ATOM 6803 N N . ILE B 1 170 ? -8.141 -25.703 -12 1 97.44 170 ILE B N 1
ATOM 6804 C CA . ILE B 1 170 ? -6.918 -24.938 -11.781 1 97.44 170 ILE B CA 1
ATOM 6805 C C . ILE B 1 170 ? -5.727 -25.688 -12.367 1 97.44 170 ILE B C 1
ATOM 6807 O O . ILE B 1 170 ? -5.586 -26.891 -12.172 1 97.44 170 ILE B O 1
ATOM 6811 N N . TRP B 1 171 ? -4.93 -25.016 -13.062 1 96 171 TRP B N 1
ATOM 6812 C CA . TRP B 1 171 ? -3.812 -25.672 -13.734 1 96 171 TRP B CA 1
ATOM 6813 C C . TRP B 1 171 ? -2.525 -25.516 -12.93 1 96 171 TRP B C 1
ATOM 6815 O O . TRP B 1 171 ? -2.088 -24.406 -12.656 1 96 171 TRP B O 1
ATOM 6825 N N . LEU B 1 172 ? -1.939 -26.625 -12.594 1 93.25 172 LEU B N 1
ATOM 6826 C CA . LEU B 1 172 ? -0.641 -26.719 -11.938 1 93.25 172 LEU B CA 1
ATOM 6827 C C . LEU B 1 172 ? 0.42 -27.25 -12.891 1 93.25 172 LEU B C 1
ATOM 6829 O O . LEU B 1 172 ? 0.269 -27.156 -14.109 1 93.25 172 LEU B O 1
ATOM 6833 N N . GLY B 1 173 ? 1.564 -27.672 -12.398 1 91.31 173 GLY B N 1
ATOM 6834 C CA . GLY B 1 173 ? 2.6 -28.25 -13.234 1 91.31 173 GLY B CA 1
ATOM 6835 C C . GLY B 1 173 ? 3.615 -27.234 -13.719 1 91.31 173 GLY B C 1
ATOM 6836 O O . GLY B 1 173 ? 4.012 -26.344 -12.969 1 91.31 173 GLY B O 1
ATOM 6837 N N . SER B 1 174 ? 4.074 -27.516 -14.914 1 90.56 174 SER B N 1
ATOM 6838 C CA . SER B 1 174 ? 5.074 -26.656 -15.531 1 90.56 174 SER B CA 1
ATOM 6839 C C . SER B 1 174 ? 4.613 -26.172 -16.906 1 90.56 174 SER B C 1
ATOM 6841 O O . SER B 1 174 ? 3.568 -26.594 -17.406 1 90.56 174 SER B O 1
ATOM 6843 N N . ALA B 1 175 ? 5.414 -25.297 -17.484 1 90.06 175 ALA B N 1
ATOM 6844 C CA . ALA B 1 175 ? 5.062 -24.672 -18.75 1 90.06 175 ALA B CA 1
ATOM 6845 C C . ALA B 1 175 ? 4.93 -25.734 -19.859 1 90.06 175 ALA B C 1
ATOM 6847 O O . ALA B 1 175 ? 4.238 -25.5 -20.859 1 90.06 175 ALA B O 1
ATOM 6848 N N . ASN B 1 176 ? 5.57 -26.859 -19.672 1 87 176 ASN B N 1
ATOM 6849 C CA . ASN B 1 176 ? 5.543 -27.906 -20.688 1 87 176 ASN B CA 1
ATOM 6850 C C . ASN B 1 176 ? 4.641 -29.062 -20.297 1 87 176 ASN B C 1
ATOM 6852 O O . ASN B 1 176 ? 4.48 -30.031 -21.047 1 87 176 ASN B O 1
ATOM 6856 N N . LYS B 1 177 ? 4.07 -28.969 -19.156 1 90.25 177 LYS B N 1
ATOM 6857 C CA . LYS B 1 177 ? 3.176 -30.016 -18.641 1 90.25 177 LYS B CA 1
ATOM 6858 C C . LYS B 1 177 ? 2.092 -29.406 -17.75 1 90.25 177 LYS B C 1
ATOM 6860 O O . LYS B 1 177 ? 2.312 -29.203 -16.562 1 90.25 177 LYS B O 1
ATOM 6865 N N . PHE B 1 178 ? 0.904 -29.438 -18.344 1 92.38 178 PHE B N 1
ATOM 6866 C CA . PHE B 1 178 ? -0.218 -28.875 -17.609 1 92.38 178 PHE B CA 1
ATOM 6867 C C . PHE B 1 178 ? -0.897 -29.953 -16.75 1 92.38 178 PHE B C 1
ATOM 6869 O O . PHE B 1 178 ? -1.316 -30.984 -17.281 1 92.38 178 PHE B O 1
ATOM 6876 N N . CYS B 1 179 ? -0.938 -29.75 -15.508 1 91.69 179 CYS B N 1
ATOM 6877 C CA . CYS B 1 179 ? -1.657 -30.625 -14.594 1 91.69 179 CYS B CA 1
ATOM 6878 C C . CYS B 1 179 ? -2.918 -29.953 -14.07 1 91.69 179 CYS B C 1
ATOM 6880 O O . CYS B 1 179 ? -2.84 -28.938 -13.375 1 91.69 179 CYS B O 1
ATOM 6882 N N . VAL B 1 180 ? -4.043 -30.531 -14.352 1 93.44 180 VAL B N 1
ATOM 6883 C CA . VAL B 1 180 ? -5.301 -29.891 -13.984 1 93.44 180 VAL B CA 1
ATOM 6884 C C . VAL B 1 180 ? -5.719 -30.344 -12.586 1 93.44 180 VAL B C 1
ATOM 6886 O O . VAL B 1 180 ? -5.594 -31.516 -12.234 1 93.44 180 VAL B O 1
ATOM 6889 N N . ARG B 1 181 ? -6.109 -29.453 -11.805 1 95.25 181 ARG B N 1
ATOM 6890 C CA . ARG B 1 181 ? -6.664 -29.672 -10.469 1 95.25 181 ARG B CA 1
ATOM 6891 C C . ARG B 1 181 ? -8.109 -29.203 -10.398 1 95.25 181 ARG B C 1
ATOM 6893 O O . ARG B 1 181 ? -8.375 -28.016 -10.227 1 95.25 181 ARG B O 1
ATOM 6900 N N . PRO B 1 182 ? -9.094 -30.203 -10.438 1 96 182 PRO B N 1
ATOM 6901 C CA . PRO B 1 182 ? -10.484 -29.781 -10.203 1 96 182 PRO B CA 1
ATOM 6902 C C . PRO B 1 182 ? -10.703 -29.234 -8.797 1 96 182 PRO B C 1
ATOM 6904 O O . PRO B 1 182 ? -10.07 -29.703 -7.84 1 96 182 PRO B O 1
ATOM 6907 N N . TRP B 1 183 ? -11.57 -28.281 -8.688 1 97.25 183 TRP B N 1
ATOM 6908 C CA . TRP B 1 183 ? -11.789 -27.641 -7.391 1 97.25 183 TRP B CA 1
ATOM 6909 C C . TRP B 1 183 ? -13.281 -27.422 -7.145 1 97.25 183 TRP B C 1
ATOM 6911 O O . TRP B 1 183 ? -14.016 -27.031 -8.055 1 97.25 183 TRP B O 1
ATOM 6921 N N . ASN B 1 184 ? -13.695 -27.734 -5.953 1 97.06 184 ASN B N 1
ATOM 6922 C CA . ASN B 1 184 ? -15.062 -27.5 -5.488 1 97.06 184 ASN B CA 1
ATOM 6923 C C . ASN B 1 184 ? -15.188 -26.156 -4.781 1 97.06 184 ASN B C 1
ATOM 6925 O O . ASN B 1 184 ? -15.023 -26.062 -3.564 1 97.06 184 ASN B O 1
ATOM 6929 N N . TYR B 1 185 ? -15.648 -25.125 -5.477 1 97.5 185 TYR B N 1
ATOM 6930 C CA . TYR B 1 185 ? -15.82 -23.812 -4.852 1 97.5 185 TYR B CA 1
ATOM 6931 C C . TYR B 1 185 ? -16.906 -23.859 -3.789 1 97.5 185 TYR B C 1
ATOM 6933 O O . TYR B 1 185 ? -16.703 -23.422 -2.656 1 97.5 185 TYR B O 1
ATOM 6941 N N . ASP B 1 186 ? -18.109 -24.406 -4.266 1 96.44 186 ASP B N 1
ATOM 6942 C CA . ASP B 1 186 ? -19.234 -24.594 -3.369 1 96.44 186 ASP B CA 1
ATOM 6943 C C . ASP B 1 186 ? -19.625 -23.297 -2.678 1 96.44 186 ASP B C 1
ATOM 6945 O O . ASP B 1 186 ? -19.906 -23.281 -1.477 1 96.44 186 ASP B O 1
ATOM 6949 N N . GLN B 1 187 ? -19.641 -22.188 -3.441 1 96.81 187 GLN B N 1
ATOM 6950 C CA . GLN B 1 187 ? -19.766 -20.859 -2.881 1 96.81 187 GLN B CA 1
ATOM 6951 C C . GLN B 1 187 ? -21.156 -20.625 -2.283 1 96.81 187 GLN B C 1
ATOM 6953 O O . GLN B 1 187 ? -21.359 -19.688 -1.524 1 96.81 187 GLN B O 1
ATOM 6958 N N . PHE B 1 188 ? -22.156 -21.469 -2.547 1 96.56 188 PHE B N 1
ATOM 6959 C CA . PHE B 1 188 ? -23.516 -21.234 -2.086 1 96.56 188 PHE B CA 1
ATOM 6960 C C . PHE B 1 188 ? -23.766 -21.891 -0.738 1 96.56 188 PHE B C 1
ATOM 6962 O O . PHE B 1 188 ? -24.812 -21.703 -0.127 1 96.56 188 PHE B O 1
ATOM 6969 N N . GLU B 1 189 ? -22.812 -22.656 -0.279 1 95.5 189 GLU B N 1
ATOM 6970 C CA . GLU B 1 189 ? -22.922 -23.156 1.088 1 95.5 189 GLU B CA 1
ATOM 6971 C C . GLU B 1 189 ? -22.938 -22.016 2.096 1 95.5 189 GLU B C 1
ATOM 6973 O O . GLU B 1 189 ? -22.312 -20.984 1.879 1 95.5 189 GLU B O 1
ATOM 6978 N N . ASP B 1 190 ? -23.641 -22.203 3.203 1 95.38 190 ASP B N 1
ATOM 6979 C CA . ASP B 1 190 ? -23.891 -21.141 4.184 1 95.38 190 ASP B CA 1
ATOM 6980 C C . ASP B 1 190 ? -22.562 -20.609 4.734 1 95.38 190 ASP B C 1
ATOM 6982 O O . ASP B 1 190 ? -22.422 -19.391 4.902 1 95.38 190 ASP B O 1
ATOM 6986 N N . VAL B 1 191 ? -21.562 -21.422 4.863 1 96.5 191 VAL B N 1
ATOM 6987 C CA . VAL B 1 191 ? -20.312 -21.031 5.508 1 96.5 191 VAL B CA 1
ATOM 6988 C C . VAL B 1 191 ? -19.578 -20.016 4.637 1 96.5 191 VAL B C 1
ATOM 6990 O O . VAL B 1 191 ? -18.797 -19.203 5.141 1 96.5 191 VAL B O 1
ATOM 6993 N N . CYS B 1 192 ? -19.812 -20.047 3.346 1 97.62 192 CYS B N 1
ATOM 6994 C CA . CYS B 1 192 ? -19.031 -19.219 2.438 1 97.62 192 CYS B CA 1
ATOM 6995 C C . CYS B 1 192 ? -19.406 -17.75 2.594 1 97.62 192 CYS B C 1
ATOM 6997 O O . CYS B 1 192 ? -18.531 -16.906 2.82 1 97.62 192 CYS B O 1
ATOM 6999 N N . ILE B 1 193 ? -20.719 -17.422 2.545 1 97.88 193 ILE B N 1
ATOM 7000 C CA . ILE B 1 193 ? -21.109 -16.031 2.676 1 97.88 193 ILE B CA 1
ATOM 7001 C C . ILE B 1 193 ? -20.875 -15.555 4.105 1 97.88 193 ILE B C 1
ATOM 7003 O O . ILE B 1 193 ? -20.5 -14.398 4.332 1 97.88 193 ILE B O 1
ATOM 7007 N N . ILE B 1 194 ? -21.047 -16.438 5.074 1 97.25 194 ILE B N 1
ATOM 7008 C CA . ILE B 1 194 ? -20.812 -16.078 6.469 1 97.25 194 ILE B CA 1
ATOM 7009 C C . ILE B 1 194 ? -19.328 -15.758 6.68 1 97.25 194 ILE B C 1
ATOM 7011 O O . ILE B 1 194 ? -19 -14.766 7.328 1 97.25 194 ILE B O 1
ATOM 7015 N N . ALA B 1 195 ? -18.484 -16.578 6.098 1 97.44 195 ALA B N 1
ATOM 7016 C CA . ALA B 1 195 ? -17.047 -16.328 6.195 1 97.44 195 ALA B CA 1
ATOM 7017 C C . ALA B 1 195 ? -16.672 -15.023 5.504 1 97.44 195 ALA B C 1
ATOM 7019 O O . ALA B 1 195 ? -15.867 -14.242 6.027 1 97.44 195 ALA B O 1
ATOM 7020 N N . ALA B 1 196 ? -17.234 -14.789 4.34 1 97.5 196 ALA B N 1
ATOM 7021 C CA . ALA B 1 196 ? -16.938 -13.57 3.59 1 97.5 196 ALA B CA 1
ATOM 7022 C C . ALA B 1 196 ? -17.266 -12.328 4.414 1 97.5 196 ALA B C 1
ATOM 7024 O O . ALA B 1 196 ? -16.438 -11.414 4.531 1 97.5 196 ALA B O 1
ATOM 7025 N N . LEU B 1 197 ? -18.422 -12.305 5 1 96.06 197 LEU B N 1
ATOM 7026 C CA . LEU B 1 197 ? -18.859 -11.156 5.785 1 96.06 197 LEU B CA 1
ATOM 7027 C C . LEU B 1 197 ? -18.031 -11.031 7.066 1 96.06 197 LEU B C 1
ATOM 7029 O O . LEU B 1 197 ? -17.719 -9.922 7.496 1 96.06 197 LEU B O 1
ATOM 7033 N N . ALA B 1 198 ? -17.703 -12.148 7.641 1 94.62 198 ALA B N 1
ATOM 7034 C CA . ALA B 1 198 ? -16.859 -12.125 8.836 1 94.62 198 ALA B CA 1
ATOM 7035 C C . ALA B 1 198 ? -15.492 -11.523 8.523 1 94.62 198 ALA B C 1
ATOM 7037 O O . ALA B 1 198 ? -14.945 -10.773 9.328 1 94.62 198 ALA B O 1
ATOM 7038 N N . LEU B 1 199 ? -14.961 -11.906 7.402 1 95.12 199 LEU B N 1
ATOM 7039 C CA . LEU B 1 199 ? -13.664 -11.383 6.996 1 95.12 199 LEU B CA 1
ATOM 7040 C C . LEU B 1 199 ? -13.75 -9.875 6.738 1 95.12 199 LEU B C 1
ATOM 7042 O O . LEU B 1 199 ? -12.812 -9.141 7.062 1 95.12 199 LEU B O 1
ATOM 7046 N N . LEU B 1 200 ? -14.805 -9.406 6.152 1 93.81 200 LEU B N 1
ATOM 7047 C CA . LEU B 1 200 ? -14.992 -7.977 5.945 1 93.81 200 LEU B CA 1
ATOM 7048 C C . LEU B 1 200 ? -15.094 -7.242 7.277 1 93.81 200 LEU B C 1
ATOM 7050 O O . LEU B 1 200 ? -14.578 -6.133 7.426 1 93.81 200 LEU B O 1
ATOM 7054 N N . ASP B 1 201 ? -15.758 -7.875 8.25 1 91.5 201 ASP B N 1
ATOM 7055 C CA . ASP B 1 201 ? -15.859 -7.285 9.578 1 91.5 201 ASP B CA 1
ATOM 7056 C C . ASP B 1 201 ? -14.484 -7.121 10.219 1 91.5 201 ASP B C 1
ATOM 7058 O O . ASP B 1 201 ? -14.258 -6.172 10.969 1 91.5 201 ASP B O 1
ATOM 7062 N N . LYS B 1 202 ? -13.695 -8.047 9.906 1 88.25 202 LYS B N 1
ATOM 7063 C CA . LYS B 1 202 ? -12.359 -8.023 10.492 1 88.25 202 LYS B CA 1
ATOM 7064 C C . LYS B 1 202 ? -11.438 -7.09 9.727 1 88.25 202 LYS B C 1
ATOM 7066 O O . LYS B 1 202 ? -10.406 -6.664 10.242 1 88.25 202 LYS B O 1
ATOM 7071 N N . SER B 1 203 ? -11.828 -6.855 8.516 1 86.88 203 SER B N 1
ATOM 7072 C CA . SER B 1 203 ? -11 -5.988 7.684 1 86.88 203 SER B CA 1
ATOM 7073 C C . SER B 1 203 ? -11.062 -4.543 8.156 1 86.88 203 SER B C 1
ATOM 7075 O O . SER B 1 203 ? -11.859 -4.203 9.031 1 86.88 203 SER B O 1
ATOM 7077 N N . GLU B 1 204 ? -10.234 -3.625 7.707 1 78.94 204 GLU B N 1
ATOM 7078 C CA . GLU B 1 204 ? -10.195 -2.205 8.047 1 78.94 204 GLU B CA 1
ATOM 7079 C C . GLU B 1 204 ? -11.172 -1.406 7.191 1 78.94 204 GLU B C 1
ATOM 7081 O O . GLU B 1 204 ? -11.25 -0.181 7.305 1 78.94 204 GLU B O 1
ATOM 7086 N N . LEU B 1 205 ? -11.977 -2.15 6.414 1 83.75 205 LEU B N 1
ATOM 7087 C CA . LEU B 1 205 ? -12.891 -1.457 5.52 1 83.75 205 LEU B CA 1
ATOM 7088 C C . LEU B 1 205 ? -14.086 -0.897 6.289 1 83.75 205 LEU B C 1
ATOM 7090 O O . LEU B 1 205 ? -14.719 -1.615 7.062 1 83.75 205 LEU B O 1
ATOM 7094 N N . GLY B 1 206 ? -14.352 0.352 6.102 1 81.81 206 GLY B N 1
ATOM 7095 C CA . GLY B 1 206 ? -15.578 0.925 6.645 1 81.81 206 GLY B CA 1
ATOM 7096 C C . GLY B 1 206 ? -16.828 0.367 6.004 1 81.81 206 GLY B C 1
ATOM 7097 O O . GLY B 1 206 ? -16.781 -0.197 4.91 1 81.81 206 GLY B O 1
ATOM 7098 N N . ASP B 1 207 ? -17.922 0.529 6.574 1 87.5 207 ASP B N 1
ATOM 7099 C CA . ASP B 1 207 ? -19.188 -0.018 6.082 1 87.5 207 ASP B CA 1
ATOM 7100 C C . ASP B 1 207 ? -19.531 0.555 4.711 1 87.5 207 ASP B C 1
ATOM 7102 O O . ASP B 1 207 ? -19.938 -0.182 3.809 1 87.5 207 ASP B O 1
ATOM 7106 N N . ALA B 1 208 ? -19.297 1.809 4.547 1 85.12 208 ALA B N 1
ATOM 7107 C CA . ALA B 1 208 ? -19.672 2.455 3.291 1 85.12 208 ALA B CA 1
ATOM 7108 C C . ALA B 1 208 ? -18.797 1.974 2.143 1 85.12 208 ALA B C 1
ATOM 7110 O O . ALA B 1 208 ? -19.219 1.937 0.99 1 85.12 208 ALA B O 1
ATOM 7111 N N . ALA B 1 209 ? -17.609 1.557 2.477 1 87.5 209 ALA B N 1
ATOM 7112 C CA . ALA B 1 209 ? -16.656 1.105 1.458 1 87.5 209 ALA B CA 1
ATOM 7113 C C . ALA B 1 209 ? -17.062 -0.264 0.912 1 87.5 209 ALA B C 1
ATOM 7115 O O . ALA B 1 209 ? -16.609 -0.666 -0.161 1 87.5 209 ALA B O 1
ATOM 7116 N N . ARG B 1 210 ? -17.953 -0.919 1.572 1 92.56 210 ARG B N 1
ATOM 7117 C CA . ARG B 1 210 ? -18.344 -2.277 1.197 1 92.56 210 ARG B CA 1
ATOM 7118 C C . ARG B 1 210 ? -19.266 -2.27 -0.007 1 92.56 210 ARG B C 1
ATOM 7120 O O . ARG B 1 210 ? -19.656 -3.328 -0.508 1 92.56 210 ARG B O 1
ATOM 7127 N N . ARG B 1 211 ? -19.578 -1.095 -0.523 1 93.5 211 ARG B N 1
ATOM 7128 C CA . ARG B 1 211 ? -20.359 -1.025 -1.748 1 93.5 211 ARG B CA 1
ATOM 7129 C C . ARG B 1 211 ? -19.469 -1.16 -2.98 1 93.5 211 ARG B C 1
ATOM 7131 O O . ARG B 1 211 ? -19.969 -1.362 -4.09 1 93.5 211 ARG B O 1
ATOM 7138 N N . ASN B 1 212 ? -18.188 -1.031 -2.787 1 94.31 212 ASN B N 1
ATOM 7139 C CA . ASN B 1 212 ? -17.234 -0.962 -3.889 1 94.31 212 ASN B CA 1
ATOM 7140 C C . ASN B 1 212 ? -16.484 -2.275 -4.059 1 94.31 212 ASN B C 1
ATOM 7142 O O . ASN B 1 212 ? -15.727 -2.682 -3.174 1 94.31 212 ASN B O 1
ATOM 7146 N N . PRO B 1 213 ? -16.625 -2.902 -5.227 1 97.31 213 PRO B N 1
ATOM 7147 C CA . PRO B 1 213 ? -15.969 -4.195 -5.418 1 97.31 213 PRO B CA 1
ATOM 7148 C C . PRO B 1 213 ? -14.445 -4.082 -5.418 1 97.31 213 PRO B C 1
ATOM 7150 O O . PRO B 1 213 ? -13.75 -5.055 -5.109 1 97.31 213 PRO B O 1
ATOM 7153 N N . ILE B 1 214 ? -13.914 -2.926 -5.766 1 94.81 214 ILE B N 1
ATOM 7154 C CA . ILE B 1 214 ? -12.469 -2.717 -5.758 1 94.81 214 ILE B CA 1
ATOM 7155 C C . ILE B 1 214 ? -11.93 -2.908 -4.344 1 94.81 214 ILE B C 1
ATOM 7157 O O . ILE B 1 214 ? -10.992 -3.68 -4.133 1 94.81 214 ILE B O 1
ATOM 7161 N N . PHE B 1 215 ? -12.57 -2.283 -3.383 1 91.94 215 PHE B N 1
ATOM 7162 C CA . PHE B 1 215 ? -12.117 -2.326 -1.998 1 91.94 215 PHE B CA 1
ATOM 7163 C C . PHE B 1 215 ? -12.383 -3.693 -1.382 1 91.94 215 PHE B C 1
ATOM 7165 O O . PHE B 1 215 ? -11.586 -4.188 -0.583 1 91.94 215 PHE B O 1
ATOM 7172 N N . ILE B 1 216 ? -13.453 -4.273 -1.766 1 96.12 216 ILE B N 1
ATOM 7173 C CA . ILE B 1 216 ? -13.789 -5.598 -1.251 1 96.12 216 ILE B CA 1
ATOM 7174 C C . ILE B 1 216 ? -12.766 -6.617 -1.741 1 96.12 216 ILE B C 1
ATOM 7176 O O . ILE B 1 216 ? -12.281 -7.445 -0.965 1 96.12 216 ILE B O 1
ATOM 7180 N N . THR B 1 217 ? -12.414 -6.551 -3.014 1 96.88 217 THR B N 1
ATOM 7181 C CA . THR B 1 217 ? -11.445 -7.484 -3.574 1 96.88 217 THR B CA 1
ATOM 7182 C C . THR B 1 217 ? -10.094 -7.336 -2.887 1 96.88 217 THR B C 1
ATOM 7184 O O . THR B 1 217 ? -9.445 -8.328 -2.551 1 96.88 217 THR B O 1
ATOM 7187 N N . ARG B 1 218 ? -9.742 -6.148 -2.678 1 93.75 218 ARG B N 1
ATOM 7188 C CA . ARG B 1 218 ? -8.484 -5.895 -1.994 1 93.75 218 ARG B CA 1
ATOM 7189 C C . ARG B 1 218 ? -8.516 -6.41 -0.561 1 93.75 218 ARG B C 1
ATOM 7191 O O . ARG B 1 218 ? -7.57 -7.055 -0.102 1 93.75 218 ARG B O 1
ATOM 7198 N N . ALA B 1 219 ? -9.57 -6.125 0.162 1 92.81 219 ALA B N 1
ATOM 7199 C CA . ALA B 1 219 ? -9.719 -6.57 1.545 1 92.81 219 ALA B CA 1
ATOM 7200 C C . ALA B 1 219 ? -9.711 -8.094 1.635 1 92.81 219 ALA B C 1
ATOM 7202 O O . ALA B 1 219 ? -9.047 -8.664 2.508 1 92.81 219 ALA B O 1
ATOM 7203 N N . ILE B 1 220 ? -10.422 -8.719 0.71 1 95.5 220 ILE B N 1
ATOM 7204 C CA . ILE B 1 220 ? -10.484 -10.18 0.705 1 95.5 220 ILE B CA 1
ATOM 7205 C C . ILE B 1 220 ? -9.117 -10.758 0.356 1 95.5 220 ILE B C 1
ATOM 7207 O O . ILE B 1 220 ? -8.672 -11.727 0.971 1 95.5 220 ILE B O 1
ATOM 7211 N N . GLY B 1 221 ? -8.469 -10.188 -0.623 1 93.31 221 GLY B N 1
ATOM 7212 C CA . GLY B 1 221 ? -7.117 -10.617 -0.955 1 93.31 221 GLY B CA 1
ATOM 7213 C C . GLY B 1 221 ? -6.184 -10.641 0.241 1 93.31 221 GLY B C 1
ATOM 7214 O O . GLY B 1 221 ? -5.402 -11.578 0.408 1 93.31 221 GLY B O 1
ATOM 7215 N N . ARG B 1 222 ? -6.301 -9.711 1.071 1 90.81 222 ARG B N 1
ATOM 7216 C CA . ARG B 1 222 ? -5.445 -9.586 2.246 1 90.81 222 ARG B CA 1
ATOM 7217 C C . ARG B 1 222 ? -5.91 -10.516 3.361 1 90.81 222 ARG B C 1
ATOM 7219 O O . ARG B 1 222 ? -5.094 -11 4.152 1 90.81 222 ARG B O 1
ATOM 7226 N N . SER B 1 223 ? -7.188 -10.797 3.383 1 92.69 223 SER B N 1
ATOM 7227 C CA . SER B 1 223 ? -7.77 -11.492 4.531 1 92.69 223 SER B CA 1
ATOM 7228 C C . SER B 1 223 ? -7.758 -13 4.328 1 92.69 223 SER B C 1
ATOM 7230 O O . SER B 1 223 ? -8.047 -13.758 5.262 1 92.69 223 SER B O 1
ATOM 7232 N N . VAL B 1 224 ? -7.41 -13.438 3.16 1 95.06 224 VAL B N 1
ATOM 7233 C CA . VAL B 1 224 ? -7.34 -14.875 2.932 1 95.06 224 VAL B CA 1
ATOM 7234 C C . VAL B 1 224 ? -6.062 -15.438 3.557 1 95.06 224 VAL B C 1
ATOM 7236 O O . VAL B 1 224 ? -6.062 -16.547 4.098 1 95.06 224 VAL B O 1
ATOM 7239 N N . THR B 1 225 ? -5.027 -14.609 3.523 1 92 225 THR B N 1
ATOM 7240 C CA . THR B 1 225 ? -3.77 -15.047 4.125 1 92 225 THR B CA 1
ATOM 7241 C C . THR B 1 225 ? -3.775 -14.789 5.629 1 92 225 THR B C 1
ATOM 7243 O O . THR B 1 225 ? -4.301 -13.773 6.09 1 92 225 THR B O 1
ATOM 7246 N N . ASN B 1 226 ? -3.191 -15.625 6.367 1 87.94 226 ASN B N 1
ATOM 7247 C CA . ASN B 1 226 ? -3.152 -15.523 7.824 1 87.94 226 ASN B CA 1
ATOM 7248 C C . ASN B 1 226 ? -1.791 -15.047 8.312 1 87.94 226 ASN B C 1
ATOM 7250 O O . ASN B 1 226 ? -1.418 -15.297 9.461 1 87.94 226 ASN B O 1
ATOM 7254 N N . GLU B 1 227 ? -1.112 -14.484 7.496 1 78.62 227 GLU B N 1
ATOM 7255 C CA . GLU B 1 227 ? 0.231 -14.047 7.871 1 78.62 227 GLU B CA 1
ATOM 7256 C C . GLU B 1 227 ? 0.189 -13.016 8.992 1 78.62 227 GLU B C 1
ATOM 7258 O O . GLU B 1 227 ? 1.112 -12.945 9.805 1 78.62 227 GLU B O 1
ATOM 7263 N N . GLN B 1 228 ? -0.867 -12.297 9.102 1 72.62 228 GLN B N 1
ATOM 7264 C CA . GLN B 1 228 ? -0.999 -11.312 10.172 1 72.62 228 GLN B CA 1
ATOM 7265 C C . GLN B 1 228 ? -1.976 -11.789 11.234 1 72.62 228 GLN B C 1
ATOM 7267 O O . GLN B 1 228 ? -2.588 -10.977 11.938 1 72.62 228 GLN B O 1
ATOM 7272 N N . ASP B 1 229 ? -2.133 -13.109 11.258 1 71.12 229 ASP B N 1
ATOM 7273 C CA . ASP B 1 229 ? -2.955 -13.805 12.242 1 71.12 229 ASP B CA 1
ATOM 7274 C C . ASP B 1 229 ? -4.402 -13.312 12.195 1 71.12 229 ASP B C 1
ATOM 7276 O O . ASP B 1 229 ? -5.035 -13.133 13.242 1 71.12 229 ASP B O 1
ATOM 7280 N N . ALA B 1 230 ? -4.809 -13.102 11.031 1 76.75 230 ALA B N 1
ATOM 7281 C CA . ALA B 1 230 ? -6.168 -12.586 10.914 1 76.75 230 ALA B CA 1
ATOM 7282 C C . ALA B 1 230 ? -6.887 -13.188 9.711 1 76.75 230 ALA B C 1
ATOM 7284 O O . ALA B 1 230 ? -8.055 -12.875 9.453 1 76.75 230 ALA B O 1
ATOM 7285 N N . GLY B 1 231 ? -6.207 -14.148 9.047 1 91.62 231 GLY B N 1
ATOM 7286 C CA . GLY B 1 231 ? -6.793 -14.57 7.781 1 91.62 231 GLY B CA 1
ATOM 7287 C C . GLY B 1 231 ? -7.254 -16.016 7.789 1 91.62 231 GLY B C 1
ATOM 7288 O O . GLY B 1 231 ? -7.309 -16.656 8.844 1 91.62 231 GLY B O 1
ATOM 7289 N N . VAL B 1 232 ? -7.68 -16.562 6.688 1 96.5 232 VAL B N 1
ATOM 7290 C CA . VAL B 1 232 ? -8.367 -17.828 6.531 1 96.5 232 VAL B CA 1
ATOM 7291 C C . VAL B 1 232 ? -7.352 -18.969 6.543 1 96.5 232 VAL B C 1
ATOM 7293 O O . VAL B 1 232 ? -7.598 -20.031 7.133 1 96.5 232 VAL B O 1
ATOM 7296 N N . MET B 1 233 ? -6.188 -18.75 5.859 1 96.31 233 MET B N 1
ATOM 7297 C CA . MET B 1 233 ? -5.285 -19.875 5.621 1 96.31 233 MET B CA 1
ATOM 7298 C C . MET B 1 233 ? -3.838 -19.469 5.883 1 96.31 233 MET B C 1
ATOM 7300 O O . MET B 1 233 ? -3.443 -18.344 5.605 1 96.31 233 MET B O 1
ATOM 7304 N N . THR B 1 234 ? -3.07 -20.406 6.379 1 94.81 234 THR B N 1
ATOM 7305 C CA . THR B 1 234 ? -1.633 -20.25 6.578 1 94.81 234 THR B CA 1
ATOM 7306 C C . THR B 1 234 ? -0.855 -20.969 5.477 1 94.81 234 THR B C 1
ATOM 7308 O O . THR B 1 234 ? -1.115 -22.141 5.188 1 94.81 234 THR B O 1
ATOM 7311 N N . GLY B 1 235 ? 0.003 -20.203 4.879 1 91.5 235 GLY B N 1
ATOM 7312 C CA . GLY B 1 235 ? 0.821 -20.797 3.832 1 91.5 235 GLY B CA 1
ATOM 7313 C C . GLY B 1 235 ? 1.956 -21.656 4.371 1 91.5 235 GLY B C 1
ATOM 7314 O O . GLY B 1 235 ? 2.424 -21.438 5.492 1 91.5 235 GLY B O 1
ATOM 7315 N N . ASN B 1 236 ? 2.34 -22.672 3.697 1 88.69 236 ASN B N 1
ATOM 7316 C CA . ASN B 1 236 ? 3.484 -23.516 4.012 1 88.69 236 ASN B CA 1
ATOM 7317 C C . ASN B 1 236 ? 4.145 -24.062 2.75 1 88.69 236 ASN B C 1
ATOM 7319 O O . ASN B 1 236 ? 3.541 -24.859 2.023 1 88.69 236 ASN B O 1
ATOM 7323 N N . TRP B 1 237 ? 5.379 -23.703 2.543 1 81.56 237 TRP B N 1
ATOM 7324 C CA . TRP B 1 237 ? 6.117 -24.078 1.343 1 81.56 237 TRP B CA 1
ATOM 7325 C C . TRP B 1 237 ? 7.246 -25.047 1.681 1 81.56 237 TRP B C 1
ATOM 7327 O O . TRP B 1 237 ? 8.062 -25.391 0.819 1 81.56 237 TRP B O 1
ATOM 7337 N N . SER B 1 238 ? 7.234 -25.547 2.881 1 78.81 238 SER B N 1
ATOM 7338 C CA . SER B 1 238 ? 8.336 -26.391 3.352 1 78.81 238 SER B CA 1
ATOM 7339 C C . SER B 1 238 ? 8.156 -27.844 2.924 1 78.81 238 SER B C 1
ATOM 7341 O O . SER B 1 238 ? 9.117 -28.609 2.898 1 78.81 238 SER B O 1
ATOM 7343 N N . GLY B 1 239 ? 6.941 -28.203 2.686 1 80.69 239 GLY B N 1
ATOM 7344 C CA . GLY B 1 239 ? 6.648 -29.594 2.387 1 80.69 239 GLY B CA 1
ATOM 7345 C C . GLY B 1 239 ? 6.359 -30.422 3.627 1 80.69 239 GLY B C 1
ATOM 7346 O O . GLY B 1 239 ? 6.02 -31.609 3.525 1 80.69 239 GLY B O 1
ATOM 7347 N N . LYS B 1 240 ? 6.469 -29.812 4.762 1 85.5 240 LYS B N 1
ATOM 7348 C CA . LYS B 1 240 ? 6.168 -30.469 6.031 1 85.5 240 LYS B CA 1
ATOM 7349 C C . LYS B 1 240 ? 4.82 -30 6.578 1 85.5 240 LYS B C 1
ATOM 7351 O O . LYS B 1 240 ? 4.629 -28.828 6.863 1 85.5 240 LYS B O 1
ATOM 7356 N N . TYR B 1 241 ? 3.912 -31.016 6.727 1 91 241 TYR B N 1
ATOM 7357 C CA . TYR B 1 241 ? 2.553 -30.609 7.07 1 91 241 TYR B CA 1
ATOM 7358 C C . TYR B 1 241 ? 2.059 -31.344 8.305 1 91 241 TYR B C 1
ATOM 7360 O O . TYR B 1 241 ? 0.852 -31.484 8.516 1 91 241 TYR B O 1
ATOM 7368 N N . ASP B 1 242 ? 2.947 -31.75 9.188 1 90.69 242 ASP B N 1
ATOM 7369 C CA . ASP B 1 242 ? 2.621 -32.625 10.312 1 90.69 242 ASP B CA 1
ATOM 7370 C C . ASP B 1 242 ? 1.702 -31.906 11.305 1 90.69 242 ASP B C 1
ATOM 7372 O O . ASP B 1 242 ? 0.941 -32.562 12.023 1 90.69 242 ASP B O 1
ATOM 7376 N N . ASP B 1 243 ? 1.702 -30.672 11.352 1 92.38 243 ASP B N 1
ATOM 7377 C CA . ASP B 1 243 ? 0.931 -29.938 12.344 1 92.38 243 ASP B CA 1
ATOM 7378 C C . ASP B 1 243 ? -0.362 -29.391 11.75 1 92.38 243 ASP B C 1
ATOM 7380 O O . ASP B 1 243 ? -1.016 -28.531 12.344 1 92.38 243 ASP B O 1
ATOM 7384 N N . GLY B 1 244 ? -0.722 -29.875 10.578 1 93.62 244 GLY B N 1
ATOM 7385 C CA . GLY B 1 244 ? -1.937 -29.438 9.914 1 93.62 244 GLY B CA 1
ATOM 7386 C C . GLY B 1 244 ? -2.346 -30.328 8.766 1 93.62 244 GLY B C 1
ATOM 7387 O O . GLY B 1 244 ? -1.987 -31.516 8.734 1 93.62 244 GLY B O 1
ATOM 7388 N N . VAL B 1 245 ? -3.199 -29.812 7.902 1 93.5 245 VAL B N 1
ATOM 7389 C CA . VAL B 1 245 ? -3.66 -30.531 6.715 1 93.5 245 VAL B CA 1
ATOM 7390 C C . VAL B 1 245 ? -2.824 -30.125 5.508 1 93.5 245 VAL B C 1
ATOM 7392 O O . VAL B 1 245 ? -2.645 -28.922 5.246 1 93.5 245 VAL B O 1
ATOM 7395 N N . ALA B 1 246 ? -2.268 -31.109 4.797 1 93.12 246 ALA B N 1
ATOM 7396 C CA . ALA B 1 246 ? -1.495 -30.797 3.598 1 93.12 246 ALA B CA 1
ATOM 7397 C C . ALA B 1 246 ? -2.363 -30.094 2.557 1 93.12 246 ALA B C 1
ATOM 7399 O O . ALA B 1 246 ? -3.527 -30.453 2.369 1 93.12 246 ALA B O 1
ATOM 7400 N N . PRO B 1 247 ? -1.831 -29.109 1.898 1 93.62 247 PRO B N 1
ATOM 7401 C CA . PRO B 1 247 ? -2.615 -28.344 0.927 1 93.62 247 PRO B CA 1
ATOM 7402 C C . PRO B 1 247 ? -3.266 -29.234 -0.134 1 93.62 247 PRO B C 1
ATOM 7404 O O . PRO B 1 247 ? -4.391 -28.969 -0.562 1 93.62 247 PRO B O 1
ATOM 7407 N N . PHE B 1 248 ? -2.639 -30.297 -0.553 1 92.38 248 PHE B N 1
ATOM 7408 C CA . PHE B 1 248 ? -3.119 -31.125 -1.646 1 92.38 248 PHE B CA 1
ATOM 7409 C C . PHE B 1 248 ? -4.262 -32.031 -1.184 1 92.38 248 PHE B C 1
ATOM 7411 O O . PHE B 1 248 ? -4.934 -32.656 -2.002 1 92.38 248 PHE B O 1
ATOM 7418 N N . THR B 1 249 ? -4.512 -32 0.106 1 93 249 THR B N 1
ATOM 7419 C CA . THR B 1 249 ? -5.605 -32.812 0.643 1 93 249 THR B CA 1
ATOM 7420 C C . THR B 1 249 ? -6.945 -32.125 0.447 1 93 249 THR B C 1
ATOM 7422 O O . THR B 1 249 ? -7.988 -32.781 0.372 1 93 249 THR B O 1
ATOM 7425 N N . TRP B 1 250 ? -6.938 -30.828 0.346 1 93.56 250 TRP B N 1
ATOM 7426 C CA . TRP B 1 250 ? -8.172 -30.062 0.162 1 93.56 250 TRP B CA 1
ATOM 7427 C C . TRP B 1 250 ? -8.711 -30.25 -1.253 1 93.56 250 TRP B C 1
ATOM 7429 O O . TRP B 1 250 ? -7.953 -30.188 -2.225 1 93.56 250 TRP B O 1
ATOM 7439 N N . ASN B 1 251 ? -10.039 -30.406 -1.389 1 93.75 251 ASN B N 1
ATOM 7440 C CA . ASN B 1 251 ? -10.672 -30.469 -2.701 1 93.75 251 ASN B CA 1
ATOM 7441 C C . ASN B 1 251 ? -11.633 -29.312 -2.928 1 93.75 251 ASN B C 1
ATOM 7443 O O . ASN B 1 251 ? -12.188 -29.156 -4.02 1 93.75 251 ASN B O 1
ATOM 7447 N N . GLY B 1 252 ? -11.766 -28.578 -1.833 1 95.69 252 GLY B N 1
ATOM 7448 C CA . GLY B 1 252 ? -12.742 -27.5 -1.99 1 95.69 252 GLY B CA 1
ATOM 7449 C C . GLY B 1 252 ? -12.602 -26.406 -0.946 1 95.69 252 GLY B C 1
ATOM 7450 O O . GLY B 1 252 ? -11.953 -26.609 0.083 1 95.69 252 GLY B O 1
ATOM 7451 N N . SER B 1 253 ? -13.305 -25.328 -1.229 1 97.75 253 SER B N 1
ATOM 7452 C CA . SER B 1 253 ? -13.188 -24.125 -0.406 1 97.75 253 SER B CA 1
ATOM 7453 C C . SER B 1 253 ? -14.109 -24.188 0.807 1 97.75 253 SER B C 1
ATOM 7455 O O . SER B 1 253 ? -13.766 -23.703 1.886 1 97.75 253 SER B O 1
ATOM 7457 N N . ALA B 1 254 ? -15.312 -24.75 0.66 1 96.06 254 ALA B N 1
ATOM 7458 C CA . ALA B 1 254 ? -16.297 -24.766 1.734 1 96.06 254 ALA B CA 1
ATOM 7459 C C . ALA B 1 254 ? -15.758 -25.469 2.975 1 96.06 254 ALA B C 1
ATOM 7461 O O . ALA B 1 254 ? -15.961 -25 4.098 1 96.06 254 ALA B O 1
ATOM 7462 N N . ALA B 1 255 ? -15.07 -26.594 2.748 1 94.5 255 ALA B N 1
ATOM 7463 C CA . ALA B 1 255 ? -14.492 -27.328 3.865 1 94.5 255 ALA B CA 1
ATOM 7464 C C . ALA B 1 255 ? -13.453 -26.484 4.602 1 94.5 255 ALA B C 1
ATOM 7466 O O . ALA B 1 255 ? -13.375 -26.531 5.832 1 94.5 255 ALA B O 1
ATOM 7467 N N . ILE B 1 256 ? -12.664 -25.781 3.883 1 96.88 256 ILE B N 1
ATOM 7468 C CA . ILE B 1 256 ? -11.648 -24.906 4.457 1 96.88 256 ILE B CA 1
ATOM 7469 C C . ILE B 1 256 ? -12.32 -23.812 5.266 1 96.88 256 ILE B C 1
ATOM 7471 O O . ILE B 1 256 ? -11.922 -23.531 6.402 1 96.88 256 ILE B O 1
ATOM 7475 N N . LEU B 1 257 ? -13.359 -23.203 4.719 1 97.69 257 LEU B N 1
ATOM 7476 C CA . LEU B 1 257 ? -14.047 -22.094 5.363 1 97.69 257 LEU B CA 1
ATOM 7477 C C . LEU B 1 257 ? -14.812 -22.578 6.59 1 97.69 257 LEU B C 1
ATOM 7479 O O . LEU B 1 257 ? -14.93 -21.844 7.574 1 97.69 257 LEU B O 1
ATOM 7483 N N . GLU B 1 258 ? -15.32 -23.781 6.516 1 96 258 GLU B N 1
ATOM 7484 C CA . GLU B 1 258 ? -15.953 -24.375 7.691 1 96 258 GLU B CA 1
ATOM 7485 C C . GLU B 1 258 ? -14.969 -24.5 8.844 1 96 258 GLU B C 1
ATOM 7487 O O . GLU B 1 258 ? -15.289 -24.141 9.984 1 96 258 GLU B O 1
ATOM 7492 N N . GLU B 1 259 ? -13.82 -24.984 8.5 1 94.88 259 GLU B N 1
ATOM 7493 C CA . GLU B 1 259 ? -12.781 -25.125 9.516 1 94.88 259 GLU B CA 1
ATOM 7494 C C . GLU B 1 259 ? -12.391 -23.766 10.078 1 94.88 259 GLU B C 1
ATOM 7496 O O . GLU B 1 259 ? -12.164 -23.625 11.281 1 94.88 259 GLU B O 1
ATOM 7501 N N . TYR B 1 260 ? -12.289 -22.828 9.273 1 96.12 260 TYR B N 1
ATOM 7502 C CA . TYR B 1 260 ? -11.961 -21.469 9.695 1 96.12 260 TYR B CA 1
ATOM 7503 C C . TYR B 1 260 ? -13.016 -20.922 10.656 1 96.12 260 TYR B C 1
ATOM 7505 O O . TYR B 1 260 ? -12.68 -20.375 11.711 1 96.12 260 TYR B O 1
ATOM 7513 N N . LEU B 1 261 ? -14.258 -21.047 10.297 1 95.69 261 LEU B N 1
ATOM 7514 C CA . LEU B 1 261 ? -15.344 -20.469 11.086 1 95.69 261 LEU B CA 1
ATOM 7515 C C . LEU B 1 261 ? -15.484 -21.188 12.43 1 95.69 261 LEU B C 1
ATOM 7517 O O . LEU B 1 261 ? -15.938 -20.578 13.406 1 95.69 261 LEU B O 1
ATOM 7521 N N . LYS B 1 262 ? -15.133 -22.438 12.484 1 93.81 262 LYS B N 1
ATOM 7522 C CA . LYS B 1 262 ? -15.219 -23.203 13.734 1 93.81 262 LYS B CA 1
ATOM 7523 C C . LYS B 1 262 ? -14.305 -22.609 14.805 1 93.81 262 LYS B C 1
ATOM 7525 O O . LYS B 1 262 ? -14.688 -22.484 15.969 1 93.81 262 LYS B O 1
ATOM 7530 N N . LYS B 1 263 ? -13.125 -22.172 14.398 1 88.75 263 LYS B N 1
ATOM 7531 C CA . LYS B 1 263 ? -12.117 -21.75 15.352 1 88.75 263 LYS B CA 1
ATOM 7532 C C . LYS B 1 263 ? -11.781 -20.266 15.18 1 88.75 263 LYS B C 1
ATOM 7534 O O . LYS B 1 263 ? -11.164 -19.656 16.062 1 88.75 263 LYS B O 1
ATOM 7539 N N . ARG B 1 264 ? -12.211 -19.75 14.094 1 86.81 264 ARG B N 1
ATOM 7540 C CA . ARG B 1 264 ? -11.875 -18.375 13.742 1 86.81 264 ARG B CA 1
ATOM 7541 C C . ARG B 1 264 ? -10.359 -18.156 13.758 1 86.81 264 ARG B C 1
ATOM 7543 O O . ARG B 1 264 ? -9.875 -17.156 14.289 1 86.81 264 ARG B O 1
ATOM 7550 N N . LYS B 1 265 ? -9.633 -19.156 13.414 1 89.06 265 LYS B N 1
ATOM 7551 C CA . LYS B 1 265 ? -8.18 -19.172 13.297 1 89.06 265 LYS B CA 1
ATOM 7552 C C . LYS B 1 265 ? -7.742 -19.688 11.93 1 89.06 265 LYS B C 1
ATOM 7554 O O . LYS B 1 265 ? -8.461 -20.453 11.297 1 89.06 265 LYS B O 1
ATOM 7559 N N . GLY B 1 266 ? -6.586 -19.266 11.578 1 93.5 266 GLY B N 1
ATOM 7560 C CA . GLY B 1 266 ? -6.062 -19.688 10.289 1 93.5 266 GLY B CA 1
ATOM 7561 C C . GLY B 1 266 ? -5.992 -21.188 10.133 1 93.5 266 GLY B C 1
ATOM 7562 O O . GLY B 1 266 ? -5.578 -21.891 11.055 1 93.5 266 GLY B O 1
ATOM 7563 N N . VAL B 1 267 ? -6.477 -21.641 8.969 1 96.19 267 VAL B N 1
ATOM 7564 C CA . VAL B 1 267 ? -6.461 -23.062 8.641 1 96.19 267 VAL B CA 1
ATOM 7565 C C . VAL B 1 267 ? -5.105 -23.453 8.047 1 96.19 267 VAL B C 1
ATOM 7567 O O . VAL B 1 267 ? -4.629 -22.812 7.105 1 96.19 267 VAL B O 1
ATOM 7570 N N . LYS B 1 268 ? -4.504 -24.391 8.578 1 94.25 268 LYS B N 1
ATOM 7571 C CA . LYS B 1 268 ? -3.248 -24.938 8.07 1 94.25 268 LYS B CA 1
ATOM 7572 C C . LYS B 1 268 ? 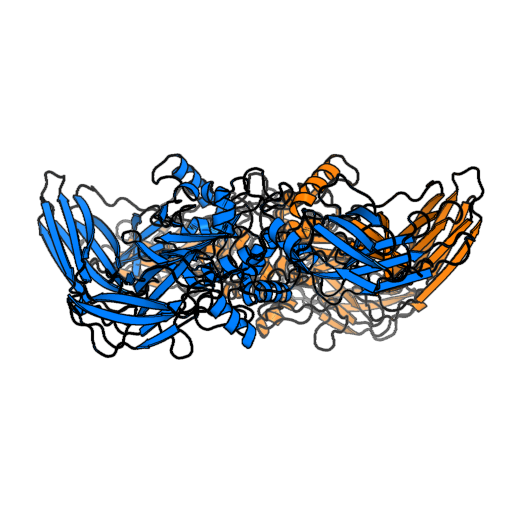-3.492 -26.125 7.145 1 94.25 268 LYS B C 1
ATOM 7574 O O . LYS B 1 268 ? -4.207 -27.062 7.504 1 94.25 268 LYS B O 1
ATOM 7579 N N . PHE B 1 269 ? -2.975 -26.25 5.98 1 94.31 269 PHE B N 1
ATOM 7580 C CA . PHE B 1 269 ? -2.145 -25.266 5.281 1 94.31 269 PHE B CA 1
ATOM 7581 C C . PHE B 1 269 ? -2.68 -25.016 3.879 1 94.31 269 PHE B C 1
ATOM 7583 O O . PHE B 1 269 ? -3.523 -25.75 3.381 1 94.31 269 PHE B O 1
ATOM 7590 N N . GLY B 1 270 ? -2.201 -23.938 3.24 1 94.12 270 GLY B N 1
ATOM 7591 C CA . GLY B 1 270 ? -2.525 -23.656 1.852 1 94.12 270 GLY B CA 1
ATOM 7592 C C . GLY B 1 270 ? -1.309 -23.297 1.018 1 94.12 270 GLY B C 1
ATOM 7593 O O . GLY B 1 270 ? -0.252 -22.969 1.56 1 94.12 270 GLY B O 1
ATOM 7594 N N . GLN B 1 271 ? -1.479 -23.547 -0.266 1 93.06 271 GLN B N 1
ATOM 7595 C CA . GLN B 1 271 ? -0.569 -23.062 -1.296 1 93.06 271 GLN B CA 1
ATOM 7596 C C . GLN B 1 271 ? -1.267 -22.078 -2.223 1 93.06 271 GLN B C 1
ATOM 7598 O O . GLN B 1 271 ? -2.459 -21.797 -2.066 1 93.06 271 GLN B O 1
ATOM 7603 N N . CYS B 1 272 ? -0.522 -21.531 -3.172 1 94.62 272 CYS B N 1
ATOM 7604 C CA . CYS B 1 272 ? -1.041 -20.469 -4.027 1 94.62 272 CYS B CA 1
ATOM 7605 C C . CYS B 1 272 ? -2.395 -20.859 -4.609 1 94.62 272 CYS B C 1
ATOM 7607 O O . CYS B 1 272 ? -3.305 -20.031 -4.676 1 94.62 272 CYS B O 1
ATOM 7609 N N . TRP B 1 273 ? -2.604 -22.125 -5.047 1 96 273 TRP B N 1
ATOM 7610 C CA . TRP B 1 273 ? -3.865 -22.484 -5.68 1 96 273 TRP B CA 1
ATOM 7611 C C . TRP B 1 273 ? -4.977 -22.609 -4.641 1 96 273 TRP B C 1
ATOM 7613 O O . TRP B 1 273 ? -6.148 -22.391 -4.949 1 96 273 TRP B O 1
ATOM 7623 N N . ASN B 1 274 ? -4.598 -23 -3.35 1 97 274 ASN B N 1
ATOM 7624 C CA . ASN B 1 274 ? -5.602 -22.969 -2.293 1 97 274 ASN B CA 1
ATOM 7625 C C . ASN B 1 274 ? -6.078 -21.562 -1.996 1 97 274 ASN B C 1
ATOM 7627 O O . ASN B 1 274 ? -7.281 -21.312 -1.905 1 97 274 ASN B O 1
ATOM 7631 N N . PHE B 1 275 ? -5.102 -20.688 -1.858 1 97.25 275 PHE B N 1
ATOM 7632 C CA . PHE B 1 275 ? -5.426 -19.297 -1.581 1 97.25 275 PHE B CA 1
ATOM 7633 C C . PHE B 1 275 ? -6.312 -18.719 -2.676 1 97.25 275 PHE B C 1
ATOM 7635 O O . PHE B 1 275 ? -7.328 -18.078 -2.387 1 97.25 275 PHE B O 1
ATOM 7642 N N . ALA B 1 276 ? -5.926 -18.969 -3.879 1 98 276 ALA B N 1
ATOM 7643 C CA . ALA B 1 276 ? -6.66 -18.438 -5.023 1 98 276 ALA B CA 1
ATOM 7644 C C . ALA B 1 276 ? -8.086 -18.984 -5.066 1 98 276 ALA B C 1
ATOM 7646 O O . ALA B 1 276 ? -9.039 -18.25 -5.309 1 98 276 ALA B O 1
ATOM 7647 N N . ALA B 1 277 ? -8.203 -20.234 -4.82 1 98.56 277 ALA B N 1
ATOM 7648 C CA . ALA B 1 277 ? -9.516 -20.875 -4.875 1 98.56 277 ALA B CA 1
ATOM 7649 C C . ALA B 1 277 ? -10.438 -20.344 -3.783 1 98.56 277 ALA B C 1
ATOM 7651 O O . ALA B 1 277 ? -11.617 -20.078 -4.027 1 98.56 277 ALA B O 1
ATOM 7652 N N . VAL B 1 278 ? -9.906 -20.234 -2.635 1 98.5 278 VAL B N 1
ATOM 7653 C CA . VAL B 1 278 ? -10.688 -19.703 -1.523 1 98.5 278 VAL B CA 1
ATOM 7654 C C . VAL B 1 278 ? -11.117 -18.266 -1.827 1 98.5 278 VAL B C 1
ATOM 7656 O O . VAL B 1 278 ? -12.273 -17.906 -1.622 1 98.5 278 VAL B O 1
ATOM 7659 N N . ALA B 1 279 ? -10.227 -17.469 -2.33 1 98.44 279 ALA B N 1
ATOM 7660 C CA . ALA B 1 279 ? -10.555 -16.094 -2.684 1 98.44 279 ALA B CA 1
ATOM 7661 C C . ALA B 1 279 ? -11.656 -16.047 -3.74 1 98.44 279 ALA B C 1
ATOM 7663 O O . ALA B 1 279 ? -12.586 -15.234 -3.648 1 98.44 279 ALA B O 1
ATOM 7664 N N . THR B 1 280 ? -11.516 -16.906 -4.73 1 98.75 280 THR B N 1
ATOM 7665 C CA . THR B 1 280 ? -12.539 -16.984 -5.766 1 98.75 280 THR B CA 1
ATOM 7666 C C . THR B 1 280 ? -13.906 -17.297 -5.156 1 98.75 280 THR B C 1
ATOM 7668 O O . THR B 1 280 ? -14.898 -16.641 -5.484 1 98.75 280 THR B O 1
ATOM 7671 N N . THR B 1 281 ? -13.922 -18.234 -4.27 1 98.75 281 THR B N 1
ATOM 7672 C CA . THR B 1 281 ? -15.156 -18.656 -3.615 1 98.75 281 THR B CA 1
ATOM 7673 C C . THR B 1 281 ? -15.781 -17.5 -2.85 1 98.75 281 THR B C 1
ATOM 7675 O O . THR B 1 281 ? -16.984 -17.25 -2.965 1 98.75 281 THR B O 1
ATOM 7678 N N . LEU B 1 282 ? -15 -16.797 -2.115 1 98.69 282 LEU B N 1
ATOM 7679 C CA . LEU B 1 282 ? -15.492 -15.695 -1.293 1 98.69 282 LEU B CA 1
ATOM 7680 C C . LEU B 1 282 ? -16.062 -14.578 -2.162 1 98.69 282 LEU B C 1
ATOM 7682 O O . LEU B 1 282 ? -17.125 -14.039 -1.862 1 98.69 282 LEU B O 1
ATOM 7686 N N . LEU B 1 283 ? -15.383 -14.227 -3.227 1 98.81 283 LEU B N 1
ATOM 7687 C CA . LEU B 1 283 ? -15.859 -13.172 -4.109 1 98.81 283 LEU B CA 1
ATOM 7688 C C . LEU B 1 283 ? -17.156 -13.586 -4.805 1 98.81 283 LEU B C 1
ATOM 7690 O O . LEU B 1 283 ? -18.109 -12.805 -4.863 1 98.81 283 LEU B O 1
ATOM 7694 N N . ARG B 1 284 ? -17.172 -14.805 -5.277 1 98.75 284 ARG B N 1
ATOM 7695 C CA . ARG B 1 284 ? -18.375 -15.281 -5.953 1 98.75 284 ARG B CA 1
ATOM 7696 C C . ARG B 1 284 ? -19.547 -15.352 -4.984 1 98.75 284 ARG B C 1
ATOM 7698 O O . ARG B 1 284 ? -20.688 -15.086 -5.367 1 98.75 284 ARG B O 1
ATOM 7705 N N . ALA B 1 285 ? -19.312 -15.695 -3.785 1 98.56 285 ALA B N 1
ATOM 7706 C CA . ALA B 1 285 ? -20.359 -15.742 -2.777 1 98.56 285 ALA B CA 1
ATOM 7707 C C . ALA B 1 285 ? -21 -14.367 -2.584 1 98.56 285 ALA B C 1
ATOM 7709 O O . ALA B 1 285 ? -22.172 -14.258 -2.246 1 98.56 285 ALA B O 1
ATOM 7710 N N . MET B 1 286 ? -20.266 -13.312 -2.832 1 98.62 286 MET B N 1
ATOM 7711 C CA . MET B 1 286 ? -20.766 -11.953 -2.654 1 98.62 286 MET B CA 1
ATOM 7712 C C . MET B 1 286 ? -21.266 -11.383 -3.977 1 98.62 286 MET B C 1
ATOM 7714 O O . MET B 1 286 ? -21.719 -10.234 -4.031 1 98.62 286 MET B O 1
ATOM 7718 N N . GLY B 1 287 ? -21.156 -12.141 -5.016 1 98.62 287 GLY B N 1
ATOM 7719 C CA . GLY B 1 287 ? -21.703 -11.734 -6.301 1 98.62 287 GLY B CA 1
ATOM 7720 C C . GLY B 1 287 ? -20.672 -11.062 -7.195 1 98.62 287 GLY B C 1
ATOM 7721 O O . GLY B 1 287 ? -21.031 -10.453 -8.211 1 98.62 287 GLY B O 1
ATOM 7722 N N . ILE B 1 288 ? -19.422 -11.094 -6.871 1 98.81 288 ILE B N 1
ATOM 7723 C CA . ILE B 1 288 ? -18.375 -10.547 -7.727 1 98.81 288 ILE B CA 1
ATOM 7724 C C . ILE B 1 288 ? -17.828 -11.641 -8.633 1 98.81 288 ILE B C 1
ATOM 7726 O O . ILE B 1 288 ? -17.312 -12.656 -8.148 1 98.81 288 ILE B O 1
ATOM 7730 N N . PRO B 1 289 ? -17.922 -11.461 -9.953 1 98.75 289 PRO B N 1
ATOM 7731 C CA . PRO B 1 289 ? -17.328 -12.469 -10.836 1 98.75 289 PRO B CA 1
ATOM 7732 C C . PRO B 1 289 ? -15.828 -12.625 -10.641 1 98.75 289 PRO B C 1
ATOM 7734 O O . PRO B 1 289 ? -15.102 -11.633 -10.57 1 98.75 289 PRO B O 1
ATOM 7737 N N . ALA B 1 290 ? -15.375 -13.875 -10.547 1 98.69 290 ALA B N 1
ATOM 7738 C CA . ALA B 1 290 ? -13.961 -14.117 -10.281 1 98.69 290 ALA B CA 1
ATOM 7739 C C . ALA B 1 290 ? -13.516 -15.461 -10.859 1 98.69 290 ALA B C 1
ATOM 7741 O O . ALA B 1 290 ? -14.336 -16.344 -11.086 1 98.69 290 ALA B O 1
ATOM 7742 N N . ARG B 1 291 ? -12.227 -15.578 -11.133 1 98.62 291 ARG B N 1
ATOM 7743 C CA . ARG B 1 291 ? -11.656 -16.828 -11.625 1 98.62 291 ARG B CA 1
ATOM 7744 C C . ARG B 1 291 ? -10.195 -16.969 -11.211 1 98.62 291 ARG B C 1
ATOM 7746 O O . ARG B 1 291 ? -9.555 -15.977 -10.859 1 98.62 291 ARG B O 1
ATOM 7753 N N . CYS B 1 292 ? -9.711 -18.203 -11.164 1 98.44 292 CYS B N 1
ATOM 7754 C CA . CYS B 1 292 ? -8.297 -18.5 -10.93 1 98.44 292 CYS B CA 1
ATOM 7755 C C . CYS B 1 292 ? -7.492 -18.375 -12.219 1 98.44 292 CYS B C 1
ATOM 7757 O O . CYS B 1 292 ? -7.969 -18.75 -13.289 1 98.44 292 CYS B O 1
ATOM 7759 N N . VAL B 1 293 ? -6.312 -17.859 -12.094 1 98.5 293 VAL B N 1
ATOM 7760 C CA . VAL B 1 293 ? -5.371 -17.734 -13.203 1 98.5 293 VAL B CA 1
ATOM 7761 C C . VAL B 1 293 ? -4.023 -18.344 -12.812 1 98.5 293 VAL B C 1
ATOM 7763 O O . VAL B 1 293 ? -3.496 -18.062 -11.734 1 98.5 293 VAL B O 1
ATOM 7766 N N . THR B 1 294 ? -3.496 -19.172 -13.648 1 97.94 294 THR B N 1
ATOM 7767 C CA . THR B 1 294 ? -2.184 -19.781 -13.445 1 97.94 294 THR B CA 1
ATOM 7768 C C . THR B 1 294 ? -1.168 -19.203 -14.43 1 97.94 294 THR B C 1
ATOM 7770 O O . THR B 1 294 ? -1.434 -19.125 -15.633 1 97.94 294 THR B O 1
ATOM 7773 N N . SER B 1 295 ? -0.095 -18.781 -13.953 1 96.69 295 SER B N 1
ATOM 7774 C CA . SER B 1 295 ? 1.034 -18.375 -14.781 1 96.69 295 SER B CA 1
ATOM 7775 C C . SER B 1 295 ? 2.221 -19.312 -14.602 1 96.69 295 SER B C 1
ATOM 7777 O O . SER B 1 295 ? 2.619 -19.625 -13.477 1 96.69 295 SER B O 1
ATOM 7779 N N . TYR B 1 296 ? 2.742 -19.781 -15.711 1 94.81 296 TYR B N 1
ATOM 7780 C CA . TYR B 1 296 ? 3.908 -20.656 -15.625 1 94.81 296 TYR B CA 1
ATOM 7781 C C . TYR B 1 296 ? 5.199 -19.859 -15.711 1 94.81 296 TYR B C 1
ATOM 7783 O O . TYR B 1 296 ? 5.266 -18.859 -16.422 1 94.81 296 TYR B O 1
ATOM 7791 N N . LYS B 1 297 ? 6.188 -20.312 -14.969 1 91.12 297 LYS B N 1
ATOM 7792 C CA . LYS B 1 297 ? 7.457 -19.609 -14.812 1 91.12 297 LYS B CA 1
ATOM 7793 C C . LYS B 1 297 ? 7.242 -18.188 -14.289 1 91.12 297 LYS B C 1
ATOM 7795 O O . LYS B 1 297 ? 7.578 -17.219 -14.969 1 91.12 297 LYS B O 1
ATOM 7800 N N . ALA B 1 298 ? 6.734 -18.109 -13.172 1 89.31 298 ALA B N 1
ATOM 7801 C CA . ALA B 1 298 ? 6.434 -16.828 -12.539 1 89.31 298 ALA B CA 1
ATOM 7802 C C . ALA B 1 298 ? 7.57 -16.375 -11.625 1 89.31 298 ALA B C 1
ATOM 7804 O O . ALA B 1 298 ? 7.977 -17.125 -10.727 1 89.31 298 ALA B O 1
ATOM 7805 N N . ALA B 1 299 ? 8.062 -15.18 -11.844 1 85.12 299 ALA B N 1
ATOM 7806 C CA . ALA B 1 299 ? 9.18 -14.656 -11.062 1 85.12 299 ALA B CA 1
ATOM 7807 C C . ALA B 1 299 ? 8.719 -14.172 -9.695 1 85.12 299 ALA B C 1
ATOM 7809 O O . ALA B 1 299 ? 7.695 -13.484 -9.586 1 85.12 299 ALA B O 1
ATOM 7810 N N . HIS B 1 300 ? 9.211 -14.648 -8.5 1 69.62 300 HIS B N 1
ATOM 7811 C CA . HIS B 1 300 ? 8.836 -14.258 -7.145 1 69.62 300 HIS B CA 1
ATOM 7812 C C . HIS B 1 300 ? 9.727 -13.133 -6.633 1 69.62 300 HIS B C 1
ATOM 7814 O O . HIS B 1 300 ? 9.273 -12.289 -5.855 1 69.62 300 HIS B O 1
ATOM 7820 N N . ASP B 1 301 ? 11.109 -13.148 -6.523 1 59.75 301 ASP B N 1
ATOM 7821 C CA . ASP B 1 301 ? 12.047 -12.398 -5.699 1 59.75 301 ASP B CA 1
ATOM 7822 C C . ASP B 1 301 ? 12.328 -11.023 -6.305 1 59.75 301 ASP B C 1
ATOM 7824 O O . ASP B 1 301 ? 13.281 -10.344 -5.906 1 59.75 301 ASP B O 1
ATOM 7828 N N . SER B 1 302 ? 11.336 -10.352 -7.07 1 57.41 302 SER B N 1
ATOM 7829 C CA . SER B 1 302 ? 12.047 -9.258 -7.719 1 57.41 302 SER B CA 1
ATOM 7830 C C . SER B 1 302 ? 11.57 -7.906 -7.199 1 57.41 302 SER B C 1
ATOM 7832 O O . SER B 1 302 ? 10.375 -7.711 -6.965 1 57.41 302 SER B O 1
ATOM 7834 N N . ASP B 1 303 ? 12.273 -7.277 -6.125 1 57.12 303 ASP B N 1
ATOM 7835 C CA . ASP B 1 303 ? 11.906 -5.887 -5.867 1 57.12 303 ASP B CA 1
ATOM 7836 C C . ASP B 1 303 ? 11.57 -5.156 -7.168 1 57.12 303 ASP B C 1
ATOM 7838 O O . ASP B 1 303 ? 11.477 -3.928 -7.188 1 57.12 303 ASP B O 1
ATOM 7842 N N . PHE B 1 304 ? 11.203 -5.938 -8.18 1 60.69 304 PHE B N 1
ATOM 7843 C CA . PHE B 1 304 ? 10.758 -5.484 -9.492 1 60.69 304 PHE B CA 1
ATOM 7844 C C . PHE B 1 304 ? 11.867 -4.703 -10.195 1 60.69 304 PHE B C 1
ATOM 7846 O O . PHE B 1 304 ? 11.727 -4.34 -11.359 1 60.69 304 PHE B O 1
ATOM 7853 N N . SER B 1 305 ? 12.984 -4.539 -9.461 1 61.81 305 SER B N 1
ATOM 7854 C CA . SER B 1 305 ? 13.977 -3.629 -10.008 1 61.81 305 SER B CA 1
ATOM 7855 C C . SER B 1 305 ? 15.109 -4.391 -10.695 1 61.81 305 SER B C 1
ATOM 7857 O O . SER B 1 305 ? 16.016 -3.785 -11.258 1 61.81 305 SER B O 1
ATOM 7859 N N . SER B 1 306 ? 14.961 -5.73 -10.633 1 64.75 306 SER B N 1
ATOM 7860 C CA . SER B 1 306 ? 16.078 -6.461 -11.227 1 64.75 306 SER B CA 1
ATOM 7861 C C . SER B 1 306 ? 15.594 -7.707 -11.961 1 64.75 306 SER B C 1
ATOM 7863 O O . SER B 1 306 ? 14.492 -8.195 -11.711 1 64.75 306 SER B O 1
ATOM 7865 N N . ALA B 1 307 ? 16.484 -8.086 -12.859 1 78 307 ALA B N 1
ATOM 7866 C CA . ALA B 1 307 ? 16.312 -9.383 -13.516 1 78 307 ALA B CA 1
ATOM 7867 C C . ALA B 1 307 ? 16.641 -10.523 -12.562 1 78 307 ALA B C 1
ATOM 7869 O O . ALA B 1 307 ? 17.266 -10.32 -11.523 1 78 307 ALA B O 1
ATOM 7870 N N . LEU B 1 308 ? 16.156 -11.688 -12.914 1 85.5 308 LEU B N 1
ATOM 7871 C CA . LEU B 1 308 ? 16.594 -12.891 -12.203 1 85.5 308 LEU B CA 1
ATOM 7872 C C . LEU B 1 308 ? 18.031 -13.234 -12.562 1 85.5 308 LEU B C 1
ATOM 7874 O O . LEU B 1 308 ? 18.469 -13 -13.695 1 85.5 308 LEU B O 1
ATOM 7878 N N . ASP B 1 309 ? 18.719 -13.75 -11.602 1 88.88 309 ASP B N 1
ATOM 7879 C CA . ASP B 1 309 ? 20.109 -14.094 -11.859 1 88.88 309 ASP B CA 1
ATOM 7880 C C . ASP B 1 309 ? 20.344 -15.594 -11.703 1 88.88 309 ASP B C 1
ATOM 7882 O O . ASP B 1 309 ? 19.781 -16.219 -10.812 1 88.88 309 ASP B O 1
ATOM 7886 N N . SER B 1 310 ? 21.078 -16.109 -12.609 1 90.56 310 SER B N 1
ATOM 7887 C CA . SER B 1 310 ? 21.672 -17.438 -12.508 1 90.56 310 SER B CA 1
ATOM 7888 C C . SER B 1 310 ? 23.188 -17.375 -12.562 1 90.56 310 SER B C 1
ATOM 7890 O O . SER B 1 310 ? 23.766 -16.562 -13.305 1 90.56 310 SER B O 1
ATOM 7892 N N . HIS B 1 311 ? 23.812 -18.25 -11.797 1 92.88 311 HIS B N 1
ATOM 7893 C CA . HIS B 1 311 ? 25.266 -18.188 -11.688 1 92.88 311 HIS B CA 1
ATOM 7894 C C . HIS B 1 311 ? 25.906 -19.531 -12.031 1 92.88 311 HIS B C 1
ATOM 7896 O O . HIS B 1 311 ? 25.375 -20.578 -11.68 1 92.88 311 HIS B O 1
ATOM 7902 N N . TRP B 1 312 ? 27 -19.422 -12.727 1 93.75 312 TRP B N 1
ATOM 7903 C CA . TRP B 1 312 ? 27.734 -20.578 -13.203 1 93.75 312 TRP B CA 1
ATOM 7904 C C . TRP B 1 312 ? 29.234 -20.438 -12.898 1 93.75 312 TRP B C 1
ATOM 7906 O O . TRP B 1 312 ? 29.797 -19.344 -13.031 1 93.75 312 TRP B O 1
ATOM 7916 N N . SER B 1 313 ? 29.859 -21.562 -12.562 1 93.5 313 SER B N 1
ATOM 7917 C CA . SER B 1 313 ? 31.297 -21.531 -12.352 1 93.5 313 SER B CA 1
ATOM 7918 C C . SER B 1 313 ? 32.031 -21.531 -13.68 1 93.5 313 SER B C 1
ATOM 7920 O O . SER B 1 313 ? 31.453 -21.781 -14.734 1 93.5 313 SER B O 1
ATOM 7922 N N . THR B 1 314 ? 33.344 -21.328 -13.586 1 90.31 314 THR B N 1
ATOM 7923 C CA . THR B 1 314 ? 34.156 -21.344 -14.781 1 90.31 314 THR B CA 1
ATOM 7924 C C . THR B 1 314 ? 34.281 -22.766 -15.352 1 90.31 314 THR B C 1
ATOM 7926 O O . THR B 1 314 ? 34.625 -22.938 -16.531 1 90.31 314 THR B O 1
ATOM 7929 N N . SER B 1 315 ? 33.938 -23.734 -14.523 1 87.19 315 SER B N 1
ATOM 7930 C CA . SER B 1 315 ? 33.906 -25.125 -14.969 1 87.19 315 SER B CA 1
ATOM 7931 C C . SER B 1 315 ? 32.531 -25.531 -15.445 1 87.19 315 SER B C 1
ATOM 7933 O O . SER B 1 315 ? 32.219 -26.719 -15.523 1 87.19 315 SER B O 1
ATOM 7935 N N . ASN B 1 316 ? 31.625 -24.656 -15.648 1 88 316 ASN B N 1
ATOM 7936 C CA . ASN B 1 316 ? 30.312 -24.828 -16.234 1 88 316 ASN B CA 1
ATOM 7937 C C . ASN B 1 316 ? 29.328 -25.438 -15.242 1 88 316 ASN B C 1
ATOM 7939 O O . ASN B 1 316 ? 28.25 -25.891 -15.625 1 88 316 ASN B O 1
ATOM 7943 N N . LYS B 1 317 ? 29.703 -25.438 -14.031 1 90.25 317 LYS B N 1
ATOM 7944 C CA . LYS B 1 317 ? 28.797 -25.969 -13.016 1 90.25 317 LYS B CA 1
ATOM 7945 C C . LYS B 1 317 ? 27.906 -24.875 -12.445 1 90.25 317 LYS B C 1
ATOM 7947 O O . LYS B 1 317 ? 28.359 -23.766 -12.195 1 90.25 317 LYS B O 1
ATOM 7952 N N . PRO B 1 318 ? 26.625 -25.203 -12.297 1 89.62 318 PRO B N 1
ATOM 7953 C CA . PRO B 1 318 ? 25.734 -24.188 -11.727 1 89.62 318 PRO B CA 1
ATOM 7954 C C . PRO B 1 318 ? 26.016 -23.906 -10.25 1 89.62 318 PRO B C 1
ATOM 7956 O O . PRO B 1 318 ? 26.328 -24.828 -9.492 1 89.62 318 PRO B O 1
ATOM 7959 N N . LYS B 1 319 ? 25.984 -22.625 -9.906 1 89.75 319 LYS B N 1
ATOM 7960 C CA . LYS B 1 319 ? 26.031 -22.203 -8.508 1 89.75 319 LYS B CA 1
ATOM 7961 C C . LYS B 1 319 ? 24.625 -21.875 -7.996 1 89.75 319 LYS B C 1
ATOM 7963 O O . LYS B 1 319 ? 24.312 -20.703 -7.75 1 89.75 319 LYS B O 1
ATOM 7968 N N . ILE B 1 320 ? 23.906 -22.875 -7.668 1 84.5 320 ILE B N 1
ATOM 7969 C CA . ILE B 1 320 ? 22.469 -22.828 -7.477 1 84.5 320 ILE B CA 1
ATOM 7970 C C . ILE B 1 320 ? 22.125 -21.969 -6.266 1 84.5 320 ILE B C 1
ATOM 7972 O O . ILE B 1 320 ? 21.109 -21.266 -6.258 1 84.5 320 ILE B O 1
ATOM 7976 N N . ASN B 1 321 ? 22.938 -21.844 -5.254 1 79 321 ASN B N 1
ATOM 7977 C CA . ASN B 1 321 ? 22.672 -21.109 -4.023 1 79 321 ASN B CA 1
ATOM 7978 C C . ASN B 1 321 ? 22.672 -19.594 -4.258 1 79 321 ASN B C 1
ATOM 7980 O O . ASN B 1 321 ? 22.188 -18.828 -3.424 1 79 321 ASN B O 1
ATOM 7984 N N . LEU B 1 322 ? 23.156 -19.219 -5.43 1 79.19 322 LEU B N 1
ATOM 7985 C CA . LEU B 1 322 ? 23.219 -17.797 -5.75 1 79.19 322 LEU B CA 1
ATOM 7986 C C . LEU B 1 322 ? 22.078 -17.391 -6.656 1 79.19 322 LEU B C 1
ATOM 7988 O O . LEU B 1 322 ? 21.891 -16.203 -6.934 1 79.19 322 LEU B O 1
ATOM 7992 N N . ASP B 1 323 ? 21.297 -18.359 -7.004 1 77.38 323 ASP B N 1
ATOM 7993 C CA . ASP B 1 323 ? 20.297 -18.094 -8.031 1 77.38 323 ASP B CA 1
ATOM 7994 C C . ASP B 1 323 ? 19.031 -17.484 -7.434 1 77.38 323 ASP B C 1
ATOM 7996 O O . ASP B 1 323 ? 18.656 -17.812 -6.301 1 77.38 323 ASP B O 1
ATOM 8000 N N . ASP B 1 324 ? 18.422 -16.625 -8.258 1 79.31 324 ASP B N 1
ATOM 8001 C CA . ASP B 1 324 ? 17.078 -16.172 -7.934 1 79.31 324 ASP B CA 1
ATOM 8002 C C . ASP B 1 324 ? 16.047 -17.25 -8.273 1 79.31 324 ASP B C 1
ATOM 8004 O O . ASP B 1 324 ? 16.25 -18.047 -9.18 1 79.31 324 ASP B O 1
ATOM 8008 N N . ALA B 1 325 ? 14.961 -17.109 -7.547 1 76.06 325 ALA B N 1
ATOM 8009 C CA . ALA B 1 325 ? 13.961 -18.172 -7.684 1 76.06 325 ALA B CA 1
ATOM 8010 C C . ALA B 1 325 ? 12.945 -17.828 -8.773 1 76.06 325 ALA B C 1
ATOM 8012 O O . ALA B 1 325 ? 12.555 -16.672 -8.922 1 76.06 325 ALA B O 1
ATOM 8013 N N . LEU B 1 326 ? 12.602 -18.828 -9.531 1 82 326 LEU B N 1
ATOM 8014 C CA . LEU B 1 326 ? 11.523 -18.844 -10.516 1 82 326 LEU B CA 1
ATOM 8015 C C . LEU B 1 326 ? 10.547 -19.969 -10.242 1 82 326 LEU B C 1
ATOM 8017 O O . LEU B 1 326 ? 10.93 -21.141 -10.234 1 82 326 LEU B O 1
ATOM 8021 N N . TRP B 1 327 ? 9.297 -19.609 -10 1 87.56 327 TRP B N 1
ATOM 8022 C CA . TRP B 1 327 ? 8.297 -20.641 -9.719 1 87.56 327 TRP B CA 1
ATOM 8023 C C . TRP B 1 327 ? 7.805 -21.297 -11 1 87.56 327 TRP B C 1
ATOM 8025 O O . TRP B 1 327 ? 7.586 -20.625 -12.008 1 87.56 327 TRP B O 1
ATOM 8035 N N . ASP B 1 328 ? 7.664 -22.609 -10.906 1 90.06 328 ASP B N 1
ATOM 8036 C CA . ASP B 1 328 ? 7.176 -23.328 -12.078 1 90.06 328 ASP B CA 1
ATOM 8037 C C . ASP B 1 328 ? 5.793 -22.828 -12.492 1 90.06 328 ASP B C 1
ATOM 8039 O O . ASP B 1 328 ? 5.488 -22.75 -13.688 1 90.06 328 ASP B O 1
ATOM 8043 N N . TYR B 1 329 ? 5.047 -22.609 -11.492 1 92.5 329 TYR B N 1
ATOM 8044 C CA . TYR B 1 329 ? 3.742 -22 -11.703 1 92.5 329 TYR B CA 1
ATOM 8045 C C . TYR B 1 329 ? 3.33 -21.156 -10.5 1 92.5 329 TYR B C 1
ATOM 8047 O O . TYR B 1 329 ? 3.871 -21.328 -9.406 1 92.5 329 TYR B O 1
ATOM 8055 N N . HIS B 1 330 ? 2.52 -20.25 -10.719 1 94.12 330 HIS B N 1
ATOM 8056 C CA . HIS B 1 330 ? 1.885 -19.453 -9.68 1 94.12 330 HIS B CA 1
ATOM 8057 C C . HIS B 1 330 ? 0.423 -19.172 -10.016 1 94.12 330 HIS B C 1
ATOM 8059 O O . HIS B 1 330 ? 0.092 -18.875 -11.164 1 94.12 330 HIS B O 1
ATOM 8065 N N . VAL B 1 331 ? -0.405 -19.438 -9.016 1 96.69 331 VAL B N 1
ATOM 8066 C CA . VAL B 1 331 ? -1.837 -19.234 -9.211 1 96.69 331 VAL B CA 1
ATOM 8067 C C . VAL B 1 331 ? -2.289 -17.984 -8.469 1 96.69 331 VAL B C 1
ATOM 8069 O O . VAL B 1 331 ? -2.01 -17.828 -7.281 1 96.69 331 VAL B O 1
ATOM 8072 N N . TRP B 1 332 ? -2.871 -17.078 -9.172 1 97.12 332 TRP B N 1
ATOM 8073 C CA . TRP B 1 332 ? -3.535 -15.922 -8.586 1 97.12 332 TRP B CA 1
ATOM 8074 C C . TRP B 1 332 ? -4.953 -15.781 -9.117 1 97.12 332 TRP B C 1
ATOM 8076 O O . TRP B 1 332 ? -5.562 -16.766 -9.555 1 97.12 332 TRP B O 1
ATOM 8086 N N . ASN B 1 333 ? -5.648 -14.555 -8.961 1 98.38 333 ASN B N 1
ATOM 8087 C CA . ASN B 1 333 ? -7.051 -14.406 -9.344 1 98.38 333 ASN B CA 1
ATOM 8088 C C . ASN B 1 333 ? -7.254 -13.227 -10.281 1 98.38 333 ASN B C 1
ATOM 8090 O O . ASN B 1 333 ? -6.402 -12.336 -10.367 1 98.38 333 ASN B O 1
ATOM 8094 N N . GLU B 1 334 ? -8.344 -13.367 -11.008 1 98.69 334 GLU B N 1
ATOM 8095 C CA . GLU B 1 334 ? -8.945 -12.211 -11.664 1 98.69 334 GLU B CA 1
ATOM 8096 C C . GLU B 1 334 ? -10.383 -11.992 -11.188 1 98.69 334 GLU B C 1
ATOM 8098 O O . GLU B 1 334 ? -11.148 -12.945 -11.039 1 98.69 334 GLU B O 1
ATOM 8103 N N . ALA B 1 335 ? -10.703 -10.773 -10.859 1 98.69 335 ALA B N 1
ATOM 8104 C CA . ALA B 1 335 ? -12.07 -10.344 -10.578 1 98.69 335 ALA B CA 1
ATOM 8105 C C . ALA B 1 335 ? -12.562 -9.352 -11.633 1 98.69 335 ALA B C 1
ATOM 8107 O O . ALA B 1 335 ? -11.781 -8.57 -12.164 1 98.69 335 ALA B O 1
ATOM 8108 N N . TRP B 1 336 ? -13.844 -9.43 -11.898 1 98.69 336 TRP B N 1
ATOM 8109 C CA . TRP B 1 336 ? -14.391 -8.602 -12.969 1 98.69 336 TRP B CA 1
ATOM 8110 C C . TRP B 1 336 ? -15.203 -7.445 -12.406 1 98.69 336 TRP B C 1
ATOM 8112 O O . TRP B 1 336 ? -16.203 -7.66 -11.703 1 98.69 336 TRP B O 1
ATOM 8122 N N . PHE B 1 337 ? -14.867 -6.234 -12.719 1 98.19 337 PHE B N 1
ATOM 8123 C CA . PHE B 1 337 ? -15.664 -5.051 -12.414 1 98.19 337 PHE B CA 1
ATOM 8124 C C . PHE B 1 337 ? -15.141 -3.836 -13.164 1 98.19 337 PHE B C 1
ATOM 8126 O O . PHE B 1 337 ? -14.031 -3.863 -13.703 1 98.19 337 PHE B O 1
ATOM 8133 N N . THR B 1 338 ? -15.906 -2.783 -13.258 1 96.81 338 THR B N 1
ATOM 8134 C CA . THR B 1 338 ? -15.484 -1.525 -13.867 1 96.81 338 THR B CA 1
ATOM 8135 C C . THR B 1 338 ? -14.531 -0.777 -12.938 1 96.81 338 THR B C 1
ATOM 8137 O O . THR B 1 338 ? -14.477 -1.056 -11.742 1 96.81 338 THR B O 1
ATOM 8140 N N . ARG B 1 339 ? -13.695 0.053 -13.516 1 95.06 339 ARG B N 1
ATOM 8141 C CA . ARG B 1 339 ? -12.734 0.87 -12.781 1 95.06 339 ARG B CA 1
ATOM 8142 C C . ARG B 1 339 ? -12.922 2.35 -13.102 1 95.06 339 ARG B C 1
ATOM 8144 O O . ARG B 1 339 ? -12.094 2.945 -13.797 1 95.06 339 ARG B O 1
ATOM 8151 N N . PRO B 1 340 ? -14 2.895 -12.57 1 91.25 340 PRO B N 1
ATOM 8152 C CA . PRO B 1 340 ? -14.203 4.32 -12.836 1 91.25 340 PRO B CA 1
ATOM 8153 C C . PRO B 1 340 ? -13.086 5.191 -12.25 1 91.25 340 PRO B C 1
ATOM 8155 O O . PRO B 1 340 ? -12.961 6.363 -12.617 1 91.25 340 PRO B O 1
ATOM 8158 N N . ASP B 1 341 ? -12.266 4.664 -11.305 1 88.75 341 ASP B N 1
ATOM 8159 C CA . ASP B 1 341 ? -11.18 5.387 -10.656 1 88.75 341 ASP B CA 1
ATOM 8160 C C . ASP B 1 341 ? -9.953 5.473 -11.57 1 88.75 341 ASP B C 1
ATOM 8162 O O . ASP B 1 341 ? -9.016 6.219 -11.289 1 88.75 341 ASP B O 1
ATOM 8166 N N . LEU B 1 342 ? -9.953 4.73 -12.688 1 93.06 342 LEU B N 1
ATOM 8167 C CA . LEU B 1 342 ? -8.852 4.703 -13.648 1 93.06 342 LEU B CA 1
ATOM 8168 C C . LEU B 1 342 ? -9.289 5.285 -14.992 1 93.06 342 LEU B C 1
ATOM 8170 O O . LEU B 1 342 ? -10.477 5.535 -15.203 1 93.06 342 LEU B O 1
ATOM 8174 N N . PRO B 1 343 ? -8.328 5.602 -15.914 1 91.06 343 PRO B N 1
ATOM 8175 C CA . PRO B 1 343 ? -8.719 6 -17.266 1 91.06 343 PRO B CA 1
ATOM 8176 C C . PRO B 1 343 ? -9.586 4.957 -17.969 1 91.06 343 PRO B C 1
ATOM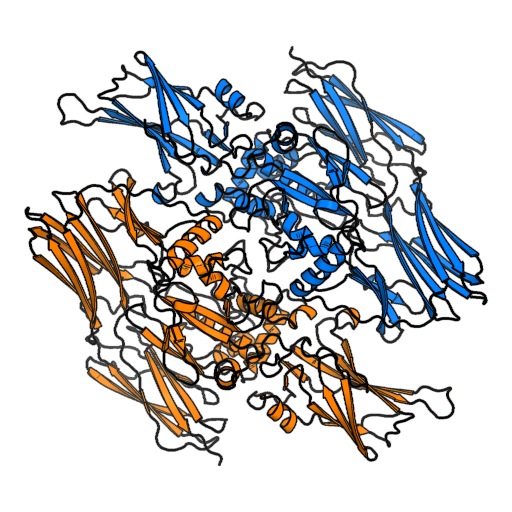 8178 O O . PRO B 1 343 ? -9.461 3.76 -17.688 1 91.06 343 PRO B O 1
ATOM 8181 N N . ASN B 1 344 ? -10.398 5.434 -18.797 1 93.25 344 ASN B N 1
ATOM 8182 C CA . ASN B 1 344 ? -11.344 4.57 -19.5 1 93.25 344 ASN B CA 1
ATOM 8183 C C . ASN B 1 344 ? -10.641 3.371 -20.125 1 93.25 344 ASN B C 1
ATOM 8185 O O . ASN B 1 344 ? -9.547 3.504 -20.672 1 93.25 344 ASN B O 1
ATOM 8189 N N . GLY B 1 345 ? -11.305 2.311 -20 1 95 345 GLY B N 1
ATOM 8190 C CA . GLY B 1 345 ? -10.812 1.122 -20.672 1 95 345 GLY B CA 1
ATOM 8191 C C . GLY B 1 345 ? -10.062 0.182 -19.75 1 95 345 GLY B C 1
ATOM 8192 O O . GLY B 1 345 ? -9.664 -0.911 -20.156 1 95 345 GLY B O 1
ATOM 8193 N N . HIS B 1 346 ? -9.93 0.542 -18.547 1 95.88 346 HIS B N 1
ATOM 8194 C CA . HIS B 1 346 ? -9.117 -0.27 -17.641 1 95.88 346 HIS B CA 1
ATOM 8195 C C . HIS B 1 346 ? -9.984 -1.141 -16.75 1 95.88 346 HIS B C 1
ATOM 8197 O O . HIS B 1 346 ? -9.484 -1.783 -15.82 1 95.88 346 HIS B O 1
ATOM 8203 N N . GLY B 1 347 ? -11.32 -1.131 -17 1 96.12 347 GLY B N 1
ATOM 8204 C CA . GLY B 1 347 ? -12.203 -2.078 -16.344 1 96.12 347 GLY B CA 1
ATOM 8205 C C . GLY B 1 347 ? -12.055 -3.494 -16.859 1 96.12 347 GLY B C 1
ATOM 8206 O O . GLY B 1 347 ? -11.07 -3.82 -17.531 1 96.12 347 GLY B O 1
ATOM 8207 N N . GLY B 1 348 ? -12.961 -4.336 -16.469 1 97.31 348 GLY B N 1
ATOM 8208 C CA . GLY B 1 348 ? -12.891 -5.738 -16.828 1 97.31 348 GLY B CA 1
ATOM 8209 C C . GLY B 1 348 ? -12.164 -6.59 -15.805 1 97.31 348 GLY B C 1
ATOM 8210 O O . GLY B 1 348 ? -12.438 -6.484 -14.602 1 97.31 348 GLY B O 1
ATOM 8211 N N . TRP B 1 349 ? -11.305 -7.449 -16.297 1 98.31 349 TRP B N 1
ATOM 8212 C CA . TRP B 1 349 ? -10.578 -8.352 -15.398 1 98.31 349 TRP B CA 1
ATOM 8213 C C . TRP B 1 349 ? -9.492 -7.602 -14.633 1 98.31 349 TRP B C 1
ATOM 8215 O O . TRP B 1 349 ? -8.68 -6.898 -15.234 1 98.31 349 TRP B O 1
ATOM 8225 N N . GLN B 1 350 ? -9.531 -7.711 -13.367 1 98.25 350 GLN B N 1
ATOM 8226 C CA . GLN B 1 350 ? -8.555 -7.16 -12.43 1 98.25 350 GLN B CA 1
ATOM 8227 C C . GLN B 1 350 ? -7.785 -8.273 -11.719 1 98.25 350 GLN B C 1
ATOM 8229 O O . GLN B 1 350 ? -8.383 -9.094 -11.023 1 98.25 350 GLN B O 1
ATOM 8234 N N . ALA B 1 351 ? -6.465 -8.258 -11.82 1 97.81 351 ALA B N 1
ATOM 8235 C CA . ALA B 1 351 ? -5.645 -9.305 -11.234 1 97.81 351 ALA B CA 1
ATOM 8236 C C . ALA B 1 351 ? -5.34 -9.008 -9.766 1 97.81 351 ALA B C 1
ATOM 8238 O O . ALA B 1 351 ? -5.062 -7.859 -9.406 1 97.81 351 ALA B O 1
ATOM 8239 N N . PHE B 1 352 ? -5.438 -9.977 -8.898 1 96.56 352 PHE B N 1
ATOM 8240 C CA . PHE B 1 352 ? -5.027 -9.867 -7.5 1 96.56 352 PHE B CA 1
ATOM 8241 C C . PHE B 1 352 ? -4.535 -11.203 -6.969 1 96.56 352 PHE B C 1
ATOM 8243 O O . PHE B 1 352 ? -4.883 -12.258 -7.508 1 96.56 352 PHE B O 1
ATOM 8250 N N . ASP B 1 353 ? -3.633 -11.195 -6.023 1 95.25 353 ASP B N 1
ATOM 8251 C CA . ASP B 1 353 ? -2.982 -12.398 -5.508 1 95.25 353 ASP B CA 1
ATOM 8252 C C . ASP B 1 353 ? -3.133 -12.492 -3.992 1 95.25 353 ASP B C 1
ATOM 8254 O O . ASP B 1 353 ? -2.543 -11.703 -3.254 1 95.25 353 ASP B O 1
ATOM 8258 N N . PRO B 1 354 ? -3.861 -13.461 -3.488 1 95.12 354 PRO B N 1
ATOM 8259 C CA . PRO B 1 354 ? -4.039 -13.617 -2.043 1 95.12 354 PRO B CA 1
ATOM 8260 C C . PRO B 1 354 ? -2.91 -14.406 -1.392 1 95.12 354 PRO B C 1
ATOM 8262 O O . PRO B 1 354 ? -2.912 -14.609 -0.174 1 95.12 354 PRO B O 1
ATOM 8265 N N . THR B 1 355 ? -1.945 -14.883 -2.188 1 93.38 355 THR B N 1
ATOM 8266 C CA . THR B 1 355 ? -0.829 -15.648 -1.649 1 93.38 355 THR B CA 1
ATOM 8267 C C . THR B 1 355 ? 0.136 -14.742 -0.889 1 93.38 355 THR B C 1
ATOM 8269 O O . THR B 1 355 ? 0.504 -13.672 -1.375 1 93.38 355 THR B O 1
ATOM 8272 N N . PRO B 1 356 ? 0.521 -15.133 0.374 1 87.88 356 PRO B N 1
ATOM 8273 C CA . PRO B 1 356 ? 1.498 -14.328 1.109 1 87.88 356 PRO B CA 1
ATOM 8274 C C . PRO B 1 356 ? 2.926 -14.531 0.611 1 87.88 356 PRO B C 1
ATOM 8276 O O . PRO B 1 356 ? 3.76 -15.094 1.326 1 87.88 356 PRO B O 1
ATOM 8279 N N . GLN B 1 357 ? 3.223 -14.18 -0.493 1 72.44 357 GLN B N 1
ATOM 8280 C CA . GLN B 1 357 ? 4.52 -14.453 -1.097 1 72.44 357 GLN B CA 1
ATOM 8281 C C . GLN B 1 357 ? 5.566 -13.438 -0.647 1 72.44 357 GLN B C 1
ATOM 8283 O O . GLN B 1 357 ? 6.621 -13.812 -0.13 1 72.44 357 GLN B O 1
ATOM 8288 N N . GLU B 1 358 ? 5.352 -12.219 -0.997 1 69.69 358 GLU B N 1
ATOM 8289 C CA . GLU B 1 358 ? 6.328 -11.188 -0.672 1 69.69 358 GLU B CA 1
ATOM 8290 C C . GLU B 1 358 ? 5.699 -10.07 0.154 1 69.69 358 GLU B C 1
ATOM 8292 O O . GLU B 1 358 ? 4.609 -9.594 -0.168 1 69.69 358 GLU B O 1
ATOM 8297 N N . CYS B 1 359 ? 6.344 -9.93 1.271 1 71.75 359 CYS B N 1
ATOM 8298 C CA . CYS B 1 359 ? 5.938 -8.766 2.057 1 71.75 359 CYS B CA 1
ATOM 8299 C C . CYS B 1 359 ? 6.34 -7.469 1.363 1 71.75 359 CYS B C 1
ATOM 8301 O O . CYS B 1 359 ? 7.488 -7.312 0.949 1 71.75 359 CYS B O 1
ATOM 8303 N N . ASN B 1 360 ? 5.355 -6.719 1.081 1 71.25 360 ASN B N 1
ATOM 8304 C CA . ASN B 1 360 ? 5.613 -5.406 0.49 1 71.25 360 ASN B CA 1
ATOM 8305 C C . ASN B 1 360 ? 5.164 -4.277 1.412 1 71.25 360 ASN B C 1
ATOM 8307 O O . ASN B 1 360 ? 3.967 -4.102 1.644 1 71.25 360 ASN B O 1
ATOM 8311 N N . GLU B 1 361 ? 6.203 -3.594 1.853 1 74.12 361 GLU B N 1
ATOM 8312 C CA . GLU B 1 361 ? 5.961 -2.441 2.715 1 74.12 361 GLU B CA 1
ATOM 8313 C C . GLU B 1 361 ? 5.133 -2.828 3.936 1 74.12 361 GLU B C 1
ATOM 8315 O O . GLU B 1 361 ? 4.168 -2.141 4.281 1 74.12 361 GLU B O 1
ATOM 8320 N N . GLY B 1 362 ? 5.359 -4.031 4.395 1 72.38 362 GLY B N 1
ATOM 8321 C CA . GLY B 1 362 ? 4.809 -4.461 5.672 1 72.38 362 GLY B CA 1
ATOM 8322 C C . GLY B 1 362 ? 3.533 -5.273 5.523 1 72.38 362 GLY B C 1
ATOM 8323 O O . GLY B 1 362 ? 2.986 -5.762 6.516 1 72.38 362 GLY B O 1
ATOM 8324 N N . VAL B 1 363 ? 3.076 -5.398 4.285 1 77.19 363 VAL B N 1
ATOM 8325 C CA . VAL B 1 363 ? 1.832 -6.141 4.109 1 77.19 363 VAL B CA 1
ATOM 8326 C C . VAL B 1 363 ? 1.984 -7.145 2.967 1 77.19 363 VAL B C 1
ATOM 8328 O O . VAL B 1 363 ? 2.82 -6.961 2.078 1 77.19 363 VAL B O 1
ATOM 8331 N N . PHE B 1 364 ? 1.177 -8.203 3.094 1 83.5 364 PHE B N 1
ATOM 8332 C CA . PHE B 1 364 ? 1.089 -9.195 2.025 1 83.5 364 PHE B CA 1
ATOM 8333 C C . PHE B 1 364 ? -0.156 -8.961 1.178 1 83.5 364 PHE B C 1
ATOM 8335 O O . PHE B 1 364 ? -1.216 -9.531 1.454 1 83.5 364 PHE B O 1
ATOM 8342 N N . THR B 1 365 ? -0.094 -8.016 0.311 1 84.38 365 THR B N 1
ATOM 8343 C CA . THR B 1 365 ? -1.256 -7.684 -0.507 1 84.38 365 THR B CA 1
ATOM 8344 C C . THR B 1 365 ? -0.84 -7.395 -1.946 1 84.38 365 THR B C 1
ATOM 8346 O O . THR B 1 365 ? 0.223 -6.82 -2.188 1 84.38 365 THR B O 1
ATOM 8349 N N . CYS B 1 366 ? -1.601 -7.957 -2.867 1 90.38 366 CYS B N 1
ATOM 8350 C CA . CYS B 1 366 ? -1.367 -7.703 -4.285 1 90.38 366 CYS B CA 1
ATOM 8351 C C . CYS B 1 366 ? -2.682 -7.5 -5.027 1 90.38 366 CYS B C 1
ATOM 8353 O O . CYS B 1 366 ? -3.553 -8.367 -5.008 1 90.38 366 CYS B O 1
ATOM 8355 N N . GLY B 1 367 ? -2.811 -6.316 -5.742 1 92.5 367 GLY B N 1
ATOM 8356 C CA . GLY B 1 367 ? -3.992 -6.023 -6.539 1 92.5 367 GLY B CA 1
ATOM 8357 C C . GLY B 1 367 ? -5.109 -5.383 -5.734 1 92.5 367 GLY B C 1
ATOM 8358 O O . GLY B 1 367 ? -4.93 -5.062 -4.559 1 92.5 367 GLY B O 1
ATOM 8359 N N . PRO B 1 368 ? -6.344 -5.18 -6.461 1 95.88 368 PRO B N 1
ATOM 8360 C CA . PRO B 1 368 ? -6.648 -5.645 -7.816 1 95.88 368 PRO B CA 1
ATOM 8361 C C . PRO B 1 368 ? -6.047 -4.746 -8.898 1 95.88 368 PRO B C 1
ATOM 8363 O O . PRO B 1 368 ? -6.422 -3.578 -9.008 1 95.88 368 PRO B O 1
ATOM 8366 N N . ALA B 1 369 ? -5.16 -5.27 -9.742 1 95.81 369 ALA B N 1
ATOM 8367 C CA . ALA B 1 369 ? -4.484 -4.551 -10.812 1 95.81 369 ALA B CA 1
ATOM 8368 C C . ALA B 1 369 ? -5.164 -4.809 -12.156 1 95.81 369 ALA B C 1
ATOM 8370 O O . ALA B 1 369 ? -5.469 -5.953 -12.5 1 95.81 369 ALA B O 1
ATOM 8371 N N . SER B 1 370 ? -5.418 -3.701 -12.93 1 97.25 370 SER B N 1
ATOM 8372 C CA . SER B 1 370 ? -6.016 -3.861 -14.258 1 97.25 370 SER B CA 1
ATOM 8373 C C . SER B 1 370 ? -5.145 -4.738 -15.148 1 97.25 370 SER B C 1
ATOM 8375 O O . SER B 1 370 ? -3.969 -4.441 -15.367 1 97.25 370 SER B O 1
ATOM 8377 N N . VAL B 1 371 ? -5.699 -5.824 -15.664 1 97.94 371 VAL B N 1
ATOM 8378 C CA . VAL B 1 371 ? -4.961 -6.723 -16.547 1 97.94 371 VAL B CA 1
ATOM 8379 C C . VAL B 1 371 ? -4.48 -5.957 -17.781 1 97.94 371 VAL B C 1
ATOM 8381 O O . VAL B 1 371 ? -3.355 -6.16 -18.234 1 97.94 371 VAL B O 1
ATOM 8384 N N . LYS B 1 372 ? -5.297 -5.027 -18.266 1 96.94 372 LYS B N 1
ATOM 8385 C CA . LYS B 1 372 ? -4.898 -4.195 -19.391 1 96.94 372 LYS B CA 1
ATOM 8386 C C . LYS B 1 372 ? -3.686 -3.336 -19.047 1 96.94 372 LYS B C 1
ATOM 8388 O O . LYS B 1 372 ? -2.766 -3.188 -19.844 1 96.94 372 LYS B O 1
ATOM 8393 N N . ALA B 1 373 ? -3.736 -2.734 -17.859 1 95.12 373 ALA B N 1
ATOM 8394 C CA . ALA B 1 373 ? -2.611 -1.904 -17.438 1 95.12 373 ALA B CA 1
ATOM 8395 C C . ALA B 1 373 ? -1.319 -2.715 -17.391 1 95.12 373 ALA B C 1
ATOM 8397 O O . ALA B 1 373 ? -0.258 -2.227 -17.781 1 95.12 373 ALA B O 1
ATOM 8398 N N . ILE B 1 374 ? -1.373 -3.914 -16.875 1 94.31 374 ILE B N 1
ATOM 8399 C CA . ILE B 1 374 ? -0.224 -4.812 -16.828 1 94.31 374 ILE B CA 1
ATOM 8400 C C . ILE B 1 374 ? 0.293 -5.062 -18.234 1 94.31 374 ILE B C 1
ATOM 8402 O O . ILE B 1 374 ? 1.485 -4.902 -18.5 1 94.31 374 ILE B O 1
ATOM 8406 N N . LYS B 1 375 ? -0.605 -5.379 -19.125 1 96.12 375 LYS B N 1
ATOM 8407 C CA . LYS B 1 375 ? -0.225 -5.688 -20.5 1 96.12 375 LYS B CA 1
ATOM 8408 C C . LYS B 1 375 ? 0.427 -4.484 -21.172 1 96.12 375 LYS B C 1
ATOM 8410 O O . LYS B 1 375 ? 1.431 -4.629 -21.875 1 96.12 375 LYS B O 1
ATOM 8415 N N . GLU B 1 376 ? -0.122 -3.305 -20.922 1 94.69 376 GLU B N 1
ATOM 8416 C CA . GLU B 1 376 ? 0.306 -2.094 -21.609 1 94.69 376 GLU B CA 1
ATOM 8417 C C . GLU B 1 376 ? 1.481 -1.435 -20.891 1 94.69 376 GLU B C 1
ATOM 8419 O O . GLU B 1 376 ? 1.937 -0.362 -21.297 1 94.69 376 GLU B O 1
ATOM 8424 N N . GLY B 1 377 ? 1.964 -2.023 -19.859 1 91.38 377 GLY B N 1
ATOM 8425 C CA . GLY B 1 377 ? 3.092 -1.467 -19.141 1 91.38 377 GLY B CA 1
ATOM 8426 C C . GLY B 1 377 ? 2.762 -0.167 -18.422 1 91.38 377 GLY B C 1
ATOM 8427 O O . GLY B 1 377 ? 3.645 0.663 -18.203 1 91.38 377 GLY B O 1
ATOM 8428 N N . GLU B 1 378 ? 1.471 0.057 -18.156 1 91.38 378 GLU B N 1
ATOM 8429 C CA . GLU B 1 378 ? 1.047 1.228 -17.406 1 91.38 378 GLU B CA 1
ATOM 8430 C C . GLU B 1 378 ? 1.037 0.938 -15.898 1 91.38 378 GLU B C 1
ATOM 8432 O O . GLU B 1 378 ? -0.022 0.936 -15.273 1 91.38 378 GLU B O 1
ATOM 8437 N N . LEU B 1 379 ? 2.246 0.856 -15.375 1 89.94 379 LEU B N 1
ATOM 8438 C CA . LEU B 1 379 ? 2.451 0.235 -14.07 1 89.94 379 LEU B CA 1
ATOM 8439 C C . LEU B 1 379 ? 2.209 1.236 -12.945 1 89.94 379 LEU B C 1
ATOM 8441 O O . LEU B 1 379 ? 2.242 0.874 -11.773 1 89.94 379 LEU B O 1
ATOM 8445 N N . TYR B 1 380 ? 1.918 2.488 -13.305 1 89.06 380 TYR B N 1
ATOM 8446 C CA . TYR B 1 380 ? 1.59 3.506 -12.312 1 89.06 380 TYR B CA 1
ATOM 8447 C C . TYR B 1 380 ? 0.105 3.473 -11.969 1 89.06 380 TYR B C 1
ATOM 8449 O O . TYR B 1 380 ? -0.332 4.121 -11.016 1 89.06 380 TYR B O 1
ATOM 8457 N N . LEU B 1 381 ? -0.582 2.688 -12.805 1 87.94 381 LEU B N 1
ATOM 8458 C CA . LEU B 1 381 ? -2.021 2.609 -12.578 1 87.94 381 LEU B CA 1
ATOM 8459 C C . LEU B 1 381 ? -2.35 1.55 -11.531 1 87.94 381 LEU B C 1
ATOM 8461 O O . LEU B 1 381 ? -2.053 0.368 -11.727 1 87.94 381 LEU B O 1
ATOM 8465 N N . GLY B 1 382 ? -2.891 1.998 -10.461 1 69.5 382 GLY B N 1
ATOM 8466 C CA . GLY B 1 382 ? -3.633 1.134 -9.555 1 69.5 382 GLY B CA 1
ATOM 8467 C C . GLY B 1 382 ? -2.742 0.343 -8.617 1 69.5 382 GLY B C 1
ATOM 8468 O O . GLY B 1 382 ? -1.565 0.671 -8.445 1 69.5 382 GLY B O 1
ATOM 8469 N N . PHE B 1 383 ? -3.08 -0.7 -7.934 1 80.5 383 PHE B N 1
ATOM 8470 C CA . PHE B 1 383 ? -2.68 -1.644 -6.898 1 80.5 383 PHE B CA 1
ATOM 8471 C C . PHE B 1 383 ? -1.58 -2.568 -7.406 1 80.5 383 PHE B C 1
ATOM 8473 O O . PHE B 1 383 ? -1.855 -3.543 -8.109 1 80.5 383 PHE B O 1
ATOM 8480 N N . GLU B 1 384 ? -0.365 -2.748 -7.133 1 83.31 384 GLU B N 1
ATOM 8481 C CA . GLU B 1 384 ? 0.851 -3.537 -7.309 1 83.31 384 GLU B CA 1
ATOM 8482 C C . GLU B 1 384 ? 0.933 -4.113 -8.719 1 83.31 384 GLU B C 1
ATOM 8484 O O . GLU B 1 384 ? 1.304 -5.277 -8.898 1 83.31 384 GLU B O 1
ATOM 8489 N N . SER B 1 385 ? 0.604 -3.365 -9.859 1 88.38 385 SER B N 1
ATOM 8490 C CA . SER B 1 385 ? 0.736 -3.76 -11.258 1 88.38 385 SER B CA 1
ATOM 8491 C C . SER B 1 385 ? 2.188 -4.066 -11.609 1 88.38 385 SER B C 1
ATOM 8493 O O . SER B 1 385 ? 2.461 -4.957 -12.422 1 88.38 385 SER B O 1
ATOM 8495 N N . LYS B 1 386 ? 3.084 -3.402 -10.93 1 85.81 386 LYS B N 1
ATOM 8496 C CA . LYS B 1 386 ? 4.508 -3.617 -11.164 1 85.81 386 LYS B CA 1
ATOM 8497 C C . LYS B 1 386 ? 4.918 -5.043 -10.805 1 85.81 386 LYS B C 1
ATOM 8499 O O . LYS B 1 386 ? 5.711 -5.664 -11.516 1 85.81 386 LYS B O 1
ATOM 8504 N N . PHE B 1 387 ? 4.398 -5.512 -9.82 1 86.56 387 PHE B N 1
ATOM 8505 C CA . PHE B 1 387 ? 4.738 -6.84 -9.32 1 86.56 387 PHE B CA 1
ATOM 8506 C C . PHE B 1 387 ? 4.293 -7.918 -10.305 1 86.56 387 PHE B C 1
ATOM 8508 O O . PHE B 1 387 ? 5.078 -8.805 -10.656 1 86.56 387 PHE B O 1
ATOM 8515 N N . ILE B 1 388 ? 3.07 -7.848 -10.688 1 90.75 388 ILE B N 1
ATOM 8516 C CA . ILE B 1 388 ? 2.543 -8.867 -11.586 1 90.75 388 ILE B CA 1
ATOM 8517 C C . ILE B 1 388 ? 3.219 -8.75 -12.945 1 90.75 388 ILE B C 1
ATOM 8519 O O . ILE B 1 388 ? 3.512 -9.766 -13.594 1 90.75 388 ILE B O 1
ATOM 8523 N N . PHE B 1 389 ? 3.49 -7.531 -13.406 1 91.69 389 PHE B N 1
ATOM 8524 C CA . PHE B 1 389 ? 4.215 -7.336 -14.656 1 91.69 389 PHE B CA 1
ATOM 8525 C C . PHE B 1 389 ? 5.566 -8.039 -14.617 1 91.69 389 PHE B C 1
ATOM 8527 O O . PHE B 1 389 ? 5.961 -8.711 -15.57 1 91.69 389 PHE B O 1
ATOM 8534 N N . ALA B 1 390 ? 6.273 -7.82 -13.539 1 87.94 390 ALA B N 1
ATOM 8535 C CA . ALA B 1 390 ? 7.582 -8.453 -13.383 1 87.94 390 ALA B CA 1
ATOM 8536 C C . ALA B 1 390 ? 7.465 -9.969 -13.414 1 87.94 390 ALA B C 1
ATOM 8538 O O . ALA B 1 390 ? 8.32 -10.656 -13.984 1 87.94 390 ALA B O 1
ATOM 8539 N N . GLU B 1 391 ? 6.438 -10.492 -12.836 1 89.75 391 GLU B N 1
ATOM 8540 C CA . GLU B 1 391 ? 6.242 -11.938 -12.789 1 89.75 391 GLU B CA 1
ATOM 8541 C C . GLU B 1 391 ? 6.055 -12.516 -14.195 1 89.75 391 GLU B C 1
ATOM 8543 O O . GLU B 1 391 ? 6.512 -13.617 -14.484 1 89.75 391 GLU B O 1
ATOM 8548 N N . VAL B 1 392 ? 5.391 -11.711 -15.047 1 92.25 392 VAL B N 1
ATOM 8549 C CA . VAL B 1 392 ? 5.012 -12.305 -16.328 1 92.25 392 VAL B CA 1
ATOM 8550 C C . VAL B 1 392 ? 6 -11.867 -17.406 1 92.25 392 VAL B C 1
ATOM 8552 O O . VAL B 1 392 ? 5.914 -12.312 -18.562 1 92.25 392 VAL B O 1
ATOM 8555 N N . ASN B 1 393 ? 6.98 -10.984 -17.094 1 90 393 ASN B N 1
ATOM 8556 C CA . ASN B 1 393 ? 7.941 -10.5 -18.094 1 90 393 ASN B CA 1
ATOM 8557 C C . ASN B 1 393 ? 9.375 -10.633 -17.594 1 90 393 ASN B C 1
ATOM 8559 O O . ASN B 1 393 ? 10.266 -9.922 -18.047 1 90 393 ASN B O 1
ATOM 8563 N N . ALA B 1 394 ? 9.633 -11.484 -16.781 1 88.25 394 ALA B N 1
ATOM 8564 C CA . ALA B 1 394 ? 10.945 -11.602 -16.156 1 88.25 394 ALA B CA 1
ATOM 8565 C C . ALA B 1 394 ? 12.008 -12.023 -17.172 1 88.25 394 ALA B C 1
ATOM 8567 O O . ALA B 1 394 ? 11.742 -12.852 -18.047 1 88.25 394 ALA B O 1
ATOM 8568 N N . ASP B 1 395 ? 13.18 -11.422 -17.031 1 89.31 395 ASP B N 1
ATOM 8569 C CA . ASP B 1 395 ? 14.398 -11.844 -17.719 1 89.31 395 ASP B CA 1
ATOM 8570 C C . ASP B 1 395 ? 15.352 -12.555 -16.766 1 89.31 395 ASP B C 1
ATOM 8572 O O . ASP B 1 395 ? 15.242 -12.414 -15.539 1 89.31 395 ASP B O 1
ATOM 8576 N N . ARG B 1 396 ? 16.219 -13.297 -17.344 1 90.56 396 ARG B N 1
ATOM 8577 C CA . ARG B 1 396 ? 17.25 -13.961 -16.562 1 90.56 396 ARG B CA 1
ATOM 8578 C C . ARG B 1 396 ? 18.641 -13.672 -17.125 1 90.56 396 ARG B C 1
ATOM 8580 O O . ARG B 1 396 ? 18.859 -13.797 -18.328 1 90.56 396 ARG B O 1
ATOM 8587 N N . ILE B 1 397 ? 19.484 -13.273 -16.219 1 92.19 397 ILE B N 1
ATOM 8588 C CA . ILE B 1 397 ? 20.875 -13.047 -16.594 1 92.19 397 ILE B CA 1
ATOM 8589 C C . ILE B 1 397 ? 21.75 -14.18 -16.062 1 92.19 397 ILE B C 1
ATOM 8591 O O . ILE B 1 397 ? 21.672 -14.531 -14.883 1 92.19 397 ILE B O 1
ATOM 8595 N N . ASN B 1 398 ? 22.516 -14.719 -16.969 1 93.38 398 ASN B N 1
ATOM 8596 C CA . ASN B 1 398 ? 23.484 -15.734 -16.594 1 93.38 398 ASN B CA 1
ATOM 8597 C C . ASN B 1 398 ? 24.875 -15.141 -16.359 1 93.38 398 ASN B C 1
ATOM 8599 O O . ASN B 1 398 ? 25.391 -14.438 -17.234 1 93.38 398 ASN B O 1
ATOM 8603 N N . TRP B 1 399 ? 25.344 -15.422 -15.172 1 94.12 399 TRP B N 1
ATOM 8604 C CA . TRP B 1 399 ? 26.641 -14.891 -14.766 1 94.12 399 TRP B CA 1
ATOM 8605 C C . TRP B 1 399 ? 27.672 -16.016 -14.633 1 94.12 399 TRP B C 1
ATOM 8607 O O . TRP B 1 399 ? 27.359 -17.078 -14.109 1 94.12 399 TRP B O 1
ATOM 8617 N N . GLU B 1 400 ? 28.859 -15.781 -15.148 1 94 400 GLU B N 1
ATOM 8618 C CA . GLU B 1 400 ? 30 -16.625 -14.805 1 94 400 GLU B CA 1
ATOM 8619 C C . GLU B 1 400 ? 30.719 -16.109 -13.57 1 94 400 GLU B C 1
ATOM 8621 O O . GLU B 1 400 ? 31 -14.906 -13.461 1 94 400 GLU B O 1
ATOM 8626 N N . VAL B 1 401 ? 30.953 -17 -12.688 1 94.69 401 VAL B N 1
ATOM 8627 C CA . VAL B 1 401 ? 31.641 -16.656 -11.445 1 94.69 401 VAL B CA 1
ATOM 8628 C C . VAL B 1 401 ? 33 -17.344 -11.391 1 94.69 401 VAL B C 1
ATOM 8630 O O . VAL B 1 401 ? 33.094 -18.562 -11.43 1 94.69 401 VAL B O 1
ATOM 8633 N N . ASP B 1 402 ? 34.031 -16.547 -11.227 1 92.31 402 ASP B N 1
ATOM 8634 C CA . ASP B 1 402 ? 35.344 -17.156 -11.164 1 92.31 402 ASP B CA 1
ATOM 8635 C C . ASP B 1 402 ? 35.75 -17.5 -9.727 1 92.31 402 ASP B C 1
ATOM 8637 O O . ASP B 1 402 ? 34.938 -17.359 -8.812 1 92.31 402 ASP B O 1
ATOM 8641 N N . ASN B 1 403 ? 36.906 -18.047 -9.539 1 89 403 ASN B N 1
ATOM 8642 C CA . ASN B 1 403 ? 37.344 -18.562 -8.25 1 89 403 ASN B CA 1
ATOM 8643 C C . ASN B 1 403 ? 37.531 -17.438 -7.23 1 89 403 ASN B C 1
ATOM 8645 O O . ASN B 1 403 ? 37.531 -17.688 -6.023 1 89 403 ASN B O 1
ATOM 8649 N N . GLU B 1 404 ? 37.688 -16.203 -7.77 1 87.12 404 GLU B N 1
ATOM 8650 C CA . GLU B 1 404 ? 37.875 -15.062 -6.879 1 87.12 404 GLU B CA 1
ATOM 8651 C C . GLU B 1 404 ? 36.562 -14.367 -6.555 1 87.12 404 GLU B C 1
ATOM 8653 O O . GLU B 1 404 ? 36.531 -13.398 -5.789 1 87.12 404 GLU B O 1
ATOM 8658 N N . GLY B 1 405 ? 35.531 -14.836 -7.145 1 87.5 405 GLY B N 1
ATOM 8659 C CA . GLY B 1 405 ? 34.188 -14.289 -6.867 1 87.5 405 GLY B CA 1
ATOM 8660 C C . GLY B 1 405 ? 33.781 -13.211 -7.848 1 87.5 405 GLY B C 1
ATOM 8661 O O . GLY B 1 405 ? 32.719 -12.625 -7.719 1 87.5 405 GLY B O 1
ATOM 8662 N N . ASN B 1 406 ? 34.625 -12.953 -8.844 1 90.88 406 ASN B N 1
ATOM 8663 C CA . ASN B 1 406 ? 34.25 -12 -9.875 1 90.88 406 ASN B CA 1
ATOM 8664 C C . ASN B 1 406 ? 33.156 -12.562 -10.781 1 90.88 406 ASN B C 1
ATOM 8666 O O . ASN B 1 406 ? 33.156 -13.75 -11.094 1 90.88 406 ASN B O 1
ATOM 8670 N N . MET B 1 407 ? 32.219 -11.703 -11.125 1 93.25 407 MET B N 1
ATOM 8671 C CA . MET B 1 407 ? 31.078 -12.133 -11.938 1 93.25 407 MET B CA 1
ATOM 8672 C C . MET B 1 407 ? 31.047 -11.383 -13.266 1 93.25 407 MET B C 1
ATOM 8674 O O . MET B 1 407 ? 31.25 -10.164 -13.297 1 93.25 407 MET B O 1
ATOM 8678 N N . VAL B 1 408 ? 30.859 -12.117 -14.281 1 92.19 408 VAL B N 1
ATOM 8679 C CA . VAL B 1 408 ? 30.75 -11.523 -15.609 1 92.19 408 VAL B CA 1
ATOM 8680 C C . VAL B 1 408 ? 29.484 -12.055 -16.297 1 92.19 408 VAL B C 1
ATOM 8682 O O . VAL B 1 408 ? 29.312 -13.266 -16.438 1 92.19 408 VAL B O 1
ATOM 8685 N N . PRO B 1 409 ? 28.562 -11.125 -16.625 1 93.06 409 PRO B N 1
ATOM 8686 C CA . PRO B 1 409 ? 27.391 -11.609 -17.344 1 93.06 409 PRO B CA 1
ATOM 8687 C C . PRO B 1 409 ? 27.719 -12.078 -18.766 1 93.06 409 PRO B C 1
ATOM 8689 O O . PRO B 1 409 ? 28.562 -11.477 -19.438 1 93.06 409 PRO B O 1
ATOM 8692 N N . PHE B 1 410 ? 27.062 -13.211 -19.266 1 92.25 410 PHE B N 1
ATOM 8693 C CA . PHE B 1 410 ? 27.453 -13.703 -20.578 1 92.25 410 PHE B CA 1
ATOM 8694 C C . PHE B 1 410 ? 26.219 -14.023 -21.438 1 92.25 410 PHE B C 1
ATOM 8696 O O . PHE B 1 410 ? 26.328 -14.211 -22.641 1 92.25 410 PHE B O 1
ATOM 8703 N N . GLN B 1 411 ? 25.078 -14.086 -20.797 1 91.62 411 GLN B N 1
ATOM 8704 C CA . GLN B 1 411 ? 23.859 -14.414 -21.531 1 91.62 411 GLN B CA 1
ATOM 8705 C C . GLN B 1 411 ? 22.625 -13.844 -20.828 1 91.62 411 GLN B C 1
ATOM 8707 O O . GLN B 1 411 ? 22.531 -13.852 -19.594 1 91.62 411 GLN B O 1
ATOM 8712 N N . MET B 1 412 ? 21.703 -13.305 -21.625 1 90.69 412 MET B N 1
ATOM 8713 C CA . MET B 1 412 ? 20.406 -12.852 -21.109 1 90.69 412 MET B CA 1
ATOM 8714 C C . MET B 1 412 ? 19.266 -13.602 -21.797 1 90.69 412 MET B C 1
ATOM 8716 O O . MET B 1 412 ? 19.172 -13.617 -23.016 1 90.69 412 MET B O 1
ATOM 8720 N N . ASP B 1 413 ? 18.531 -14.312 -20.969 1 90.38 413 ASP B N 1
ATOM 8721 C CA . ASP B 1 413 ? 17.281 -14.906 -21.453 1 90.38 413 ASP B CA 1
ATOM 8722 C C . ASP B 1 413 ? 16.109 -13.953 -21.266 1 90.38 413 ASP B C 1
ATOM 8724 O O . ASP B 1 413 ? 15.648 -13.734 -20.141 1 90.38 413 ASP B O 1
ATOM 8728 N N . LYS B 1 414 ? 15.562 -13.508 -22.375 1 87.62 414 LYS B N 1
ATOM 8729 C CA . LYS B 1 414 ? 14.531 -12.484 -22.281 1 87.62 414 LYS B CA 1
ATOM 8730 C C . LYS B 1 414 ? 13.148 -13.109 -22.125 1 87.62 414 LYS B C 1
ATOM 8732 O O . LYS B 1 414 ? 12.859 -14.148 -22.734 1 87.62 414 LYS B O 1
ATOM 8737 N N . GLN B 1 415 ? 12.312 -12.516 -21.359 1 85.75 415 GLN B N 1
ATOM 8738 C CA . GLN B 1 415 ? 10.898 -12.805 -21.156 1 85.75 415 GLN B CA 1
ATOM 8739 C C . GLN B 1 415 ? 10.664 -14.297 -20.922 1 85.75 415 GLN B C 1
ATOM 8741 O O . GLN B 1 415 ? 9.844 -14.922 -21.594 1 85.75 415 GLN B O 1
ATOM 8746 N N . ILE B 1 416 ? 11.375 -14.781 -19.953 1 88.81 416 ILE B N 1
ATOM 8747 C CA . ILE B 1 416 ? 11.25 -16.203 -19.641 1 88.81 416 ILE B CA 1
ATOM 8748 C C . ILE B 1 416 ? 10.039 -16.438 -18.75 1 88.81 416 ILE B C 1
ATOM 8750 O O . ILE B 1 416 ? 9.594 -17.562 -18.562 1 88.81 416 ILE B O 1
ATOM 8754 N N . GLY B 1 417 ? 9.562 -15.312 -18.156 1 88.81 417 GLY B N 1
ATOM 8755 C CA . GLY B 1 417 ? 8.438 -15.438 -17.25 1 88.81 417 GLY B CA 1
ATOM 8756 C C . GLY B 1 417 ? 7.09 -15.297 -17.938 1 88.81 417 GLY B C 1
ATOM 8757 O O . GLY B 1 417 ? 6.988 -14.68 -19 1 88.81 417 GLY B O 1
ATOM 8758 N N . GLY B 1 418 ? 6.051 -15.859 -17.203 1 92.12 418 GLY B N 1
ATOM 8759 C CA . GLY B 1 418 ? 4.676 -15.68 -17.656 1 92.12 418 GLY B CA 1
ATOM 8760 C C . GLY B 1 418 ? 4.355 -16.453 -18.922 1 92.12 418 GLY B C 1
ATOM 8761 O O . GLY B 1 418 ? 3.908 -15.875 -19.906 1 92.12 418 GLY B O 1
ATOM 8762 N N . LEU B 1 419 ? 4.559 -17.766 -18.844 1 94.5 419 LEU B N 1
ATOM 8763 C CA . LEU B 1 419 ? 4.25 -18.594 -20 1 94.5 419 LEU B CA 1
ATOM 8764 C C . LEU B 1 419 ? 2.914 -19.312 -19.812 1 94.5 419 LEU B C 1
ATOM 8766 O O . LEU B 1 419 ? 2.523 -19.625 -18.688 1 94.5 419 LEU B O 1
ATOM 8770 N N . ASN B 1 420 ? 2.262 -19.438 -20.938 1 96.5 420 ASN B N 1
ATOM 8771 C CA . ASN B 1 420 ? 1.022 -20.203 -20.953 1 96.5 420 ASN B CA 1
ATOM 8772 C C . ASN B 1 420 ? 0.108 -19.844 -19.797 1 96.5 420 ASN B C 1
ATOM 8774 O O . ASN B 1 420 ? -0.327 -20.719 -19.031 1 96.5 420 ASN B O 1
ATOM 8778 N N . ILE B 1 421 ? -0.119 -18.547 -19.688 1 97.75 421 ILE B N 1
ATOM 8779 C CA . ILE B 1 421 ? -1.027 -18.141 -18.625 1 97.75 421 ILE B CA 1
ATOM 8780 C C . ILE B 1 421 ? -2.408 -18.75 -18.859 1 97.75 421 ILE B C 1
ATOM 8782 O O . ILE B 1 421 ? -3.008 -18.547 -19.922 1 97.75 421 ILE B O 1
ATOM 8786 N N . SER B 1 422 ? -2.949 -19.453 -17.812 1 98.19 422 SER B N 1
ATOM 8787 C CA . SER B 1 422 ? -4.047 -20.391 -18.047 1 98.19 422 SER B CA 1
ATOM 8788 C C . SER B 1 422 ? -5.215 -20.125 -17.109 1 98.19 422 SER B C 1
ATOM 8790 O O . SER B 1 422 ? -5.008 -19.734 -15.953 1 98.19 422 SER B O 1
ATOM 8792 N N . THR B 1 423 ? -6.395 -20.297 -17.594 1 98.31 423 THR B N 1
ATOM 8793 C CA . THR B 1 423 ? -7.633 -20.359 -16.828 1 98.31 423 THR B CA 1
ATOM 8794 C C . THR B 1 423 ? -8.617 -21.344 -17.469 1 98.31 423 THR B C 1
ATOM 8796 O O . THR B 1 423 ? -8.289 -21.984 -18.469 1 98.31 423 THR B O 1
ATOM 8799 N N . LYS B 1 424 ? -9.711 -21.531 -16.797 1 98.25 424 LYS B N 1
ATOM 8800 C CA . LYS B 1 424 ? -10.734 -22.422 -17.344 1 98.25 424 LYS B CA 1
ATOM 8801 C C . LYS B 1 424 ? -11.547 -21.703 -18.422 1 98.25 424 LYS B C 1
ATOM 8803 O O . LYS B 1 424 ? -11.961 -20.562 -18.25 1 98.25 424 LYS B O 1
ATOM 8808 N N . SER B 1 425 ? -11.797 -22.406 -19.516 1 97.5 425 SER B N 1
ATOM 8809 C CA . SER B 1 425 ? -12.625 -21.859 -20.594 1 97.5 425 SER B CA 1
ATOM 8810 C C . SER B 1 425 ? -14.086 -21.766 -20.172 1 97.5 425 SER B C 1
ATOM 8812 O O . SER B 1 425 ? -14.594 -22.656 -19.469 1 97.5 425 SER B O 1
ATOM 8814 N N . VAL B 1 426 ? -14.742 -20.766 -20.656 1 97.12 426 VAL B N 1
ATOM 8815 C CA . VAL B 1 426 ? -16.141 -20.531 -20.328 1 97.12 426 VAL B CA 1
ATOM 8816 C C . VAL B 1 426 ? -17 -21.672 -20.859 1 97.12 426 VAL B C 1
ATOM 8818 O O . VAL B 1 426 ? -16.844 -22.078 -22.016 1 97.12 426 VAL B O 1
ATOM 8821 N N . SER B 1 427 ? -17.875 -22.188 -20.109 1 92.75 427 SER B N 1
ATOM 8822 C CA . SER B 1 427 ? -18.844 -23.219 -20.469 1 92.75 427 SER B CA 1
ATOM 8823 C C . SER B 1 427 ? -18.156 -24.5 -20.922 1 92.75 427 SER B C 1
ATOM 8825 O O . SER B 1 427 ? -18.656 -25.203 -21.797 1 92.75 427 SER B O 1
ATOM 8827 N N . SER B 1 428 ? -16.875 -24.641 -20.453 1 93.5 428 SER B N 1
ATOM 8828 C CA . SER B 1 428 ? -16.125 -25.844 -20.781 1 93.5 428 SER B CA 1
ATOM 8829 C C . SER B 1 428 ? -15.172 -26.234 -19.656 1 93.5 428 SER B C 1
ATOM 8831 O O . SER B 1 428 ? -14.984 -25.469 -18.703 1 93.5 428 SER B O 1
ATOM 8833 N N . ASP B 1 429 ? -14.664 -27.422 -19.688 1 93.06 429 ASP B N 1
ATOM 8834 C CA . ASP B 1 429 ? -13.664 -27.844 -18.719 1 93.06 429 ASP B CA 1
ATOM 8835 C C . ASP B 1 429 ? -12.258 -27.766 -19.312 1 93.06 429 ASP B C 1
ATOM 8837 O O . ASP B 1 429 ? -11.305 -28.266 -18.719 1 93.06 429 ASP B O 1
ATOM 8841 N N . GLU B 1 430 ? -12.172 -27.078 -20.406 1 96.38 430 GLU B N 1
ATOM 8842 C CA . GLU B 1 430 ? -10.891 -27 -21.109 1 96.38 430 GLU B CA 1
ATOM 8843 C C . GLU B 1 430 ? -10.07 -25.812 -20.625 1 96.38 430 GLU B C 1
ATOM 8845 O O . GLU B 1 430 ? -10.617 -24.875 -20.047 1 96.38 430 GLU B O 1
ATOM 8850 N N . ARG B 1 431 ? -8.766 -25.938 -20.859 1 97.5 431 ARG B N 1
ATOM 8851 C CA . ARG B 1 431 ? -7.84 -24.859 -20.562 1 97.5 431 ARG B CA 1
ATOM 8852 C C . ARG B 1 431 ? -7.938 -23.75 -21.594 1 97.5 431 ARG B C 1
ATOM 8854 O O . ARG B 1 431 ? -8.047 -24.016 -22.797 1 97.5 431 ARG B O 1
ATOM 8861 N N . GLU B 1 432 ? -7.973 -22.531 -21.141 1 98.06 432 GLU B N 1
ATOM 8862 C CA . GLU B 1 432 ? -7.859 -21.359 -22 1 98.06 432 GLU B CA 1
ATOM 8863 C C . GLU B 1 432 ? -6.547 -20.625 -21.75 1 98.06 432 GLU B C 1
ATOM 8865 O O . GLU B 1 432 ? -6.219 -20.297 -20.609 1 98.06 432 GLU B O 1
ATOM 8870 N N . ASP B 1 433 ? -5.789 -20.469 -22.797 1 97.94 433 ASP B N 1
ATOM 8871 C CA . ASP B 1 433 ? -4.562 -19.672 -22.719 1 97.94 433 ASP B CA 1
ATOM 8872 C C . ASP B 1 433 ? -4.863 -18.188 -22.859 1 97.94 433 ASP B C 1
ATOM 8874 O O . ASP B 1 433 ? -5.289 -17.719 -23.922 1 97.94 433 ASP B O 1
ATOM 8878 N N . ILE B 1 434 ? -4.602 -17.453 -21.781 1 98.25 434 ILE B N 1
ATOM 8879 C CA . ILE B 1 434 ? -4.918 -16.031 -21.812 1 98.25 434 ILE B CA 1
ATOM 8880 C C . ILE B 1 434 ? -3.629 -15.211 -21.766 1 98.25 434 ILE B C 1
ATOM 8882 O O . ILE B 1 434 ? -3.621 -14.094 -21.25 1 98.25 434 ILE B O 1
ATOM 8886 N N . THR B 1 435 ? -2.521 -15.75 -22.203 1 97.5 435 THR B N 1
ATOM 8887 C CA . THR B 1 435 ? -1.229 -15.078 -22.172 1 97.5 435 THR B CA 1
ATOM 8888 C C . THR B 1 435 ? -1.302 -13.734 -22.891 1 97.5 435 THR B C 1
ATOM 8890 O O . THR B 1 435 ? -0.713 -12.75 -22.453 1 97.5 435 THR B O 1
ATOM 8893 N N . ASN B 1 436 ? -2.035 -13.68 -23.953 1 97.06 436 ASN B N 1
ATOM 8894 C CA . ASN B 1 436 ? -2.121 -12.477 -24.781 1 97.06 436 ASN B CA 1
ATOM 8895 C C . ASN B 1 436 ? -2.824 -11.344 -24.047 1 97.06 436 ASN B C 1
ATOM 8897 O O . ASN B 1 436 ? -2.779 -10.195 -24.484 1 97.06 436 ASN B O 1
ATOM 8901 N N . THR B 1 437 ? -3.562 -11.664 -22.969 1 97.88 437 THR B N 1
ATOM 8902 C CA . THR B 1 437 ? -4.203 -10.602 -22.203 1 97.88 437 THR B CA 1
ATOM 8903 C C . THR B 1 437 ? -3.209 -9.938 -21.25 1 97.88 437 THR B C 1
ATOM 8905 O O . THR B 1 437 ? -3.451 -8.836 -20.766 1 97.88 437 THR B O 1
ATOM 8908 N N . TYR B 1 438 ? -2.072 -10.57 -21 1 96.69 438 TYR B N 1
ATOM 8909 C CA . TYR B 1 438 ? -1.106 -10.062 -20.031 1 96.69 438 TYR B CA 1
ATOM 8910 C C . TYR B 1 438 ? 0.118 -9.484 -20.734 1 96.69 438 TYR B C 1
ATOM 8912 O O . TYR B 1 438 ? 0.808 -8.625 -20.188 1 96.69 438 TYR B O 1
ATOM 8920 N N . LYS B 1 439 ? 0.42 -10.016 -21.859 1 94.94 439 LYS B N 1
ATOM 8921 C CA . LYS B 1 439 ? 1.649 -9.562 -22.5 1 94.94 439 LYS B CA 1
ATOM 8922 C C . LYS B 1 439 ? 1.583 -9.773 -24.016 1 94.94 439 LYS B C 1
ATOM 8924 O O . LYS B 1 439 ? 0.768 -10.562 -24.5 1 94.94 439 LYS B O 1
ATOM 8929 N N . TYR B 1 440 ? 2.424 -9.102 -24.766 1 95.44 440 TYR B N 1
ATOM 8930 C CA . TYR B 1 440 ? 2.572 -9.258 -26.203 1 95.44 440 TYR B CA 1
ATOM 8931 C C . TYR B 1 440 ? 3.58 -10.352 -26.531 1 95.44 440 TYR B C 1
ATOM 8933 O O . TYR B 1 440 ? 4.43 -10.695 -25.703 1 95.44 440 TYR B O 1
ATOM 8941 N N . PRO B 1 441 ? 3.428 -10.859 -27.703 1 93.38 441 PRO B N 1
ATOM 8942 C CA . PRO B 1 441 ? 4.375 -11.914 -28.078 1 93.38 441 PRO B CA 1
ATOM 8943 C C . PRO B 1 441 ? 5.828 -11.453 -28 1 93.38 441 PRO B C 1
ATOM 8945 O O . PRO B 1 441 ? 6.145 -10.32 -28.375 1 93.38 441 PRO B O 1
ATOM 8948 N N . HIS B 1 442 ? 6.543 -12.383 -27.531 1 89.56 442 HIS B N 1
ATOM 8949 C CA . HIS B 1 442 ? 7.965 -12.094 -27.391 1 89.56 442 HIS B CA 1
ATOM 8950 C C . HIS B 1 442 ? 8.57 -11.703 -28.734 1 89.56 442 HIS B C 1
ATOM 8952 O O . HIS B 1 442 ? 8.305 -12.344 -29.766 1 89.56 442 HIS B O 1
ATOM 8958 N N . GLY B 1 443 ? 9.398 -10.594 -28.719 1 87.75 443 GLY B N 1
ATOM 8959 C CA . GLY B 1 443 ? 10.086 -10.164 -29.922 1 87.75 443 GLY B CA 1
ATOM 8960 C C . GLY B 1 443 ? 9.281 -9.195 -30.766 1 87.75 443 GLY B C 1
ATOM 8961 O O . GLY B 1 443 ? 9.812 -8.555 -31.672 1 87.75 443 GLY B O 1
ATOM 8962 N N . SER B 1 444 ? 7.98 -9.062 -30.453 1 92.94 444 SER B N 1
ATOM 8963 C CA . SER B 1 444 ? 7.152 -8.125 -31.203 1 92.94 444 SER B CA 1
ATOM 8964 C C . SER B 1 444 ? 7.523 -6.684 -30.891 1 92.94 444 SER B C 1
ATOM 8966 O O . SER B 1 444 ? 8.188 -6.414 -29.891 1 92.94 444 SER B O 1
ATOM 8968 N N . SER B 1 445 ? 7.203 -5.789 -31.797 1 93.75 445 SER B N 1
ATOM 8969 C CA . SER B 1 445 ? 7.457 -4.367 -31.594 1 93.75 445 SER B CA 1
ATOM 8970 C C . SER B 1 445 ? 6.746 -3.852 -30.344 1 93.75 445 SER B C 1
ATOM 8972 O O . SER B 1 445 ? 7.32 -3.078 -29.578 1 93.75 445 SER B O 1
ATOM 8974 N N . ASP B 1 446 ? 5.535 -4.332 -30.172 1 93.88 446 ASP B N 1
ATOM 8975 C CA . ASP B 1 446 ? 4.773 -3.904 -29 1 93.88 446 ASP B CA 1
ATOM 8976 C C . ASP B 1 446 ? 5.441 -4.371 -27.703 1 93.88 446 ASP B C 1
ATOM 8978 O O . ASP B 1 446 ? 5.52 -3.619 -26.734 1 93.88 446 ASP B O 1
ATOM 8982 N N . SER B 1 447 ? 5.859 -5.559 -27.75 1 93.19 447 SER B N 1
ATOM 8983 C CA . SER B 1 447 ? 6.523 -6.094 -26.562 1 93.19 447 SER B CA 1
ATOM 8984 C C . SER B 1 447 ? 7.75 -5.266 -26.188 1 93.19 447 SER B C 1
ATOM 8986 O O . SER B 1 447 ? 7.965 -4.957 -25.016 1 93.19 447 SER B O 1
ATOM 8988 N N . LYS B 1 448 ? 8.516 -4.867 -27.172 1 90.88 448 LYS B N 1
ATOM 8989 C CA . LYS B 1 448 ? 9.711 -4.07 -26.938 1 90.88 448 LYS B CA 1
ATOM 8990 C C . LYS B 1 448 ? 9.352 -2.703 -26.359 1 90.88 448 LYS B C 1
ATOM 8992 O O . LYS B 1 448 ? 9.977 -2.248 -25.391 1 90.88 448 LYS B O 1
ATOM 8997 N N . LYS B 1 449 ? 8.414 -2.168 -26.938 1 92.5 449 LYS B N 1
ATOM 8998 C CA . LYS B 1 449 ? 7.969 -0.852 -26.484 1 92.5 449 LYS B CA 1
ATOM 8999 C C . LYS B 1 449 ? 7.492 -0.902 -25.047 1 92.5 449 LYS B C 1
ATOM 9001 O O . LYS B 1 449 ? 7.82 -0.021 -24.25 1 92.5 449 LYS B O 1
ATOM 9006 N N . ILE B 1 450 ? 6.738 -1.903 -24.719 1 91.25 450 ILE B N 1
ATOM 9007 C CA . ILE B 1 450 ? 6.145 -2.025 -23.391 1 91.25 450 ILE B CA 1
ATOM 9008 C C . ILE B 1 450 ? 7.238 -2.316 -22.359 1 91.25 450 ILE B C 1
ATOM 9010 O O . ILE B 1 450 ? 7.199 -1.795 -21.25 1 91.25 450 ILE B O 1
ATOM 9014 N N . VAL B 1 451 ? 8.148 -3.104 -22.734 1 87.12 451 VAL B N 1
ATOM 9015 C CA . VAL B 1 451 ? 9.227 -3.447 -21.812 1 87.12 451 VAL B CA 1
ATOM 9016 C C . VAL B 1 451 ? 10.086 -2.213 -21.531 1 87.12 451 VAL B C 1
ATOM 9018 O O . VAL B 1 451 ? 10.516 -1.986 -20.406 1 87.12 451 VAL B O 1
ATOM 9021 N N . GLU B 1 452 ? 10.305 -1.457 -22.531 1 86.75 452 GLU B N 1
ATOM 9022 C CA . GLU B 1 452 ? 11.039 -0.211 -22.344 1 86.75 452 GLU B CA 1
ATOM 9023 C C . GLU B 1 452 ? 10.289 0.754 -21.438 1 86.75 452 GLU B C 1
ATOM 9025 O O . GLU B 1 452 ? 10.883 1.373 -20.547 1 86.75 452 GLU B O 1
ATOM 9030 N N . LYS B 1 453 ? 9.055 0.817 -21.672 1 86.94 453 LYS B N 1
ATOM 9031 C CA . LYS B 1 453 ? 8.203 1.656 -20.828 1 86.94 453 LYS B CA 1
ATOM 9032 C C . LYS B 1 453 ? 8.219 1.181 -19.375 1 86.94 453 LYS B C 1
ATOM 9034 O O . LYS B 1 453 ? 8.367 1.987 -18.453 1 86.94 453 LYS B O 1
ATOM 9039 N N . ALA B 1 454 ? 8.109 -0.081 -19.203 1 85.38 454 ALA B N 1
ATOM 9040 C CA . ALA B 1 454 ? 8.07 -0.676 -17.859 1 85.38 454 ALA B CA 1
ATOM 9041 C C . ALA B 1 454 ? 9.406 -0.518 -17.156 1 85.38 454 ALA B C 1
ATOM 9043 O O . ALA B 1 454 ? 9.453 -0.362 -15.93 1 85.38 454 ALA B O 1
ATOM 9044 N N . SER B 1 455 ? 10.469 -0.573 -17.891 1 82.81 455 SER B N 1
ATOM 9045 C CA . SER B 1 455 ? 11.797 -0.442 -17.297 1 82.81 455 SER B CA 1
ATOM 9046 C C . SER B 1 455 ? 11.961 0.91 -16.609 1 82.81 455 SER B C 1
ATOM 9048 O O . SER B 1 455 ? 12.625 1.011 -15.57 1 82.81 455 SER B O 1
ATOM 9050 N N . LYS B 1 456 ? 11.367 1.898 -17.094 1 79.25 456 LYS B N 1
ATOM 9051 C CA . LYS B 1 456 ? 11.414 3.223 -16.484 1 79.25 456 LYS B CA 1
ATOM 9052 C C . LYS B 1 456 ? 10.656 3.24 -15.156 1 79.25 456 LYS B C 1
ATOM 9054 O O . LYS B 1 456 ? 11.055 3.934 -14.219 1 79.25 456 LYS B O 1
ATOM 9059 N N . SER B 1 457 ? 9.672 2.434 -15.125 1 79.31 457 SER B N 1
ATOM 9060 C CA . SER B 1 457 ? 8.836 2.385 -13.93 1 79.31 457 SER B CA 1
ATOM 9061 C C . SER B 1 457 ? 9.461 1.51 -12.852 1 79.31 457 SER B C 1
ATOM 9063 O O . SER B 1 457 ? 9.273 1.755 -11.656 1 79.31 457 SER B O 1
ATOM 9065 N N . THR B 1 458 ? 10.156 0.562 -13.25 1 75.5 458 THR B N 1
ATOM 9066 C CA . THR B 1 458 ? 10.719 -0.378 -12.289 1 75.5 458 THR B CA 1
ATOM 9067 C C . THR B 1 458 ? 12.141 0.025 -11.906 1 75.5 458 THR B C 1
ATOM 9069 O O . THR B 1 458 ? 12.703 -0.497 -10.945 1 75.5 458 THR B O 1
ATOM 9072 N N . PHE B 1 459 ? 12.742 0.917 -12.719 1 76.12 459 PHE B N 1
ATOM 9073 C CA . PHE B 1 459 ? 14.102 1.403 -12.516 1 76.12 459 PHE B CA 1
ATOM 9074 C C . PHE B 1 459 ? 15.102 0.257 -12.578 1 76.12 459 PHE B C 1
ATOM 9076 O O . PHE B 1 459 ? 16.047 0.203 -11.789 1 76.12 459 PHE B O 1
ATOM 9083 N N . ARG B 1 460 ? 14.75 -0.616 -13.422 1 75.88 460 ARG B N 1
ATOM 9084 C CA . ARG B 1 460 ? 15.602 -1.778 -13.625 1 75.88 460 ARG B CA 1
ATOM 9085 C C . ARG B 1 460 ? 16.891 -1.39 -14.359 1 75.88 460 ARG B C 1
ATOM 9087 O O . ARG B 1 460 ? 16.844 -0.594 -15.297 1 75.88 460 ARG B O 1
ATOM 9094 N N . CYS B 1 461 ? 18.016 -1.829 -13.789 1 74.69 461 CYS B N 1
ATOM 9095 C CA . CYS B 1 461 ? 19.312 -1.642 -14.422 1 74.69 461 CYS B CA 1
ATOM 9096 C C . CYS B 1 461 ? 19.953 -2.982 -14.773 1 74.69 461 CYS B C 1
ATOM 9098 O O . CYS B 1 461 ? 20.344 -3.738 -13.883 1 74.69 461 CYS B O 1
ATOM 9100 N N . ASP B 1 462 ? 20.016 -3.24 -16.062 1 79.38 462 ASP B N 1
ATOM 9101 C CA . ASP B 1 462 ? 20.609 -4.492 -16.516 1 79.38 462 ASP B CA 1
ATOM 9102 C C . ASP B 1 462 ? 22.094 -4.309 -16.844 1 79.38 462 ASP B C 1
ATOM 9104 O O . ASP B 1 462 ? 22.5 -3.264 -17.359 1 79.38 462 ASP B O 1
ATOM 9108 N N . PRO B 1 463 ? 22.812 -5.316 -16.516 1 85.06 463 PRO B N 1
ATOM 9109 C CA . PRO B 1 463 ? 24.234 -5.246 -16.891 1 85.06 463 PRO B CA 1
ATOM 9110 C C . PRO B 1 463 ? 24.438 -5.32 -18.406 1 85.06 463 PRO B C 1
ATOM 9112 O O . PRO B 1 463 ? 23.578 -5.863 -19.125 1 85.06 463 PRO B O 1
ATOM 9115 N N . LYS B 1 464 ? 25.547 -4.746 -18.828 1 82.81 464 LYS B N 1
ATOM 9116 C CA . LYS B 1 464 ? 25.938 -4.863 -20.219 1 82.81 464 LYS B CA 1
ATOM 9117 C C . LYS B 1 464 ? 26.656 -6.184 -20.484 1 82.81 464 LYS B C 1
ATOM 9119 O O . LYS B 1 464 ? 27.609 -6.535 -19.781 1 82.81 464 LYS B O 1
ATOM 9124 N N . ILE B 1 465 ? 26.109 -6.863 -21.422 1 88.12 465 ILE B N 1
ATOM 9125 C CA . ILE B 1 465 ? 26.75 -8.109 -21.812 1 88.12 465 ILE B CA 1
ATOM 9126 C C . ILE B 1 465 ? 27.625 -7.871 -23.031 1 88.12 465 ILE B C 1
ATOM 9128 O O . ILE B 1 465 ? 27.141 -7.473 -24.094 1 88.12 465 ILE B O 1
ATOM 9132 N N . THR B 1 466 ? 28.906 -8.039 -22.781 1 83.88 466 THR B N 1
ATOM 9133 C CA . THR B 1 466 ? 29.844 -7.871 -23.891 1 83.88 466 THR B CA 1
ATOM 9134 C C . THR B 1 466 ? 29.922 -9.133 -24.734 1 83.88 466 THR B C 1
ATOM 9136 O O . THR B 1 466 ? 30.125 -10.234 -24.203 1 83.88 466 THR B O 1
ATOM 9139 N N . PRO B 1 467 ? 29.766 -8.836 -26 1 80.62 467 PRO B N 1
ATOM 9140 C CA . PRO B 1 467 ? 29.906 -10.023 -26.844 1 80.62 467 PRO B CA 1
ATOM 9141 C C . PRO B 1 467 ? 31.312 -10.617 -26.812 1 80.62 467 PRO B C 1
ATOM 9143 O O . PRO B 1 467 ? 32.281 -9.875 -26.797 1 80.62 467 PRO B O 1
ATOM 9146 N N . ILE B 1 468 ? 31.703 -11.734 -26.531 1 73.56 468 ILE B N 1
ATOM 9147 C CA . ILE B 1 468 ? 33.031 -12.359 -26.375 1 73.56 468 ILE B CA 1
ATOM 9148 C C . ILE B 1 468 ? 33.594 -12.672 -27.75 1 73.56 468 ILE B C 1
ATOM 9150 O O . ILE B 1 468 ? 34.812 -12.547 -27.953 1 73.56 468 ILE B O 1
ATOM 9154 N N . GLY B 1 469 ? 32.906 -13.18 -28.812 1 73.25 469 GLY B N 1
ATOM 9155 C CA . GLY B 1 469 ? 33.438 -13.586 -30.109 1 73.25 469 GLY B CA 1
ATOM 9156 C C . GLY B 1 469 ? 32.344 -14.039 -31.062 1 73.25 469 GLY B C 1
ATOM 9157 O O . GLY B 1 469 ? 31.203 -13.547 -31.016 1 73.25 469 GLY B O 1
ATOM 9158 N N . LYS B 1 470 ? 32.875 -14.852 -32 1 83.12 470 LYS B N 1
ATOM 9159 C CA . LYS B 1 470 ? 31.984 -15.422 -33 1 83.12 470 LYS B CA 1
ATOM 9160 C C . LYS B 1 470 ? 30.984 -16.391 -32.375 1 83.12 470 LYS B C 1
ATOM 9162 O O . LYS B 1 470 ? 31.375 -17.25 -31.562 1 83.12 470 LYS B O 1
ATOM 9167 N N . GLU B 1 471 ? 29.781 -16.281 -32.531 1 87.38 471 GLU B N 1
ATOM 9168 C CA . GLU B 1 471 ? 28.734 -17.203 -32.062 1 87.38 471 GLU B CA 1
ATOM 9169 C C . GLU B 1 471 ? 28.25 -18.078 -33.219 1 87.38 471 GLU B C 1
ATOM 9171 O O . GLU B 1 471 ? 27.156 -17.859 -33.75 1 87.38 471 GLU B O 1
ATOM 9176 N N . ASP B 1 472 ? 29.047 -19.156 -33.531 1 90.94 472 ASP B N 1
ATOM 9177 C CA . ASP B 1 472 ? 28.781 -19.953 -34.719 1 90.94 472 ASP B CA 1
ATOM 9178 C C . ASP B 1 472 ? 28.406 -21.391 -34.344 1 90.94 472 ASP B C 1
ATOM 9180 O O . ASP B 1 472 ? 28.531 -22.312 -35.156 1 90.94 472 ASP B O 1
ATOM 9184 N N . VAL B 1 473 ? 28.141 -21.688 -33.125 1 92.94 473 VAL B N 1
ATOM 9185 C CA . VAL B 1 473 ? 27.656 -22.984 -32.688 1 92.94 473 VAL B CA 1
ATOM 9186 C C . VAL B 1 473 ? 26.219 -22.844 -32.156 1 92.94 473 VAL B C 1
ATOM 9188 O O . VAL B 1 473 ? 25.953 -21.969 -31.312 1 92.94 473 VAL B O 1
ATOM 9191 N N . GLU B 1 474 ? 25.344 -23.688 -32.656 1 94 474 GLU B N 1
ATOM 9192 C CA . GLU B 1 474 ? 23.953 -23.672 -32.219 1 94 474 GLU B CA 1
ATOM 9193 C C . GLU B 1 474 ? 23.688 -24.719 -31.156 1 94 474 GLU B C 1
ATOM 9195 O O . GLU B 1 474 ? 24.094 -25.875 -31.297 1 94 474 GLU B O 1
ATOM 9200 N N . PHE B 1 475 ? 23.047 -24.297 -30.062 1 93.81 475 PHE B N 1
ATOM 9201 C CA . PHE B 1 475 ? 22.672 -25.203 -28.984 1 93.81 475 PHE B CA 1
ATOM 9202 C C . PHE B 1 475 ? 21.156 -25.25 -28.844 1 93.81 475 PHE B C 1
ATOM 9204 O O . PHE B 1 475 ? 20.484 -24.219 -28.875 1 93.81 475 PHE B O 1
ATOM 9211 N N . ARG B 1 476 ? 20.594 -26.469 -28.719 1 93.44 476 ARG B N 1
ATOM 9212 C CA . ARG B 1 476 ? 19.172 -26.656 -28.469 1 93.44 476 ARG B CA 1
ATOM 9213 C C . ARG B 1 476 ? 18.953 -27.656 -27.344 1 93.44 476 ARG B C 1
ATOM 9215 O O . ARG B 1 476 ? 19.297 -28.828 -27.453 1 93.44 476 ARG B O 1
ATOM 9222 N N . PHE B 1 477 ? 18.328 -27.188 -26.328 1 93.5 477 PHE B N 1
ATOM 9223 C CA . PHE B 1 477 ? 18.047 -28.031 -25.172 1 93.5 477 PHE B CA 1
ATOM 9224 C C . PHE B 1 477 ? 16.578 -28.438 -25.141 1 93.5 477 PHE B C 1
ATOM 9226 O O . PHE B 1 477 ? 15.68 -27.594 -25.266 1 93.5 477 PHE B O 1
ATOM 9233 N N . GLN B 1 478 ? 16.328 -29.75 -25.031 1 92.31 478 GLN B N 1
ATOM 9234 C CA . GLN B 1 478 ? 14.961 -30.266 -24.984 1 92.31 478 GLN B CA 1
ATOM 9235 C C . GLN B 1 478 ? 14.852 -31.438 -24.016 1 92.31 478 GLN B C 1
ATOM 9237 O O . GLN B 1 478 ? 15.852 -32.094 -23.703 1 92.31 478 GLN B O 1
ATOM 9242 N N . GLY B 1 479 ? 13.641 -31.609 -23.531 1 92.5 479 GLY B N 1
ATOM 9243 C CA . GLY B 1 479 ? 13.398 -32.719 -22.641 1 92.5 479 GLY B CA 1
ATOM 9244 C C . GLY B 1 479 ? 11.93 -33.062 -22.484 1 92.5 479 GLY B C 1
ATOM 9245 O O . GLY B 1 479 ? 11.062 -32.312 -22.953 1 92.5 479 GLY B O 1
ATOM 9246 N N . GLU B 1 480 ? 11.727 -34.281 -21.891 1 91.38 480 GLU B N 1
ATOM 9247 C CA . GLU B 1 480 ? 10.352 -34.719 -21.672 1 91.38 480 GLU B CA 1
ATOM 9248 C C . GLU B 1 480 ? 10.266 -35.656 -20.469 1 91.38 480 GLU B C 1
ATOM 9250 O O . GLU B 1 480 ? 11.242 -36.344 -20.141 1 91.38 480 GLU B O 1
ATOM 9255 N N . SER B 1 481 ? 9.18 -35.625 -19.859 1 91.56 481 SER B N 1
ATOM 9256 C CA . SER B 1 481 ? 8.805 -36.625 -18.875 1 91.56 481 SER B CA 1
ATOM 9257 C C . SER B 1 481 ? 7.957 -37.75 -19.5 1 91.56 481 SER B C 1
ATOM 9259 O O . SER B 1 481 ? 6.938 -37.469 -20.125 1 91.56 481 SER B O 1
ATOM 9261 N N . GLN B 1 482 ? 8.297 -38.969 -19.203 1 92.31 482 GLN B N 1
ATOM 9262 C CA . GLN B 1 482 ? 7.598 -40.094 -19.781 1 92.31 482 GLN B CA 1
ATOM 9263 C C . GLN B 1 482 ? 6.516 -40.625 -18.828 1 92.31 482 GLN B C 1
ATOM 9265 O O . GLN B 1 482 ? 6.527 -40.312 -17.641 1 92.31 482 GLN B O 1
ATOM 9270 N N . LYS B 1 483 ? 5.672 -41.469 -19.328 1 92.38 483 LYS B N 1
ATOM 9271 C CA . LYS B 1 483 ? 4.578 -42.031 -18.547 1 92.38 483 LYS B CA 1
ATOM 9272 C C . LYS B 1 483 ? 5.105 -42.906 -17.406 1 92.38 483 LYS B C 1
ATOM 9274 O O . LYS B 1 483 ? 4.484 -43 -16.344 1 92.38 483 LYS B O 1
ATOM 9279 N N . SER B 1 484 ? 6.219 -43.5 -17.672 1 93.06 484 SER B N 1
ATOM 9280 C CA . SER B 1 484 ? 6.828 -44.344 -16.672 1 93.06 484 SER B CA 1
ATOM 9281 C C . SER B 1 484 ? 7.383 -43.531 -15.508 1 93.06 484 SER B C 1
ATOM 9283 O O . SER B 1 484 ? 7.715 -44.094 -14.461 1 93.06 484 SER B O 1
ATOM 9285 N N . GLY B 1 485 ? 7.453 -42.25 -15.773 1 93.19 485 GLY B N 1
ATOM 9286 C CA . GLY B 1 485 ? 8.055 -41.375 -14.773 1 93.19 485 GLY B CA 1
ATOM 9287 C C . GLY B 1 485 ? 9.492 -41 -15.078 1 93.19 485 GLY B C 1
ATOM 9288 O O . GLY B 1 485 ? 10.062 -40.125 -14.438 1 93.19 485 GLY B O 1
ATOM 9289 N N . ASP B 1 486 ? 10.102 -41.656 -16.031 1 94.94 486 ASP B N 1
ATOM 9290 C CA . ASP B 1 486 ? 11.469 -41.344 -16.406 1 94.94 486 ASP B CA 1
ATOM 9291 C C . ASP B 1 486 ? 11.547 -39.969 -17.062 1 94.94 486 ASP B C 1
ATOM 9293 O O . ASP B 1 486 ? 10.586 -39.5 -17.688 1 94.94 486 ASP B O 1
ATOM 9297 N N . ILE B 1 487 ? 12.648 -39.281 -16.844 1 95.06 487 ILE B N 1
ATOM 9298 C CA . ILE B 1 487 ? 12.898 -38 -17.484 1 95.06 487 ILE B CA 1
ATOM 9299 C C . ILE B 1 487 ? 14.07 -38.125 -18.453 1 95.06 487 ILE B C 1
ATOM 9301 O O . ILE B 1 487 ? 15.148 -38.594 -18.078 1 95.06 487 ILE B O 1
ATOM 9305 N N . LYS B 1 488 ? 13.836 -37.781 -19.641 1 95.94 488 LYS B N 1
ATOM 9306 C CA . LYS B 1 488 ? 14.867 -37.781 -20.672 1 95.94 488 LYS B CA 1
ATOM 9307 C C . LYS B 1 488 ? 15.141 -36.375 -21.219 1 95.94 488 LYS B C 1
ATOM 9309 O O . LYS B 1 488 ? 14.211 -35.688 -21.625 1 95.94 488 LYS B O 1
ATOM 9314 N N . VAL B 1 489 ? 16.422 -35.938 -21.188 1 96 489 VAL B N 1
ATOM 9315 C CA . VAL B 1 489 ? 16.797 -34.625 -21.719 1 96 489 VAL B CA 1
ATOM 9316 C C . VAL B 1 489 ? 17.922 -34.781 -22.75 1 96 489 VAL B C 1
ATOM 9318 O O . VAL B 1 489 ? 18.703 -35.719 -22.672 1 96 489 VAL B O 1
ATOM 9321 N N . THR B 1 490 ? 17.938 -33.906 -23.688 1 95.44 490 THR B N 1
ATOM 9322 C CA . THR B 1 490 ? 18.938 -33.906 -24.75 1 95.44 490 THR B CA 1
ATOM 9323 C C . THR B 1 490 ? 19.406 -32.5 -25.078 1 95.44 490 THR B C 1
ATOM 9325 O O . THR B 1 490 ? 18.594 -31.562 -25.188 1 95.44 490 THR B O 1
ATOM 9328 N N . LEU B 1 491 ? 20.688 -32.281 -25.109 1 95.12 491 LEU B N 1
ATOM 9329 C CA . LEU B 1 491 ? 21.281 -31.062 -25.672 1 95.12 491 LEU B CA 1
ATOM 9330 C C . LEU B 1 491 ? 21.859 -31.328 -27.062 1 95.12 491 LEU B C 1
ATOM 9332 O O . LEU B 1 491 ? 22.812 -32.094 -27.219 1 95.12 491 LEU B O 1
ATOM 9336 N N . LYS B 1 492 ? 21.266 -30.703 -28.047 1 94.81 492 LYS B N 1
ATOM 9337 C CA . LYS B 1 492 ? 21.734 -30.797 -29.422 1 94.81 492 LYS B CA 1
ATOM 9338 C C . LYS B 1 492 ? 22.719 -29.672 -29.75 1 94.81 492 LYS B C 1
ATOM 9340 O O . LYS B 1 492 ? 22.484 -28.516 -29.422 1 94.81 492 LYS B O 1
ATOM 9345 N N . ILE B 1 493 ? 23.844 -30.047 -30.375 1 94.56 493 ILE B N 1
ATOM 9346 C CA . ILE B 1 493 ? 24.891 -29.109 -30.703 1 94.56 493 ILE B CA 1
ATOM 9347 C C . ILE B 1 493 ? 25.234 -29.188 -32.188 1 94.56 493 ILE B C 1
ATOM 9349 O O . ILE B 1 493 ? 25.5 -30.281 -32.719 1 94.56 493 ILE B O 1
ATOM 9353 N N . LYS B 1 494 ? 25.188 -28.047 -32.812 1 93.88 494 LYS B N 1
ATOM 9354 C CA . LYS B 1 494 ? 25.484 -27.984 -34.25 1 93.88 494 LYS B CA 1
ATOM 9355 C C . LYS B 1 494 ? 26.516 -26.906 -34.531 1 93.88 494 LYS B C 1
ATOM 9357 O O . LYS B 1 494 ? 26.312 -25.734 -34.188 1 93.88 494 LYS B O 1
ATOM 9362 N N . ASN B 1 495 ? 27.594 -27.25 -35.125 1 93.31 495 ASN B N 1
ATOM 9363 C CA . ASN B 1 495 ? 28.609 -26.297 -35.562 1 93.31 495 ASN B CA 1
ATOM 9364 C C . ASN B 1 495 ? 28.281 -25.703 -36.938 1 93.31 495 ASN B C 1
ATOM 9366 O O . ASN B 1 495 ? 28.266 -26.406 -37.938 1 93.31 495 ASN B O 1
ATOM 9370 N N . ASP B 1 496 ? 28.078 -24.5 -37.031 1 90.12 496 ASP B N 1
ATOM 9371 C CA . ASP B 1 496 ? 27.703 -23.844 -38.281 1 90.12 496 ASP B CA 1
ATOM 9372 C C . ASP B 1 496 ? 28.922 -23.219 -38.938 1 90.12 496 ASP B C 1
ATOM 9374 O O . ASP B 1 496 ? 28.797 -22.5 -39.938 1 90.12 496 ASP B O 1
ATOM 9378 N N . SER B 1 497 ? 30.062 -23.453 -38.375 1 88.19 497 SER B N 1
ATOM 9379 C CA . SER B 1 497 ? 31.281 -22.891 -38.938 1 88.19 497 SER B CA 1
ATOM 9380 C C . SER B 1 497 ? 32.031 -23.906 -39.781 1 88.19 497 SER B C 1
ATOM 9382 O O . SER B 1 497 ? 31.75 -25.109 -39.719 1 88.19 497 SER B O 1
ATOM 9384 N N . SER B 1 498 ? 33 -23.391 -40.656 1 87.88 498 SER B N 1
ATOM 9385 C CA . SER B 1 498 ? 33.875 -24.266 -41.438 1 87.88 498 SER B CA 1
ATOM 9386 C C . SER B 1 498 ? 35.062 -24.766 -40.625 1 87.88 498 SER B C 1
ATOM 9388 O O . SER B 1 498 ? 35.719 -25.734 -41.031 1 87.88 498 SER B O 1
ATOM 9390 N N . GLU B 1 499 ? 35.219 -24.203 -39.531 1 90.06 499 GLU B N 1
ATOM 9391 C CA . GLU B 1 499 ? 36.344 -24.594 -38.688 1 90.06 499 GLU B CA 1
ATOM 9392 C C . GLU B 1 499 ? 35.875 -25.594 -37.625 1 90.06 499 GLU B C 1
ATOM 9394 O O . GLU B 1 499 ? 34.719 -25.594 -37.219 1 90.06 499 GLU B O 1
ATOM 9399 N N . GLY B 1 500 ? 36.812 -26.438 -37.281 1 89.81 500 GLY B N 1
ATOM 9400 C CA . GLY B 1 500 ? 36.531 -27.359 -36.188 1 89.81 500 GLY B CA 1
ATOM 9401 C C . GLY B 1 500 ? 36.344 -26.656 -34.844 1 89.81 500 GLY B C 1
ATOM 9402 O O . GLY B 1 500 ? 37.031 -25.672 -34.562 1 89.81 500 GLY B O 1
ATOM 9403 N N . ARG B 1 501 ? 35.312 -27.156 -34.125 1 93.5 501 ARG B N 1
ATOM 9404 C CA . ARG B 1 501 ? 35.062 -26.641 -32.781 1 93.5 501 ARG B CA 1
ATOM 9405 C C . ARG B 1 501 ? 34.969 -27.766 -31.75 1 93.5 501 ARG B C 1
ATOM 9407 O O . ARG B 1 501 ? 34.594 -28.875 -32.062 1 93.5 501 ARG B O 1
ATOM 9414 N N . VAL B 1 502 ? 35.531 -27.484 -30.547 1 94.31 502 VAL B N 1
ATOM 9415 C CA . VAL B 1 502 ? 35.375 -28.375 -29.406 1 94.31 502 VAL B CA 1
ATOM 9416 C C . VAL B 1 502 ? 34.5 -27.719 -28.344 1 94.31 502 VAL B C 1
ATOM 9418 O O . VAL B 1 502 ? 34.75 -26.562 -27.953 1 94.31 502 VAL B O 1
ATOM 9421 N N . ALA B 1 503 ? 33.438 -28.484 -27.922 1 93.5 503 ALA B N 1
ATOM 9422 C CA . ALA B 1 503 ? 32.531 -27.953 -26.906 1 93.5 503 ALA B CA 1
ATOM 9423 C C . ALA B 1 503 ? 32.656 -28.734 -25.594 1 93.5 503 ALA B C 1
ATOM 9425 O O . ALA B 1 503 ? 32.688 -29.969 -25.594 1 93.5 503 ALA B O 1
ATOM 9426 N N . ASP B 1 504 ? 32.844 -28.016 -24.484 1 94.31 504 ASP B N 1
ATOM 9427 C CA . ASP B 1 504 ? 32.75 -28.578 -23.141 1 94.31 504 ASP B CA 1
ATOM 9428 C C . ASP B 1 504 ? 31.312 -28.469 -22.609 1 94.31 504 ASP B C 1
ATOM 9430 O O . ASP B 1 504 ? 30.797 -27.359 -22.438 1 94.31 504 ASP B O 1
ATOM 9434 N N . VAL B 1 505 ? 30.656 -29.641 -22.391 1 94.25 505 VAL B N 1
ATOM 9435 C CA . VAL B 1 505 ? 29.25 -29.672 -22.016 1 94.25 505 VAL B CA 1
ATOM 9436 C C . VAL B 1 505 ? 29.109 -30.219 -20.594 1 94.25 505 VAL B C 1
ATOM 9438 O O . VAL B 1 505 ? 29.844 -31.125 -20.203 1 94.25 505 VAL B O 1
ATOM 9441 N N . TYR B 1 506 ? 28.25 -29.578 -19.844 1 95.12 506 TYR B N 1
ATOM 9442 C CA . TYR B 1 506 ? 27.875 -30.078 -18.516 1 95.12 506 TYR B CA 1
ATOM 9443 C C . TYR B 1 506 ? 26.359 -30.062 -18.344 1 95.12 506 TYR B C 1
ATOM 9445 O O . TYR B 1 506 ? 25.719 -29.031 -18.594 1 95.12 506 TYR B O 1
ATOM 9453 N N . ILE B 1 507 ? 25.75 -31.25 -17.953 1 95.5 507 ILE B N 1
ATOM 9454 C CA . ILE B 1 507 ? 24.328 -31.344 -17.641 1 95.5 507 ILE B CA 1
ATOM 9455 C C . ILE B 1 507 ? 24.156 -31.969 -16.266 1 95.5 507 ILE B C 1
ATOM 9457 O O . ILE B 1 507 ? 24.797 -32.969 -15.938 1 95.5 507 ILE B O 1
ATOM 9461 N N . CYS B 1 508 ? 23.359 -31.312 -15.492 1 94.88 508 CYS B N 1
ATOM 9462 C CA . CYS B 1 508 ? 23.047 -31.922 -14.211 1 94.88 508 CYS B CA 1
ATOM 9463 C C . CYS B 1 508 ? 21.562 -31.844 -13.914 1 94.88 508 CYS B C 1
ATOM 9465 O O . CYS B 1 508 ? 20.859 -30.969 -14.422 1 94.88 508 CYS B O 1
ATOM 9467 N N . MET B 1 509 ? 21.047 -32.812 -13.164 1 94.31 509 MET B N 1
ATOM 9468 C CA . MET B 1 509 ? 19.656 -32.906 -12.734 1 94.31 509 MET B CA 1
ATOM 9469 C C . MET B 1 509 ? 19.547 -32.812 -11.219 1 94.31 509 MET B C 1
ATOM 9471 O O . MET B 1 509 ? 20.219 -33.562 -10.5 1 94.31 509 MET B O 1
ATOM 9475 N N . VAL B 1 510 ? 18.719 -31.859 -10.836 1 92.19 510 VAL B N 1
ATOM 9476 C CA . VAL B 1 510 ? 18.609 -31.578 -9.406 1 92.19 510 VAL B CA 1
ATOM 9477 C C . VAL B 1 510 ? 17.141 -31.703 -8.969 1 92.19 510 VAL B C 1
ATOM 9479 O O . VAL B 1 510 ? 16.266 -31.047 -9.547 1 92.19 510 VAL B O 1
ATOM 9482 N N . GLN B 1 511 ? 16.953 -32.562 -7.922 1 89.44 511 GLN B N 1
ATOM 9483 C CA . GLN B 1 511 ? 15.633 -32.531 -7.301 1 89.44 511 GLN B CA 1
ATOM 9484 C C . GLN B 1 511 ? 15.336 -31.172 -6.68 1 89.44 511 GLN B C 1
ATOM 9486 O O . GLN B 1 511 ? 16.219 -30.547 -6.102 1 89.44 511 GLN B O 1
ATOM 9491 N N . SER B 1 512 ? 14.133 -30.719 -6.938 1 84.12 512 SER B N 1
ATOM 9492 C CA . SER B 1 512 ? 13.781 -29.391 -6.43 1 84.12 512 SER B CA 1
ATOM 9493 C C . SER B 1 512 ? 12.328 -29.328 -5.984 1 84.12 512 SER B C 1
ATOM 9495 O O . SER B 1 512 ? 11.523 -30.188 -6.359 1 84.12 512 SER B O 1
ATOM 9497 N N . PHE B 1 513 ? 12.07 -28.344 -5.164 1 78.31 513 PHE B N 1
ATOM 9498 C CA . PHE B 1 513 ? 10.688 -28 -4.875 1 78.31 513 PHE B CA 1
ATOM 9499 C C . PHE B 1 513 ? 10.07 -27.203 -6.027 1 78.31 513 PHE B C 1
ATOM 9501 O O . PHE B 1 513 ? 10.789 -26.656 -6.859 1 78.31 513 PHE B O 1
ATOM 9508 N N . TYR B 1 514 ? 8.758 -27.219 -6.004 1 73.81 514 TYR B N 1
ATOM 9509 C CA . TYR B 1 514 ? 8.047 -26.469 -7.035 1 73.81 514 TYR B CA 1
ATOM 9510 C C . TYR B 1 514 ? 8.406 -24.984 -6.969 1 73.81 514 TYR B C 1
ATOM 9512 O O . TYR B 1 514 ? 8.203 -24.25 -7.941 1 73.81 514 TYR B O 1
ATOM 9520 N N . THR B 1 515 ? 9.016 -24.469 -5.879 1 72.81 515 THR B N 1
ATOM 9521 C CA . THR B 1 515 ? 9.453 -23.094 -5.707 1 72.81 515 THR B CA 1
ATOM 9522 C C . THR B 1 515 ? 10.805 -22.859 -6.379 1 72.81 515 THR B C 1
ATOM 9524 O O . THR B 1 515 ? 11.281 -21.719 -6.445 1 72.81 515 THR B O 1
ATOM 9527 N N . GLY B 1 516 ? 11.375 -23.906 -6.848 1 72.06 516 GLY B N 1
ATOM 9528 C CA . GLY B 1 516 ? 12.672 -23.781 -7.492 1 72.06 516 GLY B CA 1
ATOM 9529 C C . GLY B 1 516 ? 13.836 -24 -6.543 1 72.06 516 GLY B C 1
ATOM 9530 O O . GLY B 1 516 ? 14.992 -24.047 -6.969 1 72.06 516 GLY B O 1
ATOM 9531 N N . VAL B 1 517 ? 13.484 -24.172 -5.328 1 74.69 517 VAL B N 1
ATOM 9532 C CA . VAL B 1 517 ? 14.531 -24.406 -4.34 1 74.69 517 VAL B CA 1
ATOM 9533 C C . VAL B 1 517 ? 15.133 -25.797 -4.551 1 74.69 517 VAL B C 1
ATOM 9535 O O . VAL B 1 517 ? 14.414 -26.797 -4.566 1 74.69 517 VAL B O 1
ATOM 9538 N N . PRO B 1 518 ? 16.453 -25.812 -4.672 1 80.62 518 PRO B N 1
ATOM 9539 C CA . PRO B 1 518 ? 17.109 -27.094 -4.957 1 80.62 518 PRO B CA 1
ATOM 9540 C C . PRO B 1 518 ? 17.188 -28 -3.73 1 80.62 518 PRO B C 1
ATOM 9542 O O . PRO B 1 518 ? 17.266 -27.516 -2.6 1 80.62 518 PRO B O 1
ATOM 9545 N N . LEU B 1 519 ? 17.125 -29.25 -3.977 1 82.31 519 LEU B N 1
ATOM 9546 C CA . LEU B 1 519 ? 17.344 -30.281 -2.975 1 82.31 519 LEU B CA 1
ATOM 9547 C C . LEU B 1 519 ? 18.641 -31.031 -3.246 1 82.31 519 LEU B C 1
ATOM 9549 O O . LEU B 1 519 ? 19.734 -30.484 -3.113 1 82.31 519 LEU B O 1
ATOM 9553 N N . ASN B 1 520 ? 18.531 -32.219 -3.846 1 84.81 520 ASN B N 1
ATOM 9554 C CA . ASN B 1 520 ? 19.719 -33.031 -4.086 1 84.81 520 ASN B CA 1
ATOM 9555 C C . ASN B 1 520 ? 19.984 -33.188 -5.574 1 84.81 520 ASN B C 1
ATOM 9557 O O . ASN B 1 520 ? 19.062 -33.344 -6.367 1 84.81 520 ASN B O 1
ATOM 9561 N N . MET B 1 521 ? 21.312 -33 -5.844 1 88.75 521 MET B N 1
ATOM 9562 C CA . MET B 1 521 ? 21.703 -33.375 -7.199 1 88.75 521 MET B CA 1
ATOM 9563 C C . MET B 1 521 ? 21.641 -34.875 -7.391 1 88.75 521 MET B C 1
ATOM 9565 O O . MET B 1 521 ? 22.234 -35.656 -6.617 1 88.75 521 MET B O 1
ATOM 9569 N N . VAL B 1 522 ? 21 -35.375 -8.383 1 90.06 522 VAL B N 1
ATOM 9570 C CA . VAL B 1 522 ? 20.766 -36.781 -8.539 1 90.06 522 VAL B CA 1
ATOM 9571 C C . VAL B 1 522 ? 21.641 -37.344 -9.664 1 90.06 522 VAL B C 1
ATOM 9573 O O . VAL B 1 522 ? 21.984 -38.531 -9.664 1 90.06 522 VAL B O 1
ATOM 9576 N N . LEU B 1 523 ? 21.828 -36.594 -10.648 1 93.69 523 LEU B N 1
ATOM 9577 C CA . LEU B 1 523 ? 22.594 -37.031 -11.812 1 93.69 523 LEU B CA 1
ATOM 9578 C C . LEU B 1 523 ? 23.359 -35.875 -12.445 1 93.69 523 LEU B C 1
ATOM 9580 O O . LEU B 1 523 ? 22.859 -34.75 -12.492 1 93.69 523 LEU B O 1
ATOM 9584 N N . ALA B 1 524 ? 24.562 -36.125 -12.875 1 94.44 524 ALA B N 1
ATOM 9585 C CA . ALA B 1 524 ? 25.375 -35.125 -13.594 1 94.44 524 ALA B CA 1
ATOM 9586 C C . ALA B 1 524 ? 26.25 -35.812 -14.656 1 94.44 524 ALA B C 1
ATOM 9588 O O . ALA B 1 524 ? 26.641 -36.969 -14.492 1 94.44 524 ALA B O 1
ATOM 9589 N N . LYS B 1 525 ? 26.453 -35.094 -15.664 1 93.81 525 LYS B N 1
ATOM 9590 C CA . LYS B 1 525 ? 27.281 -35.594 -16.766 1 93.81 525 LYS B CA 1
ATOM 9591 C C . LYS B 1 525 ? 28.141 -34.5 -17.359 1 93.81 525 LYS B C 1
ATOM 9593 O O . LYS B 1 525 ? 27.672 -33.375 -17.578 1 93.81 525 LYS B O 1
ATOM 9598 N N . THR B 1 526 ? 29.453 -34.781 -17.453 1 92.56 526 THR B N 1
ATOM 9599 C CA . THR B 1 526 ? 30.391 -33.938 -18.172 1 92.56 526 THR B CA 1
ATOM 9600 C C . THR B 1 526 ? 30.844 -34.594 -19.469 1 92.56 526 THR B C 1
ATOM 9602 O O . THR B 1 526 ? 31.188 -35.75 -19.5 1 92.56 526 THR B O 1
ATOM 9605 N N . ASN B 1 527 ? 30.812 -33.781 -20.562 1 91.19 527 ASN B N 1
ATOM 9606 C CA . ASN B 1 527 ? 31.219 -34.281 -21.859 1 91.19 527 ASN B CA 1
ATOM 9607 C C . ASN B 1 527 ? 32 -33.25 -22.656 1 91.19 527 ASN B C 1
ATOM 9609 O O . ASN B 1 527 ? 31.625 -32.062 -22.688 1 91.19 527 ASN B O 1
ATOM 9613 N N . THR B 1 528 ? 33.156 -33.625 -23.125 1 91.88 528 THR B N 1
ATOM 9614 C CA . THR B 1 528 ? 33.938 -32.812 -24.078 1 91.88 528 THR B CA 1
ATOM 9615 C C . THR B 1 528 ? 33.875 -33.469 -25.469 1 91.88 528 THR B C 1
ATOM 9617 O O . THR B 1 528 ? 34.281 -34.625 -25.625 1 91.88 528 THR B O 1
ATOM 9620 N N . MET B 1 529 ? 33.406 -32.656 -26.453 1 89.56 529 MET B N 1
ATOM 9621 C CA . MET B 1 529 ? 33.188 -33.281 -27.75 1 89.56 529 MET B CA 1
ATOM 9622 C C . MET B 1 529 ? 33.625 -32.375 -28.891 1 89.56 529 MET B C 1
ATOM 9624 O O . MET B 1 529 ? 33.438 -31.141 -28.797 1 89.56 529 MET B O 1
ATOM 9628 N N . SER B 1 530 ? 34.188 -33.062 -29.875 1 88.12 530 SER B N 1
ATOM 9629 C CA . SER B 1 530 ? 34.438 -32.344 -31.125 1 88.12 530 SER B CA 1
ATOM 9630 C C . SER B 1 530 ? 33.156 -32.219 -31.938 1 88.12 530 SER B C 1
ATOM 9632 O O . SER B 1 530 ? 32.406 -33.188 -32.062 1 88.12 530 SER B O 1
ATOM 9634 N N . ILE B 1 531 ? 32.875 -31 -32.469 1 78.75 531 ILE B N 1
ATOM 9635 C CA . ILE B 1 531 ? 31.562 -30.719 -33.031 1 78.75 531 ILE B CA 1
ATOM 9636 C C . ILE B 1 531 ? 31.672 -30.578 -34.562 1 78.75 531 ILE B C 1
ATOM 9638 O O . ILE B 1 531 ? 32.375 -29.703 -35.062 1 78.75 531 ILE B O 1
ATOM 9642 N N . PRO B 1 532 ? 31.188 -31.562 -35.344 1 77.44 532 PRO B N 1
ATOM 9643 C CA . PRO B 1 532 ? 30.312 -30.938 -36.344 1 77.44 532 PRO B CA 1
ATOM 9644 C C . PRO B 1 532 ? 28.859 -30.922 -35.875 1 77.44 532 PRO B C 1
ATOM 9646 O O . PRO B 1 532 ? 28.188 -29.875 -36 1 77.44 532 PRO B O 1
ATOM 9649 N N . GLU B 1 533 ? 28.234 -32.062 -35.625 1 76.19 533 GLU B N 1
ATOM 9650 C CA . GLU B 1 533 ? 26.906 -32.25 -35.062 1 76.19 533 GLU B CA 1
ATOM 9651 C C . GLU B 1 533 ? 26.891 -33.344 -34 1 76.19 533 GLU B C 1
ATOM 9653 O O . GLU B 1 533 ? 27.328 -34.469 -34.281 1 76.19 533 GLU B O 1
ATOM 9658 N N . SER B 1 534 ? 26.531 -33.062 -32.719 1 84.81 534 SER B N 1
ATOM 9659 C CA . SER B 1 534 ? 26.547 -34.031 -31.625 1 84.81 534 SER B CA 1
ATOM 9660 C C . SER B 1 534 ? 25.391 -33.812 -30.672 1 84.81 534 SER B C 1
ATOM 9662 O O . SER B 1 534 ? 24.844 -32.688 -30.578 1 84.81 534 SER B O 1
ATOM 9664 N N . ASP B 1 535 ? 24.859 -34.969 -30.094 1 90.5 535 ASP B N 1
ATOM 9665 C CA . ASP B 1 535 ? 23.812 -34.938 -29.078 1 90.5 535 ASP B CA 1
ATOM 9666 C C . ASP B 1 535 ? 24.328 -35.5 -27.75 1 90.5 535 ASP B C 1
ATOM 9668 O O . ASP B 1 535 ? 25.031 -36.5 -27.719 1 90.5 535 ASP B O 1
ATOM 9672 N N . VAL B 1 536 ? 24.094 -34.781 -26.734 1 92.81 536 VAL B N 1
ATOM 9673 C CA . VAL B 1 536 ? 24.328 -35.281 -25.391 1 92.81 536 VAL B CA 1
ATOM 9674 C C . VAL B 1 536 ? 22.984 -35.562 -24.703 1 92.81 536 VAL B C 1
ATOM 9676 O O . VAL B 1 536 ? 22.203 -34.656 -24.453 1 92.81 536 VAL B O 1
ATOM 9679 N N . THR B 1 537 ? 22.719 -36.906 -24.359 1 94.62 537 THR B N 1
ATOM 9680 C CA . THR B 1 537 ? 21.438 -37.312 -23.781 1 94.62 537 THR B CA 1
ATOM 9681 C C . THR B 1 537 ? 21.641 -37.875 -22.375 1 94.62 537 THR B C 1
ATOM 9683 O O . THR B 1 537 ? 22.625 -38.562 -22.109 1 94.62 537 THR B O 1
ATOM 9686 N N . MET B 1 538 ? 20.734 -37.531 -21.516 1 95 538 MET B N 1
ATOM 9687 C CA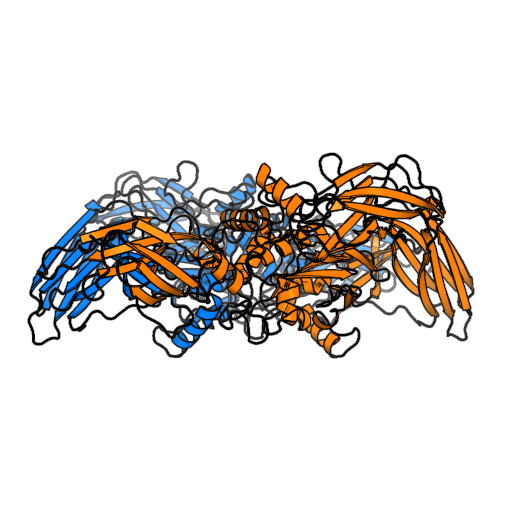 . MET B 1 538 ? 20.703 -38.062 -20.141 1 95 538 MET B CA 1
ATOM 9688 C C . MET B 1 538 ? 19.297 -38.531 -19.781 1 95 538 MET B C 1
ATOM 9690 O O . MET B 1 538 ? 18.297 -37.906 -20.156 1 95 538 MET B O 1
ATOM 9694 N N . VAL B 1 539 ? 19.219 -39.688 -19.078 1 95.62 539 VAL B N 1
ATOM 9695 C CA . VAL B 1 539 ? 17.938 -40.219 -18.641 1 95.62 539 VAL B CA 1
ATOM 9696 C C . VAL B 1 539 ? 17.969 -40.469 -17.125 1 95.62 539 VAL B C 1
ATOM 9698 O O . VAL B 1 539 ? 18.906 -41.062 -16.609 1 95.62 539 VAL B O 1
ATOM 9701 N N . LEU B 1 540 ? 17.016 -39.938 -16.469 1 95.06 540 LEU B N 1
ATOM 9702 C CA . LEU B 1 540 ? 16.812 -40.156 -15.047 1 95.06 540 LEU B CA 1
ATOM 9703 C C . LEU B 1 540 ? 15.633 -41.125 -14.812 1 95.06 540 LEU B C 1
ATOM 9705 O O . LEU B 1 540 ? 14.5 -40.812 -15.188 1 95.06 540 LEU B O 1
ATOM 9709 N N . LYS B 1 541 ? 15.914 -42.188 -14.117 1 94.19 541 LYS B N 1
ATOM 9710 C CA . LYS B 1 541 ? 14.867 -43.156 -13.852 1 94.19 541 LYS B CA 1
ATOM 9711 C C . LYS B 1 541 ? 13.961 -42.719 -12.711 1 94.19 541 LYS B C 1
ATOM 9713 O O . LYS B 1 541 ? 14.43 -42.094 -11.742 1 94.19 541 LYS B O 1
ATOM 9718 N N . CYS B 1 542 ? 12.695 -43.125 -12.836 1 93.31 542 CYS B N 1
ATOM 9719 C CA . CYS B 1 542 ? 11.68 -42.719 -11.867 1 93.31 542 CYS B CA 1
ATOM 9720 C C . CYS B 1 542 ? 12.07 -43.156 -10.453 1 93.31 542 CYS B C 1
ATOM 9722 O O . CYS B 1 542 ? 11.945 -42.375 -9.508 1 93.31 542 CYS B O 1
ATOM 9724 N N . SER B 1 543 ? 12.578 -44.312 -10.305 1 90.06 543 SER B N 1
ATOM 9725 C CA . SER B 1 543 ? 12.891 -44.875 -9.008 1 90.06 543 SER B CA 1
ATOM 9726 C C . SER B 1 543 ? 14.008 -44.125 -8.312 1 90.06 543 SER B C 1
ATOM 9728 O O . SER B 1 543 ? 14.164 -44.188 -7.094 1 90.06 543 SER B O 1
ATOM 9730 N N . GLU B 1 544 ? 14.695 -43.281 -9.062 1 90.06 544 GLU B N 1
ATOM 9731 C CA . GLU B 1 544 ? 15.867 -42.594 -8.516 1 90.06 544 GLU B CA 1
ATOM 9732 C C . GLU B 1 544 ? 15.484 -41.281 -7.844 1 90.06 544 GLU B C 1
ATOM 9734 O O . GLU B 1 544 ? 16.266 -40.719 -7.074 1 90.06 544 GLU B O 1
ATOM 9739 N N . TYR B 1 545 ? 14.258 -40.875 -8.164 1 90.69 545 TYR B N 1
ATOM 9740 C CA . TYR B 1 545 ? 13.984 -39.531 -7.633 1 90.69 545 TYR B CA 1
ATOM 9741 C C . TYR B 1 545 ? 12.578 -39.469 -7.051 1 90.69 545 TYR B C 1
ATOM 9743 O O . TYR B 1 545 ? 12.234 -38.469 -6.375 1 90.69 545 TYR B O 1
ATOM 9751 N N . ILE B 1 546 ? 11.758 -40.438 -7.184 1 89.81 546 ILE B N 1
ATOM 9752 C CA . ILE B 1 546 ? 10.344 -40.312 -6.828 1 89.81 546 ILE B CA 1
ATOM 9753 C C . ILE B 1 546 ? 10.203 -40.281 -5.309 1 89.81 546 ILE B C 1
ATOM 9755 O O . ILE B 1 546 ? 9.219 -39.75 -4.793 1 89.81 546 ILE B O 1
ATOM 9759 N N . ASN B 1 547 ? 11.094 -40.875 -4.57 1 82.44 547 ASN B N 1
ATOM 9760 C CA . ASN B 1 547 ? 11.023 -40.844 -3.111 1 82.44 547 ASN B CA 1
ATOM 9761 C C . ASN B 1 547 ? 11.68 -39.594 -2.537 1 82.44 547 ASN B C 1
ATOM 9763 O O . ASN B 1 547 ? 12.727 -39.688 -1.886 1 82.44 547 ASN B O 1
ATOM 9767 N N . CYS B 1 548 ? 11.141 -38.438 -2.98 1 76.56 548 CYS B N 1
ATOM 9768 C CA . CYS B 1 548 ? 11.711 -37.188 -2.484 1 76.56 548 CYS B CA 1
ATOM 9769 C C . CYS B 1 548 ? 10.719 -36.438 -1.596 1 76.56 548 CYS B C 1
ATOM 9771 O O . CYS B 1 548 ? 9.602 -36.906 -1.385 1 76.56 548 CYS B O 1
ATOM 9773 N N . GLN B 1 549 ? 11.188 -35.375 -0.942 1 70.62 549 GLN B N 1
ATOM 9774 C CA . GLN B 1 549 ? 10.383 -34.594 -0.008 1 70.62 549 GLN B CA 1
ATOM 9775 C C . GLN B 1 549 ? 9.297 -33.812 -0.74 1 70.62 549 GLN B C 1
ATOM 9777 O O . GLN B 1 549 ? 8.32 -33.375 -0.13 1 70.62 549 GLN B O 1
ATOM 9782 N N . ASP B 1 550 ? 9.523 -33.625 -1.994 1 75.56 550 ASP B N 1
ATOM 9783 C CA . ASP B 1 550 ? 8.547 -32.906 -2.797 1 75.56 550 ASP B CA 1
ATOM 9784 C C . ASP B 1 550 ? 7.492 -33.844 -3.367 1 75.56 550 ASP B C 1
ATOM 9786 O O . ASP B 1 550 ? 7.82 -34.75 -4.152 1 75.56 550 ASP B O 1
ATOM 9790 N N . GLY B 1 551 ? 6.246 -33.594 -3.021 1 75.38 551 GLY B N 1
ATOM 9791 C CA . GLY B 1 551 ? 5.18 -34.469 -3.463 1 75.38 551 GLY B CA 1
ATOM 9792 C C . GLY B 1 551 ? 4.926 -34.406 -4.957 1 75.38 551 GLY B C 1
ATOM 9793 O O . GLY B 1 551 ? 4.254 -35.281 -5.52 1 75.38 551 GLY B O 1
ATOM 9794 N N . ASP B 1 552 ? 5.445 -33.406 -5.641 1 78.75 552 ASP B N 1
ATOM 9795 C CA . ASP B 1 552 ? 5.297 -33.281 -7.09 1 78.75 552 ASP B CA 1
ATOM 9796 C C . ASP B 1 552 ? 6.5 -33.875 -7.812 1 78.75 552 ASP B C 1
ATOM 9798 O O . ASP B 1 552 ? 6.473 -34.062 -9.031 1 78.75 552 ASP B O 1
ATOM 9802 N N . ALA B 1 553 ? 7.469 -34.281 -7.109 1 78.31 553 ALA B N 1
ATOM 9803 C CA . ALA B 1 553 ? 8.68 -34.938 -7.602 1 78.31 553 ALA B CA 1
ATOM 9804 C C . ALA B 1 553 ? 9.227 -34.219 -8.836 1 78.31 553 ALA B C 1
ATOM 9806 O O . ALA B 1 553 ? 9.414 -34.844 -9.883 1 78.31 553 ALA B O 1
ATOM 9807 N N . HIS B 1 554 ? 9.539 -32.938 -8.766 1 86.38 554 HIS B N 1
ATOM 9808 C CA . HIS B 1 554 ? 10.039 -32.281 -9.961 1 86.38 554 HIS B CA 1
ATOM 9809 C C . HIS B 1 554 ? 11.562 -32.219 -9.953 1 86.38 554 HIS B C 1
ATOM 9811 O O . HIS B 1 554 ? 12.195 -32.406 -8.914 1 86.38 554 HIS B O 1
ATOM 9817 N N . VAL B 1 555 ? 12.102 -32.094 -11.102 1 90.94 555 VAL B N 1
ATOM 9818 C CA . VAL B 1 555 ? 13.547 -32.094 -11.336 1 90.94 555 VAL B CA 1
ATOM 9819 C C . VAL B 1 555 ? 13.914 -30.875 -12.188 1 90.94 555 VAL B C 1
ATOM 9821 O O . VAL B 1 555 ? 13.312 -30.641 -13.234 1 90.94 555 VAL B O 1
ATOM 9824 N N . ASN B 1 556 ? 14.828 -30.094 -11.656 1 91.06 556 ASN B N 1
ATOM 9825 C CA . ASN B 1 556 ? 15.43 -29.047 -12.461 1 91.06 556 ASN B CA 1
ATOM 9826 C C . ASN B 1 556 ? 16.672 -29.531 -13.188 1 91.06 556 ASN B C 1
ATOM 9828 O O . ASN B 1 556 ? 17.547 -30.172 -12.586 1 91.06 556 ASN B O 1
ATOM 9832 N N . VAL B 1 557 ? 16.688 -29.234 -14.43 1 93.25 557 VAL B N 1
ATOM 9833 C CA . VAL B 1 557 ? 17.859 -29.625 -15.227 1 93.25 557 VAL B CA 1
ATOM 9834 C C . VAL B 1 557 ? 18.641 -28.391 -15.656 1 93.25 557 VAL B C 1
ATOM 9836 O O . VAL B 1 557 ? 18.047 -27.422 -16.125 1 93.25 557 VAL B O 1
ATOM 9839 N N . TYR B 1 558 ? 19.906 -28.453 -15.438 1 93.69 558 TYR B N 1
ATOM 9840 C CA . TYR B 1 558 ? 20.828 -27.391 -15.852 1 93.69 558 TYR B CA 1
ATOM 9841 C C . TYR B 1 558 ? 21.766 -27.891 -16.938 1 93.69 558 TYR B C 1
ATOM 9843 O O . TYR B 1 558 ? 22.391 -28.953 -16.797 1 93.69 558 TYR B O 1
ATOM 9851 N N . ALA B 1 559 ? 21.844 -27.156 -18 1 94.44 559 ALA B N 1
ATOM 9852 C CA . ALA B 1 559 ? 22.734 -27.5 -19.109 1 94.44 559 ALA B CA 1
ATOM 9853 C C . ALA B 1 559 ? 23.625 -26.328 -19.5 1 94.44 559 ALA B C 1
ATOM 9855 O O . ALA B 1 559 ? 23.125 -25.203 -19.672 1 94.44 559 ALA B O 1
ATOM 9856 N N . THR B 1 560 ? 24.891 -26.578 -19.531 1 94.62 560 THR B N 1
ATOM 9857 C CA . THR B 1 560 ? 25.828 -25.547 -19.953 1 94.62 560 THR B CA 1
ATOM 9858 C C . THR B 1 560 ? 26.797 -26.078 -20.984 1 94.62 560 THR B C 1
ATOM 9860 O O . THR B 1 560 ? 27.031 -27.297 -21.062 1 94.62 560 THR B O 1
ATOM 9863 N N . ALA B 1 561 ? 27.281 -25.141 -21.781 1 93.44 561 ALA B N 1
ATOM 9864 C CA . ALA B 1 561 ? 28.297 -25.484 -22.781 1 93.44 561 ALA B CA 1
ATOM 9865 C C . ALA B 1 561 ? 29.234 -24.297 -23.047 1 93.44 561 ALA B C 1
ATOM 9867 O O . ALA B 1 561 ? 28.812 -23.141 -22.938 1 93.44 561 ALA B O 1
ATOM 9868 N N . LYS B 1 562 ? 30.453 -24.594 -23.297 1 93.06 562 LYS B N 1
ATOM 9869 C CA . LYS B 1 562 ? 31.453 -23.594 -23.656 1 93.06 562 LYS B CA 1
ATOM 9870 C C . LYS B 1 562 ? 32.281 -24.078 -24.844 1 93.06 562 LYS B C 1
ATOM 9872 O O . LYS B 1 562 ? 32.812 -25.188 -24.844 1 93.06 562 LYS B O 1
ATOM 9877 N N . VAL B 1 563 ? 32.375 -23.219 -25.875 1 93.19 563 VAL B N 1
ATOM 9878 C CA . VAL B 1 563 ? 33.188 -23.531 -27.031 1 93.19 563 VAL B CA 1
ATOM 9879 C C . VAL B 1 563 ? 34.625 -23.062 -26.797 1 93.19 563 VAL B C 1
ATOM 9881 O O . VAL B 1 563 ? 34.844 -21.875 -26.562 1 93.19 563 VAL B O 1
ATOM 9884 N N . ARG B 1 564 ? 35.562 -23.844 -26.938 1 91.56 564 ARG B N 1
ATOM 9885 C CA . ARG B 1 564 ? 36.938 -23.562 -26.531 1 91.56 564 ARG B CA 1
ATOM 9886 C C . ARG B 1 564 ? 37.594 -22.516 -27.453 1 91.56 564 ARG B C 1
ATOM 9888 O O . ARG B 1 564 ? 38.281 -21.625 -26.984 1 91.56 564 ARG B O 1
ATOM 9895 N N . GLU B 1 565 ? 37.312 -22.656 -28.734 1 91.38 565 GLU B N 1
ATOM 9896 C CA . GLU B 1 565 ? 38.031 -21.828 -29.703 1 91.38 565 GLU B CA 1
ATOM 9897 C C . GLU B 1 565 ? 37.5 -20.391 -29.703 1 91.38 565 GLU B C 1
ATOM 9899 O O . GLU B 1 565 ? 38.281 -19.453 -29.859 1 91.38 565 GLU B O 1
ATOM 9904 N N . THR B 1 566 ? 36.219 -20.234 -29.531 1 91.31 566 THR B N 1
ATOM 9905 C CA . THR B 1 566 ? 35.625 -18.906 -29.672 1 91.31 566 THR B CA 1
ATOM 9906 C C . THR B 1 566 ? 35.281 -18.312 -28.312 1 91.31 566 THR B C 1
ATOM 9908 O O . THR B 1 566 ? 35.062 -17.094 -28.203 1 91.31 566 THR B O 1
ATOM 9911 N N . GLY B 1 567 ? 35.125 -19.188 -27.312 1 89.56 567 GLY B N 1
ATOM 9912 C CA . GLY B 1 567 ? 34.688 -18.703 -26.016 1 89.56 567 GLY B CA 1
ATOM 9913 C C . GLY B 1 567 ? 33.188 -18.594 -25.891 1 89.56 567 GLY B C 1
ATOM 9914 O O . GLY B 1 567 ? 32.656 -18.156 -24.859 1 89.56 567 GLY B O 1
ATOM 9915 N N . GLN B 1 568 ? 32.469 -19.078 -26.922 1 91.19 568 GLN B N 1
ATOM 9916 C CA . GLN B 1 568 ? 31.016 -19.031 -26.891 1 91.19 568 GLN B CA 1
ATOM 9917 C C . GLN B 1 568 ? 30.453 -19.859 -25.734 1 91.19 568 GLN B C 1
ATOM 9919 O O . GLN B 1 568 ? 30.938 -20.953 -25.453 1 91.19 568 GLN B O 1
ATOM 9924 N N . ARG B 1 569 ? 29.5 -19.234 -25.094 1 91.5 569 ARG B N 1
ATOM 9925 C CA . ARG B 1 569 ? 28.906 -19.906 -23.938 1 91.5 569 ARG B CA 1
ATOM 9926 C C . ARG B 1 569 ? 27.406 -20.109 -24.156 1 91.5 569 ARG B C 1
ATOM 9928 O O . ARG B 1 569 ? 26.766 -19.344 -24.875 1 91.5 569 ARG B O 1
ATOM 9935 N N . PHE B 1 570 ? 26.953 -21.234 -23.516 1 92.31 570 PHE B N 1
ATOM 9936 C CA . PHE B 1 570 ? 25.531 -21.578 -23.516 1 92.31 570 PHE B CA 1
ATOM 9937 C C . PHE B 1 570 ? 25.094 -22.062 -22.141 1 92.31 570 PHE B C 1
ATOM 9939 O O . PHE B 1 570 ? 25.812 -22.781 -21.469 1 92.31 570 PHE B O 1
ATOM 9946 N N . ALA B 1 571 ? 23.922 -21.516 -21.719 1 94.12 571 ALA B N 1
ATOM 9947 C CA . ALA B 1 571 ? 23.312 -21.969 -20.469 1 94.12 571 ALA B CA 1
ATOM 9948 C C . ALA B 1 571 ? 21.812 -22.125 -20.625 1 94.12 571 ALA B C 1
ATOM 9950 O O . ALA B 1 571 ? 21.156 -21.297 -21.281 1 94.12 571 ALA B O 1
ATOM 9951 N N . ALA B 1 572 ? 21.281 -23.203 -20.125 1 92.31 572 ALA B N 1
ATOM 9952 C CA . ALA B 1 572 ? 19.844 -23.438 -20.125 1 92.31 572 ALA B CA 1
ATOM 9953 C C . ALA B 1 572 ? 19.406 -24.141 -18.844 1 92.31 572 ALA B C 1
ATOM 9955 O O . ALA B 1 572 ? 20.188 -24.859 -18.219 1 92.31 572 ALA B O 1
ATOM 9956 N N . ARG B 1 573 ? 18.219 -23.797 -18.484 1 89.88 573 ARG B N 1
ATOM 9957 C CA . ARG B 1 573 ? 17.578 -24.438 -17.344 1 89.88 573 ARG B CA 1
ATOM 9958 C C . ARG B 1 573 ? 16.109 -24.719 -17.625 1 89.88 573 ARG B C 1
ATOM 9960 O O . ARG B 1 573 ? 15.422 -23.891 -18.25 1 89.88 573 ARG B O 1
ATOM 9967 N N . ASP B 1 574 ? 15.656 -25.922 -17.234 1 89.19 574 ASP B N 1
ATOM 9968 C CA . ASP B 1 574 ? 14.25 -26.266 -17.375 1 89.19 574 ASP B CA 1
ATOM 9969 C C . ASP B 1 574 ? 13.789 -27.156 -16.219 1 89.19 574 ASP B C 1
ATOM 9971 O O . ASP B 1 574 ? 14.609 -27.797 -15.547 1 89.19 574 AS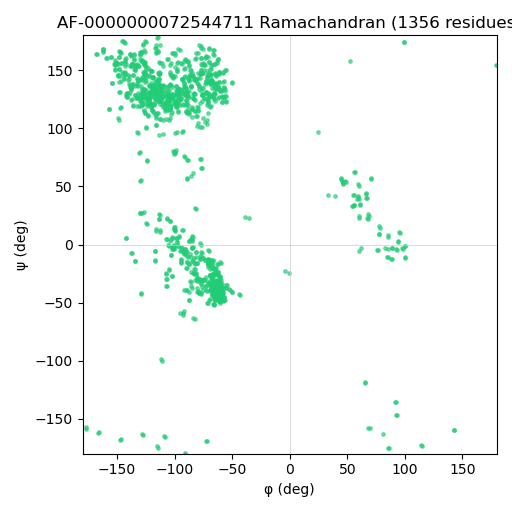P B O 1
ATOM 9975 N N . SER B 1 575 ? 12.5 -27.094 -16.016 1 90.19 575 SER B N 1
ATOM 9976 C CA . SER B 1 575 ? 11.891 -27.906 -14.961 1 90.19 575 SER B CA 1
ATOM 9977 C C . SER B 1 575 ? 11 -29 -15.555 1 90.19 575 SER B C 1
ATOM 9979 O O . SER B 1 575 ? 10.25 -28.75 -16.5 1 90.19 575 SER B O 1
ATOM 9981 N N . PHE B 1 576 ? 11.141 -30.172 -15 1 91.06 576 PHE B N 1
ATOM 9982 C CA . PHE B 1 576 ? 10.336 -31.297 -15.453 1 91.06 576 PHE B CA 1
ATOM 9983 C C . PHE B 1 576 ? 9.523 -31.891 -14.297 1 91.06 576 PHE B C 1
ATOM 9985 O O . PHE B 1 576 ? 10.062 -32.125 -13.219 1 91.06 576 PHE B O 1
ATOM 9992 N N . TRP B 1 577 ? 8.258 -32.062 -14.586 1 90.5 577 TRP B N 1
ATOM 9993 C CA . TRP B 1 577 ? 7.359 -32.656 -13.602 1 90.5 577 TRP B CA 1
ATOM 9994 C C . TRP B 1 577 ? 7.094 -34.125 -13.93 1 90.5 577 TRP B C 1
ATOM 9996 O O . TRP B 1 577 ? 6.957 -34.469 -15.102 1 90.5 577 TRP B O 1
ATOM 10006 N N . LEU B 1 578 ? 7.004 -34.844 -12.812 1 90.19 578 LEU B N 1
ATOM 10007 C CA . LEU B 1 578 ? 6.645 -36.25 -12.977 1 90.19 578 LEU B CA 1
ATOM 10008 C C . LEU B 1 578 ? 5.277 -36.406 -13.641 1 90.19 578 LEU B C 1
ATOM 10010 O O . LEU B 1 578 ? 4.336 -35.688 -13.281 1 90.19 578 LEU B O 1
ATOM 10014 N N . GLU B 1 579 ? 5.234 -37.281 -14.664 1 90.62 579 GLU B N 1
ATOM 10015 C CA . GLU B 1 579 ? 3.936 -37.625 -15.234 1 90.62 579 GLU B CA 1
ATOM 10016 C C . GLU B 1 579 ? 3.131 -38.5 -14.297 1 90.62 579 GLU B C 1
ATOM 10018 O O . GLU B 1 579 ? 3.33 -39.719 -14.281 1 90.62 579 GLU B O 1
ATOM 10023 N N . LYS B 1 580 ? 2.164 -37.938 -13.727 1 91.12 580 LYS B N 1
ATOM 10024 C CA . LYS B 1 580 ? 1.4 -38.656 -12.719 1 91.12 580 LYS B CA 1
ATOM 10025 C C . LYS B 1 580 ? 0.268 -39.469 -13.367 1 91.12 580 LYS B C 1
ATOM 10027 O O . LYS B 1 580 ? -0.245 -39.062 -14.422 1 91.12 580 LYS B O 1
ATOM 10032 N N . PRO B 1 581 ? -0.123 -40.562 -12.641 1 92.94 581 PRO B N 1
ATOM 10033 C CA . PRO B 1 581 ? -1.32 -41.281 -13.094 1 92.94 581 PRO B CA 1
ATOM 10034 C C . PRO B 1 581 ? -2.592 -40.438 -12.953 1 92.94 581 PRO B C 1
ATOM 10036 O O . PRO B 1 581 ? -2.555 -39.344 -12.391 1 92.94 581 PRO B O 1
ATOM 10039 N N . THR B 1 582 ? -3.617 -40.938 -13.578 1 90.88 582 THR B N 1
ATOM 10040 C CA . THR B 1 582 ? -4.902 -40.25 -13.469 1 90.88 582 THR B CA 1
ATOM 10041 C C . THR B 1 582 ? -5.887 -41.062 -12.648 1 90.88 582 THR B C 1
ATOM 10043 O O . THR B 1 582 ? -5.75 -42.312 -12.555 1 90.88 582 THR B O 1
ATOM 10046 N N . VAL B 1 583 ? -6.762 -40.375 -12.078 1 95.12 583 VAL B N 1
ATOM 10047 C CA . VAL B 1 583 ? -7.875 -41 -11.367 1 95.12 583 VAL B CA 1
ATOM 10048 C C . VAL B 1 583 ? -9.156 -40.844 -12.188 1 95.12 583 VAL B C 1
ATOM 10050 O O . VAL B 1 583 ? -9.391 -39.812 -12.797 1 95.12 583 VAL B O 1
ATOM 10053 N N . GLU B 1 584 ? -9.883 -41.906 -12.242 1 95.75 584 GLU B N 1
ATOM 10054 C CA . GLU B 1 584 ? -11.203 -41.875 -12.875 1 95.75 584 GLU B CA 1
ATOM 10055 C C . GLU B 1 584 ? -12.312 -42.125 -11.859 1 95.75 584 GLU B C 1
ATOM 10057 O O . GLU B 1 584 ? -12.148 -42.938 -10.945 1 95.75 584 GLU B O 1
ATOM 10062 N N . VAL B 1 585 ? -13.367 -41.406 -12.031 1 96.88 585 VAL B N 1
ATOM 10063 C CA . VAL B 1 585 ? -14.547 -41.625 -11.203 1 96.88 585 VAL B CA 1
ATOM 10064 C C . VAL B 1 585 ? -15.719 -42.062 -12.078 1 96.88 585 VAL B C 1
ATOM 10066 O O . VAL B 1 585 ? -16.125 -41.344 -12.992 1 96.88 585 VAL B O 1
ATOM 10069 N N . LYS B 1 586 ? -16.203 -43.188 -11.727 1 95.62 586 LYS B N 1
ATOM 10070 C CA . LYS B 1 586 ? -17.297 -43.781 -12.516 1 95.62 586 LYS B CA 1
ATOM 10071 C C . LYS B 1 586 ? -18.547 -43.969 -11.672 1 95.62 586 LYS B C 1
ATOM 10073 O O . LYS B 1 586 ? -18.453 -44.312 -10.492 1 95.62 586 LYS B O 1
ATOM 10078 N N . THR B 1 587 ? -19.609 -43.594 -12.297 1 94.44 587 THR B N 1
ATOM 10079 C CA . THR B 1 587 ? -20.922 -43.812 -11.695 1 94.44 587 THR B CA 1
ATOM 10080 C C . THR B 1 587 ? -21.859 -44.5 -12.695 1 94.44 587 THR B C 1
ATOM 10082 O O . THR B 1 587 ? -21.578 -44.562 -13.891 1 94.44 587 THR B O 1
ATOM 10085 N N . GLU B 1 588 ? -22.891 -45.156 -12.125 1 90.5 588 GLU B N 1
ATOM 10086 C CA . GLU B 1 588 ? -23.875 -45.781 -13 1 90.5 588 GLU B CA 1
ATOM 10087 C C . GLU B 1 588 ? -25.25 -45.188 -12.812 1 90.5 588 GLU B C 1
ATOM 10089 O O . GLU B 1 588 ? -25.688 -44.906 -11.688 1 90.5 588 GLU B O 1
ATOM 10094 N N . GLY B 1 589 ? -25.891 -44.844 -13.906 1 88.75 589 GLY B N 1
ATOM 10095 C CA . GLY B 1 589 ? -27.266 -44.375 -13.898 1 88.75 589 GLY B CA 1
ATOM 10096 C C . GLY B 1 589 ? -27.438 -43.031 -13.234 1 88.75 589 GLY B C 1
ATOM 10097 O O . GLY B 1 589 ? -26.562 -42.156 -13.352 1 88.75 589 GLY B O 1
ATOM 10098 N N . ASN B 1 590 ? -28.703 -42.812 -12.797 1 93.19 590 ASN B N 1
ATOM 10099 C CA . ASN B 1 590 ? -29.062 -41.594 -12.062 1 93.19 590 ASN B CA 1
ATOM 10100 C C . ASN B 1 590 ? -29.219 -41.875 -10.562 1 93.19 590 ASN B C 1
ATOM 10102 O O . ASN B 1 590 ? -29.469 -43 -10.164 1 93.19 590 ASN B O 1
ATOM 10106 N N . ALA B 1 591 ? -28.891 -40.875 -9.812 1 93.5 591 ALA B N 1
ATOM 10107 C CA . ALA B 1 591 ? -29.078 -41 -8.367 1 93.5 591 ALA B CA 1
ATOM 10108 C C . ALA B 1 591 ? -30.297 -40.219 -7.91 1 93.5 591 ALA B C 1
ATOM 10110 O O . ALA B 1 591 ? -30.734 -39.281 -8.594 1 93.5 591 ALA B O 1
ATOM 10111 N N . LYS B 1 592 ? -30.875 -40.625 -6.805 1 94 592 LYS B N 1
ATOM 10112 C CA . LYS B 1 592 ? -32.062 -39.938 -6.238 1 94 592 LYS B CA 1
ATOM 10113 C C . LYS B 1 592 ? -31.656 -39.062 -5.066 1 94 592 LYS B C 1
ATOM 10115 O O . LYS B 1 592 ? -30.781 -39.406 -4.273 1 94 592 LYS B O 1
ATOM 10120 N N . LEU B 1 593 ? -32.438 -37.969 -5.039 1 93.44 593 LEU B N 1
ATOM 10121 C CA . LEU B 1 593 ? -32.156 -37 -3.979 1 93.44 593 LEU B CA 1
ATOM 10122 C C . LEU B 1 593 ? -32.281 -37.656 -2.607 1 93.44 593 LEU B C 1
ATOM 10124 O O . LEU B 1 593 ? -33.25 -38.312 -2.312 1 93.44 593 LEU B O 1
ATOM 10128 N N . GLY B 1 594 ? -31.25 -37.5 -1.796 1 90.62 594 GLY B N 1
ATOM 10129 C CA . GLY B 1 594 ? -31.266 -37.969 -0.42 1 90.62 594 GLY B CA 1
ATOM 10130 C C . GLY B 1 594 ? -30.891 -39.438 -0.288 1 90.62 594 GLY B C 1
ATOM 10131 O O . GLY B 1 594 ? -30.641 -39.938 0.816 1 90.62 594 GLY B O 1
ATOM 10132 N N . GLU B 1 595 ? -30.812 -40.156 -1.361 1 92.75 595 GLU B N 1
ATOM 10133 C CA . GLU B 1 595 ? -30.453 -41.594 -1.316 1 92.75 595 GLU B CA 1
ATOM 10134 C C . GLU B 1 595 ? -28.969 -41.781 -1.656 1 92.75 595 GLU B C 1
ATOM 10136 O O . GLU B 1 595 ? -28.391 -41.031 -2.43 1 92.75 595 GLU B O 1
ATOM 10141 N N . SER B 1 596 ? -28.531 -42.844 -1.085 1 94.25 596 SER B N 1
ATOM 10142 C CA . SER B 1 596 ? -27.125 -43.156 -1.331 1 94.25 596 SER B CA 1
ATOM 10143 C C . SER B 1 596 ? -26.938 -43.812 -2.701 1 94.25 596 SER B C 1
ATOM 10145 O O . SER B 1 596 ? -27.797 -44.562 -3.166 1 94.25 596 SER B O 1
ATOM 10147 N N . PHE B 1 597 ? -25.859 -43.5 -3.357 1 94.88 597 PHE B N 1
ATOM 10148 C CA . PHE B 1 597 ? -25.453 -44.094 -4.613 1 94.88 597 PHE B CA 1
ATOM 10149 C C . PHE B 1 597 ? -23.969 -44.438 -4.594 1 94.88 597 PHE B C 1
ATOM 10151 O O . PHE B 1 597 ? -23.219 -43.938 -3.74 1 94.88 597 PHE B O 1
ATOM 10158 N N . GLU B 1 598 ? -23.562 -45.25 -5.484 1 95.69 598 GLU B N 1
ATOM 10159 C CA . GLU B 1 598 ? -22.172 -45.719 -5.496 1 95.69 598 GLU B CA 1
ATOM 10160 C C . GLU B 1 598 ? -21.359 -45 -6.59 1 95.69 598 GLU B C 1
ATOM 10162 O O . GLU B 1 598 ? -21.875 -44.781 -7.688 1 95.69 598 GLU B O 1
ATOM 10167 N N . ALA B 1 599 ? -20.203 -44.625 -6.262 1 96.19 599 ALA B N 1
ATOM 10168 C CA . ALA B 1 599 ? -19.188 -44.156 -7.195 1 96.19 599 ALA B CA 1
ATOM 10169 C C . ALA B 1 599 ? -17.922 -45 -7.105 1 96.19 599 ALA B C 1
ATOM 10171 O O . ALA B 1 599 ? -17.5 -45.406 -6.016 1 96.19 599 ALA B O 1
ATOM 10172 N N . VAL B 1 600 ? -17.344 -45.344 -8.203 1 97.06 600 VAL B N 1
ATOM 10173 C CA . VAL B 1 600 ? -16.141 -46.156 -8.242 1 97.06 600 VAL B CA 1
ATOM 10174 C C . VAL B 1 600 ? -14.953 -45.312 -8.664 1 97.06 600 VAL B C 1
ATOM 10176 O O . VAL B 1 600 ? -14.969 -44.688 -9.734 1 97.06 600 VAL B O 1
ATOM 10179 N N . VAL B 1 601 ? -13.977 -45.281 -7.805 1 96.69 601 VAL B N 1
ATOM 10180 C CA . VAL B 1 601 ? -12.727 -44.594 -8.102 1 96.69 601 VAL B CA 1
ATOM 10181 C C . VAL B 1 601 ? -11.695 -45.594 -8.625 1 96.69 601 VAL B C 1
ATOM 10183 O O . VAL B 1 601 ? -11.398 -46.594 -7.965 1 96.69 601 VAL B O 1
ATOM 10186 N N . VAL B 1 602 ? -11.133 -45.281 -9.781 1 97.12 602 VAL B N 1
ATOM 10187 C CA . VAL B 1 602 ? -10.172 -46.156 -10.422 1 97.12 602 VAL B CA 1
ATOM 10188 C C . VAL B 1 602 ? -8.852 -45.438 -10.656 1 97.12 602 VAL B C 1
ATOM 10190 O O . VAL B 1 602 ? -8.836 -44.312 -11.195 1 97.12 602 VAL B O 1
ATOM 10193 N N . LEU B 1 603 ? -7.781 -46.062 -10.242 1 96.56 603 LEU B N 1
ATOM 10194 C CA . LEU B 1 603 ? -6.434 -45.531 -10.469 1 96.56 603 LEU B CA 1
ATOM 10195 C C . LEU B 1 603 ? -5.527 -46.625 -11.039 1 96.56 603 LEU B C 1
ATOM 10197 O O . LEU B 1 603 ? -5.496 -47.75 -10.523 1 96.56 603 LEU B O 1
ATOM 10201 N N . VAL B 1 604 ? -4.828 -46.344 -12.109 1 96.44 604 VAL B N 1
ATOM 10202 C CA . VAL B 1 604 ? -3.809 -47.219 -12.656 1 96.44 604 VAL B CA 1
ATOM 10203 C C . VAL B 1 604 ? -2.426 -46.594 -12.469 1 96.44 604 VAL B C 1
ATOM 10205 O O . VAL B 1 604 ? -2.162 -45.5 -12.953 1 96.44 604 VAL B O 1
ATOM 10208 N N . ASN B 1 605 ? -1.579 -47.312 -11.75 1 96.94 605 ASN B N 1
ATOM 10209 C CA . ASN B 1 605 ? -0.217 -46.844 -11.555 1 96.94 605 ASN B CA 1
ATOM 10210 C C . ASN B 1 605 ? 0.616 -46.969 -12.828 1 96.94 605 ASN B C 1
ATOM 10212 O O . ASN B 1 605 ? 1.149 -48.062 -13.117 1 96.94 605 ASN B O 1
ATOM 10216 N N . THR B 1 606 ? 0.86 -45.906 -13.5 1 95.75 606 THR B N 1
ATOM 10217 C CA . THR B 1 606 ? 1.622 -45.938 -14.742 1 95.75 606 THR B CA 1
ATOM 10218 C C . THR B 1 606 ? 3.115 -45.781 -14.469 1 95.75 606 THR B C 1
ATOM 10220 O O . THR B 1 606 ? 3.936 -45.906 -15.383 1 95.75 606 THR B O 1
ATOM 10223 N N . LEU B 1 607 ? 3.48 -45.531 -13.266 1 95.44 607 LEU B N 1
ATOM 10224 C CA . LEU B 1 607 ? 4.875 -45.281 -12.906 1 95.44 607 LEU B CA 1
ATOM 10225 C C . LEU B 1 607 ? 5.629 -46.594 -12.734 1 95.44 607 LEU B C 1
ATOM 10227 O O . LEU B 1 607 ? 5.016 -47.656 -12.531 1 95.44 607 LEU B O 1
ATOM 10231 N N . SER B 1 608 ? 6.98 -46.5 -12.828 1 94.56 608 SER B N 1
ATOM 10232 C CA . SER B 1 608 ? 7.809 -47.688 -12.703 1 94.56 608 SER B CA 1
ATOM 10233 C C . SER B 1 608 ? 8.102 -48 -11.242 1 94.56 608 SER B C 1
ATOM 10235 O O . SER B 1 608 ? 8.852 -48.938 -10.938 1 94.56 608 SER B O 1
ATOM 10237 N N . ALA B 1 609 ? 7.555 -47.25 -10.359 1 93.88 609 ALA B N 1
ATOM 10238 C CA . ALA B 1 609 ? 7.734 -47.469 -8.922 1 93.88 609 ALA B CA 1
ATOM 10239 C C . ALA B 1 609 ? 6.398 -47.719 -8.234 1 93.88 609 ALA B C 1
ATOM 10241 O O . ALA B 1 609 ? 5.367 -47.188 -8.664 1 93.88 609 ALA B O 1
ATOM 10242 N N . PRO B 1 610 ? 6.426 -48.5 -7.184 1 94.81 610 PRO B N 1
ATOM 10243 C CA . PRO B 1 610 ? 5.18 -48.719 -6.449 1 94.81 610 PRO B CA 1
ATOM 10244 C C . PRO B 1 610 ? 4.73 -47.5 -5.641 1 94.81 610 PRO B C 1
ATOM 10246 O O . PRO B 1 610 ? 5.562 -46.719 -5.195 1 94.81 610 PRO B O 1
ATOM 10249 N N . LEU B 1 611 ? 3.436 -47.406 -5.523 1 95.5 611 LEU B N 1
ATOM 10250 C CA . LEU B 1 611 ? 2.828 -46.375 -4.688 1 95.5 611 LEU B CA 1
ATOM 10251 C C . LEU B 1 611 ? 2.357 -46.969 -3.359 1 95.5 611 LEU B C 1
ATOM 10253 O O . LEU B 1 611 ? 1.694 -48 -3.334 1 95.5 611 LEU B O 1
ATOM 10257 N N . THR B 1 612 ? 2.764 -46.312 -2.244 1 95.19 612 THR B N 1
ATOM 10258 C CA . THR B 1 612 ? 2.457 -46.875 -0.924 1 95.19 612 THR B CA 1
ATOM 10259 C C . THR B 1 612 ? 1.713 -45.844 -0.078 1 95.19 612 THR B C 1
ATOM 10261 O O . THR B 1 612 ? 1.831 -44.625 -0.31 1 95.19 612 THR B O 1
ATOM 10264 N N . ASN B 1 613 ? 0.879 -46.344 0.837 1 94.5 613 ASN B N 1
ATOM 10265 C CA . ASN B 1 613 ? 0.156 -45.5 1.797 1 94.5 613 ASN B CA 1
ATOM 10266 C C . ASN B 1 613 ? -0.741 -44.5 1.097 1 94.5 613 ASN B C 1
ATOM 10268 O O . ASN B 1 613 ? -0.678 -43.312 1.389 1 94.5 613 ASN B O 1
ATOM 10272 N N . GLY B 1 614 ? -1.526 -45 0.203 1 95.69 614 GLY B N 1
ATOM 10273 C CA . GLY B 1 614 ? -2.408 -44.125 -0.553 1 95.69 614 GLY B CA 1
ATOM 10274 C C . GLY B 1 614 ? -3.633 -43.688 0.23 1 95.69 614 GLY B C 1
ATOM 10275 O O . GLY B 1 614 ? -4.125 -44.438 1.086 1 95.69 614 GLY B O 1
ATOM 10276 N N . ILE B 1 615 ? -4.117 -42.5 -0.028 1 96.5 615 ILE B N 1
ATOM 10277 C CA . ILE B 1 615 ? -5.324 -41.938 0.571 1 96.5 615 ILE B CA 1
ATOM 10278 C C . ILE B 1 615 ? -6.188 -41.281 -0.512 1 96.5 615 ILE B C 1
ATOM 10280 O O . ILE B 1 615 ? -5.68 -40.594 -1.388 1 96.5 615 ILE B O 1
ATOM 10284 N N . ILE B 1 616 ? -7.512 -41.531 -0.434 1 96.38 616 ILE B N 1
ATOM 10285 C CA . ILE B 1 616 ? -8.461 -40.969 -1.38 1 96.38 616 ILE B CA 1
ATOM 10286 C C . ILE B 1 616 ? -9.422 -40.031 -0.644 1 96.38 616 ILE B C 1
ATOM 10288 O O . ILE B 1 616 ? -9.914 -40.375 0.436 1 96.38 616 ILE B O 1
ATOM 10292 N N . ASN B 1 617 ? -9.625 -38.875 -1.181 1 95.75 617 ASN B N 1
ATOM 10293 C CA . ASN B 1 617 ? -10.625 -37.938 -0.714 1 95.75 617 ASN B CA 1
ATOM 10294 C C . ASN B 1 617 ? -11.633 -37.594 -1.808 1 95.75 617 ASN B C 1
ATOM 10296 O O . ASN B 1 617 ? -11.258 -37.406 -2.971 1 95.75 617 ASN B O 1
ATOM 10300 N N . ILE B 1 618 ? -12.914 -37.562 -1.446 1 95.69 618 ILE B N 1
ATOM 10301 C CA . ILE B 1 618 ? -13.961 -37.281 -2.422 1 95.69 618 ILE B CA 1
ATOM 10302 C C . ILE B 1 618 ? -14.844 -36.125 -1.936 1 95.69 618 ILE B C 1
ATOM 10304 O O . ILE B 1 618 ? -15.227 -36.094 -0.765 1 95.69 618 ILE B O 1
ATOM 10308 N N . GLU B 1 619 ? -15.117 -35.188 -2.855 1 94.12 619 GLU B N 1
ATOM 10309 C CA . GLU B 1 619 ? -15.977 -34.062 -2.574 1 94.12 619 GLU B CA 1
ATOM 10310 C C . GLU B 1 619 ? -16.75 -33.625 -3.818 1 94.12 619 GLU B C 1
ATOM 10312 O O . GLU B 1 619 ? -16.406 -34.031 -4.934 1 94.12 619 GLU B O 1
ATOM 10317 N N . GLY B 1 620 ? -17.719 -32.844 -3.623 1 93.38 620 GLY B N 1
ATOM 10318 C CA . GLY B 1 620 ? -18.531 -32.25 -4.672 1 93.38 620 GLY B CA 1
ATOM 10319 C C . GLY B 1 620 ? -19.641 -31.359 -4.133 1 93.38 620 GLY B C 1
ATOM 10320 O O . GLY B 1 620 ? -20.109 -31.547 -3.008 1 93.38 620 GLY B O 1
ATOM 10321 N N . PRO B 1 621 ? -20.016 -30.438 -4.977 1 92.38 621 PRO B N 1
ATOM 10322 C CA . PRO B 1 621 ? -21.094 -29.547 -4.504 1 92.38 621 PRO B CA 1
ATOM 10323 C C . PRO B 1 621 ? -22.359 -30.312 -4.133 1 92.38 621 PRO B C 1
ATOM 10325 O O . PRO B 1 621 ? -22.891 -31.062 -4.949 1 92.38 621 PRO B O 1
ATOM 10328 N N . GLY B 1 622 ? -22.828 -30.078 -2.965 1 88.56 622 GLY B N 1
ATOM 10329 C CA . GLY B 1 622 ? -24.078 -30.688 -2.525 1 88.56 622 GLY B CA 1
ATOM 10330 C C . GLY B 1 622 ? -23.938 -32.156 -2.154 1 88.56 622 GLY B C 1
ATOM 10331 O O . GLY B 1 622 ? -24.891 -32.781 -1.701 1 88.56 622 GLY B O 1
ATOM 10332 N N . LEU B 1 623 ? -22.766 -32.75 -2.342 1 92.75 623 LEU B N 1
ATOM 10333 C CA . LEU B 1 623 ? -22.531 -34.156 -2.057 1 92.75 623 LEU B CA 1
ATOM 10334 C C . LEU B 1 623 ? -21.969 -34.344 -0.656 1 92.75 623 LEU B C 1
ATOM 10336 O O . LEU B 1 623 ? -21.375 -33.406 -0.093 1 92.75 623 LEU B O 1
ATOM 10340 N N . SER B 1 624 ? -22.203 -35.5 -0.159 1 91.19 624 SER B N 1
ATOM 10341 C CA . SER B 1 624 ? -21.516 -35.875 1.081 1 91.19 624 SER B CA 1
ATOM 10342 C C . SER B 1 624 ? -20.016 -35.938 0.878 1 91.19 624 SER B C 1
ATOM 10344 O O . SER B 1 624 ? -19.547 -36.406 -0.172 1 91.19 624 SER B O 1
ATOM 10346 N N . ARG B 1 625 ? -19.266 -35.469 1.805 1 90 625 ARG B N 1
ATOM 10347 C CA . ARG B 1 625 ? -17.812 -35.469 1.755 1 90 625 ARG B CA 1
ATOM 10348 C C . ARG B 1 625 ? -17.25 -36.75 2.379 1 90 625 ARG B C 1
ATOM 10350 O O . ARG B 1 625 ? -17.672 -37.156 3.473 1 90 625 ARG B O 1
ATOM 10357 N N . VAL B 1 626 ? -16.375 -37.438 1.665 1 93.06 626 VAL B N 1
ATOM 10358 C CA . VAL B 1 626 ? -15.711 -38.625 2.158 1 93.06 626 VAL B CA 1
ATOM 10359 C C . VAL B 1 626 ? -14.195 -38.438 2.092 1 93.06 626 VAL B C 1
ATOM 10361 O O . VAL B 1 626 ? -13.625 -38.312 1.007 1 93.06 626 VAL B O 1
ATOM 10364 N N . VAL B 1 627 ? -13.57 -38.562 3.289 1 92.75 627 VAL B N 1
ATOM 10365 C CA . VAL B 1 627 ? -12.141 -38.281 3.322 1 92.75 627 VAL B CA 1
ATOM 10366 C C . VAL B 1 627 ? -11.391 -39.438 3.971 1 92.75 627 VAL B C 1
ATOM 10368 O O . VAL B 1 627 ? -11.992 -40.281 4.652 1 92.75 627 VAL B O 1
ATOM 10371 N N . ASP B 1 628 ? -10.164 -39.531 3.684 1 93.31 628 ASP B N 1
ATOM 10372 C CA . ASP B 1 628 ? -9.188 -40.406 4.34 1 93.31 628 ASP B CA 1
ATOM 10373 C C . ASP B 1 628 ? -9.508 -41.875 4.086 1 93.31 628 ASP B C 1
ATOM 10375 O O . ASP B 1 628 ? -9.5 -42.688 5.016 1 93.31 628 ASP B O 1
ATOM 10379 N N . ILE B 1 629 ? -9.828 -42.125 2.838 1 96.12 629 ILE B N 1
ATOM 10380 C CA . ILE B 1 629 ? -9.961 -43.531 2.445 1 96.12 629 ILE B CA 1
ATOM 10381 C C . ILE B 1 629 ? -8.578 -44.125 2.174 1 96.12 629 ILE B C 1
ATOM 10383 O O . ILE B 1 629 ? -7.977 -43.844 1.132 1 96.12 629 ILE B O 1
ATOM 10387 N N . LYS B 1 630 ? -8.125 -44.969 2.965 1 96.12 630 LYS B N 1
ATOM 10388 C CA . LYS B 1 630 ? -6.789 -45.531 2.836 1 96.12 630 LYS B CA 1
ATOM 10389 C C . LYS B 1 630 ? -6.801 -46.719 1.881 1 96.12 630 LYS B C 1
ATOM 10391 O O . LYS B 1 630 ? -7.738 -47.531 1.887 1 96.12 630 LYS B O 1
ATOM 10396 N N . THR B 1 631 ? -5.777 -46.688 1.064 1 94.38 631 THR B N 1
ATOM 10397 C CA . THR B 1 631 ? -5.629 -47.875 0.213 1 94.38 631 THR B CA 1
ATOM 10398 C C . THR B 1 631 ? -5.152 -49.062 1.026 1 94.38 631 THR B C 1
ATOM 10400 O O . THR B 1 631 ? -4.328 -48.938 1.931 1 94.38 631 THR B O 1
ATOM 10403 N N . LYS B 1 632 ? -5.609 -50.219 0.805 1 87.88 632 LYS B N 1
ATOM 10404 C CA . LYS B 1 632 ? -5.348 -51.438 1.594 1 87.88 632 LYS B CA 1
ATOM 10405 C C . LYS B 1 632 ? -3.988 -52.031 1.252 1 87.88 632 LYS B C 1
ATOM 10407 O O . LYS B 1 632 ? -3.391 -52.719 2.068 1 87.88 632 LYS B O 1
ATOM 10412 N N . LYS B 1 633 ? -3.557 -51.875 0.052 1 92 633 LYS B N 1
ATOM 10413 C CA . LYS B 1 633 ? -2.285 -52.438 -0.389 1 92 633 LYS B CA 1
ATOM 10414 C C . LYS B 1 633 ? -1.519 -51.469 -1.263 1 92 633 LYS B C 1
ATOM 10416 O O . LYS B 1 633 ? -2.072 -50.438 -1.694 1 92 633 LYS B O 1
ATOM 10421 N N . SER B 1 634 ? -0.223 -51.812 -1.392 1 95.62 634 SER B N 1
ATOM 10422 C CA . SER B 1 634 ? 0.582 -51.062 -2.354 1 95.62 634 SER B CA 1
ATOM 10423 C C . SER B 1 634 ? 0.088 -51.281 -3.777 1 95.62 634 SER B C 1
ATOM 10425 O O . SER B 1 634 ? -0.439 -52.375 -4.098 1 95.62 634 SER B O 1
ATOM 10427 N N . ILE B 1 635 ? 0.25 -50.281 -4.512 1 97.38 635 ILE B N 1
ATOM 10428 C CA . ILE B 1 635 ? -0.144 -50.344 -5.914 1 97.38 635 ILE B CA 1
ATOM 10429 C C . ILE B 1 635 ? 1.099 -50.469 -6.793 1 97.38 635 ILE B C 1
ATOM 10431 O O . ILE B 1 635 ? 1.799 -49.469 -7.02 1 97.38 635 ILE B O 1
ATOM 10435 N N . GLY B 1 636 ? 1.344 -51.594 -7.352 1 96.06 636 GLY B N 1
ATOM 10436 C CA . GLY B 1 636 ? 2.541 -51.844 -8.141 1 96.06 636 GLY B CA 1
ATOM 10437 C C . GLY B 1 636 ? 2.475 -51.188 -9.523 1 96.06 636 GLY B C 1
ATOM 10438 O O . GLY B 1 636 ? 1.406 -50.781 -9.969 1 96.06 636 GLY B O 1
ATOM 10439 N N . PRO B 1 637 ? 3.691 -51.188 -10.211 1 96 637 PRO B N 1
ATOM 10440 C CA . PRO B 1 637 ? 3.713 -50.688 -11.578 1 96 637 PRO B CA 1
ATOM 10441 C C . PRO B 1 637 ? 2.723 -51.375 -12.5 1 96 637 PRO B C 1
ATOM 10443 O O . PRO B 1 637 ? 2.725 -52.625 -12.578 1 96 637 PRO B O 1
ATOM 10446 N N . GLY B 1 638 ? 1.857 -50.625 -13.117 1 95.31 638 GLY B N 1
ATOM 10447 C CA . GLY B 1 638 ? 0.882 -51.156 -14.047 1 95.31 638 GLY B CA 1
ATOM 10448 C C . GLY B 1 638 ? -0.363 -51.719 -13.367 1 95.31 638 GLY B C 1
ATOM 10449 O O . GLY B 1 638 ? -1.332 -52.062 -14.039 1 95.31 638 GLY B O 1
ATOM 10450 N N . GLU B 1 639 ? -0.401 -51.719 -12.109 1 96.75 639 GLU B N 1
ATOM 10451 C CA . GLU B 1 639 ? -1.518 -52.281 -11.359 1 96.75 639 GLU B CA 1
ATOM 10452 C C . GLU B 1 639 ? -2.676 -51.281 -11.258 1 96.75 639 GLU B C 1
ATOM 10454 O O . GLU B 1 639 ? -2.459 -50.094 -11.125 1 96.75 639 GLU B O 1
ATOM 10459 N N . GLU B 1 640 ? -3.877 -51.844 -11.352 1 96.5 640 GLU B N 1
ATOM 10460 C CA . GLU B 1 640 ? -5.094 -51.062 -11.195 1 96.5 640 GLU B CA 1
ATOM 10461 C C . GLU B 1 640 ? -5.641 -51.156 -9.773 1 96.5 640 GLU B C 1
ATOM 10463 O O . GLU B 1 640 ? -5.676 -52.25 -9.188 1 96.5 640 GLU B O 1
ATOM 10468 N N . TYR B 1 641 ? -5.961 -50.094 -9.219 1 96.44 641 TYR B N 1
ATOM 10469 C CA . TYR B 1 641 ? -6.617 -50 -7.918 1 96.44 641 TYR B CA 1
ATOM 10470 C C . TYR B 1 641 ? -8.039 -49.469 -8.062 1 96.44 641 TYR B C 1
ATOM 10472 O O . TYR B 1 641 ? -8.289 -48.5 -8.789 1 96.44 641 TYR B O 1
ATOM 10480 N N . ARG B 1 642 ? -8.992 -50.125 -7.387 1 96.19 642 ARG B N 1
ATOM 10481 C CA . ARG B 1 642 ? -10.398 -49.75 -7.422 1 96.19 642 ARG B CA 1
ATOM 10482 C C . ARG B 1 642 ? -10.961 -49.594 -6.012 1 96.19 642 ARG B C 1
ATOM 10484 O O . ARG B 1 642 ? -10.672 -50.406 -5.133 1 96.19 642 ARG B O 1
ATOM 10491 N N . GLU B 1 643 ? -11.664 -48.531 -5.82 1 95.69 643 GLU B N 1
ATOM 10492 C CA . GLU B 1 643 ? -12.344 -48.281 -4.555 1 95.69 643 GLU B CA 1
ATOM 10493 C C . GLU B 1 643 ? -13.789 -47.844 -4.785 1 95.69 643 GLU B C 1
ATOM 10495 O O . GLU B 1 643 ? -14.047 -46.906 -5.547 1 95.69 643 GLU B O 1
ATOM 10500 N N . THR B 1 644 ? -14.734 -48.5 -4.16 1 96.25 644 THR B N 1
ATOM 10501 C CA . THR B 1 644 ? -16.141 -48.125 -4.242 1 96.25 644 THR B CA 1
ATOM 10502 C C . THR B 1 644 ? -16.547 -47.312 -3.025 1 96.25 644 THR B C 1
ATOM 10504 O O . THR B 1 644 ? -16.328 -47.719 -1.886 1 96.25 644 THR B O 1
ATOM 10507 N N . VAL B 1 645 ? -17.156 -46.188 -3.316 1 95.44 645 VAL B N 1
ATOM 10508 C CA . VAL B 1 645 ? -17.547 -45.281 -2.24 1 95.44 645 VAL B CA 1
ATOM 10509 C C . VAL B 1 645 ? -19.031 -44.969 -2.346 1 95.44 645 VAL B C 1
ATOM 10511 O O . VAL B 1 645 ? -19.578 -44.844 -3.447 1 95.44 645 VAL B O 1
ATOM 10514 N N . LYS B 1 646 ? -19.656 -44.781 -1.172 1 95.38 646 LYS B N 1
ATOM 10515 C CA . LYS B 1 646 ? -21.062 -44.375 -1.109 1 95.38 646 LYS B CA 1
ATOM 10516 C C . LYS B 1 646 ? -21.203 -42.875 -0.869 1 95.38 646 LYS B C 1
ATOM 10518 O O . LYS B 1 646 ? -20.609 -42.344 0.053 1 95.38 646 LYS B O 1
ATOM 10523 N N . LEU B 1 647 ? -22.062 -42.25 -1.765 1 96 647 LEU B N 1
ATOM 10524 C CA . LEU B 1 647 ? -22.297 -40.812 -1.679 1 96 647 LEU B CA 1
ATOM 10525 C C . LEU B 1 647 ? -23.797 -40.5 -1.651 1 96 647 LEU B C 1
ATOM 10527 O O . LEU B 1 647 ? -24.609 -41.375 -2.004 1 96 647 LEU B O 1
ATOM 10531 N N . SER B 1 648 ? -24.156 -39.375 -1.168 1 94.69 648 SER B N 1
ATOM 10532 C CA . SER B 1 648 ? -25.5 -38.844 -1.22 1 94.69 648 SER B CA 1
ATOM 10533 C C . SER B 1 648 ? -25.5 -37.344 -1.587 1 94.69 648 SER B C 1
ATOM 10535 O O . SER B 1 648 ? -24.484 -36.688 -1.429 1 94.69 648 SER B O 1
ATOM 10537 N N . SER B 1 649 ? -26.609 -36.906 -2.158 1 92.69 649 SER B N 1
ATOM 10538 C CA . SER B 1 649 ? -26.703 -35.5 -2.559 1 92.69 649 SER B CA 1
ATOM 10539 C C . SER B 1 649 ? -27.891 -34.812 -1.887 1 92.69 649 SER B C 1
ATOM 10541 O O . SER B 1 649 ? -28.938 -35.438 -1.688 1 92.69 649 SER B O 1
ATOM 10543 N N . LYS B 1 650 ? -27.719 -33.625 -1.588 1 87.19 650 LYS B N 1
ATOM 10544 C CA . LYS B 1 650 ? -28.781 -32.781 -1.016 1 87.19 650 LYS B CA 1
ATOM 10545 C C . LYS B 1 650 ? -29.359 -31.844 -2.061 1 87.19 650 LYS B C 1
ATOM 10547 O O . LYS B 1 650 ? -30.219 -31.016 -1.744 1 87.19 650 LYS B O 1
ATOM 10552 N N . ARG B 1 651 ? -28.938 -31.984 -3.199 1 88.12 651 ARG B N 1
ATOM 10553 C CA . ARG B 1 651 ? -29.406 -31.094 -4.262 1 88.12 651 ARG B CA 1
ATOM 10554 C C . ARG B 1 651 ? -29.734 -31.875 -5.523 1 88.12 651 ARG B C 1
ATOM 10556 O O . ARG B 1 651 ? -29.094 -32.875 -5.82 1 88.12 651 ARG B O 1
ATOM 10563 N N . VAL B 1 652 ? -30.656 -31.328 -6.234 1 89.5 652 VAL B N 1
ATOM 10564 C CA . VAL B 1 652 ? -31.031 -31.938 -7.504 1 89.5 652 VAL B CA 1
ATOM 10565 C C . VAL B 1 652 ? -30.203 -31.344 -8.633 1 89.5 652 VAL B C 1
ATOM 10567 O O . VAL B 1 652 ? -29.703 -30.219 -8.523 1 89.5 652 VAL B O 1
ATOM 10570 N N . GLY B 1 653 ? -30.016 -32.156 -9.641 1 88.31 653 GLY B N 1
ATOM 10571 C CA . GLY B 1 653 ? -29.297 -31.703 -10.812 1 88.31 653 GLY B CA 1
ATOM 10572 C C . GLY B 1 653 ? -27.984 -32.406 -11.031 1 88.31 653 GLY B C 1
ATOM 10573 O O . GLY B 1 653 ? -27.688 -33.406 -10.359 1 88.31 653 GLY B O 1
ATOM 10574 N N . ARG B 1 654 ? -27.266 -31.922 -11.969 1 90.5 654 ARG B N 1
ATOM 10575 C CA . ARG B 1 654 ? -25.969 -32.531 -12.273 1 90.5 654 ARG B CA 1
ATOM 10576 C C . ARG B 1 654 ? -24.969 -32.25 -11.172 1 90.5 654 ARG B C 1
ATOM 10578 O O . ARG B 1 654 ? -24.75 -31.094 -10.789 1 90.5 654 ARG B O 1
ATOM 10585 N N . ALA B 1 655 ? -24.422 -33.312 -10.672 1 92.44 655 ALA B N 1
ATOM 10586 C CA . ALA B 1 655 ? -23.438 -33.188 -9.609 1 92.44 655 ALA B CA 1
ATOM 10587 C C . ALA B 1 655 ? -22.062 -33.656 -10.078 1 92.44 655 ALA B C 1
ATOM 10589 O O . ALA B 1 655 ? -21.938 -34.719 -10.711 1 92.44 655 ALA B O 1
ATOM 10590 N N . GLU B 1 656 ? -21.078 -32.938 -9.883 1 94.75 656 GLU B N 1
ATOM 10591 C CA . GLU B 1 656 ? -19.688 -33.312 -10.156 1 94.75 656 GLU B CA 1
ATOM 10592 C C . GLU B 1 656 ? -19.047 -33.938 -8.922 1 94.75 656 GLU B C 1
ATOM 10594 O O . GLU B 1 656 ? -19.156 -33.406 -7.82 1 94.75 656 GLU B O 1
ATOM 10599 N N . ILE B 1 657 ? -18.453 -35.094 -9.141 1 96.38 657 ILE B N 1
ATOM 10600 C CA . ILE B 1 657 ? -17.734 -35.812 -8.094 1 96.38 657 ILE B CA 1
ATOM 10601 C C . ILE B 1 657 ? -16.219 -35.656 -8.297 1 96.38 657 ILE B C 1
ATOM 10603 O O . ILE B 1 657 ? -15.672 -36.125 -9.289 1 96.38 657 ILE B O 1
ATOM 10607 N N . ILE B 1 658 ? -15.547 -35.031 -7.352 1 96.56 658 ILE B N 1
ATOM 10608 C CA . ILE B 1 658 ? -14.109 -34.781 -7.438 1 96.56 658 ILE B CA 1
ATOM 10609 C C . ILE B 1 658 ? -13.367 -35.719 -6.5 1 96.56 658 ILE B C 1
ATOM 10611 O O . ILE B 1 658 ? -13.617 -35.75 -5.293 1 96.56 658 ILE B O 1
ATOM 10615 N N . ALA B 1 659 ? -12.477 -36.5 -7.047 1 96.5 659 ALA B N 1
ATOM 10616 C CA . ALA B 1 659 ? -11.648 -37.406 -6.277 1 96.5 659 ALA B CA 1
ATOM 10617 C C . ALA B 1 659 ? -10.18 -37 -6.336 1 96.5 659 ALA B C 1
ATOM 10619 O O . ALA B 1 659 ? -9.688 -36.562 -7.387 1 96.5 659 ALA B O 1
ATOM 10620 N N . ASN B 1 660 ? -9.555 -37.094 -5.227 1 95.38 660 ASN B N 1
ATOM 10621 C CA . ASN B 1 660 ? -8.133 -36.812 -5.086 1 95.38 660 ASN B CA 1
ATOM 10622 C C . ASN B 1 660 ? -7.391 -37.969 -4.438 1 95.38 660 ASN B C 1
ATOM 10624 O O . ASN B 1 660 ? -7.883 -38.562 -3.477 1 95.38 660 ASN B O 1
ATOM 10628 N N . PHE B 1 661 ? -6.262 -38.344 -5.035 1 95.81 661 PHE B N 1
ATOM 10629 C CA . PHE B 1 661 ? -5.406 -39.406 -4.52 1 95.81 661 PHE B CA 1
ATOM 10630 C C . PHE B 1 661 ? -4.008 -38.875 -4.219 1 95.81 661 PHE B C 1
ATOM 10632 O O . PHE B 1 661 ? -3.438 -38.125 -5.016 1 95.81 661 PHE B O 1
ATOM 10639 N N . HIS B 1 662 ? -3.535 -39.156 -3.043 1 94.5 662 HIS B N 1
ATOM 10640 C CA . HIS B 1 662 ? -2.141 -38.906 -2.703 1 94.5 662 HIS B CA 1
ATOM 10641 C C . HIS B 1 662 ? -1.538 -40.062 -1.921 1 94.5 662 HIS B C 1
ATOM 10643 O O . HIS B 1 662 ? -2.268 -40.844 -1.317 1 94.5 662 HIS B O 1
ATOM 10649 N N . CYS B 1 663 ? -0.299 -40.188 -1.996 1 94.12 663 CYS B N 1
ATOM 10650 C CA . CYS B 1 663 ? 0.427 -41.25 -1.29 1 94.12 663 CYS B CA 1
ATOM 10651 C C . CYS B 1 663 ? 1.814 -40.781 -0.877 1 94.12 663 CYS B C 1
ATOM 10653 O O . CYS B 1 663 ? 2.086 -39.562 -0.876 1 94.12 663 CYS B O 1
ATOM 10655 N N . LYS B 1 664 ? 2.627 -41.625 -0.479 1 91.31 664 LYS B N 1
ATOM 10656 C CA . LYS B 1 664 ? 3.965 -41.281 -0.012 1 91.31 664 LYS B CA 1
ATOM 10657 C C . LYS B 1 664 ? 4.809 -40.719 -1.146 1 91.31 664 LYS B C 1
ATOM 10659 O O . LYS B 1 664 ? 5.598 -39.781 -0.934 1 91.31 664 LYS B O 1
ATOM 10664 N N . GLN B 1 665 ? 4.602 -41.219 -2.359 1 91.94 665 GLN B N 1
ATOM 10665 C CA . GLN B 1 665 ? 5.484 -40.906 -3.479 1 91.94 665 GLN B CA 1
ATOM 10666 C C . GLN B 1 665 ? 4.984 -39.688 -4.25 1 91.94 665 GLN B C 1
ATOM 10668 O O . GLN B 1 665 ? 5.777 -38.906 -4.754 1 91.94 665 GLN B O 1
ATOM 10673 N N . ILE B 1 666 ? 3.67 -39.625 -4.402 1 92.06 666 ILE B N 1
ATOM 10674 C CA . ILE B 1 666 ? 3.129 -38.562 -5.246 1 92.06 666 ILE B CA 1
ATOM 10675 C C . ILE B 1 666 ? 1.899 -37.938 -4.578 1 92.06 666 ILE B C 1
ATOM 10677 O O . ILE B 1 666 ? 1.23 -38.594 -3.775 1 92.06 666 ILE B O 1
ATOM 10681 N N . THR B 1 667 ? 1.681 -36.688 -4.992 1 91.06 667 THR B N 1
ATOM 10682 C CA . THR B 1 667 ? 0.503 -35.969 -4.488 1 91.06 667 THR B CA 1
ATOM 10683 C C . THR B 1 667 ? -0.29 -35.375 -5.633 1 91.06 667 THR B C 1
ATOM 10685 O O . THR B 1 667 ? 0.163 -35.344 -6.777 1 91.06 667 THR B O 1
ATOM 10688 N N . ASP B 1 668 ? -1.524 -34.969 -5.383 1 89.38 668 ASP B N 1
ATOM 10689 C CA . ASP B 1 668 ? -2.365 -34.188 -6.277 1 89.38 668 ASP B CA 1
ATOM 10690 C C . ASP B 1 668 ? -2.74 -34.969 -7.523 1 89.38 668 ASP B C 1
ATOM 10692 O O . ASP B 1 668 ? -2.619 -34.469 -8.641 1 89.38 668 ASP B O 1
ATOM 10696 N N . VAL B 1 669 ? -3.027 -36.25 -7.371 1 94.06 669 VAL B N 1
ATOM 10697 C CA . VAL B 1 669 ? -3.613 -37.031 -8.445 1 94.06 669 VAL B CA 1
ATOM 10698 C C . VAL B 1 669 ? -5.137 -36.938 -8.398 1 94.06 669 VAL B C 1
ATOM 10700 O O . VAL B 1 669 ? -5.77 -37.406 -7.453 1 94.06 669 VAL B O 1
ATOM 10703 N N . CYS B 1 670 ? -5.664 -36.312 -9.453 1 93.75 670 CYS B N 1
ATOM 10704 C CA . CYS B 1 670 ? -7.078 -35.969 -9.336 1 93.75 670 CYS B CA 1
ATOM 10705 C C . CYS B 1 670 ? -7.871 -36.5 -10.516 1 93.75 670 CYS B C 1
ATOM 10707 O O . CYS B 1 670 ? -7.301 -36.812 -11.57 1 93.75 670 CYS B O 1
ATOM 10709 N N . GLY B 1 671 ? -9.188 -36.688 -10.305 1 93.81 671 GLY B N 1
ATOM 10710 C CA . GLY B 1 671 ? -10.164 -37.062 -11.305 1 93.81 671 GLY B CA 1
ATOM 10711 C C . GLY B 1 671 ? -11.562 -36.562 -11 1 93.81 671 GLY B C 1
ATOM 10712 O O . GLY B 1 671 ? -11.867 -36.219 -9.867 1 93.81 671 GLY B O 1
ATOM 10713 N N . VAL B 1 672 ? -12.336 -36.5 -12.094 1 95.31 672 VAL B N 1
ATOM 10714 C CA . VAL B 1 672 ? -13.695 -35.969 -11.938 1 95.31 672 VAL B CA 1
ATOM 10715 C C . VAL B 1 672 ? -14.688 -36.906 -12.617 1 95.31 672 VAL B C 1
ATOM 10717 O O . VAL B 1 672 ? -14.383 -37.5 -13.656 1 95.31 672 VAL B O 1
ATOM 10720 N N . GLY B 1 673 ? -15.75 -37.156 -11.969 1 94.62 673 GLY B N 1
ATOM 10721 C CA . GLY B 1 673 ? -16.922 -37.812 -12.523 1 94.62 673 GLY B CA 1
ATOM 10722 C C . GLY B 1 673 ? -18.203 -37 -12.32 1 94.62 673 GLY B C 1
ATOM 10723 O O . GLY B 1 673 ? -18.188 -35.969 -11.648 1 94.62 673 GLY B O 1
ATOM 10724 N N . SER B 1 674 ? -19.219 -37.375 -13.023 1 94 674 SER B N 1
ATOM 10725 C CA . SER B 1 674 ? -20.484 -36.688 -12.852 1 94 674 SER B CA 1
ATOM 10726 C C . SER B 1 674 ? -21.656 -37.656 -12.758 1 94 674 SER B C 1
ATOM 10728 O O . SER B 1 674 ? -21.562 -38.781 -13.203 1 94 674 SER B O 1
ATOM 10730 N N . ILE B 1 675 ? -22.672 -37.156 -12.102 1 94.62 675 ILE B N 1
ATOM 10731 C CA . ILE B 1 675 ? -23.906 -37.938 -11.977 1 94.62 675 ILE B CA 1
ATOM 10732 C C . ILE B 1 675 ? -25.109 -37.031 -11.945 1 94.62 675 ILE B C 1
ATOM 10734 O O . ILE B 1 675 ? -25.016 -35.875 -11.469 1 94.62 675 ILE B O 1
ATOM 10738 N N . GLU B 1 676 ? -26.188 -37.438 -12.5 1 95 676 GLU B N 1
ATOM 10739 C CA . GLU B 1 676 ? -27.438 -36.688 -12.438 1 95 676 GLU B CA 1
ATOM 10740 C C . GLU B 1 676 ? -28.281 -37.094 -11.227 1 95 676 GLU B C 1
ATOM 10742 O O . GLU B 1 676 ? -28.562 -38.281 -11.031 1 95 676 GLU B O 1
ATOM 10747 N N . ILE B 1 677 ? -28.609 -36.125 -10.461 1 94.25 677 ILE B N 1
ATOM 10748 C CA . ILE B 1 677 ? -29.453 -36.375 -9.289 1 94.25 677 ILE B CA 1
ATOM 10749 C C . ILE B 1 677 ? -30.891 -35.969 -9.609 1 94.25 677 ILE B C 1
ATOM 10751 O O . ILE B 1 677 ? -31.188 -34.844 -9.961 1 94.25 677 ILE B O 1
ATOM 10755 N N . VAL B 1 678 ? -31.797 -36.844 -9.438 1 94.06 678 VAL B N 1
ATOM 10756 C CA . VAL B 1 678 ? -33.219 -36.625 -9.734 1 94.06 678 VAL B CA 1
ATOM 10757 C C . VAL B 1 678 ? -34.031 -36.625 -8.445 1 94.06 678 VAL B C 1
ATOM 10759 O O . VAL B 1 678 ? -33.562 -37.125 -7.414 1 94.06 678 VAL B O 1
ATOM 10762 N N . ASN B 1 679 ? -35.219 -35.938 -8.57 1 89.44 679 ASN B N 1
ATOM 10763 C CA . ASN B 1 679 ? -36.125 -35.906 -7.418 1 89.44 679 ASN B CA 1
ATOM 10764 C C . ASN B 1 679 ? -36.625 -37.312 -7.07 1 89.44 679 ASN B C 1
ATOM 10766 O O . ASN B 1 679 ? -36.688 -38.188 -7.934 1 89.44 679 ASN B O 1
ATOM 10770 N N . LYS B 1 680 ? -37.031 -37.531 -5.816 1 79.12 680 LYS B N 1
ATOM 10771 C CA . LYS B 1 680 ? -37.625 -38.781 -5.355 1 79.12 680 LYS B CA 1
ATOM 10772 C C . LYS B 1 680 ? -38.969 -39.031 -6.008 1 79.12 680 LYS B C 1
ATOM 10774 O O . LYS B 1 680 ? -39.75 -38.094 -6.23 1 79.12 680 LYS B O 1
#

pLDDT: mean 91.83, std 7.19, range [56.31, 98.88]